Protein AF-0000000068854082 (afdb_homodimer)

Nearest PDB structures (foldseek):
  4ccn-assembly1_A-2  TM=7.040E-01  e=3.591E-32  Homo sapiens
  4ccm-assembly1_A-2  TM=7.013E-01  e=2.517E-31  Homo sapiens
  4ccj-assembly1_C  TM=6.829E-01  e=6.853E-31  Homo sapiens
  4y4r-assembly1_A  TM=6.890E-01  e=5.188E-31  Homo sapiens
  4bxf-assembly1_A  TM=6.963E-01  e=1.401E-27  Homo sapiens

Organism: Emiliania huxleyi (strain CCMP1516) (NCBI:txid280463)

pLDDT: mean 74.14, std 23.71, range [17.97, 98.75]

Structure (mmCIF, N/CA/C/O backbone):
data_AF-0000000068854082-model_v1
#
loop_
_entity.id
_entity.type
_entity.pdbx_description
1 polymer 'Bifunctional lysine-specific demethylase and histidyl-hydroxylase'
#
loop_
_atom_site.group_PDB
_atom_site.id
_atom_site.type_symbol
_atom_site.label_atom_id
_atom_site.label_alt_id
_atom_site.label_comp_id
_atom_site.label_asym_id
_atom_site.label_entity_id
_atom_site.label_seq_id
_atom_site.pdbx_PDB_ins_code
_atom_site.Cartn_x
_atom_site.Cartn_y
_atom_site.Cartn_z
_atom_site.occupancy
_atom_site.B_iso_or_equiv
_atom_site.auth_seq_id
_atom_site.auth_comp_id
_atom_site.auth_asym_id
_atom_site.auth_atom_id
_atom_site.pdbx_PDB_model_num
ATOM 1 N N . MET A 1 1 ? -29.297 -36.875 -4.695 1 25.62 1 MET A N 1
ATOM 2 C CA . MET A 1 1 ? -28.75 -36.594 -6.02 1 25.62 1 MET A CA 1
ATOM 3 C C . MET A 1 1 ? -27.688 -37.594 -6.422 1 25.62 1 MET A C 1
ATOM 5 O O . MET A 1 1 ? -26.797 -37.906 -5.629 1 25.62 1 MET A O 1
ATOM 9 N N . LEU A 1 2 ? -27.953 -38.531 -7.215 1 29.88 2 LEU A N 1
ATOM 10 C CA . LEU A 1 2 ? -27.109 -39.656 -7.645 1 29.88 2 LEU A CA 1
ATOM 11 C C . LEU A 1 2 ? -25.688 -39.188 -7.91 1 29.88 2 LEU A C 1
ATOM 13 O O . LEU A 1 2 ? -25.484 -38.094 -8.43 1 29.88 2 LEU A O 1
ATOM 17 N N . PRO A 1 3 ? -24.734 -39.531 -7.109 1 38.97 3 PRO A N 1
ATOM 18 C CA . PRO A 1 3 ? -23.375 -39.219 -7.566 1 38.97 3 PRO A CA 1
ATOM 19 C C . PRO A 1 3 ? -23.234 -39.281 -9.086 1 38.97 3 PRO A C 1
ATOM 21 O O . PRO A 1 3 ? -23.75 -40.219 -9.719 1 38.97 3 PRO A O 1
ATOM 24 N N . ASP A 1 4 ? -23.484 -38.25 -9.789 1 46.5 4 ASP A N 1
ATOM 25 C CA . ASP A 1 4 ? -23.406 -38.281 -11.242 1 46.5 4 ASP A CA 1
ATOM 26 C C . ASP A 1 4 ? -22.328 -39.25 -11.727 1 46.5 4 ASP A C 1
ATOM 28 O O . ASP A 1 4 ? -21.203 -39.25 -11.211 1 46.5 4 ASP A O 1
ATOM 32 N N . ALA A 1 5 ? -22.531 -40.469 -12.148 1 53.22 5 ALA A N 1
ATOM 33 C CA . ALA A 1 5 ? -21.797 -41.625 -12.602 1 53.22 5 ALA A CA 1
ATOM 34 C C . ALA A 1 5 ? -20.469 -41.25 -13.234 1 53.22 5 ALA A C 1
ATOM 36 O O . ALA A 1 5 ? -19.469 -41.969 -13.117 1 53.22 5 ALA A O 1
ATOM 37 N N . ALA A 1 6 ? -20.203 -40.094 -13.852 1 76.25 6 ALA A N 1
ATOM 38 C CA . ALA A 1 6 ? -18.891 -40 -14.5 1 76.25 6 ALA A CA 1
ATOM 39 C C . ALA A 1 6 ? -18.109 -38.781 -14.008 1 76.25 6 ALA A C 1
ATOM 41 O O . ALA A 1 6 ? -18 -37.781 -14.703 1 76.25 6 ALA A O 1
ATOM 42 N N . SER A 1 7 ? -17.828 -38.75 -12.586 1 81.69 7 SER A N 1
ATOM 43 C CA . SER A 1 7 ? -17 -37.688 -12.039 1 81.69 7 SER A CA 1
ATOM 44 C C . SER A 1 7 ? -15.883 -38.25 -11.164 1 81.69 7 SER A C 1
ATOM 46 O O . SER A 1 7 ? -15.906 -39.406 -10.789 1 81.69 7 SER A O 1
ATOM 48 N N . ALA A 1 8 ? -14.844 -37.438 -10.938 1 87.62 8 ALA A N 1
ATOM 49 C CA . ALA A 1 8 ? -13.711 -37.812 -10.094 1 87.62 8 ALA A CA 1
ATOM 50 C C . ALA A 1 8 ? -13.258 -36.625 -9.25 1 87.62 8 ALA A C 1
ATOM 52 O O . ALA A 1 8 ? -13.438 -35.469 -9.648 1 87.62 8 ALA A O 1
ATOM 53 N N . ASP A 1 9 ? -12.82 -36.969 -8.023 1 89.44 9 ASP A N 1
ATOM 54 C CA . ASP A 1 9 ? -12.172 -35.906 -7.262 1 89.44 9 ASP A CA 1
ATOM 55 C C . ASP A 1 9 ? -11.055 -35.25 -8.07 1 89.44 9 ASP A C 1
ATOM 57 O O . ASP A 1 9 ? -10.203 -35.938 -8.641 1 89.44 9 ASP A O 1
ATOM 61 N N . ALA A 1 10 ? -11.047 -33.938 -8.117 1 93 10 ALA A N 1
ATOM 62 C CA . ALA A 1 10 ? -10.164 -33.219 -9.023 1 93 10 ALA A CA 1
ATOM 63 C C . ALA A 1 10 ? -8.695 -33.531 -8.742 1 93 10 ALA A C 1
ATOM 65 O O . ALA A 1 10 ? -7.918 -33.75 -9.664 1 93 10 ALA A O 1
ATOM 66 N N . LEU A 1 11 ? -8.328 -33.5 -7.453 1 94.62 11 LEU A N 1
ATOM 67 C CA . LEU A 1 11 ? -6.934 -33.75 -7.113 1 94.62 11 LEU A CA 1
ATOM 68 C C . LEU A 1 11 ? -6.57 -35.219 -7.34 1 94.62 11 LEU A C 1
ATOM 70 O O . LEU A 1 11 ? -5.484 -35.5 -7.848 1 94.62 11 LEU A O 1
ATOM 74 N N . GLU A 1 12 ? -7.453 -36.062 -6.969 1 93.75 12 GLU A N 1
ATOM 75 C CA . GLU A 1 12 ? -7.23 -37.469 -7.234 1 93.75 12 GLU A CA 1
ATOM 76 C C . GLU A 1 12 ? -7.094 -37.75 -8.727 1 93.75 12 GLU A C 1
ATOM 78 O O . GLU A 1 12 ? -6.246 -38.531 -9.148 1 93.75 12 GLU A O 1
ATOM 83 N N . TRP A 1 13 ? -7.957 -37.125 -9.453 1 94.38 13 TRP A N 1
ATOM 84 C CA . TRP A 1 13 ? -7.922 -37.25 -10.906 1 94.38 13 TRP A CA 1
ATOM 85 C C . TRP A 1 13 ? -6.598 -36.75 -11.469 1 94.38 13 TRP A C 1
ATOM 87 O O . TRP A 1 13 ? -6.02 -37.375 -12.359 1 94.38 13 TRP A O 1
ATOM 97 N N . LEU A 1 14 ? -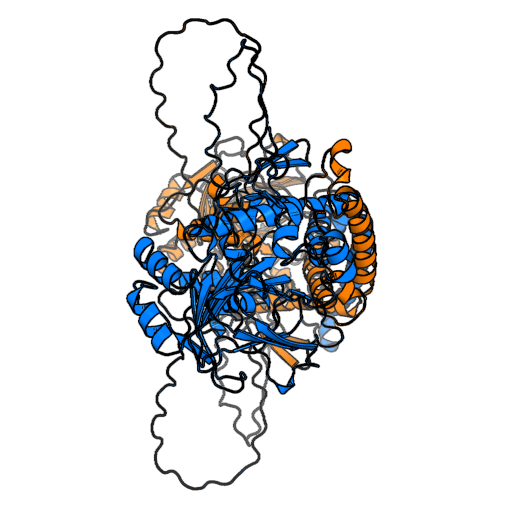6.086 -35.688 -10.961 1 96.25 14 LEU A N 1
ATOM 98 C CA . LEU A 1 14 ? -4.832 -35.062 -11.414 1 96.25 14 LEU A CA 1
ATOM 99 C C . LEU A 1 14 ? -3.648 -35.969 -11.078 1 96.25 14 LEU A C 1
ATOM 101 O O . LEU A 1 14 ? -2.785 -36.219 -11.93 1 96.25 14 LEU A O 1
ATOM 105 N N . LEU A 1 15 ? -3.6 -36.562 -9.883 1 96.19 15 LEU A N 1
ATOM 106 C CA . LEU A 1 15 ? -2.445 -37.281 -9.383 1 96.19 15 LEU A CA 1
ATOM 107 C C . LEU A 1 15 ? -2.488 -38.75 -9.836 1 96.19 15 LEU A C 1
ATOM 109 O O . LEU A 1 15 ? -1.443 -39.375 -10.039 1 96.19 15 LEU A O 1
ATOM 113 N N . GLY A 1 16 ? -3.646 -39.25 -9.984 1 92.44 16 GLY A N 1
ATOM 114 C CA . GLY A 1 16 ? -3.795 -40.656 -10.312 1 92.44 16 GLY A CA 1
ATOM 115 C C . GLY A 1 16 ? -3.93 -41.562 -9.094 1 92.44 16 GLY A C 1
ATOM 116 O O . GLY A 1 16 ? -3.607 -41.125 -7.977 1 92.44 16 GLY A O 1
ATOM 117 N N . PRO A 1 17 ? -4.391 -42.719 -9.227 1 89.44 17 PRO A N 1
ATOM 118 C CA . PRO A 1 17 ? -4.688 -43.625 -8.125 1 89.44 17 PRO A CA 1
ATOM 119 C C . PRO A 1 17 ? -3.439 -44.031 -7.34 1 89.44 17 PRO A C 1
ATOM 121 O O . PRO A 1 17 ? -3.535 -44.406 -6.168 1 89.44 17 PRO A O 1
ATOM 124 N N . GLU A 1 18 ? -2.273 -43.969 -7.973 1 92.38 18 GLU A N 1
ATOM 125 C CA . GLU A 1 18 ? -1.027 -44.375 -7.324 1 92.38 18 GLU A CA 1
ATOM 126 C C . GLU A 1 18 ? -0.59 -43.312 -6.293 1 92.38 18 GLU A C 1
ATOM 128 O O . GLU A 1 18 ? 0.279 -43.594 -5.461 1 92.38 18 GLU A O 1
ATOM 133 N N . HIS A 1 19 ? -1.196 -42.188 -6.359 1 93.69 19 HIS A N 1
ATOM 134 C CA . HIS A 1 19 ? -0.812 -41.094 -5.457 1 93.69 19 HIS A CA 1
ATOM 135 C C . HIS A 1 19 ? -2.035 -40.5 -4.793 1 93.69 19 HIS A C 1
ATOM 137 O O . HIS A 1 19 ? -2.383 -39.344 -5.074 1 93.69 19 HIS A O 1
ATOM 143 N N . PRO A 1 20 ? -2.57 -41.188 -3.805 1 92 20 PRO A N 1
ATOM 144 C CA . PRO A 1 20 ? -3.732 -40.625 -3.113 1 92 20 PRO A CA 1
ATOM 145 C C . PRO A 1 20 ? -3.449 -39.281 -2.494 1 92 20 PRO A C 1
ATOM 147 O O . PRO A 1 20 ? -2.354 -39.031 -1.98 1 92 20 PRO A O 1
ATOM 150 N N . PRO A 1 21 ? -4.434 -38.406 -2.543 1 92 21 PRO A N 1
ATOM 151 C CA . PRO A 1 21 ? -4.25 -37.031 -2.08 1 92 21 PRO A CA 1
ATOM 152 C C . PRO A 1 21 ? -3.711 -36.969 -0.653 1 92 21 PRO A C 1
ATOM 154 O O . PRO A 1 21 ? -2.859 -36.125 -0.354 1 92 21 PRO A O 1
ATOM 157 N N . ALA A 1 22 ? -4.164 -37.781 0.287 1 88.81 22 ALA A N 1
ATOM 158 C CA . ALA A 1 22 ? -3.711 -37.75 1.676 1 88.81 22 ALA A CA 1
ATOM 159 C C . ALA A 1 22 ? -2.217 -38.062 1.771 1 88.81 22 ALA A C 1
ATOM 161 O O . ALA A 1 22 ? -1.497 -37.406 2.537 1 88.81 22 ALA A O 1
ATOM 162 N N . ILE A 1 23 ? -1.737 -39.031 1.028 1 92.12 23 ILE A N 1
ATOM 163 C CA . ILE A 1 23 ? -0.326 -39.375 1.015 1 92.12 23 ILE A CA 1
ATOM 164 C C . ILE A 1 23 ? 0.489 -38.281 0.339 1 92.12 23 ILE A C 1
ATOM 166 O O . ILE A 1 23 ? 1.559 -37.906 0.824 1 92.12 23 ILE A O 1
ATOM 170 N N . PHE A 1 24 ? -0.035 -37.812 -0.753 1 95.5 24 PHE A N 1
ATOM 171 C CA . PHE A 1 24 ? 0.601 -36.688 -1.45 1 95.5 24 PHE A CA 1
ATOM 172 C C . PHE A 1 24 ? 0.791 -35.5 -0.514 1 95.5 24 PHE A C 1
ATOM 174 O O . PHE A 1 24 ? 1.874 -34.938 -0.458 1 95.5 24 PHE A O 1
ATOM 181 N N . ALA A 1 25 ? -0.197 -35.188 0.242 1 93.25 25 ALA A N 1
ATOM 182 C CA . ALA A 1 25 ? -0.164 -34.062 1.174 1 93.25 25 ALA A CA 1
ATOM 183 C C . ALA A 1 25 ? 0.897 -34.281 2.25 1 93.25 25 ALA A C 1
ATOM 185 O O . ALA A 1 25 ? 1.611 -33.344 2.617 1 93.25 25 ALA A O 1
ATOM 186 N N . ARG A 1 26 ? 1.032 -35.406 2.713 1 91.31 26 ARG A N 1
ATOM 187 C CA . ARG A 1 26 ? 1.919 -35.719 3.828 1 91.31 26 ARG A CA 1
ATOM 188 C C . ARG A 1 26 ? 3.363 -35.844 3.357 1 91.31 26 ARG A C 1
ATOM 190 O O . ARG A 1 26 ? 4.277 -35.312 3.986 1 91.31 26 ARG A O 1
ATOM 197 N N . ASP A 1 27 ? 3.588 -36.469 2.162 1 94.12 27 ASP A N 1
ATOM 198 C CA . ASP A 1 27 ? 4.934 -36.938 1.825 1 94.12 27 ASP A CA 1
ATOM 199 C C . ASP A 1 27 ? 5.523 -36.094 0.685 1 94.12 27 ASP A C 1
ATOM 201 O O . ASP A 1 27 ? 6.734 -36.125 0.447 1 94.12 27 ASP A O 1
ATOM 205 N N . THR A 1 28 ? 4.688 -35.375 -0.071 1 96.44 28 THR A N 1
ATOM 206 C CA . THR A 1 28 ? 5.18 -34.812 -1.318 1 96.44 28 THR A CA 1
ATOM 207 C C . THR A 1 28 ? 4.957 -33.312 -1.341 1 96.44 28 THR A C 1
ATOM 209 O O . THR A 1 28 ? 5.859 -32.531 -1.688 1 96.44 28 THR A O 1
ATOM 212 N N . TRP A 1 29 ? 3.791 -32.844 -0.872 1 96.69 29 TRP A N 1
ATOM 213 C CA . TRP A 1 29 ? 3.385 -31.453 -0.937 1 96.69 29 TRP A CA 1
ATOM 214 C C . TRP A 1 29 ? 4.43 -30.547 -0.29 1 96.69 29 TRP A C 1
ATOM 216 O O . TRP A 1 29 ? 4.762 -30.719 0.887 1 96.69 29 TRP A O 1
ATOM 226 N N . GLU A 1 30 ? 5.008 -29.656 -1.051 1 96.94 30 GLU A N 1
ATOM 227 C CA . GLU A 1 30 ? 5.977 -28.641 -0.664 1 96.94 30 GLU A CA 1
ATOM 228 C C . GLU A 1 30 ? 7.309 -29.266 -0.257 1 96.94 30 GLU A C 1
ATOM 230 O O . GLU A 1 30 ? 8.125 -28.625 0.414 1 96.94 30 GLU A O 1
ATOM 235 N N . ARG A 1 31 ? 7.539 -30.531 -0.625 1 96 31 ARG A N 1
ATOM 236 C CA . ARG A 1 31 ? 8.742 -31.203 -0.156 1 96 31 ARG A CA 1
ATOM 237 C C . ARG A 1 31 ? 9.609 -31.656 -1.327 1 96 31 ARG A C 1
ATOM 239 O O . ARG A 1 31 ? 10.812 -31.406 -1.338 1 96 31 ARG A O 1
ATOM 246 N N . ARG A 1 32 ? 8.969 -32.281 -2.271 1 97.19 32 ARG A N 1
ATOM 247 C CA . ARG A 1 32 ? 9.758 -32.812 -3.371 1 97.19 32 ARG A CA 1
ATOM 248 C C . ARG A 1 32 ? 8.93 -32.906 -4.648 1 97.19 32 ARG A C 1
ATOM 250 O O . ARG A 1 32 ? 7.699 -33.031 -4.59 1 97.19 32 ARG A O 1
ATOM 257 N N . PRO A 1 33 ? 9.594 -32.938 -5.828 1 98.12 33 PRO A N 1
ATOM 258 C CA . PRO A 1 33 ? 8.883 -33.094 -7.098 1 98.12 33 PRO A CA 1
ATOM 259 C C . PRO A 1 33 ? 8.25 -34.469 -7.234 1 98.12 33 PRO A C 1
ATOM 261 O O . PRO A 1 33 ? 8.711 -35.438 -6.602 1 98.12 33 PRO A O 1
ATOM 264 N N . LEU A 1 34 ? 7.219 -34.594 -8 1 98.5 34 LEU A N 1
ATOM 265 C CA . LEU A 1 34 ? 6.531 -35.844 -8.281 1 98.5 34 LEU A CA 1
ATOM 266 C C . LEU A 1 34 ? 6.246 -35.969 -9.773 1 98.5 34 LEU A C 1
ATOM 268 O O . LEU A 1 34 ? 5.648 -35.094 -10.383 1 98.5 34 LEU A O 1
ATOM 272 N N . LEU A 1 35 ? 6.754 -37.031 -10.383 1 98.38 35 LEU A N 1
ATOM 273 C CA . LEU A 1 35 ? 6.484 -37.344 -11.773 1 98.38 35 LEU A CA 1
ATOM 274 C C . LEU A 1 35 ? 5.457 -38.469 -11.883 1 98.38 35 LEU A C 1
ATOM 276 O O . LEU A 1 35 ? 5.66 -39.562 -11.344 1 98.38 35 LEU A O 1
ATOM 280 N N . VAL A 1 36 ? 4.328 -38.219 -12.492 1 98.19 36 VAL A N 1
ATOM 281 C CA . VAL A 1 36 ? 3.299 -39.219 -12.75 1 98.19 36 VAL A CA 1
ATOM 282 C C . VAL A 1 36 ? 3.301 -39.594 -14.234 1 98.19 36 VAL A C 1
ATOM 284 O O . VAL A 1 36 ? 2.938 -38.781 -15.086 1 98.19 36 VAL A O 1
ATOM 287 N N . ARG A 1 37 ? 3.645 -40.781 -14.547 1 97.12 37 ARG A N 1
ATOM 288 C CA . ARG A 1 37 ? 3.656 -41.281 -15.922 1 97.12 37 ARG A CA 1
ATOM 289 C C . ARG A 1 37 ? 2.346 -42 -16.25 1 97.12 37 ARG A C 1
ATOM 291 O O . ARG A 1 37 ? 1.81 -42.75 -15.445 1 97.12 37 ARG A O 1
ATOM 298 N N . ARG A 1 38 ? 1.86 -41.688 -17.422 1 96 38 ARG A N 1
ATOM 299 C CA . ARG A 1 38 ? 0.637 -42.344 -17.875 1 96 38 ARG A CA 1
ATOM 300 C C . ARG A 1 38 ? 0.805 -42.875 -19.281 1 96 38 ARG A C 1
ATOM 302 O O . ARG A 1 38 ? 0.028 -42.531 -20.188 1 96 38 ARG A O 1
ATOM 309 N N . SER A 1 39 ? 1.697 -43.812 -19.391 1 93.38 39 SER A N 1
ATOM 310 C CA . SER A 1 39 ? 2.043 -44.375 -20.688 1 93.38 39 SER A CA 1
ATOM 311 C C . SER A 1 39 ? 0.863 -45.125 -21.297 1 93.38 39 SER A C 1
ATOM 313 O O . SER A 1 39 ? 0.729 -45.219 -22.516 1 93.38 39 SER A O 1
ATOM 315 N N . ALA A 1 40 ? -0.027 -45.656 -20.469 1 92.5 40 ALA A N 1
ATOM 316 C CA . ALA A 1 40 ? -1.159 -46.438 -20.938 1 92.5 40 ALA A CA 1
ATOM 317 C C . ALA A 1 40 ? -2.369 -45.562 -21.234 1 92.5 40 ALA A C 1
ATOM 319 O O . ALA A 1 40 ? -3.396 -46.031 -21.719 1 92.5 40 ALA A O 1
ATOM 320 N N . ASP A 1 41 ? -2.271 -44.312 -20.922 1 91.31 41 ASP A N 1
ATOM 321 C CA . ASP A 1 41 ? -3.406 -43.438 -21.094 1 91.31 41 ASP A CA 1
ATOM 322 C C . ASP A 1 41 ? -2.943 -42.031 -21.484 1 91.31 41 ASP A C 1
ATOM 324 O O . ASP A 1 41 ? -3.023 -41.094 -20.688 1 91.31 41 ASP A O 1
ATOM 328 N N . ARG A 1 42 ? -2.682 -41.844 -22.734 1 93.12 42 ARG A N 1
ATOM 329 C CA . ARG A 1 42 ? -2.15 -40.594 -23.25 1 93.12 42 ARG A CA 1
ATOM 330 C C . ARG A 1 42 ? -3.254 -39.531 -23.391 1 93.12 42 ARG A C 1
ATOM 332 O O . ARG A 1 42 ? -2.973 -38.344 -23.562 1 93.12 42 ARG A O 1
ATOM 339 N N . SER A 1 43 ? -4.547 -39.906 -23.25 1 91.88 43 SER A N 1
ATOM 340 C CA . SER A 1 43 ? -5.676 -39 -23.391 1 91.88 43 SER A CA 1
ATOM 341 C C . SER A 1 43 ? -6.289 -38.656 -22.047 1 91.88 43 SER A C 1
ATOM 343 O O . SER A 1 43 ? -7.441 -38.219 -21.969 1 91.88 43 SER A O 1
ATOM 345 N N . HIS A 1 44 ? -5.527 -38.938 -20.984 1 93.56 44 HIS A N 1
ATOM 346 C CA . HIS A 1 44 ? -6.035 -38.781 -19.625 1 93.56 44 HIS A CA 1
ATOM 347 C C . HIS A 1 44 ? -6.652 -37.375 -19.453 1 93.56 44 HIS A C 1
ATOM 349 O O . HIS A 1 44 ? -7.809 -37.281 -19.031 1 93.56 44 HIS A O 1
ATOM 355 N N . PHE A 1 45 ? -5.938 -36.344 -19.812 1 95.38 45 PHE A N 1
ATOM 356 C CA . PHE A 1 45 ? -6.387 -34.969 -19.562 1 95.38 45 PHE A CA 1
ATOM 357 C C . PHE A 1 45 ? -7.488 -34.594 -20.531 1 95.38 45 PHE A C 1
ATOM 359 O O . PHE A 1 45 ? -8.273 -33.656 -20.25 1 95.38 45 PHE A O 1
ATOM 366 N N . ASP A 1 46 ? -7.555 -35.219 -21.656 1 93 46 ASP A N 1
ATOM 367 C CA . ASP A 1 46 ? -8.578 -34.938 -22.656 1 93 46 ASP A CA 1
ATOM 368 C C . ASP A 1 46 ? -9.961 -35.344 -22.156 1 93 46 ASP A C 1
ATOM 370 O O . ASP A 1 46 ? -10.977 -34.906 -22.703 1 93 46 ASP A O 1
ATOM 374 N N . ARG A 1 47 ? -10.039 -36.125 -21.125 1 91.38 47 ARG A N 1
ATOM 375 C CA . ARG A 1 47 ? -11.305 -36.625 -20.609 1 91.38 47 ARG A CA 1
ATOM 376 C C . ARG A 1 47 ? -11.969 -35.625 -19.688 1 91.38 47 ARG A C 1
ATOM 378 O O . ARG A 1 47 ? -13.109 -35.812 -19.266 1 91.38 47 ARG A O 1
ATOM 385 N N . LEU A 1 48 ? -11.234 -34.625 -19.406 1 92.31 48 LEU A N 1
ATOM 386 C CA . LEU A 1 48 ? -11.836 -33.594 -18.547 1 92.31 48 LEU A CA 1
ATOM 387 C C . LEU A 1 48 ? -13.062 -33 -19.219 1 92.31 48 LEU A C 1
ATOM 389 O O . LEU A 1 48 ? -13 -32.562 -20.375 1 92.31 48 LEU A O 1
ATOM 393 N N . GLY A 1 49 ? -14.172 -33 -18.469 1 88.44 49 GLY A N 1
ATOM 394 C CA . GLY A 1 49 ? -15.383 -32.344 -18.953 1 88.44 49 GLY A CA 1
ATOM 395 C C . GLY A 1 49 ? -15.57 -30.938 -18.406 1 88.44 49 GLY A C 1
ATOM 396 O O . GLY A 1 49 ? -14.672 -30.406 -17.75 1 88.44 49 GLY A O 1
ATOM 397 N N . SER A 1 50 ? -16.688 -30.281 -18.781 1 86.75 50 SER A N 1
ATOM 398 C CA . SER A 1 50 ? -17.047 -28.953 -18.266 1 86.75 50 SER A CA 1
ATOM 399 C C . SER A 1 50 ? -18.328 -29 -17.469 1 86.75 50 SER A C 1
ATOM 401 O O . SER A 1 50 ? -19.188 -29.859 -17.688 1 86.75 50 SER A O 1
ATOM 403 N N . GLY A 1 51 ? -18.438 -28.094 -16.469 1 79.62 51 GLY A N 1
ATOM 404 C CA . GLY A 1 51 ? -19.641 -27.984 -15.656 1 79.62 51 GLY A CA 1
ATOM 405 C C . GLY A 1 51 ? -19.406 -28.328 -14.195 1 79.62 51 GLY A C 1
ATOM 406 O O . GLY A 1 51 ? -18.266 -28.484 -13.766 1 79.62 51 GLY A O 1
ATOM 407 N N . SER A 1 52 ? -20.547 -28.25 -13.391 1 67.56 52 SER A N 1
ATOM 408 C CA . SER A 1 52 ? -20.438 -28.484 -11.953 1 67.56 52 SER A CA 1
ATOM 409 C C . SER A 1 52 ? -20.906 -29.891 -11.578 1 67.56 52 SER A C 1
ATOM 411 O O . SER A 1 52 ? -21.859 -30.406 -12.172 1 67.56 52 SER A O 1
ATOM 413 N N . ALA A 1 53 ? -20.062 -30.531 -10.805 1 64.19 53 ALA A N 1
ATOM 414 C CA . ALA A 1 53 ? -20.516 -31.766 -10.156 1 64.19 53 ALA A CA 1
ATOM 415 C C . ALA A 1 53 ? -21.25 -31.453 -8.859 1 64.19 53 ALA A C 1
ATOM 417 O O . ALA A 1 53 ? -21.266 -30.312 -8.398 1 64.19 53 ALA A O 1
ATOM 418 N N . CYS A 1 54 ? -22.031 -32.406 -8.375 1 59.78 54 CYS A N 1
ATOM 419 C CA . CYS A 1 54 ? -22.734 -32.25 -7.105 1 59.78 54 CYS A CA 1
ATOM 420 C C . CYS A 1 54 ? -21.766 -31.828 -6.004 1 59.78 54 CYS A C 1
ATOM 422 O O . CYS A 1 54 ? -22.078 -30.969 -5.184 1 59.78 54 CYS A O 1
ATOM 424 N N . ASP A 1 55 ? -20.641 -32.469 -6.129 1 71.81 55 ASP A N 1
ATOM 425 C CA . ASP A 1 55 ? -19.516 -32.094 -5.262 1 71.81 55 ASP A CA 1
ATOM 426 C C . ASP A 1 55 ? -18.562 -31.141 -5.973 1 71.81 55 ASP A C 1
ATOM 428 O O . ASP A 1 55 ? -17.969 -31.5 -6.996 1 71.81 55 ASP A O 1
ATOM 432 N N . PRO A 1 56 ? -18.469 -29.922 -5.457 1 78.12 56 PRO A N 1
ATOM 433 C CA . PRO A 1 56 ? -17.688 -28.875 -6.152 1 78.12 56 PRO A CA 1
ATOM 434 C C . PRO A 1 56 ? -16.203 -29.219 -6.262 1 78.12 56 PRO A C 1
ATOM 436 O O . PRO A 1 56 ? -15.477 -28.594 -7.031 1 78.12 56 PRO A O 1
ATOM 439 N N . SER A 1 57 ? -15.742 -30.25 -5.449 1 84.5 57 SER A N 1
ATOM 440 C CA . SER A 1 57 ? -14.336 -30.641 -5.52 1 84.5 57 SER A CA 1
ATOM 441 C C . SER A 1 57 ? -14.117 -31.719 -6.578 1 84.5 57 SER A C 1
ATOM 443 O O . SER A 1 57 ? -12.984 -32.156 -6.805 1 84.5 57 SER A O 1
ATOM 445 N N . ARG A 1 58 ? -15.18 -32.062 -7.242 1 87.25 58 ARG A N 1
ATOM 446 C CA . ARG A 1 58 ? -15.117 -33.094 -8.266 1 87.25 58 ARG A CA 1
ATOM 447 C C . ARG A 1 58 ? -15.203 -32.5 -9.664 1 87.25 58 ARG A C 1
ATOM 449 O O . ARG A 1 58 ? -15.758 -31.406 -9.844 1 87.25 58 ARG A O 1
ATOM 456 N N . VAL A 1 59 ? -14.586 -33.188 -10.617 1 90.62 59 VAL A N 1
ATOM 457 C CA . VAL A 1 59 ? -14.625 -32.75 -12.016 1 90.62 59 VAL A CA 1
ATOM 458 C C . VAL A 1 59 ? -15.383 -33.781 -12.852 1 90.62 59 VAL A C 1
ATOM 460 O O . VAL A 1 59 ? -15.227 -35 -12.648 1 90.62 59 VAL A O 1
ATOM 463 N N . PRO A 1 60 ? -16.234 -33.281 -13.766 1 88.94 60 PRO A N 1
ATOM 464 C CA . PRO A 1 60 ? -16.891 -34.219 -14.68 1 88.94 60 PRO A CA 1
ATOM 465 C C . PRO A 1 60 ? -15.945 -34.781 -15.727 1 88.94 60 PRO A C 1
ATOM 467 O O . PRO A 1 60 ? -15.047 -34.094 -16.203 1 88.94 60 PRO A O 1
ATOM 470 N N . LEU A 1 61 ? -16.109 -36.031 -16.031 1 89.56 61 LEU A N 1
ATOM 471 C CA . LEU A 1 61 ? -15.312 -36.719 -17.031 1 89.56 61 LEU A CA 1
ATOM 472 C C . LEU A 1 61 ? -16.156 -37.062 -18.25 1 89.56 61 LEU A C 1
ATOM 474 O O . LEU A 1 61 ? -17.328 -37.438 -18.125 1 89.56 61 LEU A O 1
ATOM 478 N N . ARG A 1 62 ? -15.617 -36.844 -19.375 1 83.88 62 ARG A N 1
ATOM 479 C CA . ARG A 1 62 ? -16.328 -37.156 -20.625 1 83.88 62 ARG A CA 1
ATOM 480 C C . ARG A 1 62 ? -15.75 -38.375 -21.297 1 83.88 62 ARG A C 1
ATOM 482 O O . ARG A 1 62 ? -14.625 -38.812 -21 1 83.88 62 ARG A O 1
ATOM 489 N N . ASP A 1 63 ? -16.703 -39.094 -22.109 1 74.38 63 ASP A N 1
ATOM 490 C CA . ASP A 1 63 ? -16.25 -40.25 -22.922 1 74.38 63 ASP A CA 1
ATOM 491 C C . ASP A 1 63 ? -15.414 -39.75 -24.109 1 74.38 63 ASP A C 1
ATOM 493 O O . ASP A 1 63 ? -15.688 -38.719 -24.688 1 74.38 63 ASP A O 1
ATOM 497 N N . VAL A 1 64 ? -14.195 -40.094 -24.25 1 62.81 64 VAL A N 1
ATOM 498 C CA . VAL A 1 64 ? -13.242 -39.594 -25.234 1 62.81 64 VAL A CA 1
ATOM 499 C C . VAL A 1 64 ? -13.664 -40.062 -26.641 1 62.81 64 VAL A C 1
ATOM 501 O O . VAL A 1 64 ? -13.125 -41 -27.188 1 62.81 64 VAL A O 1
ATOM 504 N N . GLY A 1 65 ? -14.914 -40.562 -26.891 1 55.53 65 GLY A N 1
ATOM 505 C CA . GLY A 1 65 ? -15.141 -40.969 -28.281 1 55.53 65 GLY A CA 1
ATOM 506 C C . GLY A 1 65 ? -14.602 -39.969 -29.281 1 55.53 65 GLY A C 1
ATOM 507 O O . GLY A 1 65 ? -14.203 -40.312 -30.391 1 55.53 65 GLY A O 1
ATOM 508 N N . GLN A 1 66 ? -14.93 -38.719 -29.25 1 56.12 66 GLN A N 1
ATOM 509 C CA . GLN A 1 66 ? -14.383 -37.75 -30.188 1 56.12 66 GLN A CA 1
ATOM 510 C C . GLN A 1 66 ? -13.203 -37 -29.578 1 56.12 66 GLN A C 1
ATOM 512 O O . GLN A 1 66 ? -13.297 -36.469 -28.469 1 56.12 66 GLN A O 1
ATOM 517 N N . PRO A 1 67 ? -11.969 -37.094 -30.078 1 58.56 67 PRO A N 1
ATOM 518 C CA . PRO A 1 67 ? -10.609 -36.812 -29.594 1 58.56 67 PRO A CA 1
ATOM 519 C C . PRO A 1 67 ? -10.352 -35.312 -29.406 1 58.56 67 PRO A C 1
ATOM 521 O O . PRO A 1 67 ? -10.008 -34.625 -30.375 1 58.56 67 PRO A O 1
ATOM 524 N N . SER A 1 68 ? -11.039 -34.469 -28.594 1 79.81 68 SER A N 1
ATOM 525 C CA . SER A 1 68 ? -10.508 -33.125 -28.5 1 79.81 68 SER A CA 1
ATOM 526 C C . SER A 1 68 ? -9.578 -32.969 -27.312 1 79.81 68 SER A C 1
ATOM 528 O O . SER A 1 68 ? -9.961 -33.281 -26.172 1 79.81 68 SER A O 1
ATOM 530 N N . ARG A 1 69 ? -8.305 -32.625 -27.656 1 89.69 69 ARG A N 1
ATOM 531 C CA . ARG A 1 69 ? -7.301 -32.406 -26.625 1 89.69 69 ARG A CA 1
ATOM 532 C C . ARG A 1 69 ? -7.738 -31.281 -25.672 1 89.69 69 ARG A C 1
ATOM 534 O O . ARG A 1 69 ? -8.461 -30.359 -26.078 1 89.69 69 ARG A O 1
ATOM 541 N N . LEU A 1 70 ? -7.461 -31.453 -24.438 1 93.94 70 LEU A N 1
ATOM 542 C CA . LEU A 1 70 ? -7.762 -30.391 -23.484 1 93.94 70 LEU A CA 1
ATOM 543 C C . LEU A 1 70 ? -7.25 -29.047 -23.984 1 93.94 70 LEU A C 1
ATOM 545 O O . LEU A 1 70 ? -7.984 -28.062 -23.969 1 93.94 70 LEU A O 1
ATOM 549 N N . PHE A 1 71 ? -5.984 -29.047 -24.5 1 95.5 71 PHE A N 1
ATOM 550 C CA . PHE A 1 71 ? -5.418 -27.859 -25.141 1 95.5 71 PHE A CA 1
ATOM 551 C C . PHE A 1 71 ? -4.34 -28.25 -26.141 1 95.5 71 PHE A C 1
ATOM 553 O O . PHE A 1 71 ? -3.684 -29.281 -25.984 1 95.5 71 PHE A O 1
ATOM 560 N N . SER A 1 72 ? -4.223 -27.5 -27.172 1 95.62 72 SER A N 1
ATOM 561 C CA . SER A 1 72 ? -3.289 -27.766 -28.266 1 95.62 72 SER A CA 1
ATOM 562 C C . SER A 1 72 ? -3 -26.5 -29.062 1 95.62 72 SER A C 1
ATOM 564 O O . SER A 1 72 ? -3.629 -25.453 -28.844 1 95.62 72 SER A O 1
ATOM 566 N N . HIS A 1 73 ? -1.977 -26.672 -29.969 1 94.62 73 HIS A N 1
ATOM 567 C CA . HIS A 1 73 ? -1.721 -25.578 -30.906 1 94.62 73 HIS A CA 1
ATOM 568 C C . HIS A 1 73 ? -2.971 -25.25 -31.719 1 94.62 73 HIS A C 1
ATOM 570 O O . HIS A 1 73 ? -3.281 -24.078 -31.938 1 94.62 73 HIS A O 1
ATOM 576 N N . ALA A 1 74 ? -3.645 -26.234 -32.094 1 93.62 74 ALA A N 1
ATOM 577 C CA . ALA A 1 74 ? -4.875 -26.047 -32.844 1 93.62 74 ALA A CA 1
ATOM 578 C C . ALA A 1 74 ? -5.926 -25.312 -32.031 1 93.62 74 ALA A C 1
ATOM 580 O O . ALA A 1 74 ? -6.629 -24.438 -32.531 1 93.62 74 ALA A O 1
ATOM 581 N N . ARG A 1 75 ? -6.027 -25.734 -30.797 1 94.25 75 ARG A N 1
ATOM 582 C CA . ARG A 1 75 ? -6.996 -25.078 -29.922 1 94.25 75 ARG A CA 1
ATOM 583 C C . ARG A 1 75 ? -6.664 -23.609 -29.719 1 94.25 75 ARG A C 1
ATOM 585 O O . ARG A 1 75 ? -7.566 -22.766 -29.641 1 94.25 75 ARG A O 1
ATOM 592 N N . LEU A 1 76 ? -5.387 -23.281 -29.547 1 95.69 76 LEU A N 1
ATOM 593 C CA . LEU A 1 76 ? -4.992 -21.891 -29.422 1 95.69 76 LEU A CA 1
ATOM 594 C C . LEU A 1 76 ? -5.41 -21.094 -30.656 1 95.69 76 LEU A C 1
ATOM 596 O O . LEU A 1 76 ? -5.941 -19.984 -30.531 1 95.69 76 LEU A O 1
ATOM 600 N N . ARG A 1 77 ? -5.141 -21.641 -31.812 1 94.62 77 ARG A N 1
ATOM 601 C CA . ARG A 1 77 ? -5.52 -20.969 -33.062 1 94.62 77 ARG A CA 1
ATOM 602 C C . ARG A 1 77 ? -7.016 -20.688 -33.094 1 94.62 77 ARG A C 1
ATOM 604 O O . ARG A 1 77 ? -7.438 -19.578 -33.438 1 94.62 77 ARG A O 1
ATOM 611 N N . ARG A 1 78 ? -7.77 -21.656 -32.781 1 94.25 78 ARG A N 1
ATOM 612 C CA . ARG A 1 78 ? -9.219 -21.5 -32.75 1 94.25 78 ARG A CA 1
ATOM 613 C C . ARG A 1 78 ? -9.648 -20.453 -31.734 1 94.25 78 ARG A C 1
ATOM 615 O O . ARG A 1 78 ? -10.523 -19.625 -32.031 1 94.25 78 ARG A O 1
ATOM 622 N N . LEU A 1 79 ? -9.008 -20.531 -30.578 1 94.19 79 LEU A N 1
ATOM 623 C CA . LEU A 1 79 ? -9.305 -19.578 -29.516 1 94.19 79 LEU A CA 1
ATOM 624 C C . LEU A 1 79 ? -9.047 -18.141 -29.984 1 94.19 79 LEU A C 1
ATOM 626 O O . LEU A 1 79 ? -9.859 -17.25 -29.766 1 94.19 79 LEU A O 1
ATOM 630 N N . LEU A 1 80 ? -7.969 -17.906 -30.656 1 93.81 80 LEU A N 1
ATOM 631 C CA . LEU A 1 80 ? -7.598 -16.578 -31.125 1 93.81 80 LEU A CA 1
ATOM 632 C C . LEU A 1 80 ? -8.516 -16.125 -32.25 1 93.81 80 LEU A C 1
ATOM 634 O O . LEU A 1 80 ? -8.758 -14.93 -32.438 1 93.81 80 LEU A O 1
ATOM 638 N N . GLN A 1 81 ? -9 -17.078 -33.031 1 93.06 81 GLN A N 1
ATOM 639 C CA . GLN A 1 81 ? -9.961 -16.766 -34.094 1 93.06 81 GLN A CA 1
ATOM 640 C C . GLN A 1 81 ? -11.305 -16.344 -33.5 1 93.06 81 GLN A C 1
ATOM 642 O O . GLN A 1 81 ? -11.961 -15.438 -34 1 93.06 81 GLN A O 1
ATOM 647 N N . GLU A 1 82 ? -11.617 -17.016 -32.469 1 91.31 82 GLU A N 1
ATOM 648 C CA . GLU A 1 82 ? -12.914 -16.781 -31.844 1 91.31 82 GLU A CA 1
ATOM 649 C C . GLU A 1 82 ? -12.898 -15.531 -30.984 1 91.31 82 GLU A C 1
ATOM 651 O O . GLU A 1 82 ? -13.875 -14.781 -30.969 1 91.31 82 GLU A O 1
ATOM 656 N N . HIS A 1 83 ? -11.82 -15.297 -30.281 1 87.5 83 HIS A N 1
ATOM 657 C CA . HIS A 1 83 ? -11.812 -14.273 -29.25 1 87.5 83 HIS A CA 1
ATOM 658 C C . HIS A 1 83 ? -10.781 -13.195 -29.547 1 87.5 83 HIS A C 1
ATOM 660 O O . HIS A 1 83 ? -10.703 -12.188 -28.844 1 87.5 83 HIS A O 1
ATOM 666 N N . GLY A 1 84 ? -10.023 -13.375 -30.609 1 82.69 84 GLY A N 1
ATOM 667 C CA . GLY A 1 84 ? -8.938 -12.445 -30.891 1 82.69 84 GLY A CA 1
ATOM 668 C C . GLY A 1 84 ? -9.391 -11.234 -31.672 1 82.69 84 GLY A C 1
ATOM 669 O O . GLY A 1 84 ? -10.523 -11.18 -32.156 1 82.69 84 GLY A O 1
ATOM 670 N N . PRO A 1 85 ? -8.516 -10.352 -31.719 1 88 85 PRO A N 1
ATOM 671 C CA . PRO A 1 85 ? -7.191 -10.273 -31.094 1 88 85 PRO A CA 1
ATOM 672 C C . PRO A 1 85 ? -7.262 -10.047 -29.594 1 88 85 PRO A C 1
ATOM 674 O O . PRO A 1 85 ? -8.141 -9.32 -29.109 1 88 85 PRO A O 1
ATOM 677 N N . LEU A 1 86 ? -6.344 -10.766 -28.875 1 85.69 86 LEU A N 1
ATOM 678 C CA . LEU A 1 86 ? -6.301 -10.594 -27.422 1 85.69 86 LEU A CA 1
ATOM 679 C C . LEU A 1 86 ? -5.406 -9.414 -27.047 1 85.69 86 LEU A C 1
ATOM 681 O O . LEU A 1 86 ? -4.43 -9.125 -27.734 1 85.69 86 LEU A O 1
ATOM 685 N N . PRO A 1 87 ? -5.766 -8.734 -25.984 1 73.75 87 PRO A N 1
ATOM 686 C CA . PRO A 1 87 ? -5.008 -7.543 -25.609 1 73.75 87 PRO A CA 1
ATOM 687 C C . PRO A 1 87 ? -3.562 -7.859 -25.219 1 73.75 87 PRO A C 1
ATOM 689 O O . PRO A 1 87 ? -3.295 -8.891 -24.609 1 73.75 87 PRO A O 1
ATOM 692 N N . ALA A 1 88 ? -2.701 -6.887 -25.578 1 68.12 88 ALA A N 1
ATOM 693 C CA . ALA A 1 88 ? -1.29 -6.988 -25.219 1 68.12 88 ALA A CA 1
ATOM 694 C C . ALA A 1 88 ? -1.096 -6.781 -23.719 1 68.12 88 ALA A C 1
ATOM 696 O O . ALA A 1 88 ? -1.915 -6.137 -23.062 1 68.12 88 ALA A O 1
ATOM 697 N N . GLY A 1 89 ? -0.115 -7.414 -23.125 1 58.62 89 GLY A N 1
ATOM 698 C CA . GLY A 1 89 ? 0.318 -7.148 -21.766 1 58.62 89 GLY A CA 1
ATOM 699 C C . GLY A 1 89 ? -0.343 -8.055 -20.734 1 58.62 89 GLY A C 1
ATOM 700 O O . GLY A 1 89 ? 0.248 -8.367 -19.703 1 58.62 89 GLY A O 1
ATOM 701 N N . SER A 1 90 ? -1.595 -8.477 -21 1 64.12 90 SER A N 1
ATOM 702 C CA . SER A 1 90 ? -2.283 -9.18 -19.922 1 64.12 90 SER A CA 1
ATOM 703 C C . SER A 1 90 ? -2.699 -10.586 -20.344 1 64.12 90 SER A C 1
ATOM 705 O O . SER A 1 90 ? -2.984 -11.438 -19.5 1 64.12 90 SER A O 1
ATOM 707 N N . SER A 1 91 ? -2.598 -10.805 -21.609 1 76.44 91 SER A N 1
ATOM 708 C CA . SER A 1 91 ? -3.221 -12.039 -22.078 1 76.44 91 SER A CA 1
ATOM 709 C C . SER A 1 91 ? -2.174 -13.102 -22.406 1 76.44 91 SER A C 1
ATOM 711 O O . SER A 1 91 ? -2.416 -14.297 -22.219 1 76.44 91 SER A O 1
ATOM 713 N N . MET A 1 92 ? -1.026 -12.594 -22.969 1 86.94 92 MET A N 1
ATOM 714 C CA . MET A 1 92 ? -0.051 -13.57 -23.453 1 86.94 92 MET A CA 1
ATOM 715 C C . MET A 1 92 ? 1.354 -12.977 -23.453 1 86.94 92 MET A C 1
ATOM 717 O O . MET A 1 92 ? 1.517 -11.758 -23.375 1 86.94 92 MET A O 1
ATOM 721 N N . ARG A 1 93 ? 2.27 -13.906 -23.406 1 87.19 93 ARG A N 1
ATOM 722 C CA . ARG A 1 93 ? 3.664 -13.578 -23.688 1 87.19 93 ARG A CA 1
ATOM 723 C C . ARG A 1 93 ? 4.223 -14.461 -24.797 1 87.19 93 ARG A C 1
ATOM 725 O O . ARG A 1 93 ? 3.895 -15.641 -24.891 1 87.19 93 ARG A O 1
ATOM 732 N N . VAL A 1 94 ? 4.973 -13.805 -25.594 1 91.81 94 VAL A N 1
ATOM 733 C CA . VAL A 1 94 ? 5.645 -14.508 -26.688 1 91.81 94 VAL A CA 1
ATOM 734 C C . VAL A 1 94 ? 7.16 -14.375 -26.531 1 91.81 94 VAL A C 1
ATOM 736 O O . VAL A 1 94 ? 7.719 -13.297 -26.734 1 91.81 94 VAL A O 1
ATOM 739 N N . VAL A 1 95 ? 7.781 -15.531 -26.141 1 91.56 95 VAL A N 1
ATOM 740 C CA . VAL A 1 95 ? 9.164 -15.438 -25.688 1 91.56 95 VAL A CA 1
ATOM 741 C C . VAL A 1 95 ? 9.992 -16.562 -26.312 1 91.56 95 VAL A C 1
ATOM 743 O O . VAL A 1 95 ? 9.445 -17.578 -26.734 1 91.56 95 VAL A O 1
ATOM 746 N N . ARG A 1 96 ? 11.305 -16.297 -26.344 1 91.31 96 ARG A N 1
ATOM 747 C CA . ARG A 1 96 ? 12.273 -17.281 -26.812 1 91.31 96 ARG A CA 1
ATOM 748 C C . ARG A 1 96 ? 13.602 -17.125 -26.094 1 91.31 96 ARG A C 1
ATOM 750 O O . ARG A 1 96 ? 14.016 -16.016 -25.766 1 91.31 96 ARG A O 1
ATOM 757 N N . CYS A 1 97 ? 14.109 -18.266 -25.75 1 86.94 97 CYS A N 1
ATOM 758 C CA . CYS A 1 97 ? 15.453 -18.281 -25.172 1 86.94 97 CYS A CA 1
ATOM 759 C C . CYS A 1 97 ? 16.312 -19.375 -25.812 1 86.94 97 CYS A C 1
ATOM 761 O O . CYS A 1 97 ? 15.773 -20.312 -26.422 1 86.94 97 CYS A O 1
ATOM 763 N N . ALA A 1 98 ? 17.641 -19.062 -25.797 1 79 98 ALA A N 1
ATOM 764 C CA . ALA A 1 98 ? 18.516 -20.109 -26.281 1 79 98 ALA A CA 1
ATOM 765 C C . ALA A 1 98 ? 18.391 -21.375 -25.453 1 79 98 ALA A C 1
ATOM 767 O O . ALA A 1 98 ? 18.172 -21.297 -24.234 1 79 98 ALA A O 1
ATOM 768 N N . ILE A 1 99 ? 18.453 -22.438 -26.156 1 72.88 99 ILE A N 1
ATOM 769 C CA . ILE A 1 99 ? 18.375 -23.703 -25.438 1 72.88 99 ILE A CA 1
ATOM 770 C C . ILE A 1 99 ? 19.469 -23.766 -24.375 1 72.88 99 ILE A C 1
ATOM 772 O O . ILE A 1 99 ? 20.641 -23.484 -24.672 1 72.88 99 ILE A O 1
ATOM 776 N N . GLY A 1 100 ? 19.219 -24.062 -23.219 1 70.81 100 GLY A N 1
ATOM 777 C CA . GLY A 1 100 ? 20.125 -24.094 -22.094 1 70.81 100 GLY A CA 1
ATOM 778 C C . GLY A 1 100 ? 20.219 -22.766 -21.359 1 70.81 100 GLY A C 1
ATOM 779 O O . GLY A 1 100 ? 20.828 -22.672 -20.281 1 70.81 100 GLY A O 1
ATOM 780 N N . GLY A 1 101 ? 19.625 -21.766 -21.828 1 65.88 101 GLY A N 1
ATOM 781 C CA . GLY A 1 101 ? 19.453 -20.5 -21.125 1 65.88 101 GLY A CA 1
ATOM 782 C C . GLY A 1 101 ? 20.641 -19.578 -21.281 1 65.88 101 GLY A C 1
ATOM 783 O O . GLY A 1 101 ? 20.656 -18.484 -20.719 1 65.88 101 GLY A O 1
ATOM 784 N N . GLN A 1 102 ? 21.875 -19.984 -21.672 1 62.03 102 GLN A N 1
ATOM 785 C CA . GLN A 1 102 ? 23.094 -19.188 -21.719 1 62.03 102 GLN A CA 1
ATOM 786 C C . GLN A 1 102 ? 23.047 -18.156 -22.828 1 62.03 102 GLN A C 1
ATOM 788 O O . GLN A 1 102 ? 23.859 -17.219 -22.859 1 62.03 102 GLN A O 1
ATOM 793 N N . GLY A 1 103 ? 21.953 -18.125 -23.5 1 61.91 103 GLY A N 1
ATOM 794 C CA . GLY A 1 103 ? 21.906 -17.141 -24.562 1 61.91 103 GLY A CA 1
ATOM 795 C C . GLY A 1 103 ? 20.891 -16.047 -24.312 1 61.91 103 GLY A C 1
ATOM 796 O O . GLY A 1 103 ? 20.344 -15.938 -23.219 1 61.91 103 GLY A O 1
ATOM 797 N N . GLY A 1 104 ? 20.812 -15.117 -25.234 1 71.62 104 GLY A N 1
ATOM 798 C CA . GLY A 1 104 ? 19.969 -13.945 -25.156 1 71.62 104 GLY A CA 1
ATOM 799 C C . GLY A 1 104 ? 18.484 -14.273 -25.094 1 71.62 104 GLY A C 1
ATOM 800 O O . GLY A 1 104 ? 18.078 -15.383 -25.453 1 71.62 104 GLY A O 1
ATOM 801 N N . ARG A 1 105 ? 17.672 -13.695 -24.234 1 78.12 105 ARG A N 1
ATOM 802 C CA . ARG A 1 105 ? 16.219 -13.734 -24.188 1 78.12 105 ARG A CA 1
ATOM 803 C C . ARG A 1 105 ? 15.602 -12.719 -25.141 1 78.12 105 ARG A C 1
ATOM 805 O O . ARG A 1 105 ? 16.172 -11.648 -25.375 1 78.12 105 ARG A O 1
ATOM 812 N N . SER A 1 106 ? 14.609 -13.289 -25.906 1 83.38 106 SER A N 1
ATOM 813 C CA . SER A 1 106 ? 13.875 -12.391 -26.781 1 83.38 106 SER A CA 1
ATOM 814 C C . SER A 1 106 ? 12.375 -12.461 -26.516 1 83.38 106 SER A C 1
ATOM 816 O O . SER A 1 106 ? 11.844 -13.523 -26.203 1 83.38 106 SER A O 1
ATOM 818 N N . GLU A 1 107 ? 11.75 -11.375 -26.516 1 85.44 107 GLU A N 1
ATOM 819 C CA . GLU A 1 107 ? 10.305 -11.281 -26.406 1 85.44 107 GLU A CA 1
ATOM 820 C C . GLU A 1 107 ? 9.703 -10.508 -27.578 1 85.44 107 GLU A C 1
ATOM 822 O O . GLU A 1 107 ? 10.188 -9.43 -27.938 1 85.44 107 GLU A O 1
ATOM 827 N N . ALA A 1 108 ? 8.766 -11.148 -28.172 1 87.5 108 ALA A N 1
ATOM 828 C CA . ALA A 1 108 ? 8.078 -10.5 -29.297 1 87.5 108 ALA A CA 1
ATOM 829 C C . ALA A 1 108 ? 6.816 -9.789 -28.812 1 87.5 108 ALA A C 1
ATOM 831 O O . ALA A 1 108 ? 6.09 -10.297 -27.969 1 87.5 108 ALA A O 1
ATOM 832 N N . HIS A 1 109 ? 6.578 -8.641 -29.438 1 85.06 109 HIS A N 1
ATOM 833 C CA . HIS A 1 109 ? 5.398 -7.848 -29.094 1 85.06 109 HIS A CA 1
ATOM 834 C C . HIS A 1 109 ? 4.469 -7.711 -30.297 1 85.06 109 HIS A C 1
ATOM 836 O O . HIS A 1 109 ? 4.926 -7.531 -31.422 1 85.06 109 HIS A O 1
ATOM 842 N N . PRO A 1 110 ? 3.188 -7.832 -29.969 1 82.56 110 PRO A N 1
ATOM 843 C CA . PRO A 1 110 ? 2.229 -7.73 -31.062 1 82.56 110 PRO A CA 1
ATOM 844 C C . PRO A 1 110 ? 2.059 -6.297 -31.562 1 82.56 110 PRO A C 1
ATOM 846 O O . PRO A 1 110 ? 2.459 -5.348 -30.891 1 82.56 110 PRO A O 1
ATOM 849 N N . PRO A 1 111 ? 1.506 -6.16 -32.719 1 78.25 111 PRO A N 1
ATOM 850 C CA . PRO A 1 111 ? 1.169 -4.816 -33.219 1 78.25 111 PRO A CA 1
ATOM 851 C C . PRO A 1 111 ? 0.051 -4.164 -32.406 1 78.25 111 PRO A C 1
ATOM 853 O O . PRO A 1 111 ? -0.482 -4.777 -31.469 1 78.25 111 PRO A O 1
ATOM 856 N N . ALA A 1 112 ? -0.256 -2.93 -32.562 1 72.69 112 ALA A N 1
ATOM 857 C CA . ALA A 1 112 ? -1.203 -2.119 -31.797 1 72.69 112 ALA A CA 1
ATOM 858 C C . ALA A 1 112 ? -2.543 -2.836 -31.641 1 72.69 112 ALA A C 1
ATOM 860 O O . ALA A 1 112 ? -3.242 -2.654 -30.641 1 72.69 112 ALA A O 1
ATOM 861 N N . GLY A 1 113 ? -2.84 -3.783 -32.438 1 70.19 113 GLY A N 1
ATOM 862 C CA . GLY A 1 113 ? -4.121 -4.469 -32.375 1 70.19 113 GLY A CA 1
ATOM 863 C C . GLY A 1 113 ? -4.133 -5.645 -31.422 1 70.19 113 GLY A C 1
ATOM 864 O O . GLY A 1 113 ? -5.195 -6.18 -31.094 1 70.19 113 GLY A O 1
ATOM 865 N N . GLY A 1 114 ? -3.088 -6.023 -30.938 1 86.38 114 GLY A N 1
ATOM 866 C CA . GLY A 1 114 ? -3.016 -7.117 -29.984 1 86.38 114 GLY A CA 1
ATOM 867 C C . GLY A 1 114 ? -2.586 -8.43 -30.609 1 86.38 114 GLY A C 1
ATOM 868 O O . GLY A 1 114 ? -2.018 -8.445 -31.703 1 86.38 114 GLY A O 1
ATOM 869 N N . TYR A 1 115 ? -2.818 -9.539 -29.953 1 91.25 115 TYR A N 1
ATOM 870 C CA . TYR A 1 115 ? -2.385 -10.852 -30.391 1 91.25 115 TYR A CA 1
ATOM 871 C C . TYR A 1 115 ? -3.42 -11.492 -31.312 1 91.25 115 TYR A C 1
ATOM 873 O O . TYR A 1 115 ? -4.441 -12.008 -30.844 1 91.25 115 TYR A O 1
ATOM 881 N N . SER A 1 116 ? -3.16 -11.445 -32.594 1 93.19 116 SER A N 1
ATOM 882 C CA . SER A 1 116 ? -4.035 -12.094 -33.562 1 93.19 116 SER A CA 1
ATOM 883 C C . SER A 1 116 ? -3.57 -13.516 -33.844 1 93.19 116 SER A C 1
ATOM 885 O O . SER A 1 116 ? -2.416 -13.859 -33.594 1 93.19 116 SER A O 1
ATOM 887 N N . ALA A 1 117 ? -4.508 -14.344 -34.406 1 95.12 117 ALA A N 1
ATOM 888 C CA . ALA A 1 117 ? -4.18 -15.719 -34.781 1 95.12 117 ALA A CA 1
ATOM 889 C C . ALA A 1 117 ? -3.039 -15.773 -35.781 1 95.12 117 ALA A C 1
ATOM 891 O O . ALA A 1 117 ? -2.119 -16.578 -35.656 1 95.12 117 ALA A O 1
ATOM 892 N N . ALA A 1 118 ? -3.074 -14.906 -36.719 1 94.81 118 ALA A N 1
ATOM 893 C CA . ALA A 1 118 ? -2.062 -14.875 -37.781 1 94.81 118 ALA A CA 1
ATOM 894 C C . ALA A 1 118 ? -0.696 -14.492 -37.219 1 94.81 118 ALA A C 1
ATOM 896 O O . ALA A 1 118 ? 0.307 -15.148 -37.5 1 94.81 118 ALA A O 1
ATOM 897 N N . TRP A 1 119 ? -0.661 -13.516 -36.438 1 95 119 TRP A N 1
ATOM 898 C CA . TRP A 1 119 ? 0.599 -13.047 -35.875 1 95 119 TRP A CA 1
ATOM 899 C C . TRP A 1 119 ? 1.222 -14.109 -34.969 1 95 119 TRP A C 1
ATOM 901 O O . TRP A 1 119 ? 2.418 -14.383 -35.062 1 95 119 TRP A O 1
ATOM 911 N N . VAL A 1 120 ? 0.411 -14.641 -34.125 1 96.5 120 VAL A N 1
ATOM 912 C CA . VAL A 1 120 ? 0.889 -15.648 -33.188 1 96.5 120 VAL A CA 1
ATOM 913 C C . VAL A 1 120 ? 1.428 -16.859 -33.938 1 96.5 120 VAL A C 1
ATOM 915 O O . VAL A 1 120 ? 2.473 -17.406 -33.594 1 96.5 120 VAL A O 1
ATOM 918 N N . SER A 1 121 ? 0.724 -17.219 -35 1 96 121 SER A N 1
ATOM 919 C CA . SER A 1 121 ? 1.164 -18.328 -35.844 1 96 121 SER A CA 1
ATOM 920 C C . SER A 1 121 ? 2.529 -18.047 -36.438 1 96 121 SER A C 1
ATOM 922 O O . SER A 1 121 ? 3.381 -18.938 -36.5 1 96 121 SER A O 1
ATOM 924 N N . GLU A 1 122 ? 2.701 -16.891 -36.844 1 96.19 122 GLU A N 1
ATOM 925 C CA . GLU A 1 122 ? 3.979 -16.5 -37.438 1 96.19 122 GLU A CA 1
ATOM 926 C C . GLU A 1 122 ? 5.105 -16.578 -36.40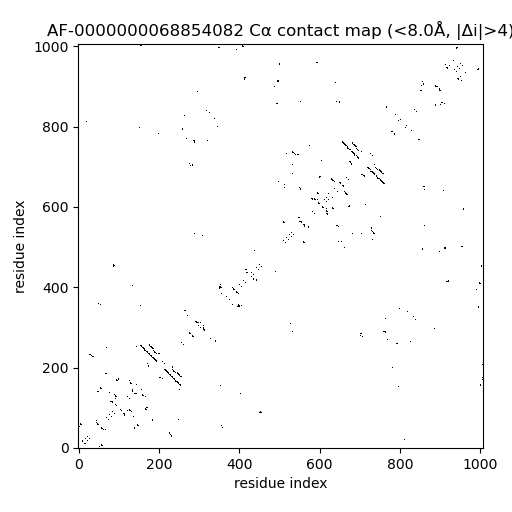6 1 96.19 122 GLU A C 1
ATOM 928 O O . GLU A 1 122 ? 6.211 -17.016 -36.719 1 96.19 122 GLU A O 1
ATOM 933 N N . GLN A 1 123 ? 4.805 -16.141 -35.25 1 95.69 123 GLN A N 1
ATOM 934 C CA . GLN A 1 123 ? 5.82 -16.172 -34.188 1 95.69 123 GLN A CA 1
ATOM 935 C C . GLN A 1 123 ? 6.164 -17.594 -33.812 1 95.69 123 GLN A C 1
ATOM 937 O O . GLN A 1 123 ? 7.324 -17.906 -33.531 1 95.69 123 GLN A O 1
ATOM 942 N N . LEU A 1 124 ? 5.129 -18.422 -33.75 1 96.12 124 LEU A N 1
ATOM 943 C CA . LEU A 1 124 ? 5.371 -19.828 -33.469 1 96.12 124 LEU A CA 1
ATOM 944 C C . LEU A 1 124 ? 6.273 -20.453 -34.531 1 96.12 124 LEU A C 1
ATOM 946 O O . LEU A 1 124 ? 7.191 -21.219 -34.188 1 96.12 124 LEU A O 1
ATOM 950 N N . LYS A 1 125 ? 6.082 -20.109 -35.719 1 94.62 125 LYS A N 1
ATOM 951 C CA . LYS A 1 125 ? 6.91 -20.609 -36.812 1 94.62 125 LYS A CA 1
ATOM 952 C C . LYS A 1 125 ? 8.352 -20.125 -36.688 1 94.62 125 LYS A C 1
ATOM 954 O O . LYS A 1 125 ? 9.289 -20.828 -37.062 1 94.62 125 LYS A O 1
ATOM 959 N N . ALA A 1 126 ? 8.445 -18.984 -36.125 1 93.81 126 ALA A N 1
ATOM 960 C CA . ALA A 1 126 ? 9.758 -18.359 -35.969 1 93.81 126 ALA A CA 1
ATOM 961 C C . ALA A 1 126 ? 10.484 -18.922 -34.75 1 93.81 126 ALA A C 1
ATOM 963 O O . ALA A 1 126 ? 11.586 -18.484 -34.406 1 93.81 126 ALA A O 1
ATOM 964 N N . GLY A 1 127 ? 9.852 -19.812 -34 1 92.94 127 GLY A N 1
ATOM 965 C CA . GLY A 1 127 ? 10.523 -20.5 -32.906 1 92.94 127 GLY A CA 1
ATOM 966 C C . GLY A 1 127 ? 10.188 -19.938 -31.547 1 92.94 127 GLY A C 1
ATOM 967 O O . GLY A 1 127 ? 10.805 -20.312 -30.547 1 92.94 127 GLY A O 1
ATOM 968 N N . TYR A 1 128 ? 9.242 -19.047 -31.484 1 95.12 128 TYR A N 1
ATOM 969 C CA . TYR A 1 128 ? 8.852 -18.469 -30.203 1 95.12 128 TYR A CA 1
ATOM 970 C C . TYR A 1 128 ? 7.883 -19.375 -29.453 1 95.12 128 TYR A C 1
ATOM 972 O O . TYR A 1 128 ? 7.051 -20.047 -30.078 1 95.12 128 TYR A O 1
ATOM 980 N N . THR A 1 129 ? 8.023 -19.391 -28.156 1 95.69 129 THR A N 1
ATOM 981 C CA . THR A 1 129 ? 7.047 -20.016 -27.281 1 95.69 129 THR A CA 1
ATOM 982 C C . THR A 1 129 ? 5.945 -19.031 -26.891 1 95.69 129 THR A C 1
ATOM 984 O O . THR A 1 129 ? 6.227 -17.875 -26.578 1 95.69 129 THR A O 1
ATOM 987 N N . VAL A 1 130 ? 4.77 -19.5 -26.953 1 96.31 130 VAL A N 1
ATOM 988 C CA . VAL A 1 130 ? 3.631 -18.688 -26.531 1 96.31 130 VAL A CA 1
ATOM 989 C C . VAL A 1 130 ? 3.17 -19.125 -25.141 1 96.31 130 VAL A C 1
ATOM 991 O O . VAL A 1 130 ? 2.965 -20.312 -24.891 1 96.31 130 VAL A O 1
ATOM 994 N N . GLN A 1 131 ? 3.098 -18.188 -24.281 1 94.25 131 GLN A N 1
ATOM 995 C CA . GLN A 1 131 ? 2.492 -18.391 -22.969 1 94.25 131 GLN A CA 1
ATOM 996 C C . GLN A 1 131 ? 1.139 -17.688 -22.859 1 94.25 131 GLN A C 1
ATOM 998 O O . GLN A 1 131 ? 1.068 -16.469 -22.875 1 94.25 131 GLN A O 1
ATOM 1003 N N . LEU A 1 132 ? 0.072 -18.438 -22.812 1 93.19 132 LEU A N 1
ATOM 1004 C CA . LEU A 1 132 ? -1.27 -17.891 -22.609 1 93.19 132 LEU A CA 1
ATOM 1005 C C . LEU A 1 132 ? -1.63 -17.844 -21.141 1 93.19 132 LEU A C 1
ATOM 1007 O O . LEU A 1 132 ? -1.612 -18.859 -20.453 1 93.19 132 LEU A O 1
ATOM 1011 N N . PHE A 1 133 ? -1.976 -16.641 -20.75 1 87 133 PHE A N 1
ATOM 1012 C CA . PHE A 1 133 ? -2.357 -16.453 -19.359 1 87 133 PHE A CA 1
ATOM 1013 C C . PHE A 1 133 ? -3.852 -16.688 -19.172 1 87 133 PHE A C 1
ATOM 1015 O O . PHE A 1 133 ? -4.652 -16.344 -20.047 1 87 133 PHE A O 1
ATOM 1022 N N . ARG A 1 134 ? -4.219 -17.312 -18.031 1 87.69 134 ARG A N 1
ATOM 1023 C CA . ARG A 1 134 ? -5.598 -17.469 -17.578 1 87.69 134 ARG A CA 1
ATOM 1024 C C . ARG A 1 134 ? -6.469 -18.094 -18.672 1 87.69 134 ARG A C 1
ATOM 1026 O O . ARG A 1 134 ? -7.516 -17.547 -19.031 1 87.69 134 ARG A O 1
ATOM 1033 N N . PRO A 1 135 ? -6.02 -19.156 -19.141 1 92.5 135 PRO A N 1
ATOM 1034 C CA . PRO A 1 135 ? -6.812 -19.828 -20.172 1 92.5 135 PRO A CA 1
ATOM 1035 C C . PRO A 1 135 ? -8.227 -20.156 -19.703 1 92.5 135 PRO A C 1
ATOM 1037 O O . PRO A 1 135 ? -9.117 -20.406 -20.531 1 92.5 135 PRO A O 1
ATOM 1040 N N . GLN A 1 136 ? -8.461 -20.172 -18.391 1 90.06 136 GLN A N 1
ATOM 1041 C CA . GLN A 1 136 ? -9.773 -20.516 -17.859 1 90.06 136 GLN A CA 1
ATOM 1042 C C . GLN A 1 136 ? -10.82 -19.484 -18.266 1 90.06 136 GLN A C 1
ATOM 1044 O O . GLN A 1 136 ? -12.023 -19.734 -18.172 1 90.06 136 GLN A O 1
ATOM 1049 N N . VAL A 1 137 ? -10.359 -18.297 -18.609 1 82.81 137 VAL A N 1
ATOM 1050 C CA . VAL A 1 137 ? -11.273 -17.25 -19.078 1 82.81 137 VAL A CA 1
ATOM 1051 C C . VAL A 1 137 ? -11.938 -17.703 -20.375 1 82.81 137 VAL A C 1
ATOM 1053 O O . VAL A 1 137 ? -13.102 -17.375 -20.641 1 82.81 137 VAL A O 1
ATOM 1056 N N . TYR A 1 138 ? -11.234 -18.547 -21.172 1 87.06 138 TYR A N 1
ATOM 1057 C CA . TYR A 1 138 ? -11.703 -18.891 -22.516 1 87.06 138 TYR A CA 1
ATOM 1058 C C . TYR A 1 138 ? -12.047 -20.375 -22.609 1 87.06 138 TYR A C 1
ATOM 1060 O O . TYR A 1 138 ? -12.656 -20.812 -23.594 1 87.06 138 TYR A O 1
ATOM 1068 N N . CYS A 1 139 ? -11.625 -21.156 -21.672 1 90.62 139 CYS A N 1
ATOM 1069 C CA . CYS A 1 139 ? -11.773 -22.609 -21.734 1 90.62 139 CYS A CA 1
ATOM 1070 C C . CYS A 1 139 ? -12.586 -23.109 -20.547 1 90.62 139 CYS A C 1
ATOM 1072 O O . CYS A 1 139 ? -12.094 -23.172 -19.422 1 90.62 139 CYS A O 1
ATOM 1074 N N . ASP A 1 140 ? -13.742 -23.609 -20.781 1 89.44 140 ASP A N 1
ATOM 1075 C CA . ASP A 1 140 ? -14.664 -24.062 -19.734 1 89.44 140 ASP A CA 1
ATOM 1076 C C . ASP A 1 140 ? -14.102 -25.266 -18.984 1 89.44 140 ASP A C 1
ATOM 1078 O O . ASP A 1 140 ? -14.328 -25.422 -17.781 1 89.44 140 ASP A O 1
ATOM 1082 N N . ARG A 1 141 ? -13.43 -26.109 -19.719 1 92.56 141 ARG A N 1
ATOM 1083 C CA . ARG A 1 141 ? -12.859 -27.297 -19.094 1 92.56 141 ARG A CA 1
ATOM 1084 C C . ARG A 1 141 ? -11.797 -26.906 -18.062 1 92.56 141 ARG A C 1
ATOM 1086 O O . ARG A 1 141 ? -11.758 -27.469 -16.969 1 92.56 141 ARG A O 1
ATOM 1093 N N . LEU A 1 142 ? -11.016 -25.938 -18.391 1 94.12 142 LEU A N 1
ATOM 1094 C CA . LEU A 1 142 ? -9.992 -25.484 -17.453 1 94.12 142 LEU A CA 1
ATOM 1095 C C . LEU A 1 142 ? -10.617 -24.688 -16.297 1 94.12 142 LEU A C 1
ATOM 1097 O O . LEU A 1 142 ? -10.148 -24.766 -15.164 1 94.12 142 LEU A O 1
ATOM 1101 N N . TRP A 1 143 ? -11.648 -23.922 -16.594 1 90.31 143 TRP A N 1
ATOM 1102 C CA . TRP A 1 143 ? -12.43 -23.281 -15.539 1 90.31 143 TRP A CA 1
ATOM 1103 C C . TRP A 1 143 ? -12.93 -24.312 -14.531 1 90.31 143 TRP A C 1
ATOM 1105 O O . TRP A 1 143 ? -12.742 -24.141 -13.328 1 90.31 143 TRP A O 1
ATOM 1115 N N . THR A 1 144 ? -13.461 -25.359 -15.023 1 90.44 144 THR A N 1
ATOM 1116 C CA . THR A 1 144 ? -14.008 -26.438 -14.211 1 90.44 144 THR A CA 1
ATOM 1117 C C . THR A 1 144 ? -12.922 -27.047 -13.328 1 90.44 144 THR A C 1
ATOM 1119 O O . THR A 1 144 ? -13.125 -27.234 -12.125 1 90.44 144 THR A O 1
ATOM 1122 N N . LEU A 1 145 ? -11.82 -27.312 -13.891 1 94.75 145 LEU A N 1
ATOM 1123 C CA . LEU A 1 145 ? -10.727 -27.938 -13.156 1 94.75 145 LEU A CA 1
ATOM 1124 C C . LEU A 1 145 ? -10.227 -27.016 -12.047 1 94.75 145 LEU A C 1
ATOM 1126 O O . LEU A 1 145 ? -10.086 -27.438 -10.898 1 94.75 145 LEU A O 1
ATOM 1130 N N . LEU A 1 146 ? -10.008 -25.781 -12.398 1 93.94 146 LEU A N 1
ATOM 1131 C CA . LEU A 1 146 ? -9.43 -24.844 -11.438 1 93.94 146 LEU A CA 1
ATOM 1132 C C . LEU A 1 146 ? -10.406 -24.562 -10.297 1 93.94 146 LEU A C 1
ATOM 1134 O O . LEU A 1 146 ? -10 -24.484 -9.141 1 93.94 146 LEU A O 1
ATOM 1138 N N . ALA A 1 147 ? -11.664 -24.406 -10.625 1 87.38 147 ALA A N 1
ATOM 1139 C CA . ALA A 1 147 ? -12.672 -24.188 -9.586 1 87.38 147 ALA A CA 1
ATOM 1140 C C . ALA A 1 147 ? -12.727 -25.359 -8.617 1 87.38 147 ALA A C 1
ATOM 1142 O O . ALA A 1 147 ? -12.836 -25.172 -7.402 1 87.38 147 ALA A O 1
ATOM 1143 N N . ALA A 1 148 ? -12.664 -26.516 -9.125 1 89.81 148 ALA A N 1
ATOM 1144 C CA . ALA A 1 148 ? -12.703 -27.703 -8.281 1 89.81 148 ALA A CA 1
ATOM 1145 C C . ALA A 1 148 ? -11.453 -27.797 -7.41 1 89.81 148 ALA A C 1
ATOM 1147 O O . ALA A 1 148 ? -11.539 -28.141 -6.227 1 89.81 148 ALA A O 1
ATOM 1148 N N . LEU A 1 149 ? -10.32 -27.5 -8.008 1 93.94 149 LEU A N 1
ATOM 1149 C CA . LEU A 1 149 ? -9.07 -27.531 -7.254 1 93.94 149 LEU A CA 1
ATOM 1150 C C . LEU A 1 149 ? -9.078 -26.5 -6.137 1 93.94 149 LEU A C 1
ATOM 1152 O O . LEU A 1 149 ? -8.539 -26.734 -5.055 1 93.94 149 LEU A O 1
ATOM 1156 N N . GLU A 1 150 ? -9.656 -25.344 -6.441 1 89.19 150 GLU A N 1
ATOM 1157 C CA . GLU A 1 150 ? -9.773 -24.312 -5.406 1 89.19 150 GLU A CA 1
ATOM 1158 C C . GLU A 1 150 ? -10.609 -24.812 -4.227 1 89.19 150 GLU A C 1
ATOM 1160 O O . GLU A 1 150 ? -10.352 -24.438 -3.08 1 89.19 150 GLU A O 1
ATOM 1165 N N . CYS A 1 151 ? -11.57 -25.688 -4.5 1 83.62 151 CYS A N 1
ATOM 1166 C CA . CYS A 1 151 ? -12.391 -26.281 -3.443 1 83.62 151 CYS A CA 1
ATOM 1167 C C . CYS A 1 151 ? -11.594 -27.297 -2.639 1 83.62 151 CYS A C 1
ATOM 1169 O O . CYS A 1 151 ? -11.914 -27.562 -1.482 1 83.62 151 CYS A O 1
ATOM 1171 N N . ARG A 1 152 ? -10.57 -27.781 -3.229 1 87.94 152 ARG A N 1
ATOM 1172 C CA . ARG A 1 152 ? -9.75 -28.766 -2.537 1 87.94 152 ARG A CA 1
ATOM 1173 C C . ARG A 1 152 ? -8.617 -28.109 -1.761 1 87.94 152 ARG A C 1
ATOM 1175 O O . ARG A 1 152 ? -8.359 -28.453 -0.607 1 87.94 152 ARG A O 1
ATOM 1182 N N . PHE A 1 153 ? -7.977 -27.156 -2.334 1 90.88 153 PHE A N 1
ATOM 1183 C CA . PHE A 1 153 ? -6.797 -26.547 -1.736 1 90.88 153 PHE A CA 1
ATOM 1184 C C . PHE A 1 153 ? -7.195 -25.422 -0.792 1 90.88 153 PHE A C 1
ATOM 1186 O O . PHE A 1 153 ? -6.449 -25.078 0.132 1 90.88 153 PHE A O 1
ATOM 1193 N N . GLY A 1 154 ? -8.375 -24.828 -1.016 1 86.19 154 GLY A N 1
ATOM 1194 C CA . GLY A 1 154 ? -8.695 -23.594 -0.305 1 86.19 154 GLY A CA 1
ATOM 1195 C C . GLY A 1 154 ? -7.777 -22.438 -0.663 1 86.19 154 GLY A C 1
ATOM 1196 O O . GLY A 1 154 ? -7.391 -21.656 0.205 1 86.19 154 GLY A O 1
ATOM 1197 N N . ALA A 1 155 ? -7.336 -22.422 -1.81 1 90.38 155 ALA A N 1
ATOM 1198 C CA . ALA A 1 155 ? -6.441 -21.422 -2.377 1 90.38 155 ALA A CA 1
ATOM 1199 C C . ALA A 1 155 ? -6.754 -21.172 -3.85 1 90.38 155 ALA A C 1
ATOM 1201 O O . ALA A 1 155 ? -7.281 -22.047 -4.535 1 90.38 155 ALA A O 1
ATOM 1202 N N . LEU A 1 156 ? -6.484 -19.984 -4.227 1 88 156 LEU A N 1
ATOM 1203 C CA . LEU A 1 156 ? -6.664 -19.688 -5.645 1 88 156 LEU A CA 1
ATOM 1204 C C . LEU A 1 156 ? -5.797 -20.594 -6.504 1 88 156 LEU A C 1
ATOM 1206 O O . LEU A 1 156 ? -4.652 -20.891 -6.145 1 88 156 LEU A O 1
ATOM 1210 N N . CYS A 1 157 ? -6.344 -21.047 -7.547 1 93.38 157 CYS A N 1
ATOM 1211 C CA . CYS A 1 157 ? -5.625 -21.844 -8.539 1 93.38 157 CYS A CA 1
ATOM 1212 C C . CYS A 1 157 ? -5.652 -21.156 -9.898 1 93.38 157 CYS A C 1
ATOM 1214 O O . CYS A 1 157 ? -6.723 -20.844 -10.422 1 93.38 157 CYS A O 1
ATOM 1216 N N . GLY A 1 158 ? -4.473 -20.906 -10.391 1 90.44 158 GLY A N 1
ATOM 1217 C CA . GLY A 1 158 ? -4.336 -20.328 -11.719 1 90.44 158 GLY A CA 1
ATOM 1218 C C . GLY A 1 158 ? -3.721 -21.281 -12.727 1 90.44 158 GLY A C 1
ATOM 1219 O O . GLY A 1 158 ? -3.297 -22.375 -12.367 1 90.44 158 GLY A O 1
ATOM 1220 N N . ALA A 1 159 ? -3.785 -20.828 -14.023 1 94 159 ALA A N 1
ATOM 1221 C CA . ALA A 1 159 ? -3.182 -21.656 -15.055 1 94 159 ALA A CA 1
ATOM 1222 C C . ALA A 1 159 ? -2.557 -20.812 -16.156 1 94 159 ALA A C 1
ATOM 1224 O O . ALA A 1 159 ? -2.988 -19.688 -16.406 1 94 159 ALA A O 1
ATOM 1225 N N . SER A 1 160 ? -1.558 -21.344 -16.703 1 93.44 160 SER A N 1
ATOM 1226 C CA . SER A 1 160 ? -0.947 -20.859 -17.938 1 93.44 160 SER A CA 1
ATOM 1227 C C . SER A 1 160 ? -0.703 -22 -18.922 1 93.44 160 SER A C 1
ATOM 1229 O O . SER A 1 160 ? -0.439 -23.125 -18.516 1 93.44 160 SER A O 1
ATOM 1231 N N . VAL A 1 161 ? -0.838 -21.656 -20.156 1 97.06 161 VAL A N 1
ATOM 1232 C CA . VAL A 1 161 ? -0.559 -22.656 -21.188 1 97.06 161 VAL A CA 1
ATOM 1233 C C . VAL A 1 161 ? 0.678 -22.25 -21.984 1 97.06 161 VAL A C 1
ATOM 1235 O O . VAL A 1 161 ? 0.816 -21.094 -22.375 1 97.06 161 VAL A O 1
ATOM 1238 N N . TYR A 1 162 ? 1.518 -23.203 -22.188 1 97.25 162 TYR A N 1
ATOM 1239 C CA . TYR A 1 162 ? 2.738 -22.984 -22.938 1 97.25 162 TYR A CA 1
ATOM 1240 C C . TYR A 1 162 ? 2.732 -23.781 -24.234 1 97.25 162 TYR A C 1
ATOM 1242 O O . TYR A 1 162 ? 2.561 -25 -24.219 1 97.25 162 TYR A O 1
ATOM 1250 N N . LEU A 1 163 ? 2.865 -23.109 -25.312 1 97.31 163 LEU A N 1
ATOM 1251 C CA . LEU A 1 163 ? 3.016 -23.719 -26.625 1 97.31 163 LEU A CA 1
ATOM 1252 C C . LEU A 1 163 ? 4.402 -23.453 -27.203 1 97.31 163 LEU A C 1
ATOM 1254 O O . LEU A 1 163 ? 4.75 -22.312 -27.484 1 97.31 163 LEU A O 1
ATOM 1258 N N . THR A 1 164 ? 5.156 -24.5 -27.344 1 96.62 164 THR A N 1
ATOM 1259 C CA . THR A 1 164 ? 6.555 -24.375 -27.766 1 96.62 164 THR A CA 1
ATOM 1260 C C . THR A 1 164 ? 6.812 -25.188 -29.031 1 96.62 164 THR A C 1
ATOM 1262 O O . THR A 1 164 ? 6.559 -26.391 -29.078 1 96.62 164 THR A O 1
ATOM 1265 N N . PRO A 1 165 ? 7.312 -24.516 -30.078 1 95.12 165 PRO A N 1
ATOM 1266 C CA . PRO A 1 165 ? 7.656 -25.25 -31.297 1 95.12 165 PRO A CA 1
ATOM 1267 C C . PRO A 1 165 ? 8.844 -26.188 -31.109 1 95.12 165 PRO A C 1
ATOM 1269 O O . PRO A 1 165 ? 9.539 -26.109 -30.094 1 95.12 165 PRO A O 1
ATOM 1272 N N . ALA A 1 166 ? 9 -27.078 -32.125 1 93.75 166 ALA A N 1
ATOM 1273 C CA . ALA A 1 166 ? 10.125 -28 -32.094 1 93.75 166 ALA A CA 1
ATOM 1274 C C . ALA A 1 166 ? 11.453 -27.25 -32.062 1 93.75 166 ALA A C 1
ATOM 1276 O O . ALA A 1 166 ? 11.586 -26.203 -32.719 1 93.75 166 ALA A O 1
ATOM 1277 N N . GLY A 1 167 ? 12.375 -27.75 -31.281 1 90.69 167 GLY A N 1
ATOM 1278 C CA . GLY A 1 167 ? 13.727 -27.219 -31.25 1 90.69 167 GLY A CA 1
ATOM 1279 C C . GLY A 1 167 ? 13.828 -25.891 -30.516 1 90.69 167 GLY A C 1
ATOM 1280 O O . GLY A 1 167 ? 14.766 -25.125 -30.734 1 90.69 167 GLY A O 1
ATOM 1281 N N . SER A 1 168 ? 12.875 -25.641 -29.703 1 89.56 168 SER A N 1
ATOM 1282 C CA . SER A 1 168 ? 12.844 -24.328 -29.078 1 89.56 168 SER A CA 1
ATOM 1283 C C . SER A 1 168 ? 12.695 -24.438 -27.562 1 89.56 168 SER A C 1
ATOM 1285 O O . SER A 1 168 ? 12.359 -25.5 -27.047 1 89.56 168 SER A O 1
ATOM 1287 N N . GLN A 1 169 ? 13.062 -23.375 -26.953 1 87.25 169 GLN A N 1
ATOM 1288 C CA . GLN A 1 169 ? 12.891 -23.188 -25.516 1 87.25 169 GLN A CA 1
ATOM 1289 C C . GLN A 1 169 ? 12.352 -21.781 -25.203 1 87.25 169 GLN A C 1
ATOM 1291 O O . GLN A 1 169 ? 12.82 -20.797 -25.766 1 87.25 169 GLN A O 1
ATOM 1296 N N . GLY A 1 170 ? 11.398 -21.781 -24.297 1 83.56 170 GLY A N 1
ATOM 1297 C CA . GLY A 1 170 ? 10.742 -20.516 -24.031 1 83.56 170 GLY A CA 1
ATOM 1298 C C . GLY A 1 170 ? 11.383 -19.75 -22.891 1 83.56 170 GLY A C 1
ATOM 1299 O O . GLY A 1 170 ? 11.648 -18.547 -23.016 1 83.56 170 GLY A O 1
ATOM 1300 N N . LEU A 1 171 ? 11.656 -20.391 -21.812 1 86.88 171 LEU A N 1
ATOM 1301 C CA . LEU A 1 171 ? 12.109 -19.703 -20.609 1 86.88 171 LEU A CA 1
ATOM 1302 C C . LEU A 1 171 ? 13.438 -20.266 -20.125 1 86.88 171 LEU A C 1
ATOM 1304 O O . LEU A 1 171 ? 13.703 -21.453 -20.266 1 86.88 171 LEU A O 1
ATOM 1308 N N . ALA A 1 172 ? 14.219 -19.375 -19.516 1 87.94 172 ALA A N 1
ATOM 1309 C CA . ALA A 1 172 ? 15.453 -19.766 -18.844 1 87.94 172 ALA A CA 1
ATOM 1310 C C . ALA A 1 172 ? 15.164 -20.438 -17.516 1 87.94 172 ALA A C 1
ATOM 1312 O O . ALA A 1 172 ? 14.039 -20.406 -17.016 1 87.94 172 ALA A O 1
ATOM 1313 N N . PRO A 1 173 ? 16.172 -21.109 -16.969 1 92.69 173 PRO A N 1
ATOM 1314 C CA . PRO A 1 173 ? 15.961 -21.719 -15.656 1 92.69 173 PRO A CA 1
ATOM 1315 C C . PRO A 1 173 ? 15.5 -20.719 -14.602 1 92.69 173 PRO A C 1
ATOM 1317 O O . PRO A 1 173 ? 15.992 -19.578 -14.562 1 92.69 173 PRO A O 1
ATOM 1320 N N . HIS A 1 174 ? 14.531 -21.094 -13.758 1 93 174 HIS A N 1
ATOM 1321 C CA . HIS A 1 174 ? 13.984 -20.234 -12.711 1 93 174 HIS A CA 1
ATOM 1322 C C . HIS A 1 174 ? 13.164 -21.031 -11.711 1 93 174 HIS A C 1
ATOM 1324 O O . HIS A 1 174 ? 12.859 -22.203 -11.945 1 93 174 HIS A O 1
ATOM 1330 N N . HIS A 1 175 ? 12.93 -20.516 -10.594 1 95 175 HIS A N 1
ATOM 1331 C CA . HIS A 1 175 ? 11.906 -21.062 -9.711 1 95 175 HIS A CA 1
ATOM 1332 C C . HIS A 1 175 ? 10.742 -20.078 -9.555 1 95 175 HIS A C 1
ATOM 1334 O O . HIS A 1 175 ? 10.906 -18.875 -9.758 1 95 175 HIS A O 1
ATOM 1340 N N . ASP A 1 176 ? 9.609 -20.625 -9.266 1 93.06 176 ASP A N 1
ATOM 1341 C CA . ASP A 1 176 ? 8.398 -19.828 -9.07 1 93.06 176 ASP A CA 1
ATOM 1342 C C . ASP A 1 176 ? 8.086 -19.656 -7.586 1 93.06 176 ASP A C 1
ATOM 1344 O O . ASP A 1 176 ? 8.727 -20.281 -6.734 1 93.06 176 ASP A O 1
ATOM 1348 N N . ASP A 1 177 ? 7.16 -18.766 -7.312 1 92.06 177 ASP A N 1
ATOM 1349 C CA . ASP A 1 177 ? 6.699 -18.531 -5.945 1 92.06 177 ASP A CA 1
ATOM 1350 C C . ASP A 1 177 ? 5.375 -19.25 -5.684 1 92.06 177 ASP A C 1
ATOM 1352 O O . ASP A 1 177 ? 4.613 -18.859 -4.797 1 92.06 177 ASP A O 1
ATOM 1356 N N . VAL A 1 178 ? 5.086 -20.25 -6.512 1 95.88 178 VAL A N 1
ATOM 1357 C CA . VAL A 1 178 ? 3.857 -21.031 -6.426 1 95.88 178 VAL A CA 1
ATOM 1358 C C . VAL A 1 178 ? 4.188 -22.531 -6.5 1 95.88 178 VAL A C 1
ATOM 1360 O O . VAL A 1 178 ? 5.293 -22.906 -6.895 1 95.88 178 VAL A O 1
ATOM 1363 N N . GLU A 1 179 ? 3.189 -23.297 -6.008 1 97.69 179 GLU A N 1
ATOM 1364 C CA . GLU A 1 179 ? 3.186 -24.719 -6.344 1 97.69 179 GLU A CA 1
ATOM 1365 C C . GLU A 1 179 ? 2.705 -24.953 -7.773 1 97.69 179 GLU A C 1
ATOM 1367 O O . GLU A 1 179 ? 1.719 -24.344 -8.203 1 97.69 179 GLU A O 1
ATOM 1372 N N . VAL A 1 180 ? 3.426 -25.875 -8.406 1 98 180 VAL A N 1
ATOM 1373 C CA . VAL A 1 180 ? 3.135 -25.969 -9.836 1 98 180 VAL A CA 1
ATOM 1374 C C . VAL A 1 180 ? 2.82 -27.422 -10.203 1 98 180 VAL A C 1
ATOM 1376 O O . VAL A 1 180 ? 3.527 -28.344 -9.789 1 98 180 VAL A O 1
ATOM 1379 N N . PHE A 1 181 ? 1.732 -27.641 -10.938 1 98.69 181 PHE A N 1
ATOM 1380 C CA . PHE A 1 181 ? 1.395 -28.891 -11.617 1 98.69 181 PHE A CA 1
ATOM 1381 C C . PHE A 1 181 ? 1.48 -28.719 -13.125 1 98.69 181 PHE A C 1
ATOM 1383 O O . PHE A 1 181 ? 0.703 -27.969 -13.719 1 98.69 181 PHE A O 1
ATOM 1390 N N . ILE A 1 182 ? 2.432 -29.422 -13.719 1 98.69 182 ILE A N 1
ATOM 1391 C CA . ILE A 1 182 ? 2.627 -29.344 -15.164 1 98.69 182 ILE A CA 1
ATOM 1392 C C . ILE A 1 182 ? 1.905 -30.5 -15.844 1 98.69 182 ILE A C 1
ATOM 1394 O O . ILE A 1 182 ? 2.229 -31.672 -15.602 1 98.69 182 ILE A O 1
ATOM 1398 N N . LEU A 1 183 ? 0.926 -30.172 -16.688 1 98.62 183 LEU A N 1
ATOM 1399 C CA . LEU A 1 183 ? 0.146 -31.156 -17.438 1 98.62 183 LEU A CA 1
ATOM 1400 C C . LEU A 1 183 ? 0.543 -31.156 -18.922 1 98.62 183 LEU A C 1
ATOM 1402 O O . LEU A 1 183 ? 0.274 -30.188 -19.641 1 98.62 183 LEU A O 1
ATOM 1406 N N . GLN A 1 184 ? 1.193 -32.219 -19.375 1 98.38 184 GLN A N 1
ATOM 1407 C CA . GLN A 1 184 ? 1.514 -32.312 -20.797 1 98.38 184 GLN A CA 1
ATOM 1408 C C . GLN A 1 184 ? 0.293 -32.75 -21.609 1 98.38 184 GLN A C 1
ATOM 1410 O O . GLN A 1 184 ? -0.282 -33.812 -21.359 1 98.38 184 GLN A O 1
ATOM 1415 N N . THR A 1 185 ? -0.1 -31.938 -22.594 1 97.62 185 THR A N 1
ATOM 1416 C CA . THR A 1 185 ? -1.346 -32.219 -23.312 1 97.62 185 THR A CA 1
ATOM 1417 C C . THR A 1 185 ? -1.078 -32.5 -24.781 1 97.62 185 THR A C 1
ATOM 1419 O O . THR A 1 185 ? -1.922 -33.062 -25.469 1 97.62 185 THR A O 1
ATOM 1422 N N . GLU A 1 186 ? -0.007 -32.031 -25.328 1 96.81 186 GLU A N 1
ATOM 1423 C CA . GLU A 1 186 ? 0.352 -32.281 -26.734 1 96.81 186 GLU A CA 1
ATOM 1424 C C . GLU A 1 186 ? 1.865 -32.344 -26.906 1 96.81 186 GLU A C 1
ATOM 1426 O O . GLU A 1 186 ? 2.605 -31.578 -26.266 1 96.81 186 GLU A O 1
ATOM 1431 N N . GLY A 1 187 ? 2.322 -33.25 -27.797 1 96.38 187 GLY A N 1
ATOM 1432 C CA . GLY A 1 187 ? 3.744 -33.375 -28.078 1 96.38 187 GLY A CA 1
ATOM 1433 C C . GLY A 1 187 ? 4.562 -33.812 -26.875 1 96.38 187 GLY A C 1
ATOM 1434 O O . GLY A 1 187 ? 4.141 -34.688 -26.125 1 96.38 187 GLY A O 1
ATOM 1435 N N . ARG A 1 188 ? 5.797 -33.344 -26.82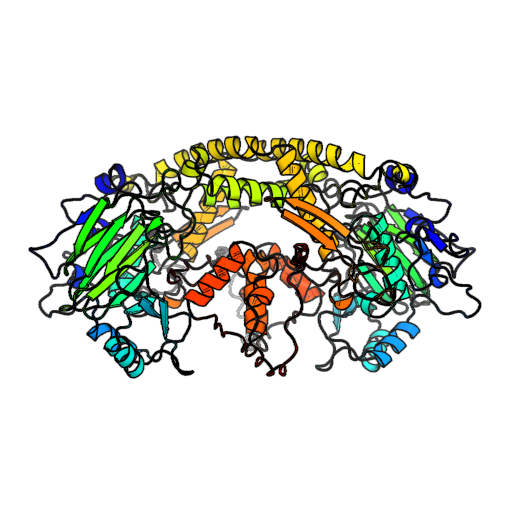8 1 96.38 188 ARG A N 1
ATOM 1436 C CA . ARG A 1 188 ? 6.66 -33.719 -25.719 1 96.38 188 ARG A CA 1
ATOM 1437 C C . ARG A 1 188 ? 7.668 -32.625 -25.406 1 96.38 188 ARG A C 1
ATOM 1439 O O . ARG A 1 188 ? 8.047 -31.844 -26.281 1 96.38 188 ARG A O 1
ATOM 1446 N N . LYS A 1 189 ? 8.047 -32.5 -24.172 1 96 189 LYS A N 1
ATOM 1447 C CA . LYS A 1 189 ? 9.031 -31.547 -23.688 1 96 189 LYS A CA 1
ATOM 1448 C C . LYS A 1 189 ? 9.891 -32.156 -22.578 1 96 189 LYS A C 1
ATOM 1450 O O . LYS A 1 189 ? 9.383 -32.875 -21.734 1 96 189 LYS A O 1
ATOM 1455 N N . THR A 1 190 ? 11.164 -31.859 -22.656 1 96.88 190 THR A N 1
ATOM 1456 C CA . THR A 1 190 ? 12.086 -32.375 -21.641 1 96.88 190 THR A CA 1
ATOM 1457 C C . THR A 1 190 ? 12.305 -31.359 -20.531 1 96.88 190 THR A C 1
ATOM 1459 O O . THR A 1 190 ? 12.633 -30.203 -20.797 1 96.88 190 THR A O 1
ATOM 1462 N N . TRP A 1 191 ? 12.125 -31.875 -19.281 1 97.5 191 TRP A N 1
ATOM 1463 C CA . TRP A 1 191 ? 12.227 -31.016 -18.109 1 97.5 191 TRP A CA 1
ATOM 1464 C C . TRP A 1 191 ? 13.445 -31.391 -17.266 1 97.5 191 TRP A C 1
ATOM 1466 O O . TRP A 1 191 ? 13.75 -32.562 -17.094 1 97.5 191 TRP A O 1
ATOM 1476 N N . ALA A 1 192 ? 14.156 -30.359 -16.844 1 96.94 192 ALA A N 1
ATOM 1477 C CA . ALA A 1 192 ? 15.195 -30.5 -15.836 1 96.94 192 ALA A CA 1
ATOM 1478 C C . ALA A 1 192 ? 14.836 -29.719 -14.57 1 96.94 192 ALA A C 1
ATOM 1480 O O . ALA A 1 192 ? 14.445 -28.547 -14.633 1 96.94 192 ALA A O 1
ATOM 1481 N N . VAL A 1 193 ? 14.93 -30.438 -13.43 1 98.19 193 VAL A N 1
ATOM 1482 C CA . VAL A 1 193 ? 14.555 -29.844 -12.148 1 98.19 193 VAL A CA 1
ATOM 1483 C C . VAL A 1 193 ? 15.758 -29.859 -11.195 1 98.19 193 VAL A C 1
ATOM 1485 O O . VAL A 1 193 ? 16.453 -30.875 -11.086 1 98.19 193 VAL A O 1
ATOM 1488 N N . TYR A 1 194 ? 16 -28.719 -10.586 1 97.69 194 TYR A N 1
ATOM 1489 C CA . TYR A 1 194 ? 17.125 -28.562 -9.664 1 97.69 194 TYR A CA 1
ATOM 1490 C C . TYR A 1 194 ? 16.641 -28.219 -8.266 1 97.69 194 TYR A C 1
ATOM 1492 O O . TYR A 1 194 ? 15.688 -27.453 -8.102 1 97.69 194 TYR A O 1
ATOM 1500 N N . ALA A 1 195 ? 17.312 -28.797 -7.27 1 96.5 195 ALA A N 1
ATOM 1501 C CA . ALA A 1 195 ? 16.969 -28.531 -5.875 1 96.5 195 ALA A CA 1
ATOM 1502 C C . ALA A 1 195 ? 17.203 -27.062 -5.527 1 96.5 195 ALA A C 1
ATOM 1504 O O . ALA A 1 195 ? 18.125 -26.438 -6.066 1 96.5 195 ALA A O 1
ATOM 1505 N N . PRO A 1 196 ? 16.344 -26.531 -4.641 1 94.62 196 PRO A N 1
ATOM 1506 C CA . PRO A 1 196 ? 16.609 -25.172 -4.176 1 94.62 196 PRO A CA 1
ATOM 1507 C C . PRO A 1 196 ? 17.953 -25.047 -3.441 1 94.62 196 PRO A C 1
ATOM 1509 O O . PRO A 1 196 ? 18.438 -26.031 -2.885 1 94.62 196 PRO A O 1
ATOM 1512 N N . GLU A 1 197 ? 18.484 -23.812 -3.506 1 89.31 197 GLU A N 1
ATOM 1513 C CA . GLU A 1 197 ? 19.656 -23.562 -2.666 1 89.31 197 GLU A CA 1
ATOM 1514 C C . GLU A 1 197 ? 19.344 -23.781 -1.192 1 89.31 197 GLU A C 1
ATOM 1516 O O . GLU A 1 197 ? 18.25 -23.453 -0.731 1 89.31 197 GLU A O 1
ATOM 1521 N N . PRO A 1 198 ? 20.328 -24.344 -0.525 1 89.44 198 PRO A N 1
ATOM 1522 C CA . PRO A 1 198 ? 20.078 -24.547 0.905 1 89.44 198 PRO A CA 1
ATOM 1523 C C . PRO A 1 198 ? 19.641 -23.266 1.614 1 89.44 198 PRO A C 1
ATOM 1525 O O . PRO A 1 198 ? 20.281 -22.219 1.461 1 89.44 198 PRO A O 1
ATOM 1528 N N . GLY A 1 199 ? 18.516 -23.391 2.297 1 91.19 199 GLY A N 1
ATOM 1529 C CA . GLY A 1 199 ? 18.016 -22.234 3.021 1 91.19 199 GLY A CA 1
ATOM 1530 C C . GLY A 1 199 ? 17.016 -21.406 2.219 1 91.19 199 GLY A C 1
ATOM 1531 O O . GLY A 1 199 ? 16.359 -20.516 2.762 1 91.19 199 GLY A O 1
ATOM 1532 N N . ASN A 1 200 ? 16.922 -21.703 0.942 1 91.19 200 ASN A N 1
ATOM 1533 C CA . ASN A 1 200 ? 16 -20.953 0.1 1 91.19 200 ASN A CA 1
ATOM 1534 C C . ASN A 1 200 ? 14.812 -21.812 -0.329 1 91.19 200 ASN A C 1
ATOM 1536 O O . ASN A 1 200 ? 14.297 -21.656 -1.435 1 91.19 200 ASN A O 1
ATOM 1540 N N . GLU A 1 201 ? 14.438 -22.703 0.53 1 95.06 201 GLU A N 1
ATOM 1541 C CA . GLU A 1 201 ? 13.25 -23.5 0.262 1 95.06 201 GLU A CA 1
ATOM 1542 C C . GLU A 1 201 ? 11.977 -22.672 0.372 1 95.06 201 GLU A C 1
ATOM 1544 O O . GLU A 1 201 ? 11.883 -21.781 1.224 1 95.06 201 GLU A O 1
ATOM 1549 N N . LEU A 1 202 ? 11.078 -22.922 -0.529 1 97.25 202 LEU A N 1
ATOM 1550 C CA . LEU A 1 202 ? 9.758 -22.297 -0.543 1 97.25 202 LEU A CA 1
ATOM 1551 C C . LEU A 1 202 ? 9.875 -20.781 -0.569 1 97.25 202 LEU A C 1
ATOM 1553 O O . LEU A 1 202 ? 9.227 -20.094 0.218 1 97.25 202 LEU A O 1
ATOM 1557 N N . PRO A 1 203 ? 10.641 -20.312 -1.498 1 94.56 203 PRO A N 1
ATOM 1558 C CA . PRO A 1 203 ? 10.812 -18.859 -1.537 1 94.56 203 PRO A CA 1
ATOM 1559 C C . PRO A 1 203 ? 9.492 -18.109 -1.722 1 94.56 203 PRO A C 1
ATOM 1561 O O . PRO A 1 203 ? 8.586 -18.609 -2.395 1 94.56 203 PRO A O 1
ATOM 1564 N N . HIS A 1 204 ? 9.469 -16.953 -1.092 1 91.12 204 HIS A N 1
ATOM 1565 C CA . HIS A 1 204 ? 8.281 -16.109 -1.127 1 91.12 204 HIS A CA 1
ATOM 1566 C C . HIS A 1 204 ? 8.195 -15.328 -2.43 1 91.12 204 HIS A C 1
ATOM 1568 O O . HIS A 1 204 ? 7.137 -14.797 -2.777 1 91.12 204 HIS A O 1
ATOM 1574 N N . ARG A 1 205 ? 9.289 -15.312 -3.164 1 83.75 205 ARG A N 1
ATOM 1575 C CA . ARG A 1 205 ? 9.367 -14.562 -4.414 1 83.75 205 ARG A CA 1
ATOM 1576 C C . ARG A 1 205 ? 9.961 -15.414 -5.527 1 83.75 205 ARG A C 1
ATOM 1578 O O . ARG A 1 205 ? 10.766 -16.312 -5.266 1 83.75 205 ARG A O 1
ATOM 1585 N N . PRO A 1 206 ? 9.547 -15.125 -6.781 1 86.94 206 PRO A N 1
ATOM 1586 C CA . PRO A 1 206 ? 10.195 -15.836 -7.887 1 86.94 206 PRO A CA 1
ATOM 1587 C C . PRO A 1 206 ? 11.656 -15.453 -8.062 1 86.94 206 PRO A C 1
ATOM 1589 O O . PRO A 1 206 ? 12.086 -14.398 -7.59 1 86.94 206 PRO A O 1
ATOM 1592 N N . SER A 1 207 ? 12.438 -16.219 -8.711 1 86.88 207 SER A N 1
ATOM 1593 C CA . SER A 1 207 ? 13.875 -15.984 -8.797 1 86.88 207 SER A CA 1
ATOM 1594 C C . SER A 1 207 ? 14.227 -15.102 -9.992 1 86.88 207 SER A C 1
ATOM 1596 O O . SER A 1 207 ? 15.32 -14.539 -10.047 1 86.88 207 SER A O 1
ATOM 1598 N N . GLY A 1 208 ? 13.352 -15.008 -10.914 1 80.75 208 GLY A N 1
ATOM 1599 C CA . GLY A 1 208 ? 13.82 -14.57 -12.219 1 80.75 208 GLY A CA 1
ATOM 1600 C C . GLY A 1 208 ? 14.695 -15.594 -12.922 1 80.75 208 GLY A C 1
ATOM 1601 O O . GLY A 1 208 ? 14.727 -16.766 -12.531 1 80.75 208 GLY A O 1
ATOM 1602 N N . ASP A 1 209 ? 15.367 -15.148 -14.062 1 83.25 209 ASP A N 1
ATOM 1603 C CA . ASP A 1 209 ? 16.234 -16.062 -14.797 1 83.25 209 ASP A CA 1
ATOM 1604 C C . ASP A 1 209 ? 17.516 -16.344 -14.023 1 83.25 209 ASP A C 1
ATOM 1606 O O . ASP A 1 209 ? 18.188 -15.422 -13.562 1 83.25 209 ASP A O 1
ATOM 1610 N N . LEU A 1 210 ? 17.828 -17.562 -13.836 1 88.5 210 LEU A N 1
ATOM 1611 C CA . LEU A 1 210 ? 19.031 -17.953 -13.117 1 88.5 210 LEU A CA 1
ATOM 1612 C C . LEU A 1 210 ? 20.125 -18.422 -14.078 1 88.5 210 LEU A C 1
ATOM 1614 O O . LEU A 1 210 ? 19.844 -19.219 -14.984 1 88.5 210 LEU A O 1
ATOM 1618 N N . PRO A 1 211 ? 21.266 -17.891 -13.852 1 85.56 211 PRO A N 1
ATOM 1619 C CA . PRO A 1 211 ? 22.375 -18.438 -14.633 1 85.56 211 PRO A CA 1
ATOM 1620 C C . PRO A 1 211 ? 22.703 -19.891 -14.25 1 85.56 211 PRO A C 1
ATOM 1622 O O . PRO A 1 211 ? 22.406 -20.312 -13.141 1 85.56 211 PRO A O 1
ATOM 1625 N N . ARG A 1 212 ? 23.25 -20.625 -15.141 1 88.56 212 ARG A N 1
ATOM 1626 C CA . ARG A 1 212 ? 23.547 -22.031 -14.938 1 88.56 212 ARG A CA 1
ATOM 1627 C C . ARG A 1 212 ? 24.484 -22.234 -13.742 1 88.56 212 ARG A C 1
ATOM 1629 O O . ARG A 1 212 ? 24.406 -23.25 -13.047 1 88.56 212 ARG A O 1
ATOM 1636 N N . SER A 1 213 ? 25.359 -21.188 -13.453 1 87.12 213 SER A N 1
ATOM 1637 C CA . SER A 1 213 ? 26.297 -21.266 -12.344 1 87.12 213 SER A CA 1
ATOM 1638 C C . SER A 1 213 ? 25.578 -21.297 -11 1 87.12 213 SER A C 1
ATOM 1640 O O . SER A 1 213 ? 26.156 -21.703 -9.992 1 87.12 213 SER A O 1
ATOM 1642 N N . ARG A 1 214 ? 24.359 -20.953 -10.992 1 88.62 214 ARG A N 1
ATOM 1643 C CA . ARG A 1 214 ? 23.625 -20.859 -9.742 1 88.62 214 ARG A CA 1
ATOM 1644 C C . ARG A 1 214 ? 22.656 -22.031 -9.57 1 88.62 214 ARG A C 1
ATOM 1646 O O . ARG A 1 214 ? 21.891 -22.062 -8.609 1 88.62 214 ARG A O 1
ATOM 1653 N N . LEU A 1 215 ? 22.688 -22.922 -10.508 1 92.56 215 LEU A N 1
ATOM 1654 C CA . LEU A 1 215 ? 21.781 -24.062 -10.422 1 92.56 215 LEU A CA 1
ATOM 1655 C C . LEU A 1 215 ? 22.297 -25.078 -9.414 1 92.56 215 LEU A C 1
ATOM 1657 O O . LEU A 1 215 ? 23.5 -25.328 -9.328 1 92.56 215 LEU A O 1
ATOM 1661 N N . GLY A 1 216 ? 21.438 -25.562 -8.602 1 91.69 216 GLY A N 1
ATOM 1662 C CA . GLY A 1 216 ? 21.766 -26.609 -7.648 1 91.69 216 GLY A CA 1
ATOM 1663 C C . GLY A 1 216 ? 21.875 -27.969 -8.289 1 91.69 216 GLY A C 1
ATOM 1664 O O . GLY A 1 216 ? 22.078 -28.094 -9.492 1 91.69 216 GLY A O 1
ATOM 1665 N N . ARG A 1 217 ? 21.797 -28.953 -7.438 1 94.12 217 ARG A N 1
ATOM 1666 C CA . ARG A 1 217 ? 21.828 -30.344 -7.898 1 94.12 217 ARG A CA 1
ATOM 1667 C C . ARG A 1 217 ? 20.578 -30.688 -8.695 1 94.12 217 ARG A C 1
ATOM 1669 O O . ARG A 1 217 ? 19.469 -30.391 -8.273 1 94.12 217 ARG A O 1
ATOM 1676 N N . ARG A 1 218 ? 20.781 -31.266 -9.883 1 96.31 218 ARG A N 1
ATOM 1677 C CA . ARG A 1 218 ? 19.641 -31.734 -10.641 1 96.31 218 ARG A CA 1
ATOM 1678 C C . ARG A 1 218 ? 18.969 -32.906 -9.953 1 96.31 218 ARG A C 1
ATOM 1680 O O . ARG A 1 218 ? 19.625 -33.938 -9.656 1 96.31 218 ARG A O 1
ATOM 1687 N N . VAL A 1 219 ? 17.766 -32.875 -9.75 1 97.5 219 VAL A N 1
ATOM 1688 C CA . VAL A 1 219 ? 17.078 -33.906 -8.992 1 97.5 219 VAL A CA 1
ATOM 1689 C C . VAL A 1 219 ? 16.188 -34.719 -9.93 1 97.5 219 VAL A C 1
ATOM 1691 O O . VAL A 1 219 ? 15.758 -35.844 -9.586 1 97.5 219 VAL A O 1
ATOM 1694 N N . LEU A 1 220 ? 15.914 -34.156 -11.102 1 97.12 220 LEU A N 1
ATOM 1695 C CA . LEU A 1 220 ? 15.023 -34.844 -12.031 1 97.12 220 LEU A CA 1
ATOM 1696 C C . LEU A 1 220 ? 15.266 -34.375 -13.461 1 97.12 220 LEU A C 1
ATOM 1698 O O . LEU A 1 220 ? 15.484 -33.188 -13.703 1 97.12 220 LEU A O 1
ATOM 1702 N N . ARG A 1 221 ? 15.328 -35.25 -14.391 1 97.06 221 ARG A N 1
ATOM 1703 C CA . ARG A 1 221 ? 15.234 -34.969 -15.828 1 97.06 221 ARG A CA 1
ATOM 1704 C C . ARG A 1 221 ? 14.258 -35.938 -16.484 1 97.06 221 ARG A C 1
ATOM 1706 O O . ARG A 1 221 ? 14.391 -37.156 -16.359 1 97.06 221 ARG A O 1
ATOM 1713 N N . ALA A 1 222 ? 13.305 -35.406 -17.172 1 97.69 222 ALA A N 1
ATOM 1714 C CA . ALA A 1 222 ? 12.289 -36.281 -17.75 1 97.69 222 ALA A CA 1
ATOM 1715 C C . ALA A 1 222 ? 11.617 -35.625 -18.953 1 97.69 222 ALA A C 1
ATOM 1717 O O . ALA A 1 222 ? 11.383 -34.406 -18.953 1 97.69 222 ALA A O 1
ATOM 1718 N N . THR A 1 223 ? 11.336 -36.406 -19.906 1 97.75 223 THR A N 1
ATOM 1719 C CA . THR A 1 223 ? 10.516 -35.969 -21.031 1 97.75 223 THR A CA 1
ATOM 1720 C C . THR A 1 223 ? 9.047 -36.281 -20.781 1 97.75 223 THR A C 1
ATOM 1722 O O . THR A 1 223 ? 8.688 -37.438 -20.562 1 97.75 223 THR A O 1
ATOM 1725 N N . LEU A 1 224 ? 8.25 -35.312 -20.781 1 98.19 224 LEU A N 1
ATOM 1726 C CA . LEU A 1 224 ? 6.816 -35.5 -20.562 1 98.19 224 LEU A CA 1
ATOM 1727 C C . LEU A 1 224 ? 6.09 -35.719 -21.891 1 98.19 224 LEU A C 1
ATOM 1729 O O . LEU A 1 224 ? 6.395 -35.062 -22.891 1 98.19 224 LEU A O 1
ATOM 1733 N N . ARG A 1 225 ? 5.156 -36.625 -21.859 1 97.25 225 ARG A N 1
ATOM 1734 C CA . ARG A 1 225 ? 4.242 -36.906 -22.953 1 97.25 225 ARG A CA 1
ATOM 1735 C C . ARG A 1 225 ? 2.793 -36.688 -22.547 1 97.25 225 ARG A C 1
ATOM 1737 O O . ARG A 1 225 ? 2.494 -36.594 -21.344 1 97.25 225 ARG A O 1
ATOM 1744 N N . PRO A 1 226 ? 1.916 -36.562 -23.547 1 96.75 226 PRO A N 1
ATOM 1745 C CA . PRO A 1 226 ? 0.526 -36.281 -23.172 1 96.75 226 PRO A CA 1
ATOM 1746 C C . PRO A 1 226 ? 0.003 -37.25 -22.109 1 96.75 226 PRO A C 1
ATOM 1748 O O . PRO A 1 226 ? 0.247 -38.438 -22.188 1 96.75 226 PRO A O 1
ATOM 1751 N N . GLY A 1 227 ? -0.628 -36.688 -21.109 1 96.5 227 GLY A N 1
ATOM 1752 C CA . GLY A 1 227 ? -1.129 -37.469 -20 1 96.5 227 GLY A CA 1
ATOM 1753 C C . GLY A 1 227 ? -0.229 -37.406 -18.766 1 96.5 227 GLY A C 1
ATOM 1754 O O . GLY A 1 227 ? -0.697 -37.562 -17.641 1 96.5 227 GLY A O 1
ATOM 1755 N N . ASP A 1 228 ? 1.071 -37.219 -18.953 1 98.06 228 ASP A N 1
ATOM 1756 C CA . ASP A 1 228 ? 2.02 -37.156 -17.844 1 98.06 228 ASP A CA 1
ATOM 1757 C C . ASP A 1 228 ? 1.833 -35.906 -17.031 1 98.06 228 ASP A C 1
ATOM 1759 O O . ASP A 1 228 ? 1.359 -34.875 -17.547 1 98.06 228 ASP A O 1
ATOM 1763 N N . LEU A 1 229 ? 2.139 -36.031 -15.742 1 98.56 229 LEU A N 1
ATOM 1764 C CA . LEU A 1 229 ? 2.07 -34.875 -14.82 1 98.56 229 LEU A CA 1
ATOM 1765 C C . LEU A 1 229 ? 3.371 -34.75 -14.047 1 98.56 229 LEU A C 1
ATOM 1767 O O . LEU A 1 229 ? 3.943 -35.75 -13.586 1 98.56 229 LEU A O 1
ATOM 1771 N N . LEU A 1 230 ? 3.895 -33.531 -13.938 1 98.75 230 LEU A N 1
ATOM 1772 C CA . LEU A 1 230 ? 5.027 -33.188 -13.086 1 98.75 230 LEU A CA 1
ATOM 1773 C C . LEU A 1 230 ? 4.633 -32.125 -12.047 1 98.75 230 LEU A C 1
ATOM 1775 O O . LEU A 1 230 ? 4.156 -31.062 -12.398 1 98.75 230 LEU A O 1
ATOM 1779 N N . TYR A 1 231 ? 4.715 -32.5 -10.734 1 98.69 231 TYR A N 1
ATOM 1780 C CA . TYR A 1 231 ? 4.52 -31.562 -9.641 1 98.69 231 TYR A CA 1
ATOM 1781 C C . TYR A 1 231 ? 5.852 -31.016 -9.148 1 98.69 231 TYR A C 1
ATOM 1783 O O . TYR A 1 231 ? 6.789 -31.766 -8.898 1 98.69 231 TYR A O 1
ATOM 1791 N N . LEU A 1 232 ? 5.938 -29.703 -9.07 1 98.44 232 LEU A N 1
ATOM 1792 C CA . LEU A 1 232 ? 7.117 -29.016 -8.562 1 98.44 232 LEU A CA 1
ATOM 1793 C C . LEU A 1 232 ? 6.758 -28.125 -7.371 1 98.44 232 LEU A C 1
ATOM 1795 O O . LEU A 1 232 ? 5.938 -27.219 -7.496 1 98.44 232 LEU A O 1
ATOM 1799 N N . PRO A 1 233 ? 7.355 -28.391 -6.203 1 97.81 233 PRO A N 1
ATOM 1800 C CA . PRO A 1 233 ? 7.152 -27.469 -5.094 1 97.81 233 PRO A CA 1
ATOM 1801 C C . PRO A 1 233 ? 7.77 -26.094 -5.359 1 97.81 233 PRO A C 1
ATOM 1803 O O . PRO A 1 233 ? 8.734 -25.984 -6.117 1 97.81 233 PRO A O 1
ATOM 1806 N N . ARG A 1 234 ? 7.184 -25.141 -4.699 1 96.81 234 ARG A N 1
ATOM 1807 C CA . ARG A 1 234 ? 7.73 -23.781 -4.719 1 96.81 234 ARG A CA 1
ATOM 1808 C C . ARG A 1 234 ? 9.219 -23.797 -4.395 1 96.81 234 ARG A C 1
ATOM 1810 O O . ARG A 1 234 ? 9.656 -24.469 -3.459 1 96.81 234 ARG A O 1
ATOM 1817 N N . GLY A 1 235 ? 10.031 -23.109 -5.234 1 95.88 235 GLY A N 1
ATOM 1818 C CA . GLY A 1 235 ? 11.453 -22.969 -4.965 1 95.88 235 GLY A CA 1
ATOM 1819 C C . GLY A 1 235 ? 12.305 -23.891 -5.82 1 95.88 235 GLY A C 1
ATOM 1820 O O . GLY A 1 235 ? 13.508 -23.672 -5.961 1 95.88 235 GLY A O 1
ATOM 1821 N N . PHE A 1 236 ? 11.781 -25.016 -6.309 1 97.62 236 PHE A N 1
ATOM 1822 C CA . PHE A 1 236 ? 12.555 -25.875 -7.195 1 97.62 236 PHE A CA 1
ATOM 1823 C C . PHE A 1 236 ? 12.773 -25.219 -8.547 1 97.62 236 PHE A C 1
ATOM 1825 O O . PHE A 1 236 ? 11.82 -24.797 -9.203 1 97.62 236 PHE A O 1
ATOM 1832 N N . VAL A 1 237 ? 13.984 -25.141 -8.891 1 96.94 237 VAL A N 1
ATOM 1833 C CA . VAL A 1 237 ? 14.359 -24.531 -10.164 1 96.94 237 VAL A CA 1
ATOM 1834 C C . VAL A 1 237 ? 14.07 -25.484 -11.312 1 96.94 237 VAL A C 1
ATOM 1836 O O . VAL A 1 237 ? 14.305 -26.688 -11.195 1 96.94 237 VAL A O 1
ATOM 1839 N N . HIS A 1 238 ? 13.562 -24.938 -12.422 1 97.06 238 HIS A N 1
ATOM 1840 C CA . HIS A 1 238 ? 13.234 -25.812 -13.539 1 97.06 238 HIS A CA 1
ATOM 1841 C C . HIS A 1 238 ? 13.461 -25.109 -14.875 1 97.06 238 HIS A C 1
ATOM 1843 O O . HIS A 1 238 ? 13.477 -23.875 -14.938 1 97.06 238 HIS A O 1
ATOM 1849 N N . GLU A 1 239 ? 13.734 -25.875 -15.805 1 94.25 239 GLU A N 1
ATOM 1850 C CA . GLU A 1 239 ? 13.812 -25.484 -17.203 1 94.25 239 GLU A CA 1
ATOM 1851 C C . GLU A 1 239 ? 13.273 -26.578 -18.125 1 94.25 239 GLU A C 1
ATOM 1853 O O . GLU A 1 239 ? 13.242 -27.75 -17.734 1 94.25 239 GLU A O 1
ATOM 1858 N N . ALA A 1 240 ? 12.805 -26.188 -19.25 1 94.75 240 ALA A N 1
ATOM 1859 C CA . ALA A 1 240 ? 12.227 -27.156 -20.172 1 94.75 240 ALA A CA 1
ATOM 1860 C C . ALA A 1 240 ? 12.492 -26.75 -21.625 1 94.75 240 ALA A C 1
ATOM 1862 O O . ALA A 1 240 ? 12.43 -25.578 -21.969 1 94.75 240 ALA A O 1
ATOM 1863 N N . ALA A 1 241 ? 12.789 -27.781 -22.422 1 92.38 241 ALA A N 1
ATOM 1864 C CA . ALA A 1 241 ? 13.094 -27.547 -23.828 1 92.38 241 ALA A CA 1
ATOM 1865 C C . ALA A 1 241 ? 12.477 -28.641 -24.703 1 92.38 241 ALA A C 1
ATOM 1867 O O . ALA A 1 241 ? 12.305 -29.781 -24.266 1 92.38 241 ALA A O 1
ATOM 1868 N N . CYS A 1 242 ? 12.172 -28.219 -25.891 1 92.75 242 CYS A N 1
ATOM 1869 C CA . CYS A 1 242 ? 11.68 -29.172 -26.891 1 92.75 242 CYS A CA 1
ATOM 1870 C C . CYS A 1 242 ? 12.82 -29.688 -27.75 1 92.75 242 CYS A C 1
ATOM 1872 O O . CYS A 1 242 ? 13.742 -28.938 -28.094 1 92.75 242 CYS A O 1
ATOM 1874 N N . SER A 1 243 ? 12.641 -30.938 -28.094 1 88.31 243 SER A N 1
ATOM 1875 C CA . SER A 1 243 ? 13.57 -31.5 -29.078 1 88.31 243 SER A CA 1
ATOM 1876 C C . SER A 1 243 ? 13.258 -30.984 -30.484 1 88.31 243 SER A C 1
ATOM 1878 O O . SER A 1 243 ? 12.219 -30.359 -30.703 1 88.31 243 SER A O 1
ATOM 1880 N N . ASP A 1 244 ? 14.156 -31.297 -31.438 1 85.5 244 ASP A N 1
ATOM 1881 C CA . ASP A 1 244 ? 14.023 -30.812 -32.812 1 85.5 244 ASP A CA 1
ATOM 1882 C C . ASP A 1 244 ? 12.859 -31.484 -33.531 1 85.5 244 ASP A C 1
ATOM 1884 O O . ASP A 1 244 ? 12.398 -31.016 -34.562 1 85.5 244 ASP A O 1
ATOM 1888 N N . LYS A 1 245 ? 12.297 -32.375 -32.969 1 87.75 245 LYS A N 1
ATOM 1889 C CA . LYS A 1 245 ? 11.344 -33.219 -33.688 1 87.75 245 LYS A CA 1
ATOM 1890 C C . LYS A 1 245 ? 9.914 -32.906 -33.281 1 87.75 245 LYS A C 1
ATOM 1892 O O . LYS A 1 245 ? 8.977 -33.094 -34.062 1 87.75 245 LYS A O 1
ATOM 1897 N N . HIS A 1 246 ? 9.766 -32.438 -32.094 1 91.38 246 HIS A N 1
ATOM 1898 C CA . HIS A 1 246 ? 8.398 -32.406 -31.594 1 91.38 246 HIS A CA 1
ATOM 1899 C C . HIS A 1 246 ? 8.086 -31.031 -31 1 91.38 246 HIS A C 1
ATOM 1901 O O . HIS A 1 246 ? 8.906 -30.469 -30.266 1 91.38 246 HIS A O 1
ATOM 1907 N N . ARG A 1 247 ? 6.902 -30.5 -31.359 1 94.94 247 ARG A N 1
ATOM 1908 C CA . ARG A 1 247 ? 6.352 -29.359 -30.625 1 94.94 247 ARG A CA 1
ATOM 1909 C C . ARG A 1 247 ? 5.758 -29.812 -29.297 1 94.94 247 ARG A C 1
ATOM 1911 O O . ARG A 1 247 ? 5.625 -31 -29.031 1 94.94 247 ARG A O 1
ATOM 1918 N N . SER A 1 248 ? 5.465 -28.859 -28.469 1 97.25 248 SER A N 1
ATOM 1919 C CA . SER A 1 248 ? 4.93 -29.203 -27.156 1 97.25 248 SER A CA 1
ATOM 1920 C C . SER A 1 248 ? 3.857 -28.203 -26.719 1 97.25 248 SER A C 1
ATOM 1922 O O . SER A 1 248 ? 3.955 -27.016 -27.016 1 97.25 248 SER A O 1
ATOM 1924 N N . THR A 1 249 ? 2.797 -28.703 -26.141 1 97.88 249 THR A N 1
ATOM 1925 C CA . THR A 1 249 ? 1.831 -27.922 -25.375 1 97.88 249 THR A CA 1
ATOM 1926 C C . THR A 1 249 ? 1.672 -28.469 -23.969 1 97.88 249 THR A C 1
ATOM 1928 O O . THR A 1 249 ? 1.451 -29.672 -23.781 1 97.88 249 THR A O 1
ATOM 1931 N N . HIS A 1 250 ? 1.87 -27.656 -23 1 98.19 250 HIS A N 1
ATOM 1932 C CA . HIS A 1 250 ? 1.584 -28.062 -21.625 1 98.19 250 HIS A CA 1
ATOM 1933 C C . HIS A 1 250 ? 0.851 -26.953 -20.859 1 98.19 250 HIS A C 1
ATOM 1935 O O . HIS A 1 250 ? 0.933 -25.781 -21.234 1 98.19 250 HIS A O 1
ATOM 1941 N N . ILE A 1 251 ? 0.093 -27.375 -19.812 1 98.38 251 ILE A N 1
ATOM 1942 C CA . ILE A 1 251 ? -0.631 -26.484 -18.906 1 98.38 251 ILE A CA 1
ATOM 1943 C C . ILE A 1 251 ? 0.045 -26.484 -17.531 1 98.38 251 ILE A C 1
ATOM 1945 O O . ILE A 1 251 ? 0.341 -27.531 -16.984 1 98.38 251 ILE A O 1
ATOM 1949 N N . THR A 1 252 ? 0.377 -25.312 -17.078 1 97.88 252 THR A N 1
ATOM 1950 C CA . THR A 1 252 ? 0.855 -25.156 -15.711 1 97.88 252 THR A CA 1
ATOM 1951 C C . THR A 1 252 ? -0.273 -24.688 -14.797 1 97.88 252 THR A C 1
ATOM 1953 O O . THR A 1 252 ? -0.793 -23.578 -14.953 1 97.88 252 THR A O 1
ATOM 1956 N N . VAL A 1 253 ? -0.672 -25.531 -13.898 1 98 253 VAL A N 1
ATOM 1957 C CA . VAL A 1 253 ? -1.597 -25.172 -12.828 1 98 253 VAL A CA 1
ATOM 1958 C C . VAL A 1 253 ? -0.813 -24.75 -11.586 1 98 253 VAL A C 1
ATOM 1960 O O . VAL A 1 253 ? 0.042 -25.484 -11.109 1 98 253 VAL A O 1
ATOM 1963 N N . SER A 1 254 ? -1.053 -23.578 -11.195 1 96.31 254 SER A N 1
ATOM 1964 C CA . SER A 1 254 ? -0.302 -23.047 -10.062 1 96.31 254 SER A CA 1
ATOM 1965 C C . SER A 1 254 ? -1.229 -22.688 -8.906 1 96.31 254 SER A C 1
ATOM 1967 O O . SER A 1 254 ? -2.393 -22.344 -9.117 1 96.31 254 SER A O 1
ATOM 1969 N N . THR A 1 255 ? -0.75 -22.797 -7.668 1 95.88 255 THR A N 1
ATOM 1970 C CA . THR A 1 255 ? -1.533 -22.469 -6.48 1 95.88 255 THR A CA 1
ATOM 1971 C C . THR A 1 255 ? -0.62 -22.094 -5.316 1 95.88 255 THR A C 1
ATOM 1973 O O . THR A 1 255 ? 0.605 -22.156 -5.438 1 95.88 255 THR A O 1
ATOM 1976 N N . TYR A 1 256 ? -1.186 -21.562 -4.297 1 95.06 256 TYR A N 1
ATOM 1977 C CA . TYR A 1 256 ? -0.562 -21.297 -3.004 1 95.06 256 TYR A CA 1
ATOM 1978 C C . TYR A 1 256 ? 0.398 -20.109 -3.096 1 95.06 256 TYR A C 1
ATOM 1980 O O . TYR A 1 256 ? 1.412 -20.078 -2.395 1 95.06 256 TYR A O 1
ATOM 1988 N N . GLN A 1 257 ? 0.094 -19.25 -3.996 1 89.88 257 GLN A N 1
ATOM 1989 C CA . GLN A 1 257 ? 0.841 -18 -3.988 1 89.88 257 GLN A CA 1
ATOM 1990 C C . GLN A 1 257 ? 0.502 -17.172 -2.756 1 89.88 257 GLN A C 1
ATOM 1992 O O . GLN A 1 257 ? -0.67 -16.906 -2.484 1 89.88 257 GLN A O 1
ATOM 1997 N N . ARG A 1 258 ? 1.465 -16.781 -2.008 1 87.56 258 ARG A N 1
ATOM 1998 C CA . ARG A 1 258 ? 1.301 -15.938 -0.833 1 87.56 258 ARG A CA 1
ATOM 1999 C C . ARG A 1 258 ? 0.328 -16.562 0.163 1 87.56 258 ARG A C 1
ATOM 2001 O O . ARG A 1 258 ? -0.543 -15.875 0.701 1 87.56 258 ARG A O 1
ATOM 2008 N N . GLN A 1 259 ? 0.327 -17.828 0.291 1 92.75 259 GLN A N 1
ATOM 2009 C CA . GLN A 1 259 ? -0.445 -18.578 1.271 1 92.75 259 GLN A CA 1
ATOM 2010 C C . GLN A 1 259 ? 0.464 -19.203 2.332 1 92.75 259 GLN A C 1
ATOM 2012 O O . GLN A 1 259 ? 0.381 -20.391 2.609 1 92.75 259 GLN A O 1
ATOM 2017 N N . THR A 1 260 ? 1.266 -18.281 2.938 1 95.56 260 THR A N 1
ATOM 2018 C CA . THR A 1 260 ? 2.266 -18.688 3.912 1 95.56 260 THR A CA 1
ATOM 2019 C C . THR A 1 260 ? 1.98 -18.078 5.277 1 95.56 260 THR A C 1
ATOM 2021 O O . THR A 1 260 ? 1.095 -17.234 5.41 1 95.56 260 THR A O 1
ATOM 2024 N N . TYR A 1 261 ? 2.75 -18.5 6.25 1 95.62 261 TYR A N 1
ATOM 2025 C CA . TYR A 1 261 ? 2.604 -17.938 7.586 1 95.62 261 TYR A CA 1
ATOM 2026 C C . TYR A 1 261 ? 2.998 -16.469 7.605 1 95.62 261 TYR A C 1
ATOM 2028 O O . TYR A 1 261 ? 2.428 -15.68 8.359 1 95.62 261 TYR A O 1
ATOM 2036 N N . ALA A 1 262 ? 3.959 -16.109 6.793 1 95.38 262 ALA A N 1
ATOM 2037 C CA . ALA A 1 262 ? 4.305 -14.695 6.656 1 95.38 262 ALA A CA 1
ATOM 2038 C C . ALA A 1 262 ? 3.102 -13.883 6.199 1 95.38 262 ALA A C 1
ATOM 2040 O O . ALA A 1 262 ? 2.912 -12.742 6.637 1 95.38 262 ALA A O 1
ATOM 2041 N N . ASP A 1 263 ? 2.311 -14.508 5.391 1 90.38 263 ASP A N 1
ATOM 2042 C CA . ASP A 1 263 ? 1.164 -13.805 4.816 1 90.38 263 ASP A CA 1
ATOM 2043 C C . ASP A 1 263 ? 0.028 -13.688 5.828 1 90.38 263 ASP A C 1
ATOM 2045 O O . ASP A 1 263 ? -0.905 -12.906 5.633 1 90.38 263 ASP A O 1
ATOM 2049 N N . VAL A 1 264 ? 0.05 -14.398 6.883 1 92.19 264 VAL A N 1
ATOM 2050 C CA . VAL A 1 264 ? -0.866 -14.227 8.008 1 92.19 264 VAL A CA 1
ATOM 2051 C C . VAL A 1 264 ? -0.331 -13.156 8.953 1 92.19 264 VAL A C 1
ATOM 2053 O O . VAL A 1 264 ? -1.093 -12.328 9.453 1 92.19 264 VAL A O 1
ATOM 2056 N N . LEU A 1 265 ? 0.965 -13.156 9.125 1 93.31 265 LEU A N 1
ATOM 2057 C CA . LEU A 1 265 ? 1.591 -12.258 10.086 1 93.31 265 LEU A CA 1
ATOM 2058 C C . LEU A 1 265 ? 1.478 -10.805 9.617 1 93.31 265 LEU A C 1
ATOM 2060 O O . LEU A 1 265 ? 1.317 -9.898 10.438 1 93.31 265 LEU A O 1
ATOM 2064 N N . ALA A 1 266 ? 1.563 -10.594 8.336 1 87.38 266 ALA A N 1
ATOM 2065 C CA . ALA A 1 266 ? 1.576 -9.234 7.809 1 87.38 266 ALA A CA 1
ATOM 2066 C C . ALA A 1 266 ? 0.292 -8.492 8.172 1 87.38 266 ALA A C 1
ATOM 2068 O O . ALA A 1 266 ? 0.333 -7.465 8.852 1 87.38 266 ALA A O 1
ATOM 2069 N N . PRO A 1 267 ? -0.874 -8.992 7.781 1 81.19 267 PRO A N 1
ATOM 2070 C CA . PRO A 1 267 ? -2.1 -8.297 8.18 1 81.19 267 PRO A CA 1
ATOM 2071 C C . PRO A 1 267 ? -2.311 -8.289 9.688 1 81.19 267 PRO A C 1
ATOM 2073 O O . PRO A 1 267 ? -2.887 -7.34 10.227 1 81.19 267 PRO A O 1
ATOM 2076 N N . LEU A 1 268 ? -1.886 -9.328 10.375 1 90.69 268 LEU A N 1
ATOM 2077 C CA . LEU A 1 268 ? -1.988 -9.352 11.836 1 90.69 268 LEU A CA 1
ATOM 2078 C C . LEU A 1 268 ? -1.256 -8.164 12.453 1 90.69 268 LEU A C 1
ATOM 2080 O O . LEU A 1 268 ? -1.824 -7.434 13.266 1 90.69 268 LEU A O 1
ATOM 2084 N N . LEU A 1 269 ? -0.007 -8.008 12.039 1 90.62 269 LEU A N 1
ATOM 2085 C CA . LEU A 1 269 ? 0.813 -6.93 12.578 1 90.62 269 LEU A CA 1
ATOM 2086 C C . LEU A 1 269 ? 0.207 -5.57 12.242 1 90.62 269 LEU A C 1
ATOM 2088 O O . LEU A 1 269 ? 0.19 -4.668 13.078 1 90.62 269 LEU A O 1
ATOM 2092 N N . HIS A 1 270 ? -0.252 -5.473 11.062 1 83.5 270 HIS A N 1
ATOM 2093 C CA . HIS A 1 270 ? -0.9 -4.242 10.633 1 83.5 270 HIS A CA 1
ATOM 2094 C C . HIS A 1 270 ? -2.121 -3.93 11.492 1 83.5 270 HIS A C 1
ATOM 2096 O O . HIS A 1 270 ? -2.279 -2.805 11.969 1 83.5 270 HIS A O 1
ATOM 2102 N N . SER A 1 271 ? -2.926 -4.914 11.648 1 83.19 271 SER A N 1
ATOM 2103 C CA . SER A 1 271 ? -4.152 -4.746 12.422 1 83.19 271 SER A CA 1
ATOM 2104 C C . SER A 1 271 ? -3.844 -4.43 13.883 1 83.19 271 SER A C 1
ATOM 2106 O O . SER A 1 271 ? -4.484 -3.568 14.484 1 83.19 271 SER A O 1
ATOM 2108 N N . LEU A 1 272 ? -2.92 -5.117 14.445 1 90.75 272 LEU A N 1
ATOM 2109 C CA . LEU A 1 272 ? -2.541 -4.887 15.836 1 90.75 272 LEU A CA 1
ATOM 2110 C C . LEU A 1 272 ? -2.076 -3.447 16.031 1 90.75 272 LEU A C 1
ATOM 2112 O O . LEU A 1 272 ? -2.51 -2.777 16.984 1 90.75 272 LEU A O 1
ATOM 2116 N N . LEU A 1 273 ? -1.213 -2.998 15.156 1 91.69 273 LEU A N 1
ATOM 2117 C CA . LEU A 1 273 ? -0.692 -1.64 15.273 1 91.69 273 LEU A CA 1
ATOM 2118 C C . LEU A 1 273 ? -1.801 -0.612 15.07 1 91.69 273 LEU A C 1
ATOM 2120 O O . LEU A 1 273 ? -1.903 0.354 15.828 1 91.69 273 LEU A O 1
ATOM 2124 N N . GLY A 1 274 ? -2.605 -0.84 14.055 1 87.44 274 GLY A N 1
ATOM 2125 C CA . GLY A 1 274 ? -3.715 0.062 13.789 1 87.44 274 GLY A CA 1
ATOM 2126 C C . GLY A 1 274 ? -4.672 0.191 14.961 1 87.44 274 GLY A C 1
ATOM 2127 O O . GLY A 1 274 ? -4.98 1.301 15.398 1 87.44 274 GLY A O 1
ATOM 2128 N N . THR A 1 275 ? -5.074 -0.942 15.484 1 87.75 275 THR A N 1
ATOM 2129 C CA . THR A 1 275 ? -6.008 -0.965 16.609 1 87.75 275 THR A CA 1
ATOM 2130 C C . THR A 1 275 ? -5.375 -0.346 17.844 1 87.75 275 THR A C 1
ATOM 2132 O O . THR A 1 275 ? -6.031 0.395 18.578 1 87.75 275 THR A O 1
ATOM 2135 N N . ALA A 1 276 ? -4.145 -0.675 18.078 1 93.19 276 ALA A N 1
ATOM 2136 C CA . ALA A 1 276 ? -3.449 -0.125 19.234 1 93.19 276 ALA A CA 1
ATOM 2137 C C . ALA A 1 276 ? -3.303 1.39 19.125 1 93.19 276 ALA A C 1
ATOM 2139 O O . ALA A 1 276 ? -3.365 2.104 20.125 1 93.19 276 ALA A O 1
ATOM 2140 N N . THR A 1 277 ? -3.068 1.878 17.938 1 93.19 277 THR A N 1
ATOM 2141 C CA . THR A 1 277 ? -2.877 3.307 17.719 1 93.19 277 THR A CA 1
ATOM 2142 C C . THR A 1 277 ? -4.188 4.062 17.922 1 93.19 277 THR A C 1
ATOM 2144 O O . THR A 1 277 ? -4.199 5.16 18.484 1 93.19 277 THR A O 1
ATOM 2147 N N . GLU A 1 278 ? -5.258 3.498 17.5 1 89.06 278 GLU A N 1
ATOM 2148 C CA . GLU A 1 278 ? -6.551 4.176 17.516 1 89.06 278 GLU A CA 1
ATOM 2149 C C . GLU A 1 278 ? -7.262 3.98 18.844 1 89.06 278 GLU A C 1
ATOM 2151 O O . GLU A 1 278 ? -8.281 4.617 19.109 1 89.06 278 GLU A O 1
ATOM 2156 N N . GLY A 1 279 ? -6.719 3.186 19.703 1 90.56 279 GLY A N 1
ATOM 2157 C CA . GLY A 1 279 ? -7.34 2.918 20.984 1 90.56 279 GLY A CA 1
ATOM 2158 C C . GLY A 1 279 ? -7.293 4.105 21.938 1 90.56 279 GLY A C 1
ATOM 2159 O O . GLY A 1 279 ? -6.992 5.227 21.516 1 90.56 279 GLY A O 1
ATOM 2160 N N . ARG A 1 280 ? -7.746 3.912 23.219 1 92.06 280 ARG A N 1
ATOM 2161 C CA . ARG A 1 280 ? -7.844 5 24.188 1 92.06 280 ARG A CA 1
ATOM 2162 C C . ARG A 1 280 ? -6.953 4.746 25.391 1 92.06 280 ARG A C 1
ATOM 2164 O O . ARG A 1 280 ? -6.898 5.559 26.312 1 92.06 280 ARG A O 1
ATOM 2171 N N . GLY A 1 281 ? -6.234 3.676 25.312 1 91.75 281 GLY A N 1
ATOM 2172 C CA . GLY A 1 281 ? -5.422 3.295 26.453 1 91.75 281 GLY A CA 1
ATOM 2173 C C . GLY A 1 281 ? -4.035 3.918 26.438 1 91.75 281 GLY A C 1
ATOM 2174 O O . GLY A 1 281 ? -3.746 4.77 25.594 1 91.75 281 GLY A O 1
ATOM 2175 N N . SER A 1 282 ? -3.227 3.533 27.438 1 93.12 282 SER A N 1
ATOM 2176 C CA . SER A 1 282 ? -1.897 4.105 27.625 1 93.12 282 SER A CA 1
ATOM 2177 C C . SER A 1 282 ? -0.997 3.812 26.422 1 93.12 282 SER A C 1
ATOM 2179 O O . SER A 1 282 ? -0.231 4.676 26 1 93.12 282 SER A O 1
ATOM 2181 N N . LEU A 1 283 ? -1.097 2.598 25.891 1 94.38 283 LEU A N 1
ATOM 2182 C CA . LEU A 1 283 ? -0.3 2.256 24.719 1 94.38 283 LEU A CA 1
ATOM 2183 C C . LEU A 1 283 ? -0.679 3.131 23.531 1 94.38 283 LEU A C 1
ATOM 2185 O O . LEU A 1 283 ? 0.191 3.578 22.766 1 94.38 283 LEU A O 1
ATOM 2189 N N . SER A 1 284 ? -1.953 3.344 23.391 1 95.62 284 SER A N 1
ATOM 2190 C CA . SER A 1 284 ? -2.434 4.184 22.297 1 95.62 284 SER A CA 1
ATOM 2191 C C . SER A 1 284 ? -1.853 5.59 22.391 1 95.62 284 SER A C 1
ATOM 2193 O O . SER A 1 284 ? -1.378 6.137 21.391 1 95.62 284 SER A O 1
ATOM 2195 N N . ARG A 1 285 ? -1.891 6.121 23.578 1 94.94 285 ARG A N 1
ATOM 2196 C CA . ARG A 1 285 ? -1.344 7.457 23.781 1 94.94 285 ARG A CA 1
ATOM 2197 C C . ARG A 1 285 ? 0.15 7.492 23.484 1 94.94 285 ARG A C 1
ATOM 2199 O O . ARG A 1 285 ? 0.646 8.453 22.891 1 94.94 285 ARG A O 1
ATOM 2206 N N . GLN A 1 286 ? 0.765 6.465 23.891 1 94.88 286 GLN A N 1
ATOM 2207 C CA . GLN A 1 286 ? 2.201 6.383 23.641 1 94.88 286 GLN A CA 1
ATOM 2208 C C . GLN A 1 286 ? 2.498 6.301 22.156 1 94.88 286 GLN A C 1
ATOM 2210 O O . GLN A 1 286 ? 3.412 6.965 21.656 1 94.88 286 GLN A O 1
ATOM 2215 N N . LEU A 1 287 ? 1.738 5.461 21.438 1 96.25 287 LEU A N 1
ATOM 2216 C CA . LEU A 1 287 ? 1.948 5.254 20.016 1 96.25 287 LEU A CA 1
ATOM 2217 C C . LEU A 1 287 ? 1.66 6.531 19.234 1 96.25 287 LEU A C 1
ATOM 2219 O O . LEU A 1 287 ? 2.295 6.793 18.203 1 96.25 287 LEU A O 1
ATOM 2223 N N . ARG A 1 288 ? 0.756 7.367 19.719 1 96.81 288 ARG A N 1
ATOM 2224 C CA . ARG A 1 288 ? 0.344 8.562 19 1 96.81 288 ARG A CA 1
ATOM 2225 C C . ARG A 1 288 ? 1.205 9.766 19.391 1 96.81 288 ARG A C 1
ATOM 2227 O O . ARG A 1 288 ? 1.142 10.812 18.75 1 96.81 288 ARG A O 1
ATOM 2234 N N . ALA A 1 289 ? 1.982 9.625 20.453 1 96.38 289 ALA A N 1
ATOM 2235 C CA . ALA A 1 289 ? 2.863 10.719 20.859 1 96.38 289 ALA A CA 1
ATOM 2236 C C . ALA A 1 289 ? 3.875 11.039 19.766 1 96.38 289 ALA A C 1
ATOM 2238 O O . ALA A 1 289 ? 4.375 10.141 19.078 1 96.38 289 ALA A O 1
ATOM 2239 N N . GLY A 1 290 ? 4.125 12.375 19.594 1 95.5 290 GLY A N 1
ATOM 2240 C CA . GLY A 1 290 ? 5.137 12.789 18.641 1 95.5 290 GLY A CA 1
ATOM 2241 C C . GLY A 1 290 ? 6.543 12.391 19.047 1 95.5 290 GLY A C 1
ATOM 2242 O O . GLY A 1 290 ? 6.863 12.359 20.234 1 95.5 290 GLY A O 1
ATOM 2243 N N . LEU A 1 291 ? 7.34 12.109 18.062 1 93.19 291 LEU A N 1
ATOM 2244 C CA . LEU A 1 291 ? 8.758 11.883 18.328 1 93.19 291 LEU A CA 1
ATOM 2245 C C . LEU A 1 291 ? 9.406 13.125 18.938 1 93.19 291 LEU A C 1
ATOM 2247 O O . LEU A 1 291 ? 8.891 14.234 18.781 1 93.19 291 LEU A O 1
ATOM 2251 N N . PRO A 1 292 ? 10.492 12.875 19.656 1 90.31 292 PRO A N 1
ATOM 2252 C CA . PRO A 1 292 ? 11.18 14.055 20.188 1 90.31 292 PRO A CA 1
ATOM 2253 C C . PRO A 1 292 ? 11.539 15.078 19.125 1 90.31 292 PRO A C 1
ATOM 2255 O O . PRO A 1 292 ? 11.93 14.711 18.016 1 90.31 292 PRO A O 1
ATOM 2258 N N . LEU A 1 293 ? 11.336 16.359 19.469 1 90.19 293 LEU A N 1
ATOM 2259 C CA . LEU A 1 293 ? 11.617 17.453 18.547 1 90.19 293 LEU A CA 1
ATOM 2260 C C . LEU A 1 293 ? 13.055 17.375 18.031 1 90.19 293 LEU A C 1
ATOM 2262 O O . LEU A 1 293 ? 13.992 17.188 18.812 1 90.19 293 LEU A O 1
ATOM 2266 N N . GLY A 1 294 ? 13.219 17.391 16.703 1 85.81 294 GLY A N 1
ATOM 2267 C CA . GLY A 1 294 ? 14.531 17.453 16.094 1 85.81 294 GLY A CA 1
ATOM 2268 C C . GLY A 1 294 ? 15.219 16.109 15.992 1 85.81 294 GLY A C 1
ATOM 2269 O O . GLY A 1 294 ? 16.375 16.031 15.594 1 85.81 294 GLY A O 1
ATOM 2270 N N . CYS A 1 295 ? 14.602 15 16.328 1 84.56 295 CYS A N 1
ATOM 2271 C CA . CYS A 1 295 ? 15.273 13.711 16.406 1 84.56 295 CYS A CA 1
ATOM 2272 C C . CYS A 1 295 ? 15.625 13.195 15.016 1 84.56 295 CYS A C 1
ATOM 2274 O O . CYS A 1 295 ? 16.484 12.32 14.875 1 84.56 295 CYS A O 1
ATOM 2276 N N . LEU A 1 296 ? 14.969 13.75 13.992 1 80.44 296 LEU A N 1
ATOM 2277 C CA . LEU A 1 296 ? 15.242 13.273 12.641 1 80.44 296 LEU A CA 1
ATOM 2278 C C . LEU A 1 296 ? 16.344 14.109 11.984 1 80.44 296 LEU A C 1
ATOM 2280 O O . LEU A 1 296 ? 16.781 13.797 10.875 1 80.44 296 LEU A O 1
ATOM 2284 N N . LEU A 1 297 ? 16.703 15.172 12.688 1 77.75 297 LEU A N 1
ATOM 2285 C CA . LEU A 1 297 ? 17.75 16.031 12.148 1 77.75 297 LEU A CA 1
ATOM 2286 C C . LEU A 1 297 ? 19.125 15.453 12.422 1 77.75 297 LEU A C 1
ATOM 2288 O O . LEU A 1 297 ? 19.312 14.711 13.391 1 77.75 297 LEU A O 1
ATOM 2292 N N . THR A 1 298 ? 20.047 15.695 11.492 1 63.09 298 THR A N 1
ATOM 2293 C CA . THR A 1 298 ? 21.422 15.32 11.727 1 63.09 298 THR A CA 1
ATOM 2294 C C . THR A 1 298 ? 21.984 16.016 12.953 1 63.09 298 THR A C 1
ATOM 2296 O O . THR A 1 298 ? 21.844 17.234 13.102 1 63.09 298 THR A O 1
ATOM 2299 N N . PRO A 1 299 ? 22.344 15.109 13.938 1 58.94 299 PRO A N 1
ATOM 2300 C CA . PRO A 1 299 ? 22.906 15.758 15.125 1 58.94 299 PRO A CA 1
ATOM 2301 C C . PRO A 1 299 ? 24.062 16.703 14.805 1 58.94 299 PRO A C 1
ATOM 2303 O O . PRO A 1 299 ? 24.859 16.406 13.906 1 58.94 299 PRO A O 1
ATOM 2306 N N . PRO A 1 300 ? 23.875 17.922 15.258 1 51.31 300 PRO A N 1
ATOM 2307 C CA . PRO A 1 300 ? 25 18.828 15.062 1 51.31 300 PRO A CA 1
ATOM 2308 C C . PRO A 1 300 ? 26.297 18.266 15.648 1 51.31 300 PRO A C 1
ATOM 2310 O O . PRO A 1 300 ? 26.266 17.406 16.516 1 51.31 300 PRO A O 1
ATOM 2313 N N . PRO A 1 301 ? 27.422 18.625 14.938 1 45.5 301 PRO A N 1
ATOM 2314 C CA . PRO A 1 301 ? 28.688 18.234 15.562 1 45.5 301 PRO A CA 1
ATOM 2315 C C . PRO A 1 301 ? 28.766 18.625 17.031 1 45.5 301 PRO A C 1
ATOM 2317 O O . PRO A 1 301 ? 28.078 19.547 17.469 1 45.5 301 PRO A O 1
ATOM 2320 N N . GLU A 1 302 ? 29.172 17.719 17.984 1 49.31 302 GLU A N 1
ATOM 2321 C CA . GLU A 1 302 ? 29.281 17.859 19.438 1 49.31 302 GLU A CA 1
ATOM 2322 C C . GLU A 1 302 ? 29.484 19.312 19.844 1 49.31 302 GLU A C 1
ATOM 2324 O O . GLU A 1 302 ? 28.906 19.766 20.844 1 49.31 302 GLU A O 1
ATOM 2329 N N . GLU A 1 303 ? 30.234 20.062 19.172 1 47.31 303 GLU A N 1
ATOM 2330 C CA . GLU A 1 303 ? 30.609 21.422 19.562 1 47.31 303 GLU A CA 1
ATOM 2331 C C . GLU A 1 303 ? 29.422 22.375 19.406 1 47.31 303 GLU A C 1
ATOM 2333 O O . GLU A 1 303 ? 29.312 23.359 20.156 1 47.31 303 GLU A O 1
ATOM 2338 N N . GLU A 1 304 ? 28.578 22.141 18.5 1 47.91 304 GLU A N 1
ATOM 2339 C CA . GLU A 1 304 ? 27.5 23.078 18.188 1 47.91 304 GLU A CA 1
ATOM 2340 C C . GLU A 1 304 ? 26.188 22.641 18.844 1 47.91 304 GLU A C 1
ATOM 2342 O O . GLU A 1 304 ? 25.188 23.344 18.75 1 47.91 304 GLU A O 1
ATOM 2347 N N . ALA A 1 305 ? 26.141 21.531 19.516 1 50.53 305 ALA A N 1
ATOM 2348 C CA . ALA A 1 305 ? 24.953 20.953 20.125 1 50.53 305 ALA A CA 1
ATOM 2349 C C . ALA A 1 305 ? 24.391 21.859 21.219 1 50.53 305 ALA A C 1
ATOM 2351 O O . ALA A 1 305 ? 23.219 21.766 21.562 1 50.53 305 ALA A O 1
ATOM 2352 N N . ALA A 1 306 ? 25.109 22.797 21.688 1 48.66 306 ALA A N 1
ATOM 2353 C CA . ALA A 1 306 ? 24.719 23.594 22.844 1 48.66 306 ALA A CA 1
ATOM 2354 C C . ALA A 1 306 ? 23.516 24.484 22.5 1 48.66 306 ALA A C 1
ATOM 2356 O O . ALA A 1 306 ? 22.703 24.797 23.375 1 48.66 306 ALA A O 1
ATOM 2357 N N . ASP A 1 307 ? 23.281 24.844 21.219 1 52.09 307 ASP A N 1
ATOM 2358 C CA . ASP A 1 307 ? 22.312 25.891 20.969 1 52.09 307 ASP A CA 1
ATOM 2359 C C . ASP A 1 307 ? 20.969 25.312 20.547 1 52.09 307 ASP A C 1
ATOM 2361 O O . ASP A 1 307 ? 20 26.047 20.359 1 52.09 307 ASP A O 1
ATOM 2365 N N . ALA A 1 308 ? 20.938 23.984 20.469 1 57.16 308 ALA A N 1
ATOM 2366 C CA . ALA A 1 308 ? 19.641 23.484 20.047 1 57.16 308 ALA A CA 1
ATOM 2367 C C . ALA A 1 308 ? 18.672 23.391 21.219 1 57.16 308 ALA A C 1
ATOM 2369 O O . ALA A 1 308 ? 19.047 22.891 22.297 1 57.16 308 ALA A O 1
ATOM 2370 N N . PRO A 1 309 ? 17.531 24.234 21.141 1 59.25 309 PRO A N 1
ATOM 2371 C CA . PRO A 1 309 ? 16.625 24.25 22.281 1 59.25 309 PRO A CA 1
ATOM 2372 C C . PRO A 1 309 ? 16.25 22.859 22.766 1 59.25 309 PRO A C 1
ATOM 2374 O O . PRO A 1 309 ? 15.789 22.688 23.891 1 59.25 309 PRO A O 1
ATOM 2377 N N . TRP A 1 310 ? 16.156 21.953 21.906 1 61.09 310 TRP A N 1
ATOM 2378 C CA . TRP A 1 310 ? 15.914 20.594 22.328 1 61.09 310 TRP A CA 1
ATOM 2379 C C . TRP A 1 310 ? 16.953 19.641 21.75 1 61.09 310 TRP A C 1
ATOM 2381 O O . TRP A 1 310 ? 17.594 19.953 20.734 1 61.09 310 TRP A O 1
ATOM 2391 N N . GLY A 1 311 ? 17.781 18.719 22.531 1 53.31 311 GLY A N 1
ATOM 2392 C CA . GLY A 1 311 ? 18.906 17.812 22.344 1 53.31 311 GLY A CA 1
ATOM 2393 C C . GLY A 1 311 ? 18.719 16.859 21.172 1 53.31 311 GLY A C 1
ATOM 2394 O O . GLY A 1 311 ? 17.719 16.141 21.109 1 53.31 311 GLY A O 1
ATOM 2395 N N . GLY A 1 312 ? 19.141 17.141 19.953 1 50.81 312 GLY A N 1
ATOM 2396 C CA . GLY A 1 312 ? 19.156 16.266 18.797 1 50.81 312 GLY A CA 1
ATOM 2397 C C . GLY A 1 312 ? 19.516 14.836 19.141 1 50.81 312 GLY A C 1
ATOM 2398 O O . GLY A 1 312 ? 18.797 13.898 18.781 1 50.81 312 GLY A O 1
ATOM 2399 N N . ALA A 1 313 ? 20.766 14.594 19.734 1 47.69 313 ALA A N 1
ATOM 2400 C CA . ALA A 1 313 ? 21.375 13.289 20 1 47.69 313 ALA A CA 1
ATOM 2401 C C . ALA A 1 313 ? 20.562 12.492 21.016 1 47.69 313 ALA A C 1
ATOM 2403 O O . ALA A 1 313 ? 20.469 11.266 20.922 1 47.69 313 ALA A O 1
ATOM 2404 N N . ARG A 1 314 ? 20.047 13.133 22.047 1 51.22 314 ARG A N 1
ATOM 2405 C CA . ARG A 1 314 ? 19.328 12.477 23.125 1 51.22 314 ARG A CA 1
ATOM 2406 C C . ARG A 1 314 ? 18.031 11.844 22.625 1 51.22 314 ARG A C 1
ATOM 2408 O O . ARG A 1 314 ? 17.562 10.852 23.188 1 51.22 314 ARG A O 1
ATOM 2415 N N . GLY A 1 315 ? 17.625 12.086 21.406 1 59.72 315 GLY A N 1
ATOM 2416 C CA . GLY A 1 315 ? 16.312 11.68 20.922 1 59.72 315 GLY A CA 1
ATOM 2417 C C . GLY A 1 315 ? 16.297 10.281 20.344 1 59.72 315 GLY A C 1
ATOM 2418 O O . GLY A 1 315 ? 15.312 9.555 20.484 1 59.72 315 GLY A O 1
ATOM 2419 N N . SER A 1 316 ? 17.531 9.875 19.984 1 63.72 316 SER A N 1
ATOM 2420 C CA . SER A 1 316 ? 17.531 8.57 19.328 1 63.72 316 SER A CA 1
ATOM 2421 C C . SER A 1 316 ? 17.422 7.445 20.359 1 63.72 316 SER A C 1
ATOM 2423 O O . SER A 1 316 ? 16.688 6.473 20.141 1 63.72 316 SER A O 1
ATOM 2425 N N . GLY A 1 317 ? 18.188 7.617 21.484 1 74.75 317 GLY A N 1
ATOM 2426 C CA . GLY A 1 317 ? 18.094 6.609 22.531 1 74.75 317 GLY A CA 1
ATOM 2427 C C . GLY A 1 317 ? 16.719 6.5 23.125 1 74.75 317 GLY A C 1
ATOM 2428 O O . GLY A 1 317 ? 16.219 5.398 23.359 1 74.75 317 GLY A O 1
ATOM 2429 N N . GLU A 1 318 ? 16.109 7.637 23.25 1 83.12 318 GLU A N 1
ATOM 2430 C CA . GLU A 1 318 ? 14.758 7.664 23.797 1 83.12 318 GLU A CA 1
ATOM 2431 C C . GLU A 1 318 ? 13.766 7.004 22.859 1 83.12 318 GLU A C 1
ATOM 2433 O O . GLU A 1 318 ? 12.898 6.246 23.281 1 83.12 318 GLU A O 1
ATOM 2438 N N . VAL A 1 319 ? 13.992 7.254 21.609 1 88.5 319 VAL A N 1
ATOM 2439 C CA . VAL A 1 319 ? 13.094 6.68 20.625 1 88.5 319 VAL A CA 1
ATOM 2440 C C . VAL A 1 319 ? 13.18 5.156 20.656 1 88.5 319 VAL A C 1
ATOM 2442 O O . VAL A 1 319 ? 12.156 4.465 20.672 1 88.5 319 VAL A O 1
ATOM 2445 N N . GLY A 1 320 ? 14.406 4.648 20.797 1 88.88 320 GLY A N 1
ATOM 2446 C CA . GLY A 1 320 ? 14.602 3.207 20.828 1 88.88 320 GLY A CA 1
ATOM 2447 C C . GLY A 1 320 ? 13.922 2.541 22.016 1 88.88 320 GLY A C 1
ATOM 2448 O O . GLY A 1 320 ? 13.297 1.489 21.859 1 88.88 320 GLY A O 1
ATOM 2449 N N . GLU A 1 321 ? 14 3.176 23.141 1 89.5 321 GLU A N 1
ATOM 2450 C CA . GLU A 1 321 ? 13.414 2.621 24.344 1 89.5 321 GLU A CA 1
ATOM 2451 C C . GLU A 1 321 ? 11.891 2.594 24.266 1 89.5 321 GLU A C 1
ATOM 2453 O O . GLU A 1 321 ? 11.258 1.593 24.609 1 89.5 321 GLU A O 1
ATOM 2458 N N . VAL A 1 322 ? 11.328 3.66 23.828 1 92.5 322 VAL A N 1
ATOM 2459 C CA . VAL A 1 322 ? 9.867 3.752 23.75 1 92.5 322 VAL A CA 1
ATOM 2460 C C . VAL A 1 322 ? 9.352 2.779 22.688 1 92.5 322 VAL A C 1
ATOM 2462 O O . VAL A 1 322 ? 8.344 2.102 22.906 1 92.5 322 VAL A O 1
ATOM 2465 N N . VAL A 1 323 ? 10.07 2.67 21.625 1 92.81 323 VAL A N 1
ATOM 2466 C CA . VAL A 1 323 ? 9.672 1.762 20.547 1 92.81 323 VAL A CA 1
ATOM 2467 C C . VAL A 1 323 ? 9.727 0.32 21.047 1 92.81 323 VAL A C 1
ATOM 2469 O O . VAL A 1 323 ? 8.789 -0.454 20.844 1 92.81 323 VAL A O 1
ATOM 2472 N N . ALA A 1 324 ? 10.773 -0.015 21.75 1 89.62 324 ALA A N 1
ATOM 2473 C CA . ALA A 1 324 ? 10.914 -1.369 22.281 1 89.62 324 ALA A CA 1
ATOM 2474 C C . ALA A 1 324 ? 9.789 -1.695 23.266 1 89.62 324 ALA A C 1
ATOM 2476 O O . ALA A 1 324 ? 9.203 -2.779 23.203 1 89.62 324 ALA A O 1
ATOM 2477 N N . ARG A 1 325 ? 9.5 -0.75 24.109 1 90.94 325 ARG A N 1
ATOM 2478 C CA . ARG A 1 325 ? 8.43 -0.939 25.078 1 90.94 325 ARG A CA 1
ATOM 2479 C C . ARG A 1 325 ? 7.078 -1.077 24.391 1 90.94 325 ARG A C 1
ATOM 2481 O O . ARG A 1 325 ? 6.273 -1.938 24.75 1 90.94 325 ARG A O 1
ATOM 2488 N N . SER A 1 326 ? 6.84 -0.242 23.406 1 93.31 326 SER A N 1
ATOM 2489 C CA . SER A 1 326 ? 5.586 -0.28 22.656 1 93.31 326 SER A CA 1
ATOM 2490 C C . SER A 1 326 ? 5.438 -1.592 21.891 1 93.31 326 SER A C 1
ATOM 2492 O O . SER A 1 326 ? 4.34 -2.145 21.812 1 93.31 326 SER A O 1
ATOM 2494 N N . LEU A 1 327 ? 6.527 -2.062 21.391 1 90.06 327 LEU A N 1
ATOM 2495 C CA . LEU A 1 327 ? 6.52 -3.322 20.656 1 90.06 327 LEU A CA 1
ATOM 2496 C C . LEU A 1 327 ? 6.141 -4.484 21.562 1 90.06 327 LEU A C 1
ATOM 2498 O O . LEU A 1 327 ? 5.324 -5.332 21.188 1 90.06 327 LEU A O 1
ATOM 2502 N N . ARG A 1 328 ? 6.688 -4.512 22.781 1 88.25 328 ARG A N 1
ATOM 2503 C CA . ARG A 1 328 ? 6.363 -5.555 23.75 1 88.25 328 ARG A CA 1
ATOM 2504 C C . ARG A 1 328 ? 4.887 -5.508 24.125 1 88.25 328 ARG A C 1
ATOM 2506 O O . ARG A 1 328 ? 4.23 -6.551 24.219 1 88.25 328 ARG A O 1
ATOM 2513 N N . ALA A 1 329 ? 4.457 -4.316 24.297 1 91.25 329 ALA A N 1
ATOM 2514 C CA . ALA A 1 329 ? 3.043 -4.156 24.625 1 91.25 329 ALA A CA 1
ATOM 2515 C C . ALA A 1 329 ? 2.148 -4.602 23.484 1 91.25 329 ALA A C 1
ATOM 2517 O O . ALA A 1 329 ? 1.094 -5.203 23.703 1 91.25 329 ALA A O 1
ATOM 2518 N N . LEU A 1 330 ? 2.535 -4.312 22.297 1 88.94 330 LEU A N 1
ATOM 2519 C CA . LEU A 1 330 ? 1.782 -4.691 21.094 1 88.94 330 LEU A CA 1
ATOM 2520 C C . LEU A 1 330 ? 1.695 -6.207 20.969 1 88.94 330 LEU A C 1
ATOM 2522 O O . LEU A 1 330 ? 0.65 -6.746 20.594 1 88.94 330 LEU A O 1
ATOM 2526 N N . LEU A 1 331 ? 2.75 -6.922 21.328 1 83.94 331 LEU A N 1
ATOM 2527 C CA . LEU A 1 331 ? 2.803 -8.375 21.25 1 83.94 331 LEU A CA 1
ATOM 2528 C C . LEU A 1 331 ? 1.762 -9.016 22.156 1 83.94 331 LEU A C 1
ATOM 2530 O O . LEU A 1 331 ? 1.196 -10.062 21.828 1 83.94 331 LEU A O 1
ATOM 2534 N N . ARG A 1 332 ? 1.58 -8.367 23.234 1 87.06 332 ARG A N 1
ATOM 2535 C CA . ARG A 1 332 ? 0.618 -8.898 24.188 1 87.06 332 ARG A CA 1
ATOM 2536 C C . ARG A 1 332 ? -0.799 -8.852 23.625 1 87.06 332 ARG A C 1
ATOM 2538 O O . ARG A 1 332 ? -1.688 -9.555 24.109 1 87.06 332 ARG A O 1
ATOM 2545 N N . ARG A 1 333 ? -0.96 -8.078 22.594 1 87.62 333 ARG A N 1
ATOM 2546 C CA . ARG A 1 333 ? -2.281 -7.938 22 1 87.62 333 ARG A CA 1
ATOM 2547 C C . ARG A 1 333 ? -2.488 -8.977 20.891 1 87.62 333 ARG A C 1
ATOM 2549 O O . ARG A 1 333 ? -3.574 -9.07 20.312 1 87.62 333 ARG A O 1
ATOM 2556 N N . ALA A 1 334 ? -1.458 -9.719 20.578 1 89.56 334 ALA A N 1
ATOM 2557 C CA . ALA A 1 334 ? -1.568 -10.781 19.594 1 89.56 334 ALA A CA 1
ATOM 2558 C C . ALA A 1 334 ? -2.18 -12.039 20.203 1 89.56 334 ALA A C 1
ATOM 2560 O O . ALA A 1 334 ? -1.522 -13.078 20.281 1 89.56 334 ALA A O 1
ATOM 2561 N N . THR A 1 335 ? -3.477 -11.992 20.531 1 88.44 335 THR A N 1
ATOM 2562 C CA . THR A 1 335 ? -4.223 -13.094 21.125 1 88.44 335 THR A CA 1
ATOM 2563 C C . THR A 1 335 ? -4.602 -14.125 20.062 1 88.44 335 THR A C 1
ATOM 2565 O O . THR A 1 335 ? -4.504 -13.852 18.859 1 88.44 335 THR A O 1
ATOM 2568 N N . PRO A 1 336 ? -5.016 -15.305 20.516 1 85.31 336 PRO A N 1
ATOM 2569 C CA . PRO A 1 336 ? -5.5 -16.297 19.562 1 85.31 336 PRO A CA 1
ATOM 2570 C C . PRO A 1 336 ? -6.66 -15.773 18.703 1 85.31 336 PRO A C 1
ATOM 2572 O O . PRO A 1 336 ? -6.742 -16.078 17.516 1 85.31 336 PRO A O 1
ATOM 2575 N N . ALA A 1 337 ? -7.418 -14.914 19.312 1 83.81 337 ALA A N 1
ATOM 2576 C CA . ALA A 1 337 ? -8.539 -14.336 18.594 1 83.81 337 ALA A CA 1
ATOM 2577 C C . ALA A 1 337 ? -8.055 -13.391 17.484 1 83.81 337 ALA A C 1
ATOM 2579 O O . ALA A 1 337 ? -8.609 -13.375 16.391 1 83.81 337 ALA A O 1
ATOM 2580 N N . ALA A 1 338 ? -7.02 -12.633 17.797 1 87.75 338 ALA A N 1
ATOM 2581 C CA . ALA A 1 338 ? -6.461 -11.719 16.812 1 87.75 338 ALA A CA 1
ATOM 2582 C C . ALA A 1 338 ? -5.84 -12.492 15.641 1 87.75 338 ALA A C 1
ATOM 2584 O O . ALA A 1 338 ? -5.969 -12.086 14.484 1 87.75 338 ALA A O 1
ATOM 2585 N N . ILE A 1 339 ? -5.23 -13.586 15.961 1 88.38 339 ILE A N 1
ATOM 2586 C CA . ILE A 1 339 ? -4.605 -14.422 14.938 1 88.38 339 ILE A CA 1
ATOM 2587 C C . ILE A 1 339 ? -5.684 -15.047 14.055 1 88.38 339 ILE A C 1
ATOM 2589 O O . ILE A 1 339 ? -5.539 -15.102 12.836 1 88.38 339 ILE A O 1
ATOM 2593 N N . GLU A 1 340 ? -6.711 -15.516 14.672 1 83.19 340 GLU A N 1
ATOM 2594 C CA . GLU A 1 340 ? -7.832 -16.078 13.922 1 83.19 340 GLU A CA 1
ATOM 2595 C C . GLU A 1 340 ? -8.438 -15.047 12.977 1 83.19 340 GLU A C 1
ATOM 2597 O O . GLU A 1 340 ? -8.773 -15.367 11.836 1 83.19 340 GLU A O 1
ATOM 2602 N N . GLU A 1 341 ? -8.547 -13.828 13.469 1 79.81 341 GLU A N 1
ATOM 2603 C CA . GLU A 1 341 ? -9.086 -12.758 12.641 1 79.81 341 GLU A CA 1
ATOM 2604 C C . GLU A 1 341 ? -8.203 -12.5 11.422 1 79.81 341 GLU A C 1
ATOM 2606 O O . GLU A 1 341 ? -8.711 -12.266 10.32 1 79.81 341 GLU A O 1
ATOM 2611 N N . ALA A 1 342 ? -6.926 -12.531 11.656 1 85.06 342 ALA A N 1
ATOM 2612 C CA . ALA A 1 342 ? -5.996 -12.328 10.547 1 85.06 342 ALA A CA 1
ATOM 2613 C C . ALA A 1 342 ? -6.105 -13.461 9.523 1 85.06 342 ALA A C 1
ATOM 2615 O O . ALA A 1 342 ? -6.035 -13.219 8.32 1 85.06 342 ALA A O 1
ATOM 2616 N N . THR A 1 343 ? -6.266 -14.672 9.953 1 83.81 343 THR A N 1
ATOM 2617 C CA . THR A 1 343 ? -6.441 -15.812 9.07 1 83.81 343 THR A CA 1
ATOM 2618 C C . THR A 1 343 ? -7.754 -15.703 8.297 1 83.81 343 THR A C 1
ATOM 2620 O O . THR A 1 343 ? -7.809 -16.031 7.109 1 83.81 343 THR A O 1
ATOM 2623 N N . GLU A 1 344 ? -8.75 -15.219 8.984 1 75.88 344 GLU A N 1
ATOM 2624 C CA . GLU A 1 344 ? -10.055 -15.023 8.352 1 75.88 344 GLU A CA 1
ATOM 2625 C C . GLU A 1 344 ? -9.977 -13.984 7.242 1 75.88 344 GLU A C 1
ATOM 2627 O O . GLU A 1 344 ? -10.68 -14.086 6.238 1 75.88 344 GLU A O 1
ATOM 2632 N N . GLU A 1 345 ? -9.125 -13.023 7.473 1 74.88 345 GLU A N 1
ATOM 2633 C CA . GLU A 1 345 ? -8.938 -12.023 6.426 1 74.88 345 GLU A CA 1
ATOM 2634 C C . GLU A 1 345 ? -8.398 -12.664 5.148 1 74.88 345 GLU A C 1
ATOM 2636 O O . GLU A 1 345 ? -8.812 -12.305 4.043 1 74.88 345 GLU A O 1
ATOM 2641 N N . LEU A 1 346 ? -7.504 -13.594 5.281 1 79.81 346 LEU A N 1
ATOM 2642 C CA . LEU A 1 346 ? -6.98 -14.32 4.129 1 79.81 346 LEU A CA 1
ATOM 2643 C C . LEU A 1 346 ? -8.078 -15.164 3.477 1 79.81 346 LEU A C 1
ATOM 2645 O O . LEU A 1 346 ? -8.148 -15.25 2.248 1 79.81 346 LEU A O 1
ATOM 2649 N N . ALA A 1 347 ? -8.875 -15.773 4.305 1 79 347 ALA A N 1
ATOM 2650 C CA . ALA A 1 347 ? -9.992 -16.562 3.793 1 79 347 ALA A CA 1
ATOM 2651 C C . ALA A 1 347 ? -10.969 -15.695 3.008 1 79 347 ALA A C 1
ATOM 2653 O O . ALA A 1 347 ? -11.445 -16.094 1.945 1 79 347 ALA A O 1
ATOM 2654 N N . THR A 1 348 ? -11.211 -14.508 3.543 1 71.19 348 THR A N 1
ATOM 2655 C CA . THR A 1 348 ? -12.078 -13.562 2.852 1 71.19 348 THR A CA 1
ATOM 2656 C C . THR A 1 348 ? -11.508 -13.203 1.483 1 71.19 348 THR A C 1
ATOM 2658 O O . THR A 1 348 ? -12.234 -13.172 0.487 1 71.19 348 THR A O 1
ATOM 2661 N N . ASP A 1 349 ? -10.242 -12.953 1.527 1 71.56 349 ASP A N 1
ATOM 2662 C CA . ASP A 1 349 ? -9.578 -12.633 0.268 1 71.56 349 ASP A CA 1
ATOM 2663 C C . ASP A 1 349 ? -9.727 -13.773 -0.736 1 71.56 349 ASP A C 1
ATOM 2665 O O . ASP A 1 349 ? -9.984 -13.539 -1.918 1 71.56 349 ASP A O 1
ATOM 2669 N N . PHE A 1 350 ? -9.602 -14.977 -0.33 1 81.5 350 PHE A N 1
ATOM 2670 C CA . PHE A 1 350 ? -9.742 -16.156 -1.171 1 81.5 350 PHE A CA 1
ATOM 2671 C C . PHE A 1 350 ? -11.148 -16.234 -1.766 1 81.5 350 PHE A C 1
ATOM 2673 O O . PHE A 1 350 ? -11.305 -16.359 -2.982 1 81.5 350 PHE A O 1
ATOM 2680 N N . TYR A 1 351 ? -12.125 -16.109 -1.012 1 72.62 351 TYR A N 1
ATOM 2681 C CA . TYR A 1 351 ? -13.5 -16.281 -1.47 1 72.62 351 TYR A CA 1
ATOM 2682 C C . TYR A 1 351 ? -13.906 -15.148 -2.406 1 72.62 351 TYR A C 1
ATOM 2684 O O . TYR A 1 351 ? -14.672 -15.352 -3.352 1 72.62 351 TYR A O 1
ATOM 2692 N N . CYS A 1 352 ? -13.328 -13.969 -2.135 1 64.56 352 CYS A N 1
ATOM 2693 C CA . CYS A 1 352 ? -13.656 -12.82 -2.975 1 64.56 352 CYS A CA 1
ATOM 2694 C C . CYS A 1 352 ? -13.039 -12.961 -4.359 1 64.56 352 CYS A C 1
ATOM 2696 O O . CYS A 1 352 ? -13.562 -12.414 -5.336 1 64.56 352 CYS A O 1
ATOM 2698 N N . ASN A 1 353 ? -11.977 -13.836 -4.418 1 71.69 353 ASN A N 1
ATOM 2699 C CA . ASN A 1 353 ? -11.219 -13.812 -5.664 1 71.69 353 ASN A CA 1
ATOM 2700 C C . ASN A 1 353 ? -11.25 -15.172 -6.363 1 71.69 353 ASN A C 1
ATOM 2702 O O . ASN A 1 353 ? -10.766 -15.305 -7.484 1 71.69 353 ASN A O 1
ATOM 2706 N N . ARG A 1 354 ? -11.82 -16.141 -5.703 1 82 354 ARG A N 1
ATOM 2707 C CA . ARG A 1 354 ? -11.828 -17.469 -6.309 1 82 354 ARG A CA 1
ATOM 2708 C C . ARG A 1 354 ? -12.805 -17.547 -7.477 1 82 354 ARG A C 1
ATOM 2710 O O . ARG A 1 354 ? -13.625 -16.641 -7.664 1 82 354 ARG A O 1
ATOM 2717 N N . LEU A 1 355 ? -12.703 -18.516 -8.344 1 82.19 355 LEU A N 1
ATOM 2718 C CA . LEU A 1 355 ? -13.562 -18.734 -9.508 1 82.19 355 LEU A CA 1
ATOM 2719 C C . LEU A 1 355 ? -14.992 -19.047 -9.07 1 82.19 355 LEU A C 1
ATOM 2721 O O . LEU A 1 355 ? -15.203 -19.75 -8.086 1 82.19 355 LEU A O 1
ATOM 2725 N N . PRO A 1 356 ? -15.945 -18.547 -9.789 1 75.56 356 PRO A N 1
ATOM 2726 C CA . PRO A 1 356 ? -17.312 -19 -9.539 1 75.56 356 PRO A CA 1
ATOM 2727 C C . PRO A 1 356 ? -17.547 -20.453 -9.945 1 75.56 356 PRO A C 1
ATOM 2729 O O . PRO A 1 356 ? -16.766 -21.016 -10.703 1 75.56 356 PRO A O 1
ATOM 2732 N N . PRO A 1 357 ? -18.5 -21.047 -9.328 1 74.25 357 PRO A N 1
ATOM 2733 C CA . PRO A 1 357 ? -18.812 -22.406 -9.781 1 74.25 357 PRO A CA 1
ATOM 2734 C C . PRO A 1 357 ? -19.125 -22.484 -11.273 1 74.25 357 PRO A C 1
ATOM 2736 O O . PRO A 1 357 ? -19.766 -21.562 -11.812 1 74.25 357 PRO A O 1
ATOM 2739 N N . PRO A 1 358 ? -18.484 -23.391 -11.875 1 76.12 358 PRO A N 1
ATOM 2740 C CA . PRO A 1 358 ? -18.766 -23.516 -13.312 1 76.12 358 PRO A CA 1
ATOM 2741 C C . PRO A 1 358 ? -20.266 -23.656 -13.609 1 76.12 358 PRO A C 1
ATOM 2743 O O . PRO A 1 358 ? -20.984 -24.312 -12.844 1 76.12 358 PRO A O 1
ATOM 2746 N N . ALA A 1 359 ? -20.719 -22.891 -14.977 1 59.34 359 ALA A N 1
ATOM 2747 C CA . ALA A 1 359 ? -22 -22.672 -15.625 1 59.34 359 ALA A CA 1
ATOM 2748 C C . ALA A 1 359 ? -23.141 -23.281 -14.805 1 59.34 359 ALA A C 1
ATOM 2750 O O . ALA A 1 359 ? -23.562 -24.406 -15.07 1 59.34 359 ALA A O 1
ATOM 2751 N N . LEU A 1 360 ? -23.016 -23.266 -13.461 1 46.38 360 LEU A N 1
ATOM 2752 C CA . LEU A 1 360 ? -24.344 -23.547 -12.922 1 46.38 360 LEU A CA 1
ATOM 2753 C C . LEU A 1 360 ? -25.344 -22.469 -13.352 1 46.38 360 LEU A C 1
ATOM 2755 O O . LEU A 1 360 ? -25.078 -21.281 -13.18 1 46.38 360 LEU A O 1
ATOM 2759 N N . ALA A 1 361 ? -25.844 -22.562 -14.5 1 43.94 361 ALA A N 1
ATOM 2760 C CA . ALA A 1 361 ? -27.031 -21.719 -14.695 1 43.94 361 ALA A CA 1
ATOM 2761 C C . ALA A 1 361 ? -27.672 -21.375 -13.352 1 43.94 361 ALA A C 1
ATOM 2763 O O . ALA A 1 361 ? -27.781 -22.219 -12.469 1 43.94 361 ALA A O 1
ATOM 2764 N N . PRO A 1 362 ? -27.453 -20.047 -13.047 1 43.59 362 PRO A N 1
ATOM 2765 C CA . PRO A 1 362 ? -28.203 -19.781 -11.812 1 43.59 362 PRO A CA 1
ATOM 2766 C C . PRO A 1 362 ? -29.484 -20.609 -11.719 1 43.59 362 PRO A C 1
ATOM 2768 O O . PRO A 1 362 ? -30.156 -20.828 -12.727 1 43.59 362 PRO A O 1
ATOM 2771 N N . PRO A 1 363 ? -29.484 -21.531 -10.836 1 43.22 363 PRO A N 1
ATOM 2772 C CA . PRO A 1 363 ? -30.812 -22.156 -10.797 1 43.22 363 PRO A CA 1
ATOM 2773 C C . PRO A 1 363 ? -31.938 -21.188 -11.133 1 43.22 363 PRO A C 1
ATOM 2775 O O . PRO A 1 363 ? -31.797 -19.984 -10.945 1 43.22 363 PRO A O 1
ATOM 2778 N N . PRO A 1 364 ? -32.688 -21.672 -12.055 1 41.78 364 PRO A N 1
ATOM 2779 C CA . PRO A 1 364 ? -33.844 -20.781 -12.281 1 41.78 364 PRO A CA 1
ATOM 2780 C C . PRO A 1 364 ? -34.281 -20.062 -11.008 1 41.78 364 PRO A C 1
ATOM 2782 O O . PRO A 1 364 ? -34.344 -20.672 -9.938 1 41.78 364 PRO A O 1
ATOM 2785 N N . HIS A 1 365 ? -33.812 -18.812 -10.953 1 44.44 365 HIS A N 1
ATOM 2786 C CA . HIS A 1 365 ? -34.344 -18.031 -9.844 1 44.44 365 HIS A CA 1
ATOM 2787 C C . HIS A 1 365 ? -35.781 -18.406 -9.516 1 44.44 365 HIS A C 1
ATOM 2789 O O . HIS A 1 365 ? -36.656 -18.391 -10.398 1 44.44 365 HIS A O 1
ATOM 2795 N N . GLY A 1 366 ? -35.906 -19.422 -8.672 1 46.66 366 GLY A N 1
ATOM 2796 C CA . GLY A 1 366 ? -37.312 -19.594 -8.25 1 46.66 366 GLY A CA 1
ATOM 2797 C C . GLY A 1 366 ? -37.969 -18.281 -7.898 1 46.66 366 GLY A C 1
ATOM 2798 O O . GLY A 1 366 ? -37.344 -17.219 -7.965 1 46.66 366 GLY A O 1
ATOM 2799 N N . PRO A 1 367 ? -39.25 -18.328 -7.836 1 47.59 367 PRO A N 1
ATOM 2800 C CA . PRO A 1 367 ? -39.938 -17.094 -7.441 1 47.59 367 PRO A CA 1
ATOM 2801 C C . PRO A 1 367 ? -39.438 -16.516 -6.129 1 47.59 367 PRO A C 1
ATOM 2803 O O . PRO A 1 367 ? -38.875 -17.25 -5.305 1 47.59 367 PRO A O 1
ATOM 2806 N N . PRO A 1 368 ? -39.25 -15.266 -6.086 1 49.19 368 PRO A N 1
ATOM 2807 C CA . PRO A 1 368 ? -38.844 -14.688 -4.797 1 49.19 368 PRO A CA 1
ATOM 2808 C C . PRO A 1 368 ? -39.625 -15.281 -3.623 1 49.19 368 PRO A C 1
ATOM 2810 O O . PRO A 1 368 ? -40.75 -15.727 -3.787 1 49.19 368 PRO A O 1
ATOM 2813 N N . PRO A 1 369 ? -38.844 -15.562 -2.604 1 45.41 369 PRO A N 1
ATOM 2814 C CA . PRO A 1 369 ? -39.562 -16.125 -1.457 1 45.41 369 PRO A CA 1
ATOM 2815 C C . PRO A 1 369 ? -40.812 -15.32 -1.113 1 45.41 369 PRO A C 1
ATOM 2817 O O . PRO A 1 369 ? -40.781 -14.102 -0.982 1 45.41 369 PRO A O 1
ATOM 2820 N N . ALA A 1 370 ? -41.938 -15.68 -1.734 1 43.28 370 ALA A N 1
ATOM 2821 C CA . ALA A 1 370 ? -43.188 -15.016 -1.417 1 43.28 370 ALA A CA 1
ATOM 2822 C C . ALA A 1 370 ? -43.688 -15.406 -0.027 1 43.28 370 ALA A C 1
ATOM 2824 O O . ALA A 1 370 ? -43.375 -16.5 0.455 1 43.28 370 ALA A O 1
ATOM 2825 N N . GLY A 1 371 ? -44.062 -14.422 0.686 1 46.12 371 GLY A N 1
ATOM 2826 C CA . GLY A 1 371 ? -44.75 -14.633 1.948 1 46.12 371 GLY A CA 1
ATOM 2827 C C . GLY A 1 371 ? -45.906 -15.594 1.836 1 46.12 371 GLY A C 1
ATOM 2828 O O . GLY A 1 371 ? -46.531 -15.688 0.785 1 46.12 371 GLY A O 1
ATOM 2829 N N . GLY A 1 372 ? -45.938 -16.672 2.562 1 46.16 372 GLY A N 1
ATOM 2830 C CA . GLY A 1 372 ? -47.031 -17.578 2.762 1 46.16 372 GLY A CA 1
ATOM 2831 C C . GLY A 1 372 ? -46.75 -19 2.332 1 46.16 372 GLY A C 1
ATOM 2832 O O . GLY A 1 372 ? -47.25 -19.969 2.908 1 46.16 372 GLY A O 1
ATOM 2833 N N . SER A 1 373 ? -46.312 -19.203 1.027 1 43.78 373 SER A N 1
ATOM 2834 C CA . SER A 1 373 ? -46.125 -20.578 0.601 1 43.78 373 SER A CA 1
ATOM 2835 C C . SER A 1 373 ? -44.812 -21.141 1.13 1 43.78 373 SER A C 1
ATOM 2837 O O . SER A 1 373 ? -43.906 -20.375 1.456 1 43.78 373 SER A O 1
ATOM 2839 N N . ARG A 1 374 ? -44.875 -22.391 1.592 1 51.12 374 ARG A N 1
ATOM 2840 C CA . ARG A 1 374 ? -43.719 -23.141 2.08 1 51.12 374 ARG A CA 1
ATOM 2841 C C . ARG A 1 374 ? -42.594 -23.156 1.038 1 51.12 374 ARG A C 1
ATOM 2843 O O . ARG A 1 374 ? -42.625 -23.938 0.092 1 51.12 374 ARG A O 1
ATOM 2850 N N . THR A 1 375 ? -42.031 -21.984 0.714 1 49.69 375 THR A N 1
ATOM 2851 C CA . THR A 1 375 ? -40.875 -21.938 -0.197 1 49.69 375 THR A CA 1
ATOM 2852 C C . THR A 1 375 ? -39.625 -22.453 0.494 1 49.69 375 THR A C 1
ATOM 2854 O O . THR A 1 375 ? -39.344 -22.078 1.635 1 49.69 375 THR A O 1
ATOM 2857 N N . LEU A 1 376 ? -39.125 -23.594 0.083 1 52.28 376 LEU A N 1
ATOM 2858 C CA . LEU A 1 376 ? -37.875 -24.125 0.589 1 52.28 376 LEU A CA 1
ATOM 2859 C C . LEU A 1 376 ? -36.688 -23.297 0.085 1 52.28 376 LEU A C 1
ATOM 2861 O O . LEU A 1 376 ? -36.688 -22.859 -1.069 1 52.28 376 LEU A O 1
ATOM 2865 N N . LEU A 1 377 ? -35.906 -22.766 1.043 1 51.53 377 LEU A N 1
ATOM 2866 C CA . LEU A 1 377 ? -34.781 -21.922 0.72 1 51.53 377 LEU A CA 1
ATOM 2867 C C . LEU A 1 377 ? -33.469 -22.656 0.977 1 51.53 377 LEU A C 1
ATOM 2869 O O . LEU A 1 377 ? -33.375 -23.453 1.906 1 51.53 377 LEU A O 1
ATOM 2873 N N . ARG A 1 378 ? -32.562 -22.672 -0.059 1 52.5 378 ARG A N 1
ATOM 2874 C CA . ARG A 1 378 ? -31.203 -23.188 0.166 1 52.5 378 ARG A CA 1
ATOM 2875 C C . ARG A 1 378 ? -30.156 -22.172 -0.291 1 52.5 378 ARG A C 1
ATOM 2877 O O . ARG A 1 378 ? -30.328 -21.531 -1.332 1 52.5 378 ARG A O 1
ATOM 2884 N N . LEU A 1 379 ? -29.094 -22.078 0.546 1 56.16 379 LEU A N 1
ATOM 2885 C CA . LEU A 1 379 ? -27.953 -21.281 0.14 1 56.16 379 LEU A CA 1
ATOM 2886 C C . LEU A 1 379 ? -27.047 -22.062 -0.813 1 56.16 379 LEU A C 1
ATOM 2888 O O . LEU A 1 379 ? -27.125 -23.281 -0.876 1 56.16 379 LEU A O 1
ATOM 2892 N N . CYS A 1 380 ? -26.281 -21.375 -1.558 1 58.28 380 CYS A N 1
ATOM 2893 C CA . CYS A 1 380 ? -25.328 -22.047 -2.436 1 58.28 380 CYS A CA 1
ATOM 2894 C C . CYS A 1 380 ? -24.406 -22.969 -1.641 1 58.28 380 CYS A C 1
ATOM 2896 O O . CYS A 1 380 ? -24.453 -22.984 -0.409 1 58.28 380 CYS A O 1
ATOM 2898 N N . ASP A 1 381 ? -23.688 -23.75 -2.365 1 57.31 381 ASP A N 1
ATOM 2899 C CA . ASP A 1 381 ? -22.781 -24.734 -1.769 1 57.31 381 ASP A CA 1
ATOM 2900 C C . ASP A 1 381 ? -21.812 -24.047 -0.794 1 57.31 381 ASP A C 1
ATOM 2902 O O . ASP A 1 381 ? -21.312 -22.969 -1.064 1 57.31 381 ASP A O 1
ATOM 2906 N N . PRO A 1 382 ? -21.641 -24.672 0.354 1 57.91 382 PRO A N 1
ATOM 2907 C CA . PRO A 1 382 ? -20.75 -24.094 1.365 1 57.91 382 PRO A CA 1
ATOM 2908 C C . PRO A 1 382 ? -19.328 -23.828 0.833 1 57.91 382 PRO A C 1
ATOM 2910 O O . PRO A 1 382 ? -18.609 -22.984 1.364 1 57.91 382 PRO A O 1
ATOM 2913 N N . ALA A 1 383 ? -18.969 -24.516 -0.215 1 61.5 383 ALA A N 1
ATOM 2914 C CA . ALA A 1 383 ? -17.641 -24.297 -0.799 1 61.5 383 ALA A CA 1
ATOM 2915 C C . ALA A 1 383 ? -17.547 -22.922 -1.424 1 61.5 383 ALA A C 1
ATOM 2917 O O . ALA A 1 383 ? -16.438 -22.406 -1.646 1 61.5 383 ALA A O 1
ATOM 2918 N N . HIS A 1 384 ? -18.734 -22.344 -1.615 1 60.72 384 HIS A N 1
ATOM 2919 C CA . HIS A 1 384 ? -18.719 -21.094 -2.381 1 60.72 384 HIS A CA 1
ATOM 2920 C C . HIS A 1 384 ? -19.141 -19.906 -1.52 1 60.72 384 HIS A C 1
ATOM 2922 O O . HIS A 1 384 ? -19.406 -18.828 -2.039 1 60.72 384 HIS A O 1
ATOM 2928 N N . ARG A 1 385 ? -19.281 -20.203 -0.249 1 56.16 385 ARG A N 1
ATOM 2929 C CA . ARG A 1 385 ? -19.719 -19.125 0.651 1 56.16 385 ARG A CA 1
ATOM 2930 C C . ARG A 1 385 ? -19 -19.219 1.992 1 56.16 385 ARG A C 1
ATOM 2932 O O . ARG A 1 385 ? -18.484 -20.281 2.354 1 56.16 385 ARG A O 1
ATOM 2939 N N . ARG A 1 386 ? -18.875 -18.031 2.588 1 65.06 386 ARG A N 1
ATOM 2940 C CA . ARG A 1 386 ? -18.281 -17.953 3.918 1 65.06 386 ARG A CA 1
ATOM 2941 C C . ARG A 1 386 ? -19.016 -16.922 4.777 1 65.06 386 ARG A C 1
ATOM 2943 O O . ARG A 1 386 ? -19.297 -15.805 4.324 1 65.06 386 ARG A O 1
ATOM 2950 N N . LEU A 1 387 ? -19.375 -17.406 5.996 1 56.44 387 LEU A N 1
ATOM 2951 C CA . LEU A 1 387 ? -19.969 -16.484 6.961 1 56.44 387 LEU A CA 1
ATOM 2952 C C . LEU A 1 387 ? -18.891 -15.875 7.855 1 56.44 387 LEU A C 1
ATOM 2954 O O . LEU A 1 387 ? -18.094 -16.594 8.453 1 56.44 387 LEU A O 1
ATOM 2958 N N . VAL A 1 388 ? -18.719 -14.625 7.738 1 58.16 388 VAL A N 1
ATOM 2959 C CA . VAL A 1 388 ? -17.75 -13.93 8.57 1 58.16 388 VAL A CA 1
ATOM 2960 C C . VAL A 1 388 ? -18.484 -13.117 9.641 1 58.16 388 VAL A C 1
ATOM 2962 O O . VAL A 1 388 ? -19.438 -12.406 9.344 1 58.16 388 VAL A O 1
ATOM 2965 N N . ARG A 1 389 ? -18.094 -13.453 10.938 1 51.38 389 ARG A N 1
ATOM 2966 C CA . ARG A 1 389 ? -18.656 -12.727 12.07 1 51.38 389 ARG A CA 1
ATOM 2967 C C . ARG A 1 389 ? -17.672 -11.688 12.602 1 51.38 389 ARG A C 1
ATOM 2969 O O . ARG A 1 389 ? -16.469 -11.953 12.695 1 51.38 389 ARG A O 1
ATOM 2976 N N . GLY A 1 390 ? -17.984 -10.445 12.492 1 51.03 390 GLY A N 1
ATOM 2977 C CA . GLY A 1 390 ? -17.156 -9.398 13.07 1 51.03 390 GLY A CA 1
ATOM 2978 C C . GLY A 1 390 ? -17.859 -8.062 13.172 1 51.03 390 GLY A C 1
ATOM 2979 O O . GLY A 1 390 ? -18.688 -7.73 12.328 1 51.03 390 GLY A O 1
ATOM 2980 N N . GLY A 1 391 ? -17.484 -7.293 14.242 1 46.16 391 GLY A N 1
ATOM 2981 C CA . GLY A 1 391 ? -17.953 -5.93 14.422 1 46.16 391 GLY A CA 1
ATOM 2982 C C . GLY A 1 391 ? -19.469 -5.84 14.602 1 46.16 391 GLY A C 1
ATOM 2983 O O . GLY A 1 391 ? -20.094 -4.891 14.125 1 46.16 391 GLY A O 1
ATOM 2984 N N . GLY A 1 392 ? -20.172 -7.027 15.133 1 47.94 392 GLY A N 1
ATOM 2985 C CA . GLY A 1 392 ? -21.609 -7.035 15.359 1 47.94 392 GLY A CA 1
ATOM 2986 C C . GLY A 1 392 ? -22.406 -7.402 14.117 1 47.94 392 GLY A C 1
ATOM 2987 O O . GLY A 1 392 ? -23.641 -7.434 14.148 1 47.94 392 GLY A O 1
ATOM 2988 N N . PHE A 1 393 ? -21.656 -7.578 12.984 1 44.12 393 PHE A N 1
ATOM 2989 C CA . PHE A 1 393 ? -22.344 -7.934 11.742 1 44.12 393 PHE A CA 1
ATOM 2990 C C . PHE A 1 393 ? -21.938 -9.328 11.289 1 44.12 393 PHE A C 1
ATOM 2992 O O . PHE A 1 393 ? -20.922 -9.867 11.734 1 44.12 393 PHE A O 1
ATOM 2999 N N . VAL A 1 394 ? -22.953 -10.07 10.68 1 52.91 394 VAL A N 1
ATOM 3000 C CA . VAL A 1 394 ? -22.672 -11.32 9.984 1 52.91 394 VAL A CA 1
ATOM 3001 C C . VAL A 1 394 ? -22.656 -11.078 8.477 1 52.91 394 VAL A C 1
ATOM 3003 O O . VAL A 1 394 ? -23.578 -10.445 7.938 1 52.91 394 VAL A O 1
ATOM 3006 N N . GLN A 1 395 ? -21.547 -11.266 7.945 1 49.38 395 GLN A N 1
ATOM 3007 C CA . GLN A 1 395 ? -21.406 -11.086 6.504 1 49.38 395 GLN A CA 1
ATOM 3008 C C . GLN A 1 395 ? -21.312 -12.43 5.785 1 49.38 395 GLN A C 1
ATOM 3010 O O . GLN A 1 395 ? -20.641 -13.344 6.25 1 49.38 395 GLN A O 1
ATOM 3015 N N . LEU A 1 396 ? -22.297 -12.625 4.723 1 53.91 396 LEU A N 1
ATOM 3016 C CA . LEU A 1 396 ? -22.156 -13.758 3.818 1 53.91 396 LEU A CA 1
ATOM 3017 C C . LEU A 1 396 ? -21.281 -13.398 2.625 1 53.91 396 LEU A C 1
ATOM 3019 O O . LEU A 1 396 ? -21.672 -12.578 1.791 1 53.91 396 LEU A O 1
ATOM 3023 N N . GLN A 1 397 ? -20.141 -13.969 2.666 1 55.28 397 GLN A N 1
ATOM 3024 C CA . GLN A 1 397 ? -19.25 -13.828 1.516 1 55.28 397 GLN A CA 1
ATOM 3025 C C . GLN A 1 397 ? -19.422 -14.992 0.543 1 55.28 397 GLN A C 1
ATOM 3027 O O . GLN A 1 397 ? -19.594 -16.141 0.962 1 55.28 397 GLN A O 1
ATOM 3032 N N . HIS A 1 398 ? -19.594 -14.727 -0.725 1 52.31 398 HIS A N 1
ATOM 3033 C CA . HIS A 1 398 ? -19.719 -15.805 -1.7 1 52.31 398 HIS A CA 1
ATOM 3034 C C . HIS A 1 398 ? -18.969 -15.484 -2.984 1 52.31 398 HIS A C 1
ATOM 3036 O O . HIS A 1 398 ? -18.641 -14.328 -3.242 1 52.31 398 HIS A O 1
ATOM 3042 N N . CYS A 1 399 ? -18.625 -16.484 -3.736 1 57 399 CYS A N 1
ATOM 3043 C CA . CYS A 1 399 ? -17.891 -16.297 -4.98 1 57 399 CYS A CA 1
ATOM 3044 C C . CYS A 1 399 ? -18.781 -16.562 -6.188 1 57 399 CYS A C 1
ATOM 3046 O O . CYS A 1 399 ? -18.281 -16.625 -7.32 1 57 399 CYS A O 1
ATOM 3048 N N . VAL A 1 400 ? -20.094 -16.766 -6 1 57.78 400 VAL A N 1
ATOM 3049 C CA . VAL A 1 400 ? -21 -17.156 -7.082 1 57.78 400 VAL A CA 1
ATOM 3050 C C . VAL A 1 400 ? -21.078 -16.016 -8.109 1 57.78 400 VAL A C 1
ATOM 3052 O O . VAL A 1 400 ? -21.234 -16.266 -9.305 1 57.78 400 VAL A O 1
ATOM 3055 N N . GLY A 1 401 ? -20.969 -14.773 -7.59 1 58.75 401 GLY A N 1
ATOM 3056 C CA . GLY A 1 401 ? -21.062 -13.617 -8.469 1 58.75 401 GLY A CA 1
ATOM 3057 C C . GLY A 1 401 ? -19.719 -13.172 -9.016 1 58.75 401 GLY A C 1
ATOM 3058 O O . GLY A 1 401 ? -19.641 -12.156 -9.703 1 58.75 401 GLY A O 1
ATOM 3059 N N . ASN A 1 402 ? -18.75 -13.938 -8.688 1 58.03 402 ASN A N 1
ATOM 3060 C CA . ASN A 1 402 ? -17.438 -13.578 -9.211 1 58.03 402 ASN A CA 1
ATOM 3061 C C . ASN A 1 402 ? -17.375 -13.75 -10.727 1 58.03 402 ASN A C 1
ATOM 3063 O O . ASN A 1 402 ? -18.188 -14.492 -11.305 1 58.03 402 ASN A O 1
ATOM 3067 N N . ALA A 1 403 ? -16.562 -12.914 -11.359 1 58.88 403 ALA A N 1
ATOM 3068 C CA . ALA A 1 403 ? -16.344 -13.023 -12.797 1 58.88 403 ALA A CA 1
ATOM 3069 C C . ALA A 1 403 ? -15.031 -13.758 -13.094 1 58.88 403 ALA A C 1
ATOM 3071 O O . ALA A 1 403 ? -14 -13.469 -12.484 1 58.88 403 ALA A O 1
ATOM 3072 N N . ARG A 1 404 ? -15.172 -14.797 -13.875 1 66.38 404 ARG A N 1
ATOM 3073 C CA . ARG A 1 404 ? -13.961 -15.523 -14.234 1 66.38 404 ARG A CA 1
ATOM 3074 C C . ARG A 1 404 ? -12.93 -14.594 -14.859 1 66.38 404 ARG A C 1
ATOM 3076 O O . ARG A 1 404 ? -11.727 -14.852 -14.781 1 66.38 404 ARG A O 1
ATOM 3083 N N . GLU A 1 405 ? -13.391 -13.5 -15.539 1 60.72 405 GLU A N 1
ATOM 3084 C CA . GLU A 1 405 ? -12.508 -12.531 -16.172 1 60.72 405 GLU A CA 1
ATOM 3085 C C . GLU A 1 405 ? -11.648 -11.805 -15.148 1 60.72 405 GLU A C 1
ATOM 3087 O O . GLU A 1 405 ? -10.555 -11.336 -15.461 1 60.72 405 GLU A O 1
ATOM 3092 N N . ASP A 1 406 ? -12.125 -11.828 -13.93 1 49.22 406 ASP A N 1
ATOM 3093 C CA . ASP A 1 406 ? -11.422 -11.102 -12.875 1 49.22 406 ASP A CA 1
ATOM 3094 C C . ASP A 1 406 ? -10.523 -12.031 -12.07 1 49.22 406 ASP A C 1
ATOM 3096 O O . ASP A 1 406 ? -9.734 -11.578 -11.242 1 49.22 406 ASP A O 1
ATOM 3100 N N . HIS A 1 407 ? -10.633 -13.289 -12.352 1 51.09 407 HIS A N 1
ATOM 3101 C CA . HIS A 1 407 ? -9.914 -14.297 -11.586 1 51.09 407 HIS A CA 1
ATOM 3102 C C . HIS A 1 407 ? -8.414 -14.211 -11.836 1 51.09 407 HIS A C 1
ATOM 3104 O O . HIS A 1 407 ? -7.965 -14.289 -12.984 1 51.09 407 HIS A O 1
ATOM 3110 N N . MET A 1 408 ? -7.582 -14.031 -10.68 1 41.03 408 MET A N 1
ATOM 3111 C CA . MET A 1 408 ? -6.125 -14.016 -10.664 1 41.03 408 MET A CA 1
ATOM 3112 C C . MET A 1 408 ? -5.586 -12.852 -11.492 1 41.03 408 MET A C 1
ATOM 3114 O O . MET A 1 408 ? -4.59 -13 -12.203 1 41.03 408 MET A O 1
ATOM 3118 N N . ARG A 1 409 ? -6.273 -11.836 -11.664 1 39.47 409 ARG A N 1
ATOM 3119 C CA . ARG A 1 409 ? -5.777 -10.641 -12.328 1 39.47 409 ARG A CA 1
ATOM 3120 C C . ARG A 1 409 ? -4.668 -9.977 -11.516 1 39.47 409 ARG A C 1
ATOM 3122 O O . ARG A 1 409 ? -4.609 -10.125 -10.297 1 39.47 409 ARG A O 1
ATOM 3129 N N . LEU A 1 410 ? -3.578 -9.547 -12.227 1 41.41 410 LEU A N 1
ATOM 3130 C CA . LEU A 1 410 ? -2.387 -8.906 -11.68 1 41.41 410 LEU A CA 1
ATOM 3131 C C . LEU A 1 410 ? -2.766 -7.828 -10.672 1 41.41 410 LEU A C 1
ATOM 3133 O O . LEU A 1 410 ? -3.555 -6.93 -10.977 1 41.41 410 LEU A O 1
ATOM 3137 N N . THR A 1 411 ? -2.553 -8.25 -9.461 1 45 411 THR A N 1
ATOM 3138 C CA . THR A 1 411 ? -2.771 -7.316 -8.359 1 45 411 THR A CA 1
ATOM 3139 C C . THR A 1 411 ? -1.455 -6.973 -7.672 1 45 411 THR A C 1
ATOM 3141 O O . THR A 1 411 ? -0.564 -7.816 -7.566 1 45 411 THR A O 1
ATOM 3144 N N . PHE A 1 412 ? -0.914 -5.906 -7.816 1 44.97 412 PHE A N 1
ATOM 3145 C CA . PHE A 1 412 ? 0.325 -5.48 -7.176 1 44.97 412 PHE A CA 1
ATOM 3146 C C . PHE A 1 412 ? 0.045 -4.883 -5.801 1 44.97 412 PHE A C 1
ATOM 3148 O O . PHE A 1 412 ? -1.021 -4.309 -5.57 1 44.97 412 PHE A O 1
ATOM 3155 N N . PRO A 1 413 ? 1.1 -5.266 -5.078 1 43.06 413 PRO A N 1
ATOM 3156 C CA . PRO A 1 413 ? 0.946 -4.676 -3.744 1 43.06 413 PRO A CA 1
ATOM 3157 C C . PRO A 1 413 ? 0.764 -3.162 -3.785 1 43.06 413 PRO A C 1
ATOM 3159 O O . PRO A 1 413 ? 1.18 -2.512 -4.746 1 43.06 413 PRO A O 1
ATOM 3162 N N . PRO A 1 414 ? 0.214 -2.674 -2.904 1 44.16 414 PRO A N 1
ATOM 3163 C CA . PRO A 1 414 ? -0.038 -1.23 -2.867 1 44.16 414 PRO A CA 1
ATOM 3164 C C . PRO A 1 414 ? 1.24 -0.405 -2.986 1 44.16 414 PRO A C 1
ATOM 3166 O O . PRO A 1 414 ? 1.205 0.729 -3.473 1 44.16 414 PRO A O 1
ATOM 3169 N N . GLU A 1 415 ? 2.395 -1.051 -2.695 1 47.28 415 GLU A N 1
ATOM 3170 C CA . GLU A 1 415 ? 3.701 -0.405 -2.785 1 47.28 415 GLU A CA 1
ATOM 3171 C C . GLU A 1 415 ? 4.062 -0.094 -4.234 1 47.28 415 GLU A C 1
ATOM 3173 O O . GLU A 1 415 ? 4.859 0.809 -4.504 1 47.28 415 GLU A O 1
ATOM 3178 N N . ALA A 1 416 ? 3.371 -0.815 -5.078 1 50.28 416 ALA A N 1
ATOM 3179 C CA . ALA A 1 416 ? 3.719 -0.644 -6.484 1 50.28 416 ALA A CA 1
ATOM 3180 C C . ALA A 1 416 ? 2.842 0.42 -7.141 1 50.28 416 ALA A C 1
ATOM 3182 O O . ALA A 1 416 ? 3.1 0.835 -8.273 1 50.28 416 ALA A O 1
ATOM 3183 N N . ALA A 1 417 ? 2.035 0.868 -6.473 1 49.78 417 ALA A N 1
ATOM 3184 C CA . ALA A 1 417 ? 0.996 1.704 -7.07 1 49.78 417 ALA A CA 1
ATOM 3185 C C . ALA A 1 417 ? 1.58 3.01 -7.602 1 49.78 417 ALA A C 1
ATOM 3187 O O . ALA A 1 417 ? 1.282 3.42 -8.727 1 49.78 417 ALA A O 1
ATOM 3188 N N . PRO A 1 418 ? 2.547 3.629 -6.879 1 52.03 418 PRO A N 1
ATOM 3189 C CA . PRO A 1 418 ? 3.125 4.844 -7.457 1 52.03 418 PRO A CA 1
ATOM 3190 C C . PRO A 1 418 ? 3.803 4.598 -8.805 1 52.03 418 PRO A C 1
ATOM 3192 O O . PRO A 1 418 ? 3.645 5.391 -9.734 1 52.03 418 PRO A O 1
ATOM 3195 N N . ALA A 1 419 ? 4.422 3.545 -8.828 1 55.97 419 ALA A N 1
ATOM 3196 C CA . ALA A 1 419 ? 5.117 3.242 -10.078 1 55.97 419 ALA A CA 1
ATOM 3197 C C . ALA A 1 419 ? 4.129 2.916 -11.188 1 55.97 419 ALA A C 1
ATOM 3199 O O . ALA A 1 419 ? 4.301 3.357 -12.328 1 55.97 419 ALA A O 1
ATOM 3200 N N . LEU A 1 420 ? 3.115 2.244 -10.906 1 54.28 420 LEU A N 1
ATOM 3201 C CA . LEU A 1 420 ? 2.123 1.854 -11.898 1 54.28 420 LEU A CA 1
ATOM 3202 C C . LEU A 1 420 ? 1.315 3.061 -12.367 1 54.28 420 LEU A C 1
ATOM 3204 O O . LEU A 1 420 ? 1.032 3.201 -13.555 1 54.28 420 LEU A O 1
ATOM 3208 N N . LEU A 1 421 ? 1.147 3.947 -11.469 1 49.72 421 LEU A N 1
ATOM 3209 C CA . LEU A 1 421 ? 0.445 5.18 -11.805 1 49.72 421 LEU A CA 1
ATOM 3210 C C . LEU A 1 421 ? 1.321 6.086 -12.664 1 49.72 421 LEU A C 1
ATOM 3212 O O . LEU A 1 421 ? 0.839 6.695 -13.625 1 49.72 421 LEU A O 1
ATOM 3216 N N . GLN A 1 422 ? 2.533 6.152 -12.281 1 54.5 422 GLN A N 1
ATOM 3217 C CA . GLN A 1 422 ? 3.486 6.895 -13.102 1 54.5 422 GLN A CA 1
ATOM 3218 C C . GLN A 1 422 ? 3.543 6.336 -14.523 1 54.5 422 GLN A C 1
ATOM 3220 O O . GLN A 1 422 ? 3.537 7.09 -15.492 1 54.5 422 GLN A O 1
ATOM 3225 N N . LEU A 1 423 ? 3.41 5.168 -14.57 1 55.66 423 LEU A N 1
ATOM 3226 C CA . LEU A 1 423 ? 3.502 4.52 -15.875 1 55.66 423 LEU A CA 1
ATOM 3227 C C . LEU A 1 423 ? 2.207 4.691 -16.656 1 55.66 423 LEU A C 1
ATOM 3229 O O . LEU A 1 423 ? 2.236 4.93 -17.875 1 55.66 423 LEU A O 1
ATOM 3233 N N . THR A 1 424 ? 1.152 4.684 -15.992 1 49.34 424 THR A N 1
ATOM 3234 C CA . THR A 1 424 ? -0.136 4.836 -16.656 1 49.34 424 THR A CA 1
ATOM 3235 C C . THR A 1 424 ? -0.348 6.285 -17.094 1 49.34 424 THR A C 1
ATOM 3237 O O . THR A 1 424 ? -0.822 6.539 -18.203 1 49.34 424 THR A O 1
ATOM 3240 N N . ALA A 1 425 ? 0.118 7.199 -16.297 1 46.62 425 ALA A N 1
ATOM 3241 C CA . ALA A 1 425 ? -0.034 8.625 -16.578 1 46.62 425 ALA A CA 1
ATOM 3242 C C . ALA A 1 425 ? 0.926 9.07 -17.672 1 46.62 425 ALA A C 1
ATOM 3244 O O . ALA A 1 425 ? 0.635 10.008 -18.422 1 46.62 425 ALA A O 1
ATOM 3245 N N . SER A 1 426 ? 2.01 8.43 -17.781 1 46.03 426 SER A N 1
ATOM 3246 C CA . SER A 1 426 ? 3.021 8.812 -18.75 1 46.03 426 SER A CA 1
ATOM 3247 C C . SER A 1 426 ? 2.678 8.289 -20.141 1 46.03 426 SER A C 1
ATOM 3249 O O . SER A 1 426 ? 3.25 8.734 -21.141 1 46.03 426 SER A O 1
ATOM 3251 N N . TYR A 1 427 ? 1.649 7.504 -20.219 1 44.59 427 TYR A N 1
ATOM 3252 C CA . TYR A 1 427 ? 1.326 7.023 -21.562 1 44.59 427 TYR A CA 1
ATOM 3253 C C . TYR A 1 427 ? 0.752 8.148 -22.406 1 44.59 427 TYR A C 1
ATOM 3255 O O . TYR A 1 427 ? -0.087 8.922 -21.953 1 44.59 427 TYR A O 1
ATOM 3263 N N . PRO A 1 428 ? 1.478 8.258 -23.547 1 45.94 428 PRO A N 1
ATOM 3264 C CA . PRO A 1 428 ? 2.295 7.32 -24.328 1 45.94 428 PRO A CA 1
ATOM 3265 C C . PRO A 1 428 ? 3.791 7.578 -24.172 1 45.94 428 PRO A C 1
ATOM 3267 O O . PRO A 1 428 ? 4.598 7.004 -24.906 1 45.94 428 PRO A O 1
ATOM 3270 N N . GLN A 1 429 ? 3.998 8.414 -23.328 1 50.88 429 GLN A N 1
ATOM 3271 C CA . GLN A 1 429 ? 5.418 8.727 -23.234 1 50.88 429 GLN A CA 1
ATOM 3272 C C . GLN A 1 429 ? 6.168 7.629 -22.469 1 50.88 429 GLN A C 1
ATOM 3274 O O . GLN A 1 429 ? 5.602 6.973 -21.594 1 50.88 429 GLN A O 1
ATOM 3279 N N . TRP A 1 430 ? 7.297 7.449 -23 1 53.91 430 TRP A N 1
ATOM 3280 C CA . TRP A 1 430 ? 8.203 6.5 -22.344 1 53.91 430 TRP A CA 1
ATOM 3281 C C . TRP A 1 430 ? 8.734 7.066 -21.031 1 53.91 430 TRP A C 1
ATOM 3283 O O . TRP A 1 430 ? 9.023 8.258 -20.938 1 53.91 430 TRP A O 1
ATOM 3293 N N . LEU A 1 431 ? 8.711 6.242 -20.031 1 58.69 431 LEU A N 1
ATOM 3294 C CA . LEU A 1 431 ? 9.352 6.613 -18.781 1 58.69 431 LEU A CA 1
ATOM 3295 C C . LEU A 1 431 ? 10.602 5.777 -18.547 1 58.69 431 LEU A C 1
ATOM 3297 O O . LEU A 1 431 ? 10.617 4.578 -18.828 1 58.69 431 LEU A O 1
ATOM 3301 N N . ALA A 1 432 ? 11.656 6.41 -18.266 1 57.81 432 ALA A N 1
ATOM 3302 C CA . ALA A 1 432 ? 12.844 5.652 -17.891 1 57.81 432 ALA A CA 1
ATOM 3303 C C . ALA A 1 432 ? 12.602 4.848 -16.609 1 57.81 432 ALA A C 1
ATOM 3305 O O . ALA A 1 432 ? 11.914 5.312 -15.703 1 57.81 432 ALA A O 1
ATOM 3306 N N . ARG A 1 433 ? 12.945 3.562 -16.719 1 60.31 433 ARG A N 1
ATOM 3307 C CA . ARG A 1 433 ? 12.82 2.68 -15.57 1 60.31 433 ARG A CA 1
ATOM 3308 C C . ARG A 1 433 ? 13.234 3.398 -14.281 1 60.31 433 ARG A C 1
ATOM 3310 O O . ARG A 1 433 ? 12.594 3.232 -13.242 1 60.31 433 ARG A O 1
ATOM 3317 N N . GLU A 1 434 ? 14.195 4.125 -14.367 1 59.53 434 GLU A N 1
ATOM 3318 C CA . GLU A 1 434 ? 14.758 4.832 -13.219 1 59.53 434 GLU A CA 1
ATOM 3319 C C . GLU A 1 434 ? 13.797 5.883 -12.688 1 59.53 434 GLU A C 1
ATOM 3321 O O . GLU A 1 434 ? 13.781 6.172 -11.484 1 59.53 434 GLU A O 1
ATOM 3326 N N . ASP A 1 435 ? 13.047 6.336 -13.625 1 55.84 435 ASP A N 1
ATOM 3327 C CA . ASP A 1 435 ? 12.07 7.352 -13.242 1 55.84 435 ASP A CA 1
ATOM 3328 C C . ASP A 1 435 ? 10.875 6.727 -12.523 1 55.84 435 ASP A C 1
ATOM 3330 O O . ASP A 1 435 ? 10.195 7.395 -11.75 1 55.84 435 ASP A O 1
ATOM 3334 N N . VAL A 1 436 ? 10.633 5.508 -12.938 1 55.84 436 VAL A N 1
ATOM 3335 C CA . VAL A 1 436 ? 9.516 4.77 -12.359 1 55.84 436 VAL A CA 1
ATOM 3336 C C . VAL A 1 436 ? 9.953 4.109 -11.055 1 55.84 436 VAL A C 1
ATOM 3338 O O . VAL A 1 436 ? 9.188 4.062 -10.086 1 55.84 436 VAL A O 1
ATOM 3341 N N . VAL A 1 437 ? 11.062 3.48 -11.164 1 50.38 437 VAL A N 1
ATOM 3342 C CA . VAL A 1 437 ? 11.633 2.691 -10.07 1 50.38 437 VAL A CA 1
ATOM 3343 C C . VAL A 1 437 ? 12.312 3.615 -9.07 1 50.38 437 VAL A C 1
ATOM 3345 O O . VAL A 1 437 ? 12.836 3.156 -8.055 1 50.38 437 VAL A O 1
ATOM 3348 N N . GLU A 1 438 ? 12.273 4.758 -9.281 1 46.5 438 GLU A N 1
ATOM 3349 C CA . GLU A 1 438 ? 13.094 5.613 -8.422 1 46.5 438 GLU A CA 1
ATOM 3350 C C . GLU A 1 438 ? 12.562 5.621 -6.988 1 46.5 438 GLU A C 1
ATOM 3352 O O . GLU A 1 438 ? 11.414 5.98 -6.746 1 46.5 438 GLU A O 1
ATOM 3357 N N . GLY A 1 439 ? 13.273 5.094 -5.922 1 45.31 439 GLY A N 1
ATOM 3358 C CA . GLY A 1 439 ? 13.023 4.785 -4.523 1 45.31 439 GLY A CA 1
ATOM 3359 C C . GLY A 1 439 ? 12.172 3.545 -4.332 1 45.31 439 GLY A C 1
ATOM 3360 O O . GLY A 1 439 ? 11.648 3.307 -3.238 1 45.31 439 GLY A O 1
ATOM 3361 N N . SER A 1 440 ? 11.805 2.963 -5.359 1 45.75 440 SER A N 1
ATOM 3362 C CA . SER A 1 440 ? 10.82 1.885 -5.453 1 45.75 440 SER A CA 1
ATOM 3363 C C . SER A 1 440 ? 11.297 0.643 -4.703 1 45.75 440 SER A C 1
ATOM 3365 O O . SER A 1 440 ? 12.5 0.437 -4.527 1 45.75 440 SER A O 1
ATOM 3367 N N . SER A 1 441 ? 10.5 0.158 -3.854 1 50.56 441 SER A N 1
ATOM 3368 C CA . SER A 1 441 ? 10.578 -1.111 -3.139 1 50.56 441 SER A CA 1
ATOM 3369 C C . SER A 1 441 ? 10.641 -2.287 -4.105 1 50.56 441 SER A C 1
ATOM 3371 O O . SER A 1 441 ? 10.352 -2.139 -5.293 1 50.56 441 SER A O 1
ATOM 3373 N N . ALA A 1 442 ? 11.289 -3.232 -3.594 1 51.34 442 ALA A N 1
ATOM 3374 C CA . ALA A 1 442 ? 11.242 -4.539 -4.238 1 51.34 442 ALA A CA 1
ATOM 3375 C C . ALA A 1 442 ? 9.859 -4.812 -4.824 1 51.34 442 ALA A C 1
ATOM 3377 O O . ALA A 1 442 ? 9.734 -5.445 -5.875 1 51.34 442 ALA A O 1
ATOM 3378 N N . VAL A 1 443 ? 9.055 -4.094 -4.418 1 51.41 443 VAL A N 1
ATOM 3379 C CA . VAL A 1 443 ? 7.672 -4.27 -4.852 1 51.41 443 VAL A CA 1
ATOM 3380 C C . VAL A 1 443 ? 7.465 -3.58 -6.199 1 51.41 443 VAL A C 1
ATOM 3382 O O . VAL A 1 443 ? 6.824 -4.137 -7.094 1 51.41 443 VAL A O 1
ATOM 3385 N N . VAL A 1 444 ? 8.102 -2.414 -6.383 1 57.53 444 VAL A N 1
ATOM 3386 C CA . VAL A 1 444 ? 7.938 -1.702 -7.645 1 57.53 444 VAL A CA 1
ATOM 3387 C C . VAL A 1 444 ? 8.727 -2.41 -8.742 1 57.53 444 VAL A C 1
ATOM 3389 O O . VAL A 1 444 ? 8.242 -2.553 -9.867 1 57.53 444 VAL A O 1
ATOM 3392 N N . GLU A 1 445 ? 9.711 -2.855 -8.234 1 55.03 445 GLU A N 1
ATOM 3393 C CA . GLU A 1 445 ? 10.484 -3.635 -9.195 1 55.03 445 GLU A CA 1
ATOM 3394 C C . GLU A 1 445 ? 9.742 -4.906 -9.602 1 55.03 445 GLU A C 1
ATOM 3396 O O . GLU A 1 445 ? 9.719 -5.266 -10.781 1 55.03 445 GLU A O 1
ATOM 3401 N N . GLN A 1 446 ? 9.164 -5.406 -8.672 1 52.97 446 GLN A N 1
ATOM 3402 C CA . GLN A 1 446 ? 8.383 -6.605 -8.953 1 52.97 446 GLN A CA 1
ATOM 3403 C C . GLN A 1 446 ? 7.129 -6.273 -9.758 1 52.97 446 GLN A C 1
ATOM 3405 O O . GLN A 1 446 ? 6.742 -7.027 -10.648 1 52.97 446 GLN A O 1
ATOM 3410 N N . MET A 1 447 ? 6.703 -5.188 -9.5 1 57.66 447 MET A N 1
ATOM 3411 C CA . MET A 1 447 ? 5.551 -4.719 -10.273 1 57.66 447 MET A CA 1
ATOM 3412 C C . MET A 1 447 ? 5.941 -4.438 -11.719 1 57.66 447 MET A C 1
ATOM 3414 O O . MET A 1 447 ? 5.238 -4.844 -12.648 1 57.66 447 MET A O 1
ATOM 3418 N N . LEU A 1 448 ? 7.051 -3.715 -11.781 1 57.22 448 LEU A N 1
ATOM 3419 C CA . LEU A 1 448 ? 7.516 -3.432 -13.133 1 57.22 448 LEU A CA 1
ATOM 3420 C C . LEU A 1 448 ? 7.848 -4.723 -13.875 1 57.22 448 LEU A C 1
ATOM 3422 O O . LEU A 1 448 ? 7.473 -4.891 -15.031 1 57.22 448 LEU A O 1
ATOM 3426 N N . ALA A 1 449 ? 8.336 -5.508 -13.039 1 53.47 449 ALA A N 1
ATOM 3427 C CA . ALA A 1 449 ? 8.656 -6.801 -13.641 1 53.47 449 ALA A CA 1
ATOM 3428 C C . ALA A 1 449 ? 7.391 -7.586 -13.961 1 53.47 449 ALA A C 1
ATOM 3430 O O . ALA A 1 449 ? 7.281 -8.195 -15.031 1 53.47 449 ALA A O 1
ATOM 3431 N N . GLY A 1 450 ? 6.48 -7.488 -13.125 1 50.97 450 GLY A N 1
ATOM 3432 C CA . GLY A 1 450 ? 5.211 -8.156 -13.344 1 50.97 450 GLY A CA 1
ATOM 3433 C C . GLY A 1 450 ? 4.41 -7.555 -14.484 1 50.97 450 GLY A C 1
ATOM 3434 O O . GLY A 1 450 ? 3.887 -8.273 -15.336 1 50.97 450 GLY A O 1
ATOM 3435 N N . CYS A 1 451 ? 4.41 -6.195 -14.523 1 51.72 451 CYS A N 1
ATOM 3436 C CA . CYS A 1 451 ? 3.709 -5.508 -15.602 1 51.72 451 CYS A CA 1
ATOM 3437 C C . CYS A 1 451 ? 4.387 -5.762 -16.938 1 51.72 451 CYS A C 1
ATOM 3439 O O . CYS A 1 451 ? 3.715 -5.953 -17.953 1 51.72 451 CYS A O 1
ATOM 3441 N N . TRP A 1 452 ? 5.66 -5.703 -16.766 1 48.53 452 TRP A N 1
ATOM 3442 C CA . TRP A 1 452 ? 6.441 -5.969 -17.969 1 48.53 452 TRP A CA 1
ATOM 3443 C C . TRP A 1 452 ? 6.25 -7.406 -18.438 1 48.53 452 TRP A C 1
ATOM 3445 O O . TRP A 1 452 ? 6.039 -7.656 -19.625 1 48.53 452 TRP A O 1
ATOM 3455 N N . ALA A 1 453 ? 6.18 -8.18 -17.5 1 45.56 453 ALA A N 1
ATOM 3456 C CA . ALA A 1 453 ? 6.02 -9.594 -17.812 1 45.56 453 ALA A CA 1
ATOM 3457 C C . ALA A 1 453 ? 4.625 -9.883 -18.359 1 45.56 453 ALA A C 1
ATOM 3459 O O . ALA A 1 453 ? 4.457 -10.758 -19.219 1 45.56 453 ALA A O 1
ATOM 3460 N N . GLU A 1 454 ? 3.727 -9.031 -17.938 1 42.66 454 GLU A N 1
ATOM 3461 C CA . GLU A 1 454 ? 2.346 -9.219 -18.375 1 42.66 454 GLU A CA 1
ATOM 3462 C C . GLU A 1 454 ? 2.041 -8.414 -19.625 1 42.66 454 GLU A C 1
ATOM 3464 O O . GLU A 1 454 ? 0.914 -8.43 -20.125 1 42.66 454 GLU A O 1
ATOM 3469 N N . GLY A 1 455 ? 3.096 -7.727 -20.094 1 42.38 455 GLY A N 1
ATOM 3470 C CA . GLY A 1 455 ? 2.994 -6.973 -21.328 1 42.38 455 GLY A CA 1
ATOM 3471 C C . GLY A 1 455 ? 2.277 -5.645 -21.172 1 42.38 455 GLY A C 1
ATOM 3472 O O . GLY A 1 455 ? 1.872 -5.023 -22.156 1 42.38 455 GLY A O 1
ATOM 3473 N N . VAL A 1 456 ? 2 -5.273 -20.031 1 48 456 VAL A N 1
ATOM 3474 C CA . VAL A 1 456 ? 1.281 -4.027 -19.781 1 48 456 VAL A CA 1
ATOM 3475 C C . VAL A 1 456 ? 2.266 -2.863 -19.734 1 48 456 VAL A C 1
ATOM 3477 O O . VAL A 1 456 ? 1.872 -1.703 -19.875 1 48 456 VAL A O 1
ATOM 3480 N N . LEU A 1 457 ? 3.482 -3.232 -19.594 1 53.31 457 LEU A N 1
ATOM 3481 C CA . LEU A 1 457 ? 4.547 -2.232 -19.578 1 53.31 457 LEU A CA 1
ATOM 3482 C C . LEU A 1 457 ? 5.512 -2.453 -20.75 1 53.31 457 LEU A C 1
ATOM 3484 O O . LEU A 1 457 ? 6.039 -3.555 -20.922 1 53.31 457 LEU A O 1
ATOM 3488 N N . GLU A 1 458 ? 5.586 -1.433 -21.562 1 52.16 458 GLU A N 1
ATOM 3489 C CA . GLU A 1 458 ? 6.539 -1.423 -22.672 1 52.16 458 GLU A CA 1
ATOM 3490 C C . GLU A 1 458 ? 7.852 -0.766 -22.266 1 52.16 458 GLU A C 1
ATOM 3492 O O . GLU A 1 458 ? 7.863 0.192 -21.484 1 52.16 458 GLU A O 1
ATOM 3497 N N . THR A 1 459 ? 8.914 -1.415 -22.656 1 53.81 459 THR A N 1
ATOM 3498 C CA . THR A 1 459 ? 10.211 -0.805 -22.391 1 53.81 459 THR A CA 1
ATOM 3499 C C . THR A 1 459 ? 10.969 -0.56 -23.703 1 53.81 459 THR A C 1
ATOM 3501 O O . THR A 1 459 ? 10.758 -1.267 -24.688 1 53.81 459 THR A O 1
ATOM 3504 N N . ARG A 1 460 ? 11.43 0.604 -23.906 1 52.19 460 ARG A N 1
ATOM 3505 C CA . ARG A 1 460 ? 12.305 0.866 -25.047 1 52.19 460 ARG A CA 1
ATOM 3506 C C . ARG A 1 460 ? 13.672 1.372 -24.578 1 52.19 460 ARG A C 1
ATOM 3508 O O . ARG A 1 460 ? 13.773 2.021 -23.547 1 52.19 460 ARG A O 1
ATOM 3515 N N . ALA A 1 461 ? 14.625 0.89 -25.281 1 50.16 461 ALA A N 1
ATOM 3516 C CA . ALA A 1 461 ? 15.984 1.364 -25 1 50.16 461 ALA A CA 1
ATOM 3517 C C . ALA A 1 461 ? 16.141 2.832 -25.391 1 50.16 461 ALA A C 1
ATOM 3519 O O . ALA A 1 461 ? 15.57 3.279 -26.391 1 50.16 461 ALA A O 1
ATOM 3520 N N . GLU A 1 462 ? 16.312 3.729 -24.578 1 47.53 462 GLU A N 1
ATOM 3521 C CA . GLU A 1 462 ? 16.641 5.09 -24.984 1 47.53 462 GLU A CA 1
ATOM 3522 C C . GLU A 1 462 ? 17.766 5.098 -26.016 1 47.53 462 GLU A C 1
ATOM 3524 O O . GLU A 1 462 ? 18.781 4.41 -25.844 1 47.53 462 GLU A O 1
ATOM 3529 N N . PRO A 1 463 ? 17.422 5.645 -27.188 1 38 463 PRO A N 1
ATOM 3530 C CA . PRO A 1 463 ? 18.562 5.758 -28.109 1 38 463 PRO A CA 1
ATOM 3531 C C . PRO A 1 463 ? 19.766 6.445 -27.484 1 38 463 PRO A C 1
ATOM 3533 O O . PRO A 1 463 ? 19.609 7.324 -26.641 1 38 463 PRO A O 1
ATOM 3536 N N . HIS A 1 464 ? 20.766 5.836 -27.328 1 36.41 464 HIS A N 1
ATOM 3537 C CA . HIS A 1 464 ? 22.031 6.496 -27 1 36.41 464 HIS A CA 1
ATOM 3538 C C . HIS A 1 464 ? 22.219 7.758 -27.828 1 36.41 464 HIS A C 1
ATOM 3540 O O . HIS A 1 464 ? 21.922 7.773 -29.016 1 36.41 464 HIS A O 1
ATOM 3546 N N . PRO A 1 465 ? 22.125 8.945 -27.297 1 36.59 465 PRO A N 1
ATOM 3547 C CA . PRO A 1 465 ? 22.516 10 -28.234 1 36.59 465 PRO A CA 1
ATOM 3548 C C . PRO A 1 465 ? 23.641 9.578 -29.172 1 36.59 465 PRO A C 1
ATOM 3550 O O . PRO A 1 465 ? 24.453 8.727 -28.797 1 36.59 465 PRO A O 1
ATOM 3553 N N . PRO A 1 466 ? 23.453 9.789 -30.438 1 28.91 466 PRO A N 1
ATOM 3554 C CA . PRO A 1 466 ? 24.578 9.523 -31.312 1 28.91 466 PRO A CA 1
ATOM 3555 C C . PRO A 1 466 ? 25.891 10.109 -30.781 1 28.91 466 PRO A C 1
ATOM 3557 O O . PRO A 1 466 ? 25.891 11.156 -30.141 1 28.91 466 PRO A O 1
ATOM 3560 N N . LEU A 1 467 ? 26.922 9.273 -30.531 1 29.55 467 LEU A N 1
ATOM 3561 C CA . LEU A 1 467 ? 28.312 9.656 -30.312 1 29.55 467 LEU A CA 1
ATOM 3562 C C . LEU A 1 467 ? 28.75 10.711 -31.328 1 29.55 467 LEU A C 1
ATOM 3564 O O . LEU A 1 467 ? 28.781 10.445 -32.531 1 29.55 467 LEU A O 1
ATOM 3568 N N . THR A 1 468 ? 28.422 11.945 -31.156 1 30.47 468 THR A N 1
ATOM 3569 C CA . THR A 1 468 ? 29.109 12.891 -32.031 1 30.47 468 THR A CA 1
ATOM 3570 C C . THR A 1 468 ? 30.594 12.531 -32.156 1 30.47 468 THR A C 1
ATOM 3572 O O . THR A 1 468 ? 31.219 12.141 -31.172 1 30.47 468 THR A O 1
ATOM 3575 N N . SER A 1 469 ? 31.062 12.25 -33.375 1 25.95 469 SER A N 1
ATOM 3576 C CA . SER A 1 469 ? 32.438 12.031 -33.844 1 25.95 469 SER A CA 1
ATOM 3577 C C . SER A 1 469 ? 33.375 13.109 -33.375 1 25.95 469 SER A C 1
ATOM 3579 O O . SER A 1 469 ? 33.25 14.273 -33.75 1 25.95 469 SER A O 1
ATOM 3581 N N . ARG A 1 470 ? 33.812 13.117 -32.031 1 25.38 470 ARG A N 1
ATOM 3582 C CA . ARG A 1 470 ? 35 13.898 -31.703 1 25.38 470 ARG A CA 1
ATOM 3583 C C . ARG A 1 470 ? 36.156 13.633 -32.688 1 25.38 470 ARG A C 1
ATOM 3585 O O . ARG A 1 470 ? 36.281 12.516 -33.188 1 25.38 470 ARG A O 1
ATOM 3592 N N . GLY A 1 471 ? 36.688 14.672 -33.281 1 24.09 471 GLY A N 1
ATOM 3593 C CA . GLY A 1 471 ? 37.906 14.805 -34.031 1 24.09 471 GLY A CA 1
ATOM 3594 C C . GLY A 1 471 ? 39.094 14.062 -33.438 1 24.09 471 GLY A C 1
ATOM 3595 O O . GLY A 1 471 ? 39 13.633 -32.281 1 24.09 471 GLY A O 1
ATOM 3596 N N . ALA A 1 472 ? 40.312 14.039 -33.969 1 24.19 472 ALA A N 1
ATOM 3597 C CA . ALA A 1 472 ? 41.688 13.484 -34.031 1 24.19 472 ALA A CA 1
ATOM 3598 C C . ALA A 1 472 ? 42.469 13.859 -32.781 1 24.19 472 ALA A C 1
ATOM 3600 O O . ALA A 1 472 ? 43.656 13.57 -32.688 1 24.19 472 ALA A O 1
ATOM 3601 N N . GLY A 1 473 ? 41.969 14.344 -31.609 1 19.38 473 GLY A N 1
ATOM 3602 C CA . GLY A 1 473 ? 43.156 14.789 -30.891 1 19.38 473 GLY A CA 1
ATOM 3603 C C . GLY A 1 473 ? 44.125 13.672 -30.609 1 19.38 473 GLY A C 1
ATOM 3604 O O . GLY A 1 473 ? 43.781 12.492 -30.734 1 19.38 473 GLY A O 1
ATOM 3605 N N . LYS A 1 474 ? 45.531 14.07 -30.156 1 22.66 474 LYS A N 1
ATOM 3606 C CA . LYS A 1 474 ? 46.875 13.773 -29.625 1 22.66 474 LYS A CA 1
ATOM 3607 C C . LYS A 1 474 ? 46.781 12.859 -28.406 1 22.66 474 LYS A C 1
ATOM 3609 O O . LYS A 1 474 ? 45.844 12.953 -27.625 1 22.66 474 LYS A O 1
ATOM 3614 N N . LYS A 1 475 ? 47.688 11.898 -28.203 1 19.36 475 LYS A N 1
ATOM 3615 C CA . LYS A 1 475 ? 48.094 10.781 -27.344 1 19.36 475 LYS A CA 1
ATOM 3616 C C . LYS A 1 475 ? 48.25 11.234 -25.891 1 19.36 475 LYS A C 1
ATOM 3618 O O . LYS A 1 475 ? 49.312 11.727 -25.516 1 19.36 475 LYS A O 1
ATOM 3623 N N . LYS A 1 476 ? 47.469 12.25 -25.312 1 20.09 476 LYS A N 1
ATOM 3624 C CA . LYS A 1 476 ? 48.094 12.539 -24.016 1 20.09 476 LYS A CA 1
ATOM 3625 C C . LYS A 1 476 ? 48.031 11.32 -23.109 1 20.09 476 LYS A C 1
ATOM 3627 O O . LYS A 1 476 ? 47.188 10.445 -23.266 1 20.09 476 LYS A O 1
ATOM 3632 N N . ARG A 1 477 ? 48.906 11.258 -22.031 1 19.17 477 ARG A N 1
ATOM 3633 C CA . ARG A 1 477 ? 49.531 10.523 -20.938 1 19.17 477 ARG A CA 1
ATOM 3634 C C . ARG A 1 477 ? 48.5 10.133 -19.875 1 19.17 477 ARG A C 1
ATOM 3636 O O . ARG A 1 477 ? 47.5 10.836 -19.688 1 19.17 477 ARG A O 1
ATOM 3643 N N . ALA A 1 478 ? 48.5 8.906 -19.266 1 18.62 478 ALA A N 1
ATOM 3644 C CA . ALA A 1 478 ? 47.781 7.883 -18.5 1 18.62 478 ALA A CA 1
ATOM 3645 C C . ALA A 1 478 ? 47.469 8.367 -17.094 1 18.62 478 ALA A C 1
ATOM 3647 O O . ALA A 1 478 ? 47.125 7.566 -16.219 1 18.62 478 ALA A O 1
ATOM 3648 N N . ARG A 1 479 ? 47.406 9.766 -16.812 1 18.3 479 ARG A N 1
ATOM 3649 C CA . ARG A 1 479 ? 47.469 9.922 -15.367 1 18.3 479 ARG A CA 1
ATOM 3650 C C . ARG A 1 479 ? 46.281 9.305 -14.68 1 18.3 479 ARG A C 1
ATOM 3652 O O . ARG A 1 479 ? 45.219 9.164 -15.281 1 18.3 479 ARG A O 1
ATOM 3659 N N . GLY A 1 480 ? 46.406 8.711 -13.383 1 19.03 480 GLY A N 1
ATOM 3660 C CA . GLY A 1 480 ? 45.906 7.812 -12.352 1 19.03 480 GLY A CA 1
ATOM 3661 C C . GLY A 1 480 ? 44.594 8.281 -11.727 1 19.03 480 GLY A C 1
ATOM 3662 O O . GLY A 1 480 ? 44.562 8.641 -10.555 1 19.03 480 GLY A O 1
ATOM 3663 N N . SER A 1 481 ? 43.531 8.719 -12.562 1 19 481 SER A N 1
ATOM 3664 C CA . SER A 1 481 ? 42.438 9.609 -12.18 1 19 481 SER A CA 1
ATOM 3665 C C . SER A 1 481 ? 41.469 8.914 -11.25 1 19 481 SER A C 1
ATOM 3667 O O . SER A 1 481 ? 41.094 7.758 -11.484 1 19 481 SER A O 1
ATOM 3669 N N . GLY A 1 482 ? 41.375 9.289 -9.922 1 18.59 482 GLY A N 1
ATOM 3670 C CA . GLY A 1 482 ? 40.719 8.945 -8.672 1 18.59 482 GLY A CA 1
ATOM 3671 C C . GLY A 1 482 ? 39.219 8.859 -8.797 1 18.59 482 GLY A C 1
ATOM 3672 O O . GLY A 1 482 ? 38.594 9.555 -9.617 1 18.59 482 GLY A O 1
ATOM 3673 N N . GLY A 1 483 ? 38.5 7.672 -8.477 1 18.67 483 GLY A N 1
ATOM 3674 C CA . GLY A 1 483 ? 37.281 6.895 -8.625 1 18.67 483 GLY A CA 1
ATOM 3675 C C . GLY A 1 483 ? 36.094 7.527 -7.949 1 18.67 483 GLY A C 1
ATOM 3676 O O . GLY A 1 483 ? 35.812 7.277 -6.773 1 18.67 483 GLY A O 1
ATOM 3677 N N . THR A 1 484 ? 35.75 8.82 -8.258 1 18 484 THR A N 1
ATOM 3678 C CA . THR A 1 484 ? 34.75 9.539 -7.477 1 18 484 THR A CA 1
ATOM 3679 C C . THR A 1 484 ? 33.375 8.898 -7.645 1 18 484 THR A C 1
ATOM 3681 O O . THR A 1 484 ? 32.969 8.562 -8.758 1 18 484 THR A O 1
ATOM 3684 N N . MET A 1 485 ? 32.875 8.195 -6.535 1 18.34 485 MET A N 1
ATOM 3685 C CA . MET A 1 485 ? 31.734 7.359 -6.156 1 18.34 485 MET A CA 1
ATOM 3686 C C . MET A 1 485 ? 30.406 8.102 -6.359 1 18.34 485 MET A C 1
ATOM 3688 O O . MET A 1 485 ? 30.203 9.172 -5.785 1 18.34 485 MET A O 1
ATOM 3692 N N . ARG A 1 486 ? 29.828 8.133 -7.504 1 18.22 486 ARG A N 1
ATOM 3693 C CA . ARG A 1 486 ? 28.625 8.828 -7.977 1 18.22 486 ARG A CA 1
ATOM 3694 C C . ARG A 1 486 ? 27.391 8.352 -7.223 1 18.22 486 ARG A C 1
ATOM 3696 O O . ARG A 1 486 ? 27.031 7.168 -7.277 1 18.22 486 ARG A O 1
ATOM 3703 N N . VAL A 1 487 ? 27.172 8.938 -6.016 1 18.69 487 VAL A N 1
ATOM 3704 C CA . VAL A 1 487 ? 26.125 8.734 -5.012 1 18.69 487 VAL A CA 1
ATOM 3705 C C . VAL A 1 487 ? 24.75 9.008 -5.629 1 18.69 487 VAL A C 1
ATOM 3707 O O . VAL A 1 487 ? 24.484 10.117 -6.086 1 18.69 487 VAL A O 1
ATOM 3710 N N . ALA A 1 488 ? 24.297 8.062 -6.441 1 19.16 488 ALA A N 1
ATOM 3711 C CA . ALA A 1 488 ? 23.016 8.156 -7.125 1 19.16 488 ALA A CA 1
ATOM 3712 C C . ALA A 1 488 ? 21.875 8.383 -6.129 1 19.16 488 ALA A C 1
ATOM 3714 O O . ALA A 1 488 ? 21.734 7.641 -5.156 1 19.16 488 ALA A O 1
ATOM 3715 N N . HIS A 1 489 ? 21.516 9.625 -5.898 1 20.12 489 HIS A N 1
ATOM 3716 C CA . HIS A 1 489 ? 20.531 10.266 -5.027 1 20.12 489 HIS A CA 1
ATOM 3717 C C . HIS A 1 489 ? 19.125 9.781 -5.32 1 20.12 489 HIS A C 1
ATOM 3719 O O . HIS A 1 489 ? 18.547 10.117 -6.355 1 20.12 489 HIS A O 1
ATOM 3725 N N . ASP A 1 490 ? 18.906 8.469 -5.09 1 20.83 490 ASP A N 1
ATOM 3726 C CA . ASP A 1 490 ? 17.578 7.902 -5.301 1 20.83 490 ASP A CA 1
ATOM 3727 C C . ASP A 1 490 ? 16.531 8.625 -4.457 1 20.83 490 ASP A C 1
ATOM 3729 O O . ASP A 1 490 ? 16.609 8.625 -3.225 1 20.83 490 ASP A O 1
ATOM 3733 N N . LYS A 1 491 ? 15.961 9.672 -4.961 1 22.78 491 LYS A N 1
ATOM 3734 C CA . LYS A 1 491 ? 14.945 10.547 -4.371 1 22.78 491 LYS A CA 1
ATOM 3735 C C . LYS A 1 491 ? 13.68 9.773 -4.023 1 22.78 491 LYS A C 1
ATOM 3737 O O . LYS A 1 491 ? 12.969 9.297 -4.914 1 22.78 491 LYS A O 1
ATOM 3742 N N . ARG A 1 492 ? 13.641 8.992 -2.953 1 24.3 492 ARG A N 1
ATOM 3743 C CA . ARG A 1 492 ? 12.453 8.359 -2.393 1 24.3 492 ARG A CA 1
ATOM 3744 C C . ARG A 1 492 ? 11.344 9.375 -2.152 1 24.3 492 ARG A C 1
ATOM 3746 O O . ARG A 1 492 ? 11.555 10.383 -1.466 1 24.3 492 ARG A O 1
ATOM 3753 N N . ALA A 1 493 ? 10.469 9.406 -3.133 1 22.72 493 ALA A N 1
ATOM 3754 C CA . ALA A 1 493 ? 9.336 10.32 -3.211 1 22.72 493 ALA A CA 1
ATOM 3755 C C . ALA A 1 493 ? 8.469 10.227 -1.962 1 22.72 493 ALA A C 1
ATOM 3757 O O . ALA A 1 493 ? 7.996 9.141 -1.606 1 22.72 493 ALA A O 1
ATOM 3758 N N . ARG A 1 494 ? 8.852 10.898 -0.945 1 23.19 494 ARG A N 1
ATOM 3759 C CA . ARG A 1 494 ? 8.102 10.938 0.308 1 23.19 494 ARG A CA 1
ATOM 3760 C C . ARG A 1 494 ? 6.648 11.328 0.065 1 23.19 494 ARG A C 1
ATOM 3762 O O . ARG A 1 494 ? 6.363 12.203 -0.755 1 23.19 494 ARG A O 1
ATOM 3769 N N . PRO A 1 495 ? 5.758 10.492 0.534 1 22.41 495 PRO A N 1
ATOM 3770 C CA . PRO A 1 495 ? 4.332 10.766 0.348 1 22.41 495 PRO A CA 1
ATOM 3771 C C . PRO A 1 495 ? 3.922 12.148 0.861 1 22.41 495 PRO A C 1
ATOM 3773 O O . PRO A 1 495 ? 4.527 12.664 1.804 1 22.41 495 PRO A O 1
ATOM 3776 N N . ALA A 1 496 ? 3.496 13 -0.006 1 23.3 496 ALA A N 1
ATOM 3777 C CA . ALA A 1 496 ? 3.066 14.383 0.178 1 23.3 496 ALA A CA 1
ATOM 3778 C C . ALA A 1 496 ? 2.117 14.508 1.366 1 23.3 496 ALA A C 1
ATOM 3780 O O . ALA A 1 496 ? 1.29 13.625 1.604 1 23.3 496 ALA A O 1
ATOM 3781 N N . LEU A 1 497 ? 2.512 15.258 2.318 1 22.95 497 LEU A N 1
ATOM 3782 C CA . LEU A 1 497 ? 1.76 15.773 3.457 1 22.95 497 LEU A CA 1
ATOM 3783 C C . LEU A 1 497 ? 0.409 16.328 3.012 1 22.95 497 LEU A C 1
ATOM 3785 O O . LEU A 1 497 ? 0.348 17.266 2.213 1 22.95 497 LEU A O 1
ATOM 3789 N N . THR A 1 498 ? -0.576 15.508 2.799 1 24.16 498 THR A N 1
ATOM 3790 C CA . THR A 1 498 ? -1.893 15.945 2.348 1 24.16 498 THR A CA 1
ATOM 3791 C C . THR A 1 498 ? -2.473 16.984 3.299 1 24.16 498 THR A C 1
ATOM 3793 O O . THR A 1 498 ? -2.643 16.719 4.492 1 24.16 498 THR A O 1
ATOM 3796 N N . ASN A 1 499 ? -2.078 18.266 3.25 1 24.8 499 ASN A N 1
ATOM 3797 C CA . ASN A 1 499 ? -2.908 19.312 3.814 1 24.8 499 ASN A CA 1
ATOM 3798 C C . ASN A 1 499 ? -4.332 19.266 3.271 1 24.8 499 ASN A C 1
ATOM 3800 O O . ASN A 1 499 ? -4.688 20.016 2.365 1 24.8 499 ASN A O 1
ATOM 3804 N N . ALA A 1 500 ? -4.844 18.25 2.928 1 25.56 500 ALA A N 1
ATOM 3805 C CA . ALA A 1 500 ? -6.223 18.234 2.439 1 25.56 500 ALA A CA 1
ATOM 3806 C C . ALA A 1 500 ? -7.168 18.875 3.449 1 25.56 500 ALA A C 1
ATOM 3808 O O . ALA A 1 500 ? -7.012 18.703 4.66 1 25.56 500 ALA A O 1
ATOM 3809 N N . PRO A 1 501 ? -8.031 19.969 2.982 1 22.34 501 PRO A N 1
ATOM 3810 C CA . PRO A 1 501 ? -9.008 20.656 3.834 1 22.34 501 PRO A CA 1
ATOM 3811 C C . PRO A 1 501 ? -9.938 19.688 4.559 1 22.34 501 PRO A C 1
ATOM 3813 O O . PRO A 1 501 ? -10.195 18.594 4.066 1 22.34 501 PRO A O 1
ATOM 3816 N N . ARG A 1 502 ? -9.945 19.766 5.863 1 21 502 ARG A N 1
ATOM 3817 C CA . ARG A 1 502 ? -10.844 19.172 6.844 1 21 502 ARG A CA 1
ATOM 3818 C C . ARG A 1 502 ? -12.305 19.453 6.5 1 21 502 ARG A C 1
ATOM 3820 O O . ARG A 1 502 ? -12.664 20.609 6.223 1 21 502 ARG A O 1
ATOM 3827 N N . ASP A 1 503 ? -13 18.391 5.805 1 20.2 503 ASP A N 1
ATOM 3828 C CA . ASP A 1 503 ? -14.43 18.672 5.953 1 20.2 503 ASP A CA 1
ATOM 3829 C C . ASP A 1 503 ? -14.789 18.938 7.414 1 20.2 503 ASP A C 1
ATOM 3831 O O . ASP A 1 503 ? -14.234 18.297 8.32 1 20.2 503 ASP A O 1
ATOM 3835 N N . MET B 1 1 ? 31.172 34.75 8.844 1 25.73 1 MET B N 1
ATOM 3836 C CA . MET B 1 1 ? 30.016 35.344 8.18 1 25.73 1 MET B CA 1
ATOM 3837 C C . MET B 1 1 ? 29.141 36.094 9.18 1 25.73 1 MET B C 1
ATOM 3839 O O . MET B 1 1 ? 28.844 35.562 10.258 1 25.73 1 MET B O 1
ATOM 3843 N N . LEU B 1 2 ? 29.203 37.344 9.266 1 29.91 2 LEU B N 1
ATOM 3844 C CA . LEU B 1 2 ? 28.547 38.219 10.219 1 29.91 2 LEU B CA 1
ATOM 3845 C C . LEU B 1 2 ? 27.109 37.781 10.477 1 29.91 2 LEU B C 1
ATOM 3847 O O . LEU B 1 2 ? 26.422 37.312 9.555 1 29.91 2 LEU B O 1
ATOM 3851 N N . PRO B 1 3 ? 26.797 37.281 11.617 1 38.75 3 PRO B N 1
ATOM 3852 C CA . PRO B 1 3 ? 25.359 37.125 11.875 1 38.75 3 PRO B CA 1
ATOM 3853 C C . PRO B 1 3 ? 24.5 38.188 11.188 1 38.75 3 PRO B C 1
ATOM 3855 O O . PRO B 1 3 ? 24.812 39.375 11.25 1 38.75 3 PRO B O 1
ATOM 3858 N N . ASP B 1 4 ? 24.156 38.031 9.977 1 46.22 4 ASP B N 1
ATOM 3859 C CA . ASP B 1 4 ? 23.406 39.031 9.25 1 46.22 4 ASP B CA 1
ATOM 3860 C C . ASP B 1 4 ? 22.469 39.812 10.188 1 46.22 4 ASP B C 1
ATOM 3862 O O . ASP B 1 4 ? 21.75 39.188 10.992 1 46.22 4 ASP B O 1
ATOM 3866 N N . ALA B 1 5 ? 22.703 40.969 10.727 1 53.19 5 ALA B N 1
ATOM 3867 C CA . ALA B 1 5 ? 22.109 41.906 11.656 1 53.19 5 ALA B CA 1
ATOM 3868 C C . ALA B 1 5 ? 20.594 41.812 11.656 1 53.19 5 ALA B C 1
ATOM 3870 O O . ALA B 1 5 ? 19.953 42.031 12.688 1 53.19 5 ALA B O 1
ATOM 3871 N N . ALA B 1 6 ? 19.844 41.375 10.633 1 76.44 6 ALA B N 1
ATOM 3872 C CA . ALA B 1 6 ? 18.391 41.5 10.812 1 76.44 6 ALA B CA 1
ATOM 3873 C C . ALA B 1 6 ? 17.703 40.156 10.617 1 76.44 6 ALA B C 1
ATOM 3875 O O . ALA B 1 6 ? 17.016 39.938 9.617 1 76.44 6 ALA B O 1
ATOM 3876 N N . SER B 1 7 ? 18.156 39.062 11.469 1 81.56 7 SER B N 1
ATOM 3877 C CA . SER B 1 7 ? 17.469 37.781 11.422 1 81.56 7 SER B CA 1
ATOM 3878 C C . SER B 1 7 ? 17.078 37.312 12.812 1 81.56 7 SER B C 1
ATOM 3880 O O . SER B 1 7 ? 17.547 37.875 13.82 1 81.56 7 SER B O 1
ATOM 3882 N N . ALA B 1 8 ? 16.125 36.406 12.883 1 87.56 8 ALA B N 1
ATOM 3883 C CA . ALA B 1 8 ? 15.656 35.812 14.125 1 87.56 8 ALA B CA 1
ATOM 3884 C C . ALA B 1 8 ? 15.422 34.312 13.961 1 87.56 8 ALA B C 1
ATOM 3886 O O . ALA B 1 8 ? 15.125 33.844 12.859 1 87.56 8 ALA B O 1
ATOM 3887 N N . ASP B 1 9 ? 15.719 33.594 15.07 1 89.44 9 ASP B N 1
ATOM 3888 C CA . ASP B 1 9 ? 15.305 32.188 15.039 1 89.44 9 ASP B CA 1
ATOM 3889 C C . ASP B 1 9 ? 13.828 32.062 14.688 1 89.44 9 ASP B C 1
ATOM 3891 O O . ASP B 1 9 ? 12.977 32.719 15.273 1 89.44 9 ASP B O 1
ATOM 3895 N N . ALA B 1 10 ? 13.516 31.188 13.766 1 93 10 ALA B N 1
ATOM 3896 C CA . ALA B 1 10 ? 12.172 31.125 13.195 1 93 10 ALA B CA 1
ATOM 3897 C C . ALA B 1 10 ? 11.133 30.828 14.266 1 93 10 ALA B C 1
ATOM 3899 O O . ALA B 1 10 ? 10.07 31.453 14.312 1 93 10 ALA B O 1
ATOM 3900 N N . LEU B 1 11 ? 11.422 29.828 15.117 1 94.56 11 LEU B N 1
ATOM 3901 C CA . LEU B 1 11 ? 10.453 29.453 16.141 1 94.56 11 LEU B CA 1
ATOM 3902 C C . LEU B 1 11 ? 10.352 30.531 17.219 1 94.56 11 LEU B C 1
ATOM 3904 O O . LEU B 1 11 ? 9.258 30.844 17.672 1 94.56 11 LEU B O 1
ATOM 3908 N N . GLU B 1 12 ? 11.477 31.047 17.578 1 93.81 12 GLU B N 1
ATOM 3909 C CA . GLU B 1 12 ? 11.469 32.156 18.531 1 93.81 12 GLU B CA 1
ATOM 3910 C C . GLU B 1 12 ? 10.688 33.344 17.984 1 93.81 12 GLU B C 1
ATOM 3912 O O . GLU B 1 12 ? 9.938 34 18.719 1 93.81 12 GLU B O 1
ATOM 3917 N N . TRP B 1 13 ? 10.938 33.625 16.75 1 94.38 13 TRP B N 1
ATOM 3918 C CA . TRP B 1 13 ? 10.234 34.719 16.078 1 94.38 13 TRP B CA 1
ATOM 3919 C C . TRP B 1 13 ? 8.727 34.469 16.062 1 94.38 13 TRP B C 1
ATOM 3921 O O . TRP B 1 13 ? 7.945 35.375 16.297 1 94.38 13 TRP B O 1
ATOM 3931 N N . LEU B 1 14 ? 8.305 33.25 15.836 1 96.19 14 LEU B N 1
ATOM 3932 C CA . LEU B 1 14 ? 6.895 32.906 15.781 1 96.19 14 LEU B CA 1
ATOM 3933 C C . LEU B 1 14 ? 6.246 33.031 17.156 1 96.19 14 LEU B C 1
ATOM 3935 O O . LEU B 1 14 ? 5.156 33.594 17.281 1 96.19 14 LEU B O 1
ATOM 3939 N N . LEU B 1 15 ? 6.902 32.562 18.219 1 96.19 15 LEU B N 1
ATOM 3940 C CA . LEU B 1 15 ? 6.324 32.469 19.562 1 96.19 15 LEU B CA 1
ATOM 3941 C C . LEU B 1 15 ? 6.461 33.781 20.312 1 96.19 15 LEU B C 1
ATOM 3943 O O . LEU B 1 15 ? 5.609 34.125 21.141 1 96.19 15 LEU B O 1
ATOM 3947 N N . GLY B 1 16 ? 7.496 34.5 20.031 1 92.38 16 GLY B N 1
ATOM 3948 C CA . GLY B 1 16 ? 7.773 35.719 20.766 1 92.38 16 GLY B CA 1
ATOM 3949 C C . GLY B 1 16 ? 8.672 35.5 21.969 1 92.38 16 GLY B C 1
ATOM 3950 O O . GLY B 1 16 ? 8.844 34.375 22.438 1 92.38 16 GLY B O 1
ATOM 3951 N N . PRO B 1 17 ? 9.25 36.469 22.484 1 89.44 17 PRO B N 1
ATOM 3952 C CA . PRO B 1 17 ? 10.234 36.406 23.578 1 89.44 17 PRO B CA 1
ATOM 3953 C C . PRO B 1 17 ? 9.633 35.875 24.875 1 89.44 17 PRO B C 1
ATOM 3955 O O . PRO B 1 17 ? 10.359 35.312 25.719 1 89.44 17 PRO B O 1
ATOM 3958 N N . GLU B 1 18 ? 8.328 36 25.047 1 92.38 18 GLU B N 1
ATOM 3959 C CA . GLU B 1 18 ? 7.664 35.562 26.266 1 92.38 18 GLU B CA 1
ATOM 3960 C C . GLU B 1 18 ? 7.562 34.031 26.297 1 92.38 18 GLU B C 1
ATOM 3962 O O . GLU B 1 18 ? 7.281 33.438 27.344 1 92.38 18 GLU B O 1
ATOM 3967 N N . HIS B 1 19 ? 7.793 33.438 25.172 1 93.69 19 HIS B N 1
ATOM 3968 C CA . HIS B 1 19 ? 7.664 31.984 25.078 1 93.69 19 HIS B CA 1
ATOM 3969 C C . HIS B 1 19 ? 8.891 31.359 24.422 1 93.69 19 HIS B C 1
ATOM 3971 O O . HIS B 1 19 ? 8.797 30.859 23.297 1 93.69 19 HIS B O 1
ATOM 3977 N N . PRO B 1 20 ? 9.969 31.281 25.188 1 92.12 20 PRO B N 1
ATOM 3978 C CA . PRO B 1 20 ? 11.164 30.672 24.609 1 92.12 20 PRO B CA 1
ATOM 3979 C C . PRO B 1 20 ? 10.922 29.234 24.109 1 92.12 20 PRO B C 1
ATOM 3981 O O . PRO B 1 20 ? 10.188 28.484 24.75 1 92.12 20 PRO B O 1
ATOM 3984 N N . PRO B 1 21 ? 11.547 28.906 23.031 1 92 21 PRO B N 1
ATOM 3985 C CA . PRO B 1 21 ? 11.32 27.609 22.406 1 92 21 PRO B CA 1
ATOM 3986 C C . PRO B 1 21 ? 11.539 26.453 23.359 1 92 21 PRO B C 1
ATOM 3988 O O . PRO B 1 21 ? 10.773 25.469 23.344 1 92 21 PRO B O 1
ATOM 3991 N N . ALA B 1 22 ? 12.547 26.453 24.203 1 88.75 22 ALA B N 1
ATOM 3992 C CA . ALA B 1 22 ? 12.828 25.375 25.156 1 88.75 22 ALA B CA 1
ATOM 3993 C C . ALA B 1 22 ? 11.672 25.172 26.125 1 88.75 22 ALA B C 1
ATOM 3995 O O . ALA B 1 22 ? 11.289 24.047 26.422 1 88.75 22 ALA B O 1
ATOM 3996 N N . ILE B 1 23 ? 11.109 26.234 26.641 1 92.12 23 ILE B N 1
ATOM 3997 C CA . ILE B 1 23 ? 9.984 26.188 27.562 1 92.12 23 ILE B CA 1
ATOM 3998 C C . ILE B 1 23 ? 8.727 25.719 26.828 1 92.12 23 ILE B C 1
ATOM 4000 O O . ILE B 1 23 ? 7.977 24.891 27.344 1 92.12 23 ILE B O 1
ATOM 4004 N N . PHE B 1 24 ? 8.539 26.266 25.656 1 95.5 24 PHE B N 1
ATOM 4005 C CA . PHE B 1 24 ? 7.426 25.859 24.828 1 95.5 24 PHE B CA 1
ATOM 4006 C C . PHE B 1 24 ? 7.461 24.344 24.578 1 95.5 24 PHE B C 1
ATOM 4008 O O . PHE B 1 24 ? 6.441 23.672 24.719 1 95.5 24 PHE B O 1
ATOM 4015 N N . ALA B 1 25 ? 8.594 23.812 24.281 1 93.19 25 ALA B N 1
ATOM 4016 C CA . ALA B 1 25 ? 8.781 22.391 24 1 93.19 25 ALA B CA 1
ATOM 4017 C C . ALA B 1 25 ? 8.445 21.562 25.234 1 93.19 25 ALA B C 1
ATOM 4019 O O . ALA B 1 25 ? 7.816 20.5 25.125 1 93.19 25 ALA B O 1
ATOM 4020 N N . ARG B 1 26 ? 8.805 21.984 26.344 1 91.31 26 ARG B N 1
ATOM 4021 C CA . ARG B 1 26 ? 8.656 21.234 27.578 1 91.31 26 ARG B CA 1
ATOM 4022 C C . ARG B 1 26 ? 7.234 21.328 28.109 1 91.31 26 ARG B C 1
ATOM 4024 O O . ARG B 1 26 ? 6.645 20.312 28.516 1 91.31 26 ARG B O 1
ATOM 4031 N N . ASP B 1 27 ? 6.594 22.516 28.016 1 94.19 27 ASP B N 1
ATOM 4032 C CA . ASP B 1 27 ? 5.391 22.766 28.797 1 94.19 27 ASP B CA 1
ATOM 4033 C C . ASP B 1 27 ? 4.156 22.875 27.906 1 94.19 27 ASP B C 1
ATOM 4035 O O . ASP B 1 27 ? 3.025 22.797 28.391 1 94.19 27 ASP B O 1
ATOM 4039 N N . THR B 1 28 ? 4.34 23.094 26.609 1 96.44 28 THR B N 1
ATOM 4040 C CA . THR B 1 28 ? 3.197 23.469 25.781 1 96.44 28 THR B CA 1
ATOM 4041 C C . THR B 1 28 ? 3.049 22.5 24.609 1 96.44 28 THR B C 1
ATOM 4043 O O . THR B 1 28 ? 1.948 22.016 24.312 1 96.44 28 THR B O 1
ATOM 4046 N N . TRP B 1 29 ? 4.168 22.125 23.984 1 96.69 29 TRP B N 1
ATOM 4047 C CA . TRP B 1 29 ? 4.18 21.312 22.781 1 96.69 29 TRP B CA 1
ATOM 4048 C C . TRP B 1 29 ? 3.412 20.016 22.984 1 96.69 29 TRP B C 1
ATOM 4050 O O . TRP B 1 29 ? 3.734 19.234 23.891 1 96.69 29 TRP B O 1
ATOM 4060 N N . GLU B 1 30 ? 2.365 19.812 22.234 1 96.88 30 GLU B N 1
ATOM 4061 C CA . GLU B 1 30 ? 1.508 18.625 22.203 1 96.88 30 GLU B CA 1
ATOM 4062 C C . GLU B 1 30 ? 0.707 18.484 23.484 1 96.88 30 GLU B C 1
ATOM 4064 O O . GLU B 1 30 ? 0.192 17.406 23.781 1 96.88 30 GLU B O 1
ATOM 4069 N N . ARG B 1 31 ? 0.609 19.531 24.281 1 95.94 31 ARG B N 1
ATOM 4070 C CA . ARG B 1 31 ? -0.039 19.406 25.594 1 95.94 31 ARG B CA 1
ATOM 4071 C C . ARG B 1 31 ? -1.245 20.328 25.688 1 95.94 31 ARG B C 1
ATOM 4073 O O . ARG B 1 31 ? -2.328 19.906 26.094 1 95.94 31 ARG B O 1
ATOM 4080 N N . ARG B 1 32 ? -1.025 21.562 25.328 1 97.19 32 ARG B N 1
ATOM 4081 C CA . ARG B 1 32 ? -2.107 22.531 25.5 1 97.19 32 ARG B CA 1
ATOM 4082 C C . ARG B 1 32 ? -1.997 23.672 24.484 1 97.19 32 ARG B C 1
ATOM 4084 O O . ARG B 1 32 ? -0.908 23.953 23.984 1 97.19 32 ARG B O 1
ATOM 4091 N N . PRO B 1 33 ? -3.135 24.344 24.172 1 98.12 33 PRO B N 1
ATOM 4092 C CA . PRO B 1 33 ? -3.098 25.5 23.281 1 98.12 33 PRO B CA 1
ATOM 4093 C C . PRO B 1 33 ? -2.326 26.672 23.875 1 98.12 33 PRO B C 1
ATOM 4095 O O . PRO B 1 33 ? -2.201 26.781 25.094 1 98.12 33 PRO B O 1
ATOM 4098 N N . LEU B 1 34 ? -1.789 27.5 23.047 1 98.5 34 LEU B N 1
ATOM 4099 C CA . LEU B 1 34 ? -1.068 28.719 23.438 1 98.5 34 LEU B CA 1
ATOM 4100 C C . LEU B 1 34 ? -1.517 29.906 22.609 1 98.5 34 LEU B C 1
ATOM 4102 O O . LEU B 1 34 ? -1.496 29.859 21.375 1 98.5 34 LEU B O 1
ATOM 4106 N N . LEU B 1 35 ? -2.018 30.938 23.25 1 98.38 35 LEU B N 1
ATOM 4107 C CA . LEU B 1 35 ? -2.391 32.188 22.609 1 98.38 35 LEU B CA 1
ATOM 4108 C C . LEU B 1 35 ? -1.326 33.25 22.844 1 98.38 35 LEU B C 1
ATOM 4110 O O . LEU B 1 35 ? -0.999 33.562 23.984 1 98.38 35 LEU B O 1
ATOM 4114 N N . VAL B 1 36 ? -0.712 33.75 21.812 1 98.19 36 VAL B N 1
ATOM 4115 C CA . VAL B 1 36 ? 0.254 34.844 21.875 1 98.19 36 VAL B CA 1
ATOM 4116 C C . VAL B 1 36 ? -0.38 36.125 21.344 1 98.19 36 VAL B C 1
ATOM 4118 O O . VAL B 1 36 ? -0.654 36.25 20.141 1 98.19 36 VAL B O 1
ATOM 4121 N N . ARG B 1 37 ? -0.572 37.094 22.172 1 97.06 37 ARG B N 1
ATOM 4122 C CA . ARG B 1 37 ? -1.134 38.406 21.797 1 97.06 37 ARG B CA 1
ATOM 4123 C C . ARG B 1 37 ? -0.031 39.406 21.484 1 97.06 37 ARG B C 1
ATOM 4125 O O . ARG B 1 37 ? 0.984 39.438 22.172 1 97.06 37 ARG B O 1
ATOM 4132 N N . ARG B 1 38 ? -0.243 40.094 20.422 1 95.94 38 ARG B N 1
ATOM 4133 C CA . ARG B 1 38 ? 0.714 41.125 20.047 1 95.94 38 ARG B CA 1
ATOM 4134 C C . ARG B 1 38 ? 0.008 42.438 19.75 1 95.94 38 ARG B C 1
ATOM 4136 O O . ARG B 1 38 ? 0.165 43 18.656 1 95.94 38 ARG B O 1
ATOM 4143 N N . SER B 1 39 ? -0.596 42.969 20.781 1 93.19 39 SER B N 1
ATOM 4144 C CA . SER B 1 39 ? -1.396 44.188 20.641 1 93.19 39 SER B CA 1
ATOM 4145 C C . SER B 1 39 ? -0.526 45.375 20.266 1 93.19 39 SER B C 1
ATOM 4147 O O . SER B 1 39 ? -0.985 46.312 19.594 1 93.19 39 SER B O 1
ATOM 4149 N N . ALA B 1 40 ? 0.735 45.344 20.641 1 92.44 40 ALA B N 1
ATOM 4150 C CA . ALA B 1 40 ? 1.641 46.469 20.406 1 92.44 40 ALA B CA 1
ATOM 4151 C C . ALA B 1 40 ? 2.344 46.344 19.062 1 92.44 40 ALA B C 1
ATOM 4153 O O . ALA B 1 40 ? 3.08 47.219 18.641 1 92.44 40 ALA B O 1
ATOM 4154 N N . ASP B 1 41 ? 2.148 45.25 18.422 1 91.06 41 ASP B N 1
ATOM 4155 C CA . ASP B 1 41 ? 2.84 45 17.156 1 91.06 41 ASP B CA 1
ATOM 4156 C C . ASP B 1 41 ? 1.951 44.219 16.188 1 91.06 41 ASP B C 1
ATOM 4158 O O . ASP B 1 41 ? 2.203 43.062 15.914 1 91.06 41 ASP B O 1
ATOM 4162 N N . ARG B 1 42 ? 1.09 44.906 15.516 1 92.94 42 ARG B N 1
ATOM 4163 C CA . ARG B 1 42 ? 0.12 44.312 14.617 1 92.94 42 ARG B CA 1
ATOM 4164 C C . ARG B 1 42 ? 0.766 43.938 13.289 1 92.94 42 ARG B C 1
ATOM 4166 O O . ARG B 1 42 ? 0.187 43.156 12.508 1 92.94 42 ARG B O 1
ATOM 4173 N N . SER B 1 43 ? 2.002 44.375 13.008 1 91.75 43 SER B N 1
ATOM 4174 C CA . SER B 1 43 ? 2.695 44.094 11.75 1 91.75 43 SER B CA 1
ATOM 4175 C C . SER B 1 43 ? 3.795 43.062 11.945 1 91.75 43 SER B C 1
ATOM 4177 O O . SER B 1 43 ? 4.707 42.969 11.125 1 91.75 43 SER B O 1
ATOM 4179 N N . HIS B 1 44 ? 3.711 42.344 13.062 1 93.5 44 HIS B N 1
ATOM 4180 C CA . HIS B 1 44 ? 4.754 41.406 13.422 1 93.5 44 HIS B CA 1
ATOM 4181 C C . HIS B 1 44 ? 5.066 40.469 12.258 1 93.5 44 HIS B C 1
ATOM 4183 O O . HIS B 1 44 ? 6.219 40.344 11.836 1 93.5 44 HIS B O 1
ATOM 4189 N N . PHE B 1 45 ? 4.059 39.844 11.68 1 95.31 45 PHE B N 1
ATOM 4190 C CA . PHE B 1 45 ? 4.262 38.844 10.648 1 95.31 45 PHE B CA 1
ATOM 4191 C C . PHE B 1 45 ? 4.641 39.5 9.32 1 95.31 45 PHE B C 1
ATOM 4193 O O . PHE B 1 45 ? 5.234 38.844 8.453 1 95.31 45 PHE B O 1
ATOM 4200 N N . ASP B 1 46 ? 4.305 40.719 9.148 1 93.06 46 ASP B N 1
ATOM 4201 C CA . ASP B 1 46 ? 4.625 41.438 7.926 1 93.06 46 ASP B CA 1
ATOM 4202 C C . ASP B 1 46 ? 6.129 41.688 7.809 1 93.06 46 ASP B C 1
ATOM 4204 O O . ASP B 1 46 ? 6.629 42 6.727 1 93.06 46 ASP B O 1
ATOM 4208 N N . ARG B 1 47 ? 6.863 41.531 8.859 1 91.38 47 ARG B N 1
ATOM 4209 C CA . ARG B 1 47 ? 8.297 41.781 8.891 1 91.38 47 ARG B CA 1
ATOM 4210 C C . ARG B 1 47 ? 9.086 40.594 8.352 1 91.38 47 ARG B C 1
ATOM 4212 O O . ARG B 1 47 ? 10.305 40.688 8.156 1 91.38 47 ARG B O 1
ATOM 4219 N N . LEU B 1 48 ? 8.383 39.562 8.141 1 92.19 48 LEU B N 1
ATOM 4220 C CA . LEU B 1 48 ? 9.078 38.406 7.594 1 92.19 48 LEU B CA 1
ATOM 4221 C C . LEU B 1 48 ? 9.664 38.719 6.223 1 92.19 48 LEU B C 1
ATOM 4223 O O . LEU B 1 48 ? 8.961 39.219 5.348 1 92.19 48 LEU B O 1
ATOM 4227 N N . GLY B 1 49 ? 10.969 38.438 6.094 1 88.44 49 GLY B N 1
ATOM 4228 C CA . GLY B 1 49 ? 11.625 38.594 4.805 1 88.44 49 GLY B CA 1
ATOM 4229 C C . GLY B 1 49 ? 11.734 37.312 4.027 1 88.44 49 GLY B C 1
ATOM 4230 O O . GLY B 1 49 ? 11.164 36.281 4.422 1 88.44 49 GLY B O 1
ATOM 4231 N N . SER B 1 50 ? 12.352 37.375 2.83 1 86.69 50 SER B N 1
ATOM 4232 C CA . SER B 1 50 ? 12.602 36.188 2.004 1 86.69 50 SER B CA 1
ATOM 4233 C C . SER B 1 50 ? 14.094 35.938 1.841 1 86.69 50 SER B C 1
ATOM 4235 O O . SER B 1 50 ? 14.898 36.875 1.911 1 86.69 50 SER B O 1
ATOM 4237 N N . GLY B 1 51 ? 14.461 34.625 1.679 1 79.12 51 GLY B N 1
ATOM 4238 C CA . GLY B 1 51 ? 15.852 34.281 1.456 1 79.12 51 GLY B CA 1
ATOM 4239 C C . GLY B 1 51 ? 16.438 33.438 2.582 1 79.12 51 GLY B C 1
ATOM 4240 O O . GLY B 1 51 ? 15.711 33 3.479 1 79.12 51 GLY B O 1
ATOM 4241 N N . SER B 1 52 ? 17.781 33.062 2.428 1 67.31 52 SER B N 1
ATOM 4242 C CA . SER B 1 52 ? 18.422 32.219 3.41 1 67.31 52 SER B CA 1
ATOM 4243 C C . SER B 1 52 ? 19.312 33.031 4.352 1 67.31 52 SER B C 1
ATOM 4245 O O . SER B 1 52 ? 19.938 34 3.936 1 67.31 52 SER B O 1
ATOM 4247 N N . ALA B 1 53 ? 19.109 32.75 5.621 1 63.97 53 ALA B N 1
ATOM 4248 C CA . ALA B 1 53 ? 20.078 33.219 6.602 1 63.97 53 ALA B CA 1
ATOM 4249 C C . ALA B 1 53 ? 21.266 32.281 6.723 1 63.97 53 ALA B C 1
ATOM 4251 O O . ALA B 1 53 ? 21.25 31.188 6.164 1 63.97 53 ALA B O 1
ATOM 4252 N N . CYS B 1 54 ? 22.359 32.75 7.266 1 59.66 54 CYS B N 1
ATOM 4253 C CA . CYS B 1 54 ? 23.516 31.922 7.488 1 59.66 54 CYS B CA 1
ATOM 4254 C C . CYS B 1 54 ? 23.141 30.656 8.25 1 59.66 54 CYS B C 1
ATOM 4256 O O . CYS B 1 54 ? 23.609 29.562 7.93 1 59.66 54 CYS B O 1
ATOM 4258 N N . ASP B 1 55 ? 22.281 30.922 9.18 1 71.94 55 ASP B N 1
ATOM 4259 C CA . ASP B 1 55 ? 21.672 29.828 9.922 1 71.94 55 ASP B CA 1
ATOM 4260 C C . ASP B 1 55 ? 20.312 29.453 9.344 1 71.94 55 ASP B C 1
ATOM 4262 O O . ASP B 1 55 ? 19.406 30.281 9.32 1 71.94 55 ASP B O 1
ATOM 4266 N N . PRO B 1 56 ? 20.219 28.219 8.805 1 78.31 56 PRO B N 1
ATOM 4267 C CA . PRO B 1 56 ? 19 27.828 8.086 1 78.31 56 PRO B CA 1
ATOM 4268 C C . PRO B 1 56 ? 17.766 27.812 8.984 1 78.31 56 PRO B C 1
ATOM 4270 O O . PRO B 1 56 ? 16.641 27.75 8.484 1 78.31 56 PRO B O 1
ATOM 4273 N N . SER B 1 57 ? 17.969 27.844 10.344 1 84.62 57 SER B N 1
ATOM 4274 C CA . SER B 1 57 ? 16.844 27.844 11.258 1 84.62 57 SER B CA 1
ATOM 4275 C C . SER B 1 57 ? 16.375 29.266 11.555 1 84.62 57 SER B C 1
ATOM 4277 O O . SER B 1 57 ? 15.398 29.469 12.281 1 84.62 57 SER B O 1
ATOM 4279 N N . ARG B 1 58 ? 17.031 30.203 10.922 1 87.25 58 ARG B N 1
ATOM 4280 C CA . ARG B 1 58 ? 16.703 31.609 11.141 1 87.25 58 ARG B CA 1
ATOM 4281 C C . ARG B 1 58 ? 15.977 32.188 9.938 1 87.25 58 ARG B C 1
ATOM 4283 O O . ARG B 1 58 ? 16.125 31.703 8.812 1 87.25 58 ARG B O 1
ATOM 4290 N N . VAL B 1 59 ? 15.133 33.188 10.211 1 90.5 59 VAL B N 1
ATOM 4291 C CA . VAL B 1 59 ? 14.406 33.875 9.148 1 90.5 59 VAL B CA 1
ATOM 4292 C C . VAL B 1 59 ? 14.859 35.344 9.055 1 90.5 59 VAL B C 1
ATOM 4294 O O . VAL B 1 59 ? 15.086 36 10.078 1 90.5 59 VAL B O 1
ATOM 4297 N N . PRO B 1 60 ? 15.047 35.812 7.797 1 88.94 60 PRO B N 1
ATOM 4298 C CA . PRO B 1 60 ? 15.375 37.219 7.641 1 88.94 60 PRO B CA 1
ATOM 4299 C C . PRO B 1 60 ? 14.195 38.156 7.953 1 88.94 60 PRO B C 1
ATOM 4301 O O . PRO B 1 60 ? 13.047 37.812 7.645 1 88.94 60 PRO B O 1
ATOM 4304 N N . LEU B 1 61 ? 14.453 39.25 8.586 1 89.5 61 LEU B N 1
ATOM 4305 C CA . LEU B 1 61 ? 13.43 40.25 8.906 1 89.5 61 LEU B CA 1
ATOM 4306 C C . LEU B 1 61 ? 13.633 41.5 8.102 1 89.5 61 LEU B C 1
ATOM 4308 O O . LEU B 1 61 ? 14.773 41.938 7.879 1 89.5 61 LEU B O 1
ATOM 4312 N N . ARG B 1 62 ? 12.578 42.031 7.625 1 83.94 62 ARG B N 1
ATOM 4313 C CA . ARG B 1 62 ? 12.648 43.25 6.836 1 83.94 62 ARG B CA 1
ATOM 4314 C C . ARG B 1 62 ? 12.102 44.438 7.621 1 83.94 62 ARG B C 1
ATOM 4316 O O . ARG B 1 62 ? 11.367 44.281 8.594 1 83.94 62 ARG B O 1
ATOM 4323 N N . ASP B 1 63 ? 12.68 45.719 7.227 1 74.38 63 ASP B N 1
ATOM 4324 C CA . ASP B 1 63 ? 12.141 46.938 7.797 1 74.38 63 ASP B CA 1
ATOM 4325 C C . ASP B 1 63 ? 10.766 47.25 7.223 1 74.38 63 ASP B C 1
ATOM 4327 O O . ASP B 1 63 ? 10.508 47.031 6.039 1 74.38 63 ASP B O 1
ATOM 4331 N N . VAL B 1 64 ? 9.711 47.281 7.953 1 62.91 64 VAL B N 1
ATOM 4332 C CA . VAL B 1 64 ? 8.328 47.406 7.512 1 62.91 64 VAL B CA 1
ATOM 4333 C C . VAL B 1 64 ? 8.102 48.781 6.902 1 62.91 64 VAL B C 1
ATOM 4335 O O . VAL B 1 64 ? 7.582 49.688 7.566 1 62.91 64 VAL B O 1
ATOM 4338 N N . GLY B 1 65 ? 9.141 49.625 6.578 1 55.53 65 GLY B N 1
ATOM 4339 C CA . GLY B 1 65 ? 8.758 50.906 6.016 1 55.53 65 GLY B CA 1
ATOM 4340 C C . GLY B 1 65 ? 7.629 50.812 5.008 1 55.53 65 GLY B C 1
ATOM 4341 O O . GLY B 1 65 ? 6.852 51.75 4.844 1 55.53 65 GLY B O 1
ATOM 4342 N N . GLN B 1 66 ? 7.676 50.031 4.027 1 56.28 66 GLN B N 1
ATOM 4343 C CA . GLN B 1 66 ? 6.574 49.875 3.08 1 56.28 66 GLN B CA 1
ATOM 4344 C C . GLN B 1 66 ? 5.68 48.688 3.443 1 56.28 66 GLN B C 1
ATOM 4346 O O . GLN B 1 66 ? 6.168 47.594 3.652 1 56.28 66 GLN B O 1
ATOM 4351 N N . PRO B 1 67 ? 4.41 48.875 3.789 1 58.38 67 PRO B N 1
ATOM 4352 C CA . PRO B 1 67 ? 3.391 48.062 4.48 1 58.38 67 PRO B CA 1
ATOM 4353 C C . PRO B 1 67 ? 2.951 46.844 3.684 1 58.38 67 PRO B C 1
ATOM 4355 O O . PRO B 1 67 ? 2.09 46.938 2.807 1 58.38 67 PRO B O 1
ATOM 4358 N N . SER B 1 68 ? 3.758 45.812 3.24 1 79.69 68 SER B N 1
ATOM 4359 C CA . SER B 1 68 ? 3.037 44.719 2.607 1 79.69 68 SER B CA 1
ATOM 4360 C C . SER B 1 68 ? 2.797 43.562 3.59 1 79.69 68 SER B C 1
ATOM 4362 O O . SER B 1 68 ? 3.734 43.094 4.23 1 79.69 68 SER B O 1
ATOM 4364 N N . ARG B 1 69 ? 1.476 43.281 3.787 1 89.38 69 ARG B N 1
ATOM 4365 C CA . ARG B 1 69 ? 1.065 42.188 4.652 1 89.38 69 ARG B CA 1
ATOM 4366 C C . ARG B 1 69 ? 1.661 40.875 4.176 1 89.38 69 ARG B C 1
ATOM 4368 O O . ARG B 1 69 ? 1.89 40.688 2.977 1 89.38 69 ARG B O 1
ATOM 4375 N N . LEU B 1 70 ? 2.064 40.062 5.078 1 93.75 70 LEU B N 1
ATOM 4376 C CA . LEU B 1 70 ? 2.549 38.75 4.703 1 93.75 70 LEU B CA 1
ATOM 4377 C C . LEU B 1 70 ? 1.581 38.062 3.738 1 93.75 70 LEU B C 1
ATOM 4379 O O . LEU B 1 70 ? 1.997 37.531 2.707 1 93.75 70 LEU B O 1
ATOM 4383 N N . PHE B 1 71 ? 0.265 38.125 4.07 1 95.31 71 PHE B N 1
ATOM 4384 C CA . PHE B 1 71 ? -0.782 37.625 3.18 1 95.31 71 PHE B CA 1
ATOM 4385 C C . PHE B 1 71 ? -2.096 38.375 3.439 1 95.31 71 PHE B C 1
ATOM 4387 O O . PHE B 1 71 ? -2.359 38.812 4.562 1 95.31 71 PHE B O 1
ATOM 4394 N N . SER B 1 72 ? -2.85 38.562 2.422 1 95.5 72 SER B N 1
ATOM 4395 C CA . SER B 1 72 ? -4.113 39.312 2.48 1 95.5 72 SER B CA 1
ATOM 4396 C C . SER B 1 72 ? -5.02 38.938 1.312 1 95.5 72 SER B C 1
ATOM 4398 O O . SER B 1 72 ? -4.605 38.219 0.399 1 95.5 72 SER B O 1
ATOM 4400 N N . HIS B 1 73 ? -6.289 39.438 1.438 1 94.56 73 HIS B N 1
ATOM 4401 C CA . HIS B 1 73 ? -7.195 39.281 0.304 1 94.56 73 HIS B CA 1
ATOM 4402 C C . HIS B 1 73 ? -6.602 39.906 -0.959 1 94.56 73 HIS B C 1
ATOM 4404 O O . HIS B 1 73 ? -6.695 39.312 -2.041 1 94.56 73 HIS B O 1
ATOM 4410 N N . ALA B 1 74 ? -5.996 41 -0.796 1 93.56 74 ALA B N 1
ATOM 4411 C CA . ALA B 1 74 ? -5.367 41.656 -1.933 1 93.56 74 ALA B CA 1
ATOM 4412 C C . ALA B 1 74 ? -4.23 40.812 -2.504 1 93.56 74 ALA B C 1
ATOM 4414 O O . ALA B 1 74 ? -4.07 40.719 -3.723 1 93.56 74 ALA B O 1
ATOM 4415 N N . ARG B 1 75 ? -3.457 40.281 -1.605 1 94.19 75 ARG B N 1
ATOM 4416 C CA . ARG B 1 75 ? -2.352 39.438 -2.055 1 94.19 75 ARG B CA 1
ATOM 4417 C C . ARG B 1 75 ? -2.861 38.219 -2.818 1 94.19 75 ARG B C 1
ATOM 4419 O O . ARG B 1 75 ? -2.244 37.781 -3.797 1 94.19 75 ARG B O 1
ATOM 4426 N N . LEU B 1 76 ? -3.936 37.594 -2.336 1 95.62 76 LEU B N 1
ATOM 4427 C CA . LEU B 1 76 ? -4.516 36.469 -3.057 1 95.62 76 LEU B CA 1
ATOM 4428 C C . LEU B 1 76 ? -4.926 36.875 -4.469 1 95.62 76 LEU B C 1
ATOM 4430 O O . LEU B 1 76 ? -4.656 36.156 -5.43 1 95.62 76 LEU B O 1
ATOM 4434 N N . ARG B 1 77 ? -5.594 38 -4.57 1 94.62 77 ARG B N 1
ATOM 4435 C CA . ARG B 1 77 ? -6.02 38.469 -5.879 1 94.62 77 ARG B CA 1
ATOM 4436 C C . ARG B 1 77 ? -4.824 38.656 -6.816 1 94.62 77 ARG B C 1
ATOM 4438 O O . ARG B 1 77 ? -4.875 38.219 -7.973 1 94.62 77 ARG B O 1
ATOM 4445 N N . ARG B 1 78 ? -3.826 39.25 -6.336 1 94.19 78 ARG B N 1
ATOM 4446 C CA . ARG B 1 78 ? -2.621 39.469 -7.137 1 94.19 78 ARG B CA 1
ATOM 4447 C C . ARG B 1 78 ? -2 38.125 -7.539 1 94.19 78 ARG B C 1
ATOM 4449 O O . ARG B 1 78 ? -1.574 37.938 -8.688 1 94.19 78 ARG B O 1
ATOM 4456 N N . LEU B 1 79 ? -1.954 37.219 -6.555 1 94.06 79 LEU B N 1
ATOM 4457 C CA . LEU B 1 79 ? -1.399 35.906 -6.809 1 94.06 79 LEU B CA 1
ATOM 4458 C C . LEU B 1 79 ? -2.162 35.188 -7.926 1 94.06 79 LEU B C 1
ATOM 4460 O O . LEU B 1 79 ? -1.553 34.594 -8.82 1 94.06 79 LEU B O 1
ATOM 4464 N N . LEU B 1 80 ? -3.449 35.25 -7.914 1 93.75 80 LEU B N 1
ATOM 4465 C CA . LEU B 1 80 ? -4.285 34.594 -8.914 1 93.75 80 LEU B CA 1
ATOM 4466 C C . LEU B 1 80 ? -4.148 35.281 -10.273 1 93.75 80 LEU B C 1
ATOM 4468 O O . LEU B 1 80 ? -4.285 34.625 -11.312 1 93.75 80 LEU B O 1
ATOM 4472 N N . GLN B 1 81 ? -3.9 36.562 -10.25 1 93 81 GLN B N 1
ATOM 4473 C CA . GLN B 1 81 ? -3.668 37.281 -11.5 1 93 81 GLN B CA 1
ATOM 4474 C C . GLN B 1 81 ? -2.33 36.906 -12.117 1 93 81 GLN B C 1
ATOM 4476 O O . GLN B 1 81 ? -2.221 36.781 -13.344 1 93 81 GLN B O 1
ATOM 4481 N N . GLU B 1 82 ? -1.426 36.719 -11.258 1 91.19 82 GLU B N 1
ATOM 4482 C CA . GLU B 1 82 ? -0.07 36.406 -11.703 1 91.19 82 GLU B CA 1
ATOM 4483 C C . GLU B 1 82 ? 0.059 34.938 -12.117 1 91.19 82 GLU B C 1
ATOM 4485 O O . GLU B 1 82 ? 0.737 34.625 -13.102 1 91.19 82 GLU B O 1
ATOM 4490 N N . HIS B 1 83 ? -0.575 34.062 -11.391 1 87.44 83 HIS B N 1
ATOM 4491 C CA . HIS B 1 83 ? -0.308 32.625 -11.555 1 87.44 83 HIS B CA 1
ATOM 4492 C C . HIS B 1 83 ? -1.566 31.891 -11.977 1 87.44 83 HIS B C 1
ATOM 4494 O O . HIS B 1 83 ? -1.51 30.688 -12.273 1 87.44 83 HIS B O 1
ATOM 4500 N N . GLY B 1 84 ? -2.678 32.594 -12.039 1 82.75 84 GLY B N 1
ATOM 4501 C CA . GLY B 1 84 ? -3.932 31.906 -12.32 1 82.75 84 GLY B CA 1
ATOM 4502 C C . GLY B 1 84 ? -4.195 31.734 -13.805 1 82.75 84 GLY B C 1
ATOM 4503 O O . GLY B 1 84 ? -3.473 32.281 -14.633 1 82.75 84 GLY B O 1
ATOM 4504 N N . PRO B 1 85 ? -5.148 30.969 -14.031 1 87.88 85 PRO B N 1
ATOM 4505 C CA . PRO B 1 85 ? -5.988 30.188 -13.125 1 87.88 85 PRO B CA 1
ATOM 4506 C C . PRO B 1 85 ? -5.246 29 -12.508 1 87.88 85 PRO B C 1
ATOM 4508 O O . PRO B 1 85 ? -4.43 28.359 -13.18 1 87.88 85 PRO B O 1
ATOM 4511 N N . LEU B 1 86 ? -5.531 28.781 -11.188 1 85.5 86 LEU B N 1
ATOM 4512 C CA . LEU B 1 86 ? -4.906 27.641 -10.508 1 85.5 86 LEU B CA 1
ATOM 4513 C C . LEU B 1 86 ? -5.734 26.375 -10.695 1 85.5 86 LEU B C 1
ATOM 4515 O O . LEU B 1 86 ? -6.961 26.438 -10.797 1 85.5 86 LEU B O 1
ATOM 4519 N N . PRO B 1 87 ? -5.066 25.266 -10.789 1 73.69 87 PRO B N 1
ATOM 4520 C CA . PRO B 1 87 ? -5.785 24.016 -11.047 1 73.69 87 PRO B CA 1
ATOM 4521 C C . PRO B 1 87 ? -6.758 23.641 -9.922 1 73.69 87 PRO B C 1
ATOM 4523 O O . PRO B 1 87 ? -6.461 23.859 -8.75 1 73.69 87 PRO B O 1
ATOM 4526 N N . ALA B 1 88 ? -7.863 23.031 -10.375 1 67.75 88 ALA B N 1
ATOM 4527 C CA . ALA B 1 88 ? -8.859 22.531 -9.43 1 67.75 88 ALA B CA 1
ATOM 4528 C C . ALA B 1 88 ? -8.344 21.312 -8.68 1 67.75 88 ALA B C 1
ATOM 4530 O O . ALA B 1 88 ? -7.48 20.594 -9.172 1 67.75 88 ALA B O 1
ATOM 4531 N N . GLY B 1 89 ? -8.766 21.109 -7.449 1 58.66 89 GLY B N 1
ATOM 4532 C CA . GLY B 1 89 ? -8.531 19.891 -6.699 1 58.66 89 GLY B CA 1
ATOM 4533 C C . GLY B 1 89 ? -7.281 19.953 -5.84 1 58.66 89 GLY B C 1
ATOM 4534 O O . GLY B 1 89 ? -7.219 19.312 -4.781 1 58.66 89 GLY B O 1
ATOM 4535 N N . SER B 1 90 ? -6.238 20.688 -6.289 1 64 90 SER B N 1
ATOM 4536 C CA . SER B 1 90 ? -4.98 20.562 -5.555 1 64 90 SER B CA 1
ATOM 4537 C C . SER B 1 90 ? -4.531 21.922 -5.012 1 64 90 SER B C 1
ATOM 4539 O O . SER B 1 90 ? -3.689 21.984 -4.109 1 64 90 SER B O 1
ATOM 4541 N N . SER B 1 91 ? -5.188 22.922 -5.484 1 76.38 91 SER B N 1
ATOM 4542 C CA . SER B 1 91 ? -4.617 24.234 -5.168 1 76.38 91 SER B CA 1
ATOM 4543 C C . SER B 1 91 ? -5.434 24.953 -4.098 1 76.38 91 SER B C 1
ATOM 4545 O O . SER B 1 91 ? -4.887 25.688 -3.285 1 76.38 91 SER B O 1
ATOM 4547 N N . MET B 1 92 ? -6.781 24.75 -4.207 1 86.94 92 MET B N 1
ATOM 4548 C CA . MET B 1 92 ? -7.633 25.531 -3.312 1 86.94 92 MET B CA 1
ATOM 4549 C C . MET B 1 92 ? -8.953 24.812 -3.055 1 86.94 92 MET B C 1
ATOM 4551 O O . MET B 1 92 ? -9.312 23.875 -3.779 1 86.94 92 MET B O 1
ATOM 4555 N N . ARG B 1 93 ? -9.508 25.203 -1.944 1 87 93 ARG B N 1
ATOM 4556 C CA . ARG B 1 93 ? -10.898 24.875 -1.649 1 87 93 ARG B CA 1
ATOM 4557 C C . ARG B 1 93 ? -11.719 26.125 -1.359 1 87 93 ARG B C 1
ATOM 4559 O O . ARG B 1 93 ? -11.227 27.062 -0.74 1 87 93 ARG B O 1
ATOM 4566 N N . VAL B 1 94 ? -12.875 26.062 -1.87 1 91.81 94 VAL B N 1
ATOM 4567 C CA . VAL B 1 94 ? -13.82 27.156 -1.639 1 91.81 94 VAL B CA 1
ATOM 4568 C C . VAL B 1 94 ? -15.062 26.625 -0.925 1 91.81 94 VAL B C 1
ATOM 4570 O O . VAL B 1 94 ? -15.875 25.906 -1.522 1 91.81 94 VAL B O 1
ATOM 4573 N N . VAL B 1 95 ? -15.156 27.016 0.387 1 91.56 95 VAL B N 1
ATOM 4574 C CA . VAL B 1 95 ? -16.141 26.328 1.224 1 91.56 95 VAL B CA 1
ATOM 4575 C C . VAL B 1 95 ? -16.891 27.344 2.07 1 91.56 95 VAL B C 1
ATOM 4577 O O . VAL B 1 95 ? -16.406 28.453 2.303 1 91.56 95 VAL B O 1
ATOM 4580 N N . ARG B 1 96 ? -18.078 26.922 2.508 1 91.38 96 ARG B N 1
ATOM 4581 C CA . ARG B 1 96 ? -18.906 27.703 3.418 1 91.38 96 ARG B CA 1
ATOM 4582 C C . ARG B 1 96 ? -19.734 26.797 4.328 1 91.38 96 ARG B C 1
ATOM 4584 O O . ARG B 1 96 ? -20.141 25.703 3.922 1 91.38 96 ARG B O 1
ATOM 4591 N N . CYS B 1 97 ? -19.75 27.219 5.555 1 87.06 97 CYS B N 1
ATOM 4592 C CA . CYS B 1 97 ? -20.625 26.531 6.508 1 87.06 97 CYS B CA 1
ATOM 4593 C C . CYS B 1 97 ? -21.406 27.531 7.34 1 87.06 97 CYS B C 1
ATOM 4595 O O . CYS B 1 97 ? -21.047 28.719 7.418 1 87.06 97 CYS B O 1
ATOM 4597 N N . ALA B 1 98 ? -22.594 27.016 7.762 1 79.12 98 ALA B N 1
ATOM 4598 C CA . ALA B 1 98 ? -23.344 27.875 8.664 1 79.12 98 ALA B CA 1
ATOM 4599 C C . ALA B 1 98 ? -22.562 28.188 9.93 1 79.12 98 ALA B C 1
ATOM 4601 O O . ALA B 1 98 ? -21.812 27.328 10.422 1 79.12 98 ALA B O 1
ATOM 4602 N N . ILE B 1 99 ? -22.703 29.391 10.328 1 72.75 99 ILE B N 1
ATOM 4603 C CA . ILE B 1 99 ? -22 29.766 11.555 1 72.75 99 ILE B CA 1
ATOM 4604 C C . ILE B 1 99 ? -22.422 28.828 12.688 1 72.75 99 ILE B C 1
ATOM 4606 O O . ILE B 1 99 ? -23.609 28.594 12.891 1 72.75 99 ILE B O 1
ATOM 4610 N N . GLY B 1 100 ? -21.578 28.266 13.383 1 70.56 100 GLY B N 1
ATOM 4611 C CA . GLY B 1 100 ? -21.812 27.297 14.445 1 70.56 100 GLY B CA 1
ATOM 4612 C C . GLY B 1 100 ? -21.828 25.859 13.945 1 70.56 100 GLY B C 1
ATOM 4613 O O . GLY B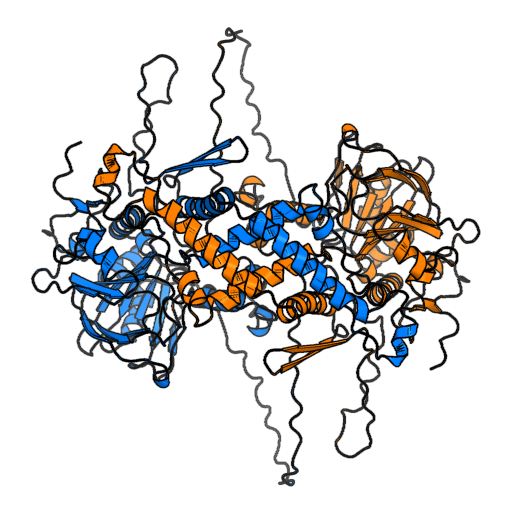 1 100 ? -21.859 24.922 14.742 1 70.56 100 GLY B O 1
ATOM 4614 N N . GLY B 1 101 ? -21.766 25.641 12.719 1 65.75 101 GLY B N 1
ATOM 4615 C CA . GLY B 1 101 ? -21.578 24.328 12.117 1 65.75 101 GLY B CA 1
ATOM 4616 C C . GLY B 1 101 ? -22.859 23.547 11.953 1 65.75 101 GLY B C 1
ATOM 4617 O O . GLY B 1 101 ? -22.859 22.406 11.484 1 65.75 101 GLY B O 1
ATOM 4618 N N . GLN B 1 102 ? -23.984 23.828 12.617 1 61.5 102 GLN B N 1
ATOM 4619 C CA . GLN B 1 102 ? -25.234 23.062 12.633 1 61.5 102 GLN B CA 1
ATOM 4620 C C . GLN B 1 102 ? -25.953 23.156 11.289 1 61.5 102 GLN B C 1
ATOM 4622 O O . GLN B 1 102 ? -26.859 22.359 11.016 1 61.5 102 GLN B O 1
ATOM 4627 N N . GLY B 1 103 ? -25.344 23.875 10.414 1 61.81 103 GLY B N 1
ATOM 4628 C CA . GLY B 1 103 ? -26.031 23.953 9.133 1 61.81 103 GLY B CA 1
ATOM 4629 C C . GLY B 1 103 ? -25.297 23.25 8.016 1 61.81 103 GLY B C 1
ATOM 4630 O O . GLY B 1 103 ? -24.312 22.547 8.258 1 61.81 103 GLY B O 1
ATOM 4631 N N . GLY B 1 104 ? -25.875 23.25 6.832 1 71.62 104 GLY B N 1
ATOM 4632 C CA . GLY B 1 104 ? -25.375 22.562 5.648 1 71.62 104 GLY B CA 1
ATOM 4633 C C . GLY B 1 104 ? -24.016 23.078 5.195 1 71.62 104 GLY B C 1
ATOM 4634 O O . GLY B 1 104 ? -23.609 24.172 5.57 1 71.62 104 GLY B O 1
ATOM 4635 N N . ARG B 1 105 ? -23.047 22.266 4.879 1 78.06 105 ARG B N 1
ATOM 4636 C CA . ARG B 1 105 ? -21.781 22.562 4.23 1 78.06 105 ARG B CA 1
ATOM 4637 C C . ARG B 1 105 ? -21.938 22.672 2.721 1 78.06 105 ARG B C 1
ATOM 4639 O O . ARG B 1 105 ? -22.766 21.984 2.129 1 78.06 105 ARG B O 1
ATOM 4646 N N . SER B 1 106 ? -21.328 23.812 2.238 1 82.94 106 SER B N 1
ATOM 4647 C CA . SER B 1 106 ? -21.328 23.969 0.788 1 82.94 106 SER B CA 1
ATOM 4648 C C . SER B 1 106 ? -19.906 24.156 0.259 1 82.94 106 SER B C 1
ATOM 4650 O O . SER B 1 106 ? -19.078 24.781 0.917 1 82.94 106 SER B O 1
ATOM 4652 N N . GLU B 1 107 ? -19.609 23.562 -0.796 1 85.19 107 GLU B N 1
ATOM 4653 C CA . GLU B 1 107 ? -18.344 23.734 -1.497 1 85.19 107 GLU B CA 1
ATOM 4654 C C . GLU B 1 107 ? -18.578 24.141 -2.947 1 85.19 107 GLU B C 1
ATOM 4656 O O . GLU B 1 107 ? -19.375 23.547 -3.656 1 85.19 107 GLU B O 1
ATOM 4661 N N . ALA B 1 108 ? -17.938 25.219 -3.27 1 87.38 108 ALA B N 1
ATOM 4662 C CA . ALA B 1 108 ? -18.031 25.703 -4.645 1 87.38 108 ALA B CA 1
ATOM 4663 C C . ALA B 1 108 ? -16.891 25.156 -5.496 1 87.38 108 ALA B C 1
ATOM 4665 O O . ALA B 1 108 ? -15.742 25.078 -5.035 1 87.38 108 ALA B O 1
ATOM 4666 N N . HIS B 1 109 ? -17.219 24.859 -6.742 1 84.94 109 HIS B N 1
ATOM 4667 C CA . HIS B 1 109 ? -16.234 24.344 -7.684 1 84.94 109 HIS B CA 1
ATOM 4668 C C . HIS B 1 109 ? -16.047 25.297 -8.859 1 84.94 109 HIS B C 1
ATOM 4670 O O . HIS B 1 109 ? -17.016 25.859 -9.375 1 84.94 109 HIS B O 1
ATOM 4676 N N . PRO B 1 110 ? -14.773 25.422 -9.227 1 82.5 110 PRO B N 1
ATOM 4677 C CA . PRO B 1 110 ? -14.516 26.344 -10.344 1 82.5 110 PRO B CA 1
ATOM 4678 C C . PRO B 1 110 ? -14.93 25.75 -11.688 1 82.5 110 PRO B C 1
ATOM 4680 O O . PRO B 1 110 ? -15.148 24.547 -11.797 1 82.5 110 PRO B O 1
ATOM 4683 N N . PRO B 1 111 ? -15.047 26.594 -12.664 1 78.12 111 PRO B N 1
ATOM 4684 C CA . PRO B 1 111 ? -15.289 26.078 -14.016 1 78.12 111 PRO B CA 1
ATOM 4685 C C . PRO B 1 111 ? -14.094 25.328 -14.578 1 78.12 111 PRO B C 1
ATOM 4687 O O . PRO B 1 111 ? -13.055 25.219 -13.922 1 78.12 111 PRO B O 1
ATOM 4690 N N . ALA B 1 112 ? -14.172 24.656 -15.672 1 72.44 112 ALA B N 1
ATOM 4691 C CA . ALA B 1 112 ? -13.18 23.797 -16.297 1 72.44 112 ALA B CA 1
ATOM 4692 C C . ALA B 1 112 ? -11.82 24.469 -16.359 1 72.44 112 ALA B C 1
ATOM 4694 O O . ALA B 1 112 ? -10.781 23.812 -16.297 1 72.44 112 ALA B O 1
ATOM 4695 N N . GLY B 1 113 ? -11.734 25.719 -16.25 1 69.94 113 GLY B N 1
ATOM 4696 C CA . GLY B 1 113 ? -10.477 26.438 -16.359 1 69.94 113 GLY B CA 1
ATOM 4697 C C . GLY B 1 113 ? -9.75 26.578 -15.039 1 69.94 113 GLY B C 1
ATOM 4698 O O . GLY B 1 113 ? -8.57 26.953 -15.016 1 69.94 113 GLY B O 1
ATOM 4699 N N . GLY B 1 114 ? -10.32 26.25 -14.023 1 86.31 114 GLY B N 1
ATOM 4700 C CA . GLY B 1 114 ? -9.688 26.328 -12.719 1 86.31 114 GLY B CA 1
ATOM 4701 C C . GLY B 1 114 ? -10.062 27.562 -11.93 1 86.31 114 GLY B C 1
ATOM 4702 O O . GLY B 1 114 ? -11.07 28.219 -12.234 1 86.31 114 GLY B O 1
ATOM 4703 N N . TYR B 1 115 ? -9.312 27.906 -10.914 1 91.25 115 TYR B N 1
ATOM 4704 C CA . TYR B 1 115 ? -9.609 29.016 -10.023 1 91.25 115 TYR B CA 1
ATOM 4705 C C . TYR B 1 115 ? -9.031 30.328 -10.57 1 91.25 115 TYR B C 1
ATOM 4707 O O . TYR B 1 115 ? -7.832 30.562 -10.453 1 91.25 115 TYR B O 1
ATOM 4715 N N . SER B 1 116 ? -9.867 31.125 -11.133 1 93.19 116 SER B N 1
ATOM 4716 C CA . SER B 1 116 ? -9.453 32.438 -11.617 1 93.19 116 SER B CA 1
ATOM 4717 C C . SER B 1 116 ? -9.68 33.5 -10.562 1 93.19 116 SER B C 1
ATOM 4719 O O . SER B 1 116 ? -10.461 33.312 -9.625 1 93.19 116 SER B O 1
ATOM 4721 N N . ALA B 1 117 ? -8.977 34.688 -10.742 1 95.19 117 ALA B N 1
ATOM 4722 C CA . ALA B 1 117 ? -9.125 35.812 -9.812 1 95.19 117 ALA B CA 1
ATOM 4723 C C . ALA B 1 117 ? -10.57 36.281 -9.773 1 95.19 117 ALA B C 1
ATOM 4725 O O . ALA B 1 117 ? -11.117 36.562 -8.695 1 95.19 117 ALA B O 1
ATOM 4726 N N . ALA B 1 118 ? -11.172 36.344 -10.883 1 94.81 118 ALA B N 1
ATOM 4727 C CA . ALA B 1 118 ? -12.547 36.844 -10.984 1 94.81 118 ALA B CA 1
ATOM 4728 C C . ALA B 1 118 ? -13.523 35.875 -10.289 1 94.81 118 ALA B C 1
ATOM 4730 O O . ALA B 1 118 ? -14.375 36.312 -9.508 1 94.81 118 ALA B O 1
ATOM 4731 N N . TRP B 1 119 ? -13.398 34.656 -10.547 1 94.94 119 TRP B N 1
ATOM 4732 C CA . TRP B 1 119 ? -14.289 33.688 -9.961 1 94.94 119 TRP B CA 1
ATOM 4733 C C . TRP B 1 119 ? -14.156 33.656 -8.445 1 94.94 119 TRP B C 1
ATOM 4735 O O . TRP B 1 119 ? -15.164 33.625 -7.727 1 94.94 119 TRP B O 1
ATOM 4745 N N . VAL B 1 120 ? -12.938 33.594 -8.008 1 96.5 120 VAL B N 1
ATOM 4746 C CA . VAL B 1 120 ? -12.672 33.5 -6.574 1 96.5 120 VAL B CA 1
ATOM 4747 C C . VAL B 1 120 ? -13.242 34.75 -5.887 1 96.5 120 VAL B C 1
ATOM 4749 O O . VAL B 1 120 ? -13.844 34.656 -4.812 1 96.5 120 VAL B O 1
ATOM 4752 N N . SER B 1 121 ? -13.078 35.875 -6.535 1 96 121 SER B N 1
ATOM 4753 C CA . SER B 1 121 ? -13.609 37.125 -5.988 1 96 121 SER B CA 1
ATOM 4754 C C . SER B 1 121 ? -15.125 37.062 -5.855 1 96 121 SER B C 1
ATOM 4756 O O . SER B 1 121 ? -15.688 37.531 -4.863 1 96 121 SER B O 1
ATOM 4758 N N . GLU B 1 122 ? -15.711 36.531 -6.793 1 96.19 122 GLU B N 1
ATOM 4759 C CA . GLU B 1 122 ? -17.156 36.375 -6.762 1 96.19 122 GLU B CA 1
ATOM 4760 C C . GLU B 1 122 ? -17.609 35.469 -5.621 1 96.19 122 GLU B C 1
ATOM 4762 O O . GLU B 1 122 ? -18.609 35.75 -4.957 1 96.19 122 GLU B O 1
ATOM 4767 N N . GLN B 1 123 ? -16.891 34.406 -5.457 1 95.69 123 GLN B N 1
ATOM 4768 C CA . GLN B 1 123 ? -17.25 33.469 -4.395 1 95.69 123 GLN B CA 1
ATOM 4769 C C . GLN B 1 123 ? -17.031 34.094 -3.018 1 95.69 123 GLN B C 1
ATOM 4771 O O . GLN B 1 123 ? -17.812 33.875 -2.096 1 95.69 123 GLN B O 1
ATOM 4776 N N . LEU B 1 124 ? -15.953 34.875 -2.926 1 96.12 124 LEU B N 1
ATOM 4777 C CA . LEU B 1 124 ? -15.711 35.594 -1.67 1 96.12 124 LEU B CA 1
ATOM 4778 C C . LEU B 1 124 ? -16.844 36.562 -1.358 1 96.12 124 LEU B C 1
ATOM 4780 O O . LEU B 1 124 ? -17.297 36.625 -0.214 1 96.12 124 LEU B O 1
ATOM 4784 N N . LYS B 1 125 ? -17.344 37.188 -2.34 1 94.69 125 LYS B N 1
ATOM 4785 C CA . LYS B 1 125 ? -18.453 38.094 -2.166 1 94.69 125 LYS B CA 1
ATOM 4786 C C . LYS B 1 125 ? -19.719 37.375 -1.747 1 94.69 125 LYS B C 1
ATOM 4788 O O . LYS B 1 125 ? -20.547 37.906 -1.012 1 94.69 125 LYS B O 1
ATOM 4793 N N . ALA B 1 126 ? -19.797 36.188 -2.205 1 93.81 126 ALA B N 1
ATOM 4794 C CA . ALA B 1 126 ? -20.969 35.344 -1.917 1 93.81 126 ALA B CA 1
ATOM 4795 C C . ALA B 1 126 ? -20.875 34.719 -0.53 1 93.81 126 ALA B C 1
ATOM 4797 O O . ALA B 1 126 ? -21.734 33.938 -0.131 1 93.81 126 ALA B O 1
ATOM 4798 N N . GLY B 1 127 ? -19.781 34.938 0.193 1 92.94 127 GLY B N 1
ATOM 4799 C CA . GLY B 1 127 ? -19.672 34.531 1.577 1 92.94 127 GLY B CA 1
ATOM 4800 C C . GLY B 1 127 ? -18.859 33.25 1.749 1 92.94 127 GLY B C 1
ATOM 4801 O O . GLY B 1 127 ? -18.812 32.688 2.84 1 92.94 127 GLY B O 1
ATOM 4802 N N . TYR B 1 128 ? -18.219 32.812 0.699 1 95.19 128 TYR B N 1
ATOM 4803 C CA . TYR B 1 128 ? -17.391 31.609 0.786 1 95.19 128 TYR B CA 1
ATOM 4804 C C . TYR B 1 128 ? -16.016 31.922 1.347 1 95.19 128 TYR B C 1
ATOM 4806 O O . TYR B 1 128 ? -15.469 33 1.086 1 95.19 128 TYR B O 1
ATOM 4814 N N . THR B 1 129 ? -15.5 31 2.109 1 95.75 129 THR B N 1
ATOM 4815 C CA . THR B 1 129 ? -14.109 31.031 2.547 1 95.75 129 THR B CA 1
ATOM 4816 C C . THR B 1 129 ? -13.203 30.344 1.534 1 95.75 129 THR B C 1
ATOM 4818 O O . THR B 1 129 ? -13.547 29.266 1.027 1 95.75 129 THR B O 1
ATOM 4821 N N . VAL B 1 130 ? -12.141 30.953 1.265 1 96.25 130 VAL B N 1
ATOM 4822 C CA . VAL B 1 130 ? -11.141 30.359 0.377 1 96.25 130 VAL B CA 1
ATOM 4823 C C . VAL B 1 130 ? -9.984 29.797 1.2 1 96.25 130 VAL B C 1
ATOM 4825 O O . VAL B 1 130 ? -9.438 30.484 2.061 1 96.25 130 VAL B O 1
ATOM 4828 N N . GLN B 1 131 ? -9.711 28.562 0.976 1 94.19 131 GLN B N 1
ATOM 4829 C CA . GLN B 1 131 ? -8.523 27.938 1.528 1 94.19 131 GLN B CA 1
ATOM 4830 C C . GLN B 1 131 ? -7.477 27.688 0.444 1 94.19 131 GLN B C 1
ATOM 4832 O O . GLN B 1 131 ? -7.688 26.859 -0.453 1 94.19 131 GLN B O 1
ATOM 4837 N N . LEU B 1 132 ? -6.375 28.391 0.485 1 93.06 132 LEU B N 1
ATOM 4838 C CA . LEU B 1 132 ? -5.262 28.172 -0.436 1 93.06 132 LEU B CA 1
ATOM 4839 C C . LEU B 1 132 ? -4.258 27.188 0.14 1 93.06 132 LEU B C 1
ATOM 4841 O O . LEU B 1 132 ? -3.721 27.391 1.23 1 93.06 132 LEU B O 1
ATOM 4845 N N . PHE B 1 133 ? -4.039 26.172 -0.665 1 86.75 133 PHE B N 1
ATOM 4846 C CA . PHE B 1 133 ? -3.08 25.156 -0.231 1 86.75 133 PHE B CA 1
ATOM 4847 C C . PHE B 1 133 ? -1.672 25.516 -0.689 1 86.75 133 PHE B C 1
ATOM 4849 O O . PHE B 1 133 ? -1.488 26.078 -1.776 1 86.75 133 PHE B O 1
ATOM 4856 N N . ARG B 1 134 ? -0.675 25.234 0.178 1 87.56 134 ARG B N 1
ATOM 4857 C CA . ARG B 1 134 ? 0.746 25.328 -0.141 1 87.56 134 ARG B CA 1
ATOM 4858 C C . ARG B 1 134 ? 1.099 26.703 -0.697 1 87.56 134 ARG B C 1
ATOM 4860 O O . ARG B 1 134 ? 1.7 26.812 -1.769 1 87.56 134 ARG B O 1
ATOM 4867 N N . PRO B 1 135 ? 0.724 27.656 0.009 1 92.44 135 PRO B N 1
ATOM 4868 C CA . PRO B 1 135 ? 1.042 29.016 -0.462 1 92.44 135 PRO B CA 1
ATOM 4869 C C . PRO B 1 135 ? 2.541 29.234 -0.65 1 92.44 135 PRO B C 1
ATOM 4871 O O . PRO B 1 135 ? 2.949 30.172 -1.347 1 92.44 135 PRO B O 1
ATOM 4874 N N . GLN B 1 136 ? 3.375 28.375 -0.053 1 89.81 136 GLN B N 1
ATOM 4875 C CA . GLN B 1 136 ? 4.824 28.531 -0.165 1 89.81 136 GLN B CA 1
ATOM 4876 C C . GLN B 1 136 ? 5.285 28.344 -1.606 1 89.81 136 GLN B C 1
ATOM 4878 O O . GLN B 1 136 ? 6.402 28.719 -1.961 1 89.81 136 GLN B O 1
ATOM 4883 N N . VAL B 1 137 ? 4.473 27.672 -2.408 1 82.62 137 VAL B N 1
ATOM 4884 C CA . VAL B 1 137 ? 4.793 27.484 -3.82 1 82.62 137 VAL B CA 1
ATOM 4885 C C . VAL B 1 137 ? 4.824 28.844 -4.516 1 82.62 137 VAL B C 1
ATOM 4887 O O . VAL B 1 137 ? 5.617 29.062 -5.438 1 82.62 137 VAL B O 1
ATOM 4890 N N . TYR B 1 138 ? 4.035 29.812 -4.004 1 86.94 138 TYR B N 1
ATOM 4891 C CA . TYR B 1 138 ? 3.855 31.078 -4.703 1 86.94 138 TYR B CA 1
ATOM 4892 C C . TYR B 1 138 ? 4.426 32.25 -3.893 1 86.94 138 TYR B C 1
ATOM 4894 O O . TYR B 1 138 ? 4.559 33.344 -4.398 1 86.94 138 TYR B O 1
ATOM 4902 N N . CYS B 1 139 ? 4.684 32.031 -2.646 1 90.5 139 CYS B N 1
ATOM 4903 C CA . CYS B 1 139 ? 5.098 33.094 -1.735 1 90.5 139 CYS B CA 1
ATOM 4904 C C . CYS B 1 139 ? 6.473 32.781 -1.146 1 90.5 139 CYS B C 1
ATOM 4906 O O . CYS B 1 139 ? 6.605 31.938 -0.263 1 90.5 139 CYS B O 1
ATOM 4908 N N . ASP B 1 140 ? 7.453 33.531 -1.472 1 89.25 140 ASP B N 1
ATOM 4909 C CA . ASP B 1 140 ? 8.836 33.312 -1.05 1 89.25 140 ASP B CA 1
ATOM 4910 C C . ASP B 1 140 ? 8.977 33.5 0.459 1 89.25 140 ASP B C 1
ATOM 4912 O O . ASP B 1 140 ? 9.781 32.812 1.096 1 89.25 140 ASP B O 1
ATOM 4916 N N . ARG B 1 141 ? 8.234 34.438 0.981 1 92.5 141 ARG B N 1
ATOM 4917 C CA . ARG B 1 141 ? 8.32 34.688 2.418 1 92.5 141 ARG B CA 1
ATOM 4918 C C . ARG B 1 141 ? 7.828 33.469 3.207 1 92.5 141 ARG B C 1
ATOM 4920 O O . ARG B 1 141 ? 8.445 33.094 4.203 1 92.5 141 ARG B O 1
ATOM 4927 N N . LEU B 1 142 ? 6.793 32.875 2.725 1 94 142 LEU B N 1
ATOM 4928 C CA . LEU B 1 142 ? 6.277 31.672 3.396 1 94 142 LEU B CA 1
ATOM 4929 C C . LEU B 1 142 ? 7.191 30.484 3.156 1 94 142 LEU B C 1
ATOM 4931 O O . LEU B 1 142 ? 7.355 29.625 4.039 1 94 142 LEU B O 1
ATOM 4935 N N . TRP B 1 143 ? 7.75 30.375 1.965 1 90.19 143 TRP B N 1
ATOM 4936 C CA . TRP B 1 143 ? 8.789 29.391 1.706 1 90.19 143 TRP B CA 1
ATOM 4937 C C . TRP B 1 143 ? 9.914 29.5 2.725 1 90.19 143 TRP B C 1
ATOM 4939 O O . TRP B 1 143 ? 10.305 28.5 3.34 1 90.19 143 TRP B O 1
ATOM 4949 N N . THR B 1 144 ? 10.367 30.672 2.936 1 90.38 144 THR B N 1
ATOM 4950 C CA . THR B 1 144 ? 11.461 30.953 3.859 1 90.38 144 THR B CA 1
ATOM 4951 C C . THR B 1 144 ? 11.094 30.531 5.277 1 90.38 144 THR B C 1
ATOM 4953 O O . THR B 1 144 ? 11.883 29.859 5.949 1 90.38 144 THR B O 1
ATOM 4956 N N . LEU B 1 145 ? 9.945 30.859 5.703 1 94.62 145 LEU B N 1
ATOM 4957 C CA . LEU B 1 145 ? 9.5 30.531 7.051 1 94.62 145 LEU B CA 1
ATOM 4958 C C . LEU B 1 145 ? 9.414 29.016 7.238 1 94.62 145 LEU B C 1
ATOM 4960 O O . LEU B 1 145 ? 9.938 28.469 8.219 1 94.62 145 LEU B O 1
ATOM 4964 N N . LEU B 1 146 ? 8.789 28.375 6.301 1 93.88 146 LEU B N 1
ATOM 4965 C CA . LEU B 1 146 ? 8.562 26.938 6.426 1 93.88 146 LEU B CA 1
ATOM 4966 C C . LEU B 1 146 ? 9.883 26.172 6.379 1 93.88 146 LEU B C 1
ATOM 4968 O O . LEU B 1 146 ? 10.078 25.219 7.137 1 93.88 146 LEU B O 1
ATOM 4972 N N . ALA B 1 147 ? 10.758 26.562 5.48 1 87.19 147 ALA B N 1
ATOM 4973 C CA . ALA B 1 147 ? 12.062 25.922 5.395 1 87.19 147 ALA B CA 1
ATOM 4974 C C . ALA B 1 147 ? 12.836 26.062 6.703 1 87.19 147 ALA B C 1
ATOM 4976 O O . ALA B 1 147 ? 13.461 25.109 7.164 1 87.19 147 ALA B O 1
ATOM 4977 N N . ALA B 1 148 ? 12.781 27.188 7.27 1 89.75 148 ALA B N 1
ATOM 4978 C CA . ALA B 1 148 ? 13.469 27.422 8.531 1 89.75 148 ALA B CA 1
ATOM 4979 C C . ALA B 1 148 ? 12.852 26.594 9.656 1 89.75 148 ALA B C 1
ATOM 4981 O O . ALA B 1 148 ? 13.57 26.031 10.484 1 89.75 148 ALA B O 1
ATOM 4982 N N . LEU B 1 149 ? 11.539 26.562 9.672 1 93.94 149 LEU B N 1
ATOM 4983 C CA . LEU B 1 149 ? 10.859 25.781 10.703 1 93.94 149 LEU B CA 1
ATOM 4984 C C . LEU B 1 149 ? 11.18 24.297 10.57 1 93.94 149 LEU B C 1
ATOM 4986 O O . LEU B 1 149 ? 11.289 23.594 11.57 1 93.94 149 LEU B O 1
ATOM 4990 N N . GLU B 1 150 ? 11.266 23.844 9.32 1 89.12 150 GLU B N 1
ATOM 4991 C CA . GLU B 1 150 ? 11.641 22.453 9.102 1 89.12 150 GLU B CA 1
ATOM 4992 C C . GLU B 1 150 ? 13.023 22.156 9.68 1 89.12 150 GLU B C 1
ATOM 4994 O O . GLU B 1 150 ? 13.281 21.047 10.148 1 89.12 150 GLU B O 1
ATOM 4999 N N . CYS B 1 151 ? 13.906 23.156 9.68 1 83.44 151 CYS B N 1
ATOM 5000 C CA . CYS B 1 151 ? 15.242 23 10.258 1 83.44 151 CYS B CA 1
ATOM 5001 C C . CYS B 1 151 ? 15.172 22.969 11.781 1 83.44 151 CYS B C 1
ATOM 5003 O O . CYS B 1 151 ? 16.062 22.406 12.43 1 83.44 151 CYS B O 1
ATOM 5005 N N . ARG B 1 152 ? 14.117 23.484 12.305 1 87.94 152 ARG B N 1
ATOM 5006 C CA . ARG B 1 152 ? 13.969 23.484 13.75 1 87.94 152 ARG B CA 1
ATOM 5007 C C . ARG B 1 152 ? 13.242 22.25 14.242 1 87.94 152 ARG B C 1
ATOM 5009 O O . ARG B 1 152 ? 13.648 21.625 15.227 1 87.94 152 ARG B O 1
ATOM 5016 N N . PHE B 1 153 ? 12.219 21.859 13.578 1 90.75 153 PHE B N 1
ATOM 5017 C CA . PHE B 1 153 ? 11.375 20.766 14.031 1 90.75 153 PHE B CA 1
ATOM 5018 C C . PHE B 1 153 ? 11.922 19.422 13.555 1 90.75 153 PHE B C 1
ATOM 5020 O O . PHE B 1 153 ? 11.664 18.375 14.172 1 90.75 153 PHE B O 1
ATOM 5027 N N . GLY B 1 154 ? 12.68 19.438 12.461 1 86.12 154 GLY B N 1
ATOM 5028 C CA . GLY B 1 154 ? 13.031 18.172 11.82 1 86.12 154 GLY B CA 1
ATOM 5029 C C . GLY B 1 154 ? 11.828 17.422 11.273 1 86.12 154 GLY B C 1
ATOM 5030 O O . GLY B 1 154 ? 11.75 16.203 11.375 1 86.12 154 GLY B O 1
ATOM 5031 N N . ALA B 1 155 ? 10.898 18.109 10.859 1 90.31 155 ALA B N 1
ATOM 5032 C CA . ALA B 1 155 ? 9.648 17.625 10.289 1 90.31 155 ALA B CA 1
ATOM 5033 C C . ALA B 1 155 ? 9.141 18.547 9.188 1 90.31 155 ALA B C 1
ATOM 5035 O O . ALA B 1 155 ? 9.445 19.75 9.188 1 90.31 155 ALA B O 1
ATOM 5036 N N . LEU B 1 156 ? 8.469 17.938 8.281 1 87.94 156 LEU B N 1
ATOM 5037 C CA . LEU B 1 156 ? 7.875 18.766 7.234 1 87.94 156 LEU B CA 1
ATOM 5038 C C . LEU B 1 156 ? 6.922 19.797 7.832 1 87.94 156 LEU B C 1
ATOM 5040 O O . LEU B 1 156 ? 6.188 19.484 8.773 1 87.94 156 LEU B O 1
ATOM 5044 N N . CYS B 1 157 ? 6.988 20.953 7.328 1 93.25 157 CYS B N 1
ATOM 5045 C CA . CYS B 1 157 ? 6.07 22.016 7.699 1 93.25 157 CYS B CA 1
ATOM 5046 C C . CYS B 1 157 ? 5.289 22.516 6.484 1 93.25 157 CYS B C 1
ATOM 5048 O O . CYS B 1 157 ? 5.883 22.906 5.48 1 93.25 157 CYS B O 1
ATOM 5050 N N . GLY B 1 158 ? 3.994 22.422 6.602 1 90.38 158 GLY B N 1
ATOM 5051 C CA . GLY B 1 158 ? 3.117 22.922 5.559 1 90.38 158 GLY B CA 1
ATOM 5052 C C . GLY B 1 158 ? 2.314 24.141 5.988 1 90.38 158 GLY B C 1
ATOM 5053 O O . GLY B 1 158 ? 2.365 24.547 7.148 1 90.38 158 GLY B O 1
ATOM 5054 N N . ALA B 1 159 ? 1.658 24.75 4.957 1 93.94 159 ALA B N 1
ATOM 5055 C CA . ALA B 1 159 ? 0.829 25.891 5.289 1 93.94 159 ALA B CA 1
ATOM 5056 C C . ALA B 1 159 ? -0.418 25.953 4.41 1 93.94 159 ALA B C 1
ATOM 5058 O O . ALA B 1 159 ? -0.416 25.438 3.289 1 93.94 159 ALA B O 1
ATOM 5059 N N . SER B 1 160 ? -1.414 26.484 4.977 1 93.31 160 SER B N 1
ATOM 5060 C CA . SER B 1 160 ? -2.635 26.859 4.277 1 93.31 160 SER B CA 1
ATOM 5061 C C . SER B 1 160 ? -3.072 28.266 4.664 1 93.31 160 SER B C 1
ATOM 5063 O O . SER B 1 160 ? -2.857 28.703 5.797 1 93.31 160 SER B O 1
ATOM 5065 N N . VAL B 1 161 ? -3.623 28.938 3.695 1 97.12 161 VAL B N 1
ATOM 5066 C CA . VAL B 1 161 ? -4.141 30.281 3.982 1 97.12 161 VAL B CA 1
ATOM 5067 C C . VAL B 1 161 ? -5.664 30.281 3.871 1 97.12 161 VAL B C 1
ATOM 5069 O O . VAL B 1 161 ? -6.223 29.734 2.916 1 97.12 161 VAL B O 1
ATOM 5072 N N . TYR B 1 162 ? -6.27 30.875 4.84 1 97.25 162 TYR B N 1
ATOM 5073 C CA . TYR B 1 162 ? -7.723 30.984 4.863 1 97.25 162 TYR B CA 1
ATOM 5074 C C . TYR B 1 162 ? -8.164 32.438 4.734 1 97.25 162 TYR B C 1
ATOM 5076 O O . TYR B 1 162 ? -7.75 33.281 5.516 1 97.25 162 TYR B O 1
ATOM 5084 N N . LEU B 1 163 ? -8.938 32.688 3.746 1 97.31 163 LEU B N 1
ATOM 5085 C CA . LEU B 1 163 ? -9.562 34 3.553 1 97.31 163 LEU B CA 1
ATOM 5086 C C . LEU B 1 163 ? -11.07 33.906 3.727 1 97.31 163 LEU B C 1
ATOM 5088 O O . LEU B 1 163 ? -11.75 33.25 2.941 1 97.31 163 LEU B O 1
ATOM 5092 N N . THR B 1 164 ? -11.562 34.562 4.742 1 96.69 164 THR B N 1
ATOM 5093 C CA . THR B 1 164 ? -12.969 34.438 5.113 1 96.69 164 THR B CA 1
ATOM 5094 C C . THR B 1 164 ? -13.625 35.812 5.121 1 96.69 164 THR B C 1
ATOM 5096 O O . THR B 1 164 ? -13.172 36.75 5.816 1 96.69 164 THR B O 1
ATOM 5099 N N . PRO B 1 165 ? -14.703 36 4.34 1 95.19 165 PRO B N 1
ATOM 5100 C CA . PRO B 1 165 ? -15.422 37.281 4.363 1 95.19 165 PRO B CA 1
ATOM 5101 C C . PRO B 1 165 ? -16.141 37.531 5.691 1 95.19 165 PRO B C 1
ATOM 5103 O O . PRO B 1 165 ? -16.25 36.625 6.516 1 95.19 165 PRO B O 1
ATOM 5106 N N . ALA B 1 166 ? -16.562 38.781 5.84 1 93.81 166 ALA B N 1
ATOM 5107 C CA . ALA B 1 166 ? -17.297 39.156 7.051 1 93.81 166 ALA B CA 1
ATOM 5108 C C . ALA B 1 166 ? -18.578 38.344 7.172 1 93.81 166 ALA B C 1
ATOM 5110 O O . ALA B 1 166 ? -19.234 38.062 6.168 1 93.81 166 ALA B O 1
ATOM 5111 N N . GLY B 1 167 ? -18.875 37.938 8.398 1 90.75 167 GLY B N 1
ATOM 5112 C CA . GLY B 1 167 ? -20.125 37.25 8.688 1 90.75 167 GLY B CA 1
ATOM 5113 C C . GLY B 1 167 ? -20.141 35.812 8.211 1 90.75 167 GLY B C 1
ATOM 5114 O O . GLY B 1 167 ? -21.203 35.219 8 1 90.75 167 GLY B O 1
ATOM 5115 N N . SER B 1 168 ? -19 35.281 7.996 1 89.75 168 SER B N 1
ATOM 5116 C CA . SER B 1 168 ? -18.969 33.938 7.391 1 89.75 168 SER B CA 1
ATOM 5117 C C . SER B 1 168 ? -18.078 33 8.195 1 89.75 168 SER B C 1
ATOM 5119 O O . SER B 1 168 ? -17.312 33.438 9.055 1 89.75 168 SER B O 1
ATOM 5121 N N . GLN B 1 169 ? -18.328 31.766 7.961 1 87.56 169 GLN B N 1
ATOM 5122 C CA . GLN B 1 169 ? -17.547 30.672 8.5 1 87.56 169 GLN B CA 1
ATOM 5123 C C . GLN B 1 169 ? -17.234 29.625 7.434 1 87.56 169 GLN B C 1
ATOM 5125 O O . GLN B 1 169 ? -18.125 29.234 6.668 1 87.56 169 GLN B O 1
ATOM 5130 N N . GLY B 1 170 ? -15.992 29.203 7.461 1 83.88 170 GLY B N 1
ATOM 5131 C CA . GLY B 1 170 ? -15.586 28.297 6.402 1 83.88 170 GLY B CA 1
ATOM 5132 C C . GLY B 1 170 ? -15.75 26.828 6.777 1 83.88 170 GLY B C 1
ATOM 5133 O O . GLY B 1 170 ? -16.297 26.047 6.008 1 83.88 170 GLY B O 1
ATOM 5134 N N . LEU B 1 171 ? -15.305 26.453 7.934 1 87.06 171 LEU B N 1
ATOM 5135 C CA . LEU B 1 171 ? -15.258 25.047 8.312 1 87.06 171 LEU B CA 1
ATOM 5136 C C . LEU B 1 171 ? -16.031 24.797 9.609 1 87.06 171 LEU B C 1
ATOM 5138 O O . LEU B 1 171 ? -16.062 25.672 10.484 1 87.06 171 LEU B O 1
ATOM 5142 N N . ALA B 1 172 ? -16.609 23.609 9.672 1 87.94 172 ALA B N 1
ATOM 5143 C CA . ALA B 1 172 ? -17.25 23.141 10.898 1 87.94 172 ALA B CA 1
ATOM 5144 C C . ALA B 1 172 ? -16.219 22.734 11.945 1 87.94 172 ALA B C 1
ATOM 5146 O O . ALA B 1 172 ? -15.023 22.609 11.633 1 87.94 172 ALA B O 1
ATOM 5147 N N . PRO B 1 173 ? -16.656 22.578 13.18 1 92.69 173 PRO B N 1
ATOM 5148 C CA . PRO B 1 173 ? -15.711 22.141 14.203 1 92.69 173 PRO B CA 1
ATOM 5149 C C . PRO B 1 173 ? -15.031 20.812 13.844 1 92.69 173 PRO B C 1
ATOM 5151 O O . PRO B 1 173 ? -15.68 19.906 13.312 1 92.69 173 PRO B O 1
ATOM 5154 N N . HIS B 1 174 ? -13.727 20.703 14.086 1 92.94 174 HIS B N 1
ATOM 5155 C CA . HIS B 1 174 ? -12.945 19.516 13.773 1 92.94 174 HIS B CA 1
ATOM 5156 C C . HIS B 1 174 ? -11.586 19.547 14.477 1 92.94 174 HIS B C 1
ATOM 5158 O O . HIS B 1 174 ? -11.195 20.578 15.023 1 92.94 174 HIS B O 1
ATOM 5164 N N . HIS B 1 175 ? -10.961 18.453 14.602 1 94.94 175 HIS B N 1
ATOM 5165 C CA . HIS B 1 175 ? -9.547 18.438 14.953 1 94.94 175 HIS B CA 1
ATOM 5166 C C . HIS B 1 175 ? -8.695 17.922 13.797 1 94.94 175 HIS B C 1
ATOM 5168 O O . HIS B 1 175 ? -9.195 17.203 12.922 1 94.94 175 HIS B O 1
ATOM 5174 N N . ASP B 1 176 ? -7.48 18.328 13.773 1 92.94 176 ASP B N 1
ATOM 5175 C CA . ASP B 1 176 ? -6.527 17.922 12.742 1 92.94 176 ASP B CA 1
ATOM 5176 C C . ASP B 1 176 ? -5.586 16.844 13.266 1 92.94 176 ASP B C 1
ATOM 5178 O O . ASP B 1 176 ? -5.586 16.531 14.461 1 92.94 176 ASP B O 1
ATOM 5182 N N . ASP B 1 177 ? -4.859 16.25 12.352 1 92.06 177 ASP B N 1
ATOM 5183 C CA . ASP B 1 177 ? -3.859 15.234 12.695 1 92.06 177 ASP B CA 1
ATOM 5184 C C . ASP B 1 177 ? -2.453 15.836 12.695 1 92.06 177 ASP B C 1
ATOM 5186 O O . ASP B 1 177 ? -1.468 15.117 12.523 1 92.06 177 ASP B O 1
ATOM 5190 N N . VAL B 1 178 ? -2.387 17.156 12.82 1 95.88 178 VAL B N 1
ATOM 5191 C CA . VAL B 1 178 ? -1.132 17.891 12.82 1 95.88 178 VAL B CA 1
ATOM 5192 C C . VAL B 1 178 ? -1.124 18.891 13.977 1 95.88 178 VAL B C 1
ATOM 5194 O O . VAL B 1 178 ? -2.17 19.188 14.562 1 95.88 178 VAL B O 1
ATOM 5197 N N . GLU B 1 179 ? 0.131 19.297 14.312 1 97.69 179 GLU B N 1
ATOM 5198 C CA . GLU B 1 179 ? 0.28 20.516 15.117 1 97.69 179 GLU B CA 1
ATOM 5199 C C . GLU B 1 179 ? 0.048 21.766 14.281 1 97.69 179 GLU B C 1
ATOM 5201 O O . GLU B 1 179 ? 0.54 21.859 13.156 1 97.69 179 GLU B O 1
ATOM 5206 N N . VAL B 1 180 ? -0.669 22.688 14.93 1 97.94 180 VAL B N 1
ATOM 5207 C CA . VAL B 1 180 ? -1.088 23.797 14.102 1 97.94 180 VAL B CA 1
ATOM 5208 C C . VAL B 1 180 ? -0.684 25.125 14.766 1 97.94 180 VAL B C 1
ATOM 5210 O O . VAL B 1 180 ? -0.888 25.297 15.969 1 97.94 180 VAL B O 1
ATOM 5213 N N . PHE B 1 181 ? -0.058 26.031 14.016 1 98.69 181 PHE B N 1
ATOM 5214 C CA . PHE B 1 181 ? 0.168 27.422 14.359 1 98.69 181 PHE B CA 1
ATOM 5215 C C . PHE B 1 181 ? -0.672 28.344 13.477 1 98.69 181 PHE B C 1
ATOM 5217 O O . PHE B 1 181 ? -0.464 28.406 12.266 1 98.69 181 PHE B O 1
ATOM 5224 N N . ILE B 1 182 ? -1.618 29.016 14.109 1 98.69 182 ILE B N 1
ATOM 5225 C CA . ILE B 1 182 ? -2.494 29.938 13.383 1 98.69 182 ILE B CA 1
ATOM 5226 C C . ILE B 1 182 ? -1.956 31.359 13.484 1 98.69 182 ILE B C 1
ATOM 5228 O O . ILE B 1 182 ? -1.859 31.922 14.578 1 98.69 182 ILE B O 1
ATOM 5232 N N . LEU B 1 183 ? -1.608 31.953 12.328 1 98.62 183 LEU B N 1
ATOM 5233 C CA . LEU B 1 183 ? -1.096 33.312 12.234 1 98.62 183 LEU B CA 1
ATOM 5234 C C . LEU B 1 183 ? -2.143 34.25 11.641 1 98.62 183 LEU B C 1
ATOM 5236 O O . LEU B 1 183 ? -2.467 34.156 10.453 1 98.62 183 LEU B O 1
ATOM 5240 N N . GLN B 1 184 ? -2.678 35.156 12.469 1 98.31 184 GLN B N 1
ATOM 5241 C CA . GLN B 1 184 ? -3.613 36.125 11.93 1 98.31 184 GLN B CA 1
ATOM 5242 C C . GLN B 1 184 ? -2.877 37.25 11.203 1 98.31 184 GLN B C 1
ATOM 5244 O O . GLN B 1 184 ? -2.039 37.938 11.797 1 98.31 184 GLN B O 1
ATOM 5249 N N . THR B 1 185 ? -3.199 37.469 9.914 1 97.62 185 THR B N 1
ATOM 5250 C CA . THR B 1 185 ? -2.422 38.438 9.133 1 97.62 185 THR B CA 1
ATOM 5251 C C . THR B 1 185 ? -3.297 39.594 8.68 1 97.62 185 THR B C 1
ATOM 5253 O O . THR B 1 185 ? -2.787 40.656 8.312 1 97.62 185 THR B O 1
ATOM 5256 N N . GLU B 1 186 ? -4.566 39.438 8.578 1 96.75 186 GLU B N 1
ATOM 5257 C CA . GLU B 1 186 ? -5.496 40.5 8.164 1 96.75 186 GLU B CA 1
ATOM 5258 C C . GLU B 1 186 ? -6.852 40.312 8.844 1 96.75 186 GLU B C 1
ATOM 5260 O O . GLU B 1 186 ? -7.336 39.219 9.016 1 96.75 186 GLU B O 1
ATOM 5265 N N . GLY B 1 187 ? -7.465 41.469 9.25 1 96.38 187 GLY B N 1
ATOM 5266 C CA . GLY B 1 187 ? -8.789 41.438 9.852 1 96.38 187 GLY B CA 1
ATOM 5267 C C . GLY B 1 187 ? -8.805 40.719 11.195 1 96.38 187 GLY B C 1
ATOM 5268 O O . GLY B 1 187 ? -7.895 40.906 12.008 1 96.38 187 GLY B O 1
ATOM 5269 N N . ARG B 1 188 ? -9.922 40.094 11.477 1 96.31 188 ARG B N 1
ATOM 5270 C CA . ARG B 1 188 ? -10.039 39.375 12.75 1 96.31 188 ARG B CA 1
ATOM 5271 C C . ARG B 1 188 ? -10.992 38.188 12.633 1 96.31 188 ARG B C 1
ATOM 5273 O O . ARG B 1 188 ? -11.898 38.188 11.805 1 96.31 188 ARG B O 1
ATOM 5280 N N . LYS B 1 189 ? -10.75 37.188 13.391 1 96.06 189 LYS B N 1
ATOM 5281 C CA . LYS B 1 189 ? -11.555 35.969 13.461 1 96.06 189 LYS B CA 1
ATOM 5282 C C . LYS B 1 189 ? -11.617 35.406 14.883 1 96.06 189 LYS B C 1
ATOM 5284 O O . LYS B 1 189 ? -10.617 35.438 15.602 1 96.06 189 LYS B O 1
ATOM 5289 N N . THR B 1 190 ? -12.797 34.969 15.242 1 96.94 190 THR B N 1
ATOM 5290 C CA . THR B 1 190 ? -12.984 34.438 16.578 1 96.94 190 THR B CA 1
ATOM 5291 C C . THR B 1 190 ? -12.852 32.906 16.578 1 96.94 190 THR B C 1
ATOM 5293 O O . THR B 1 190 ? -13.516 32.25 15.781 1 96.94 190 THR B O 1
ATOM 5296 N N . TRP B 1 191 ? -11.984 32.438 17.5 1 97.5 191 TRP B N 1
ATOM 5297 C CA . TRP B 1 191 ? -11.688 31.016 17.578 1 97.5 191 TRP B CA 1
ATOM 5298 C C . TRP B 1 191 ? -12.242 30.406 18.859 1 97.5 191 TRP B C 1
ATOM 5300 O O . TRP B 1 191 ? -12.156 31.031 19.938 1 97.5 191 TRP B O 1
ATOM 5310 N N . ALA B 1 192 ? -12.859 29.266 18.719 1 97 192 ALA B N 1
ATOM 5311 C CA . ALA B 1 192 ? -13.227 28.422 19.844 1 97 192 ALA B CA 1
ATOM 5312 C C . ALA B 1 192 ? -12.477 27.094 19.812 1 97 192 ALA B C 1
ATOM 5314 O O . ALA B 1 192 ? -12.43 26.422 18.766 1 97 192 ALA B O 1
ATOM 5315 N N . VAL B 1 193 ? -11.859 26.75 20.953 1 98.19 193 VAL B N 1
ATOM 5316 C CA . VAL B 1 193 ? -11.062 25.531 21.047 1 98.19 193 VAL B CA 1
ATOM 5317 C C . VAL B 1 193 ? -11.609 24.625 22.141 1 98.19 193 VAL B C 1
ATOM 5319 O O . VAL B 1 193 ? -11.922 25.094 23.25 1 98.19 193 VAL B O 1
ATOM 5322 N N . TYR B 1 194 ? -11.773 23.375 21.797 1 97.69 194 TYR B N 1
ATOM 5323 C CA . TYR B 1 194 ? -12.32 22.375 22.719 1 97.69 194 TYR B CA 1
ATOM 5324 C C . TYR B 1 194 ? -11.305 21.281 22.984 1 97.69 194 TYR B C 1
ATOM 5326 O O . TYR B 1 194 ? -10.586 20.844 22.078 1 97.69 194 TYR B O 1
ATOM 5334 N N . ALA B 1 195 ? -11.273 20.812 24.25 1 96.56 195 ALA B N 1
ATOM 5335 C CA . ALA B 1 195 ? -10.375 19.734 24.641 1 96.56 195 ALA B CA 1
ATOM 5336 C C . ALA B 1 195 ? -10.727 18.438 23.922 1 96.56 195 ALA B C 1
ATOM 5338 O O . ALA B 1 195 ? -11.898 18.188 23.625 1 96.56 195 ALA B O 1
ATOM 5339 N N . PRO B 1 196 ? -9.672 17.656 23.594 1 94.75 196 PRO B N 1
ATOM 5340 C CA . PRO B 1 196 ? -9.977 16.344 23.016 1 94.75 196 PRO B CA 1
ATOM 5341 C C . PRO B 1 196 ? -10.781 15.453 23.969 1 94.75 196 PRO B C 1
ATOM 5343 O O . PRO B 1 196 ? -10.703 15.633 25.188 1 94.75 196 PRO B O 1
ATOM 5346 N N . GLU B 1 197 ? -11.539 14.547 23.344 1 89.56 197 GLU B N 1
ATOM 5347 C CA . GLU B 1 197 ? -12.18 13.539 24.172 1 89.56 197 GLU B CA 1
ATOM 5348 C C . GLU B 1 197 ? -11.148 12.734 24.969 1 89.56 197 GLU B C 1
ATOM 5350 O O . GLU B 1 197 ? -10.07 12.43 24.453 1 89.56 197 GLU B O 1
ATOM 5355 N N . PRO B 1 198 ? -11.547 12.43 26.172 1 89.62 198 PRO B N 1
ATOM 5356 C CA . PRO B 1 198 ? -10.602 11.625 26.953 1 89.62 198 PRO B CA 1
ATOM 5357 C C . PRO B 1 198 ? -10.164 10.352 26.234 1 89.62 198 PRO B C 1
ATOM 5359 O O . PRO B 1 198 ? -11.008 9.609 25.734 1 89.62 198 PRO B O 1
ATOM 5362 N N . GLY B 1 199 ? -8.852 10.219 26.156 1 91.19 199 GLY B N 1
ATOM 5363 C CA . GLY B 1 199 ? -8.328 9.039 25.484 1 91.19 199 GLY B CA 1
ATOM 5364 C C . GLY B 1 199 ? -8.047 9.258 24.016 1 91.19 199 GLY B C 1
ATOM 5365 O O . GLY B 1 199 ? -7.41 8.43 23.359 1 91.19 199 GLY B O 1
ATOM 5366 N N . ASN B 1 200 ? -8.523 10.352 23.484 1 91.12 200 ASN B N 1
ATOM 5367 C CA . ASN B 1 200 ? -8.305 10.633 22.062 1 91.12 200 ASN B CA 1
ATOM 5368 C C . ASN B 1 200 ? -7.32 11.781 21.859 1 91.12 200 ASN B C 1
ATOM 5370 O O . ASN B 1 200 ? -7.445 12.547 20.906 1 91.12 200 ASN B O 1
ATOM 5374 N N . GLU B 1 201 ? -6.395 11.875 22.766 1 95 201 GLU B N 1
ATOM 5375 C CA . GLU B 1 201 ? -5.344 12.875 22.609 1 95 201 GLU B CA 1
ATOM 5376 C C . GLU B 1 201 ? -4.391 12.5 21.469 1 95 201 GLU B C 1
ATOM 5378 O O . GLU B 1 201 ? -4.098 11.32 21.266 1 95 201 GLU B O 1
ATOM 5383 N N . LEU B 1 202 ? -3.992 13.508 20.734 1 97.19 202 LEU B N 1
ATOM 5384 C CA . LEU B 1 202 ? -3.018 13.383 19.656 1 97.19 202 LEU B CA 1
ATOM 5385 C C . LEU B 1 202 ? -3.463 12.336 18.641 1 97.19 202 LEU B C 1
ATOM 5387 O O . LEU B 1 202 ? -2.684 11.453 18.281 1 97.19 202 LEU B O 1
ATOM 5391 N N . PRO B 1 203 ? -4.668 12.492 18.203 1 94.44 203 PRO B N 1
ATOM 5392 C CA . PRO B 1 203 ? -5.148 11.492 17.25 1 94.44 203 PRO B CA 1
ATOM 5393 C C . PRO B 1 203 ? -4.281 11.406 15.992 1 94.44 203 PRO B C 1
ATOM 5395 O O . PRO B 1 203 ? -3.732 12.414 15.547 1 94.44 203 PRO B O 1
ATOM 5398 N N . HIS B 1 204 ? -4.207 10.18 15.5 1 91.12 204 HIS B N 1
ATOM 5399 C CA . HIS B 1 204 ? -3.393 9.891 14.328 1 91.12 204 HIS B CA 1
ATOM 5400 C C . HIS B 1 204 ? -4.129 10.266 13.047 1 91.12 204 HIS B C 1
ATOM 5402 O O . HIS B 1 204 ? -3.514 10.367 11.984 1 91.12 204 HIS B O 1
ATOM 5408 N N . ARG B 1 205 ? -5.406 10.539 13.18 1 83.62 205 ARG B N 1
ATOM 5409 C CA . ARG B 1 205 ? -6.246 10.867 12.031 1 83.62 205 ARG B CA 1
ATOM 5410 C C . ARG B 1 205 ? -7.105 12.094 12.32 1 83.62 205 ARG B C 1
ATOM 5412 O O . ARG B 1 205 ? -7.461 12.359 13.469 1 83.62 205 ARG B O 1
ATOM 5419 N N . PRO B 1 206 ? -7.422 12.859 11.242 1 86.75 206 PRO B N 1
ATOM 5420 C CA . PRO B 1 206 ? -8.344 13.977 11.461 1 86.75 206 PRO B CA 1
ATOM 5421 C C . PRO B 1 206 ? -9.758 13.516 11.805 1 86.75 206 PRO B C 1
ATOM 5423 O O . PRO B 1 206 ? -10.125 12.375 11.523 1 86.75 206 PRO B O 1
ATOM 5426 N N . SER B 1 207 ? -10.562 14.32 12.375 1 86.44 207 SER B N 1
ATOM 5427 C CA . SER B 1 207 ? -11.875 13.898 12.859 1 86.44 207 SER B CA 1
ATOM 5428 C C . SER B 1 207 ? -12.938 14.055 11.773 1 86.44 207 SER B C 1
ATOM 5430 O O . SER B 1 207 ? -14.023 13.469 11.875 1 86.44 207 SER B O 1
ATOM 5432 N N . GLY B 1 208 ? -12.672 14.82 10.797 1 80.44 208 GLY B N 1
ATOM 5433 C CA . GLY B 1 208 ? -13.797 15.328 10.023 1 80.44 208 GLY B CA 1
ATOM 5434 C C . GLY B 1 208 ? -14.656 16.312 10.789 1 80.44 208 GLY B C 1
ATOM 5435 O O . GLY B 1 208 ? -14.242 16.828 11.828 1 80.44 208 GLY B O 1
ATOM 5436 N N . ASP B 1 209 ? -15.867 16.672 10.18 1 83.12 209 ASP B N 1
ATOM 5437 C CA . ASP B 1 209 ? -16.75 17.625 10.844 1 83.12 209 ASP B CA 1
ATOM 5438 C C . ASP B 1 209 ? -17.406 16.984 12.07 1 83.12 209 ASP B C 1
ATOM 5440 O O . ASP B 1 209 ? -17.969 15.883 11.992 1 83.12 209 ASP B O 1
ATOM 5444 N N . LEU B 1 210 ? -17.312 17.609 13.164 1 88.31 210 LEU B N 1
ATOM 5445 C CA . LEU B 1 210 ? -17.906 17.109 14.406 1 88.31 210 LEU B CA 1
ATOM 5446 C C . LEU B 1 210 ? -19.188 17.859 14.734 1 88.31 210 LEU B C 1
ATOM 5448 O O . LEU B 1 210 ? -19.234 19.094 14.688 1 88.31 210 LEU B O 1
ATOM 5452 N N . PRO B 1 211 ? -20.172 17.094 15.039 1 85.5 211 PRO B N 1
ATOM 5453 C CA . PRO B 1 211 ? -21.375 17.766 15.547 1 85.5 211 PRO B CA 1
ATOM 5454 C C . PRO B 1 211 ? -21.141 18.422 16.906 1 85.5 211 PRO B C 1
ATOM 5456 O O . PRO B 1 211 ? -20.266 18 17.656 1 85.5 211 PRO B O 1
ATOM 5459 N N . ARG B 1 212 ? -21.891 19.422 17.219 1 88.56 212 ARG B N 1
ATOM 5460 C CA . ARG B 1 212 ? -21.734 20.172 18.453 1 88.56 212 ARG B CA 1
ATOM 5461 C C . ARG B 1 212 ? -21.906 19.281 19.672 1 88.56 212 ARG B C 1
ATOM 5463 O O . ARG B 1 212 ? -21.281 19.5 20.703 1 88.56 212 ARG B O 1
ATOM 5470 N N . SER B 1 213 ? -22.734 18.172 19.516 1 87 213 SER B N 1
ATOM 5471 C CA . SER B 1 213 ? -23 17.25 20.609 1 87 213 SER B CA 1
ATOM 5472 C C . SER B 1 213 ? -21.734 16.484 21 1 87 213 SER B C 1
ATOM 5474 O O . SER B 1 213 ? -21.656 15.93 22.094 1 87 213 SER B O 1
ATOM 5476 N N . ARG B 1 214 ? -20.766 16.516 20.188 1 88.56 214 ARG B N 1
ATOM 5477 C CA . ARG B 1 214 ? -19.547 15.734 20.422 1 88.56 214 ARG B CA 1
ATOM 5478 C C . ARG B 1 214 ? -18.406 16.625 20.875 1 88.56 214 ARG B C 1
ATOM 5480 O O . ARG B 1 214 ? -17.281 16.156 21.047 1 88.56 214 ARG B O 1
ATOM 5487 N N . LEU B 1 215 ? -18.672 17.891 21 1 92.56 215 LEU B N 1
ATOM 5488 C CA . LEU B 1 215 ? -17.625 18.812 21.406 1 92.56 215 LEU B CA 1
ATOM 5489 C C . LEU B 1 215 ? -17.344 18.688 22.906 1 92.56 215 LEU B C 1
ATOM 5491 O O . LEU B 1 215 ? -18.281 18.547 23.703 1 92.56 215 LEU B O 1
ATOM 5495 N N . GLY B 1 216 ? -16.109 18.625 23.266 1 91.75 216 GLY B N 1
ATOM 5496 C CA . GLY B 1 216 ? -15.719 18.594 24.656 1 91.75 216 GLY B CA 1
ATOM 5497 C C . GLY B 1 216 ? -15.812 19.953 25.328 1 91.75 216 GLY B C 1
ATOM 5498 O O . GLY B 1 216 ? -16.547 20.828 24.875 1 91.75 216 GLY B O 1
ATOM 5499 N N . ARG B 1 217 ? -15.125 20.047 26.422 1 94.12 217 ARG B N 1
ATOM 5500 C CA . ARG B 1 217 ? -15.07 21.312 27.156 1 94.12 217 ARG B CA 1
ATOM 5501 C C . ARG B 1 217 ? -14.32 22.375 26.375 1 94.12 217 ARG B C 1
ATOM 5503 O O . ARG B 1 217 ? -13.234 22.125 25.859 1 94.12 217 ARG B O 1
ATOM 5510 N N . ARG B 1 218 ? -14.938 23.562 26.25 1 96.38 218 ARG B N 1
ATOM 5511 C CA . ARG B 1 218 ? -14.227 24.656 25.609 1 96.38 218 ARG B CA 1
ATOM 5512 C C . ARG B 1 218 ? -13.07 25.141 26.484 1 96.38 218 ARG B C 1
ATOM 5514 O O . ARG B 1 218 ? -13.266 25.469 27.656 1 96.38 218 ARG B O 1
ATOM 5521 N N . VAL B 1 219 ? -11.961 25.219 25.984 1 97.5 219 VAL B N 1
ATOM 5522 C CA . VAL B 1 219 ? -10.789 25.562 26.781 1 97.5 219 VAL B CA 1
ATOM 5523 C C . VAL B 1 219 ? -10.305 26.969 26.422 1 97.5 219 VAL B C 1
ATOM 5525 O O . VAL B 1 219 ? -9.531 27.578 27.172 1 97.5 219 VAL B O 1
ATOM 5528 N N . LEU B 1 220 ? -10.766 27.469 25.281 1 97.12 220 LEU B N 1
ATOM 5529 C CA . LEU B 1 220 ? -10.305 28.781 24.844 1 97.12 220 LEU B CA 1
ATOM 5530 C C . LEU B 1 220 ? -11.297 29.406 23.859 1 97.12 220 LEU B C 1
ATOM 5532 O O . LEU B 1 220 ? -11.859 28.703 23.016 1 97.12 220 LEU B O 1
ATOM 5536 N N . ARG B 1 221 ? -11.617 30.609 24 1 97 221 ARG B N 1
ATOM 5537 C CA . ARG B 1 221 ? -12.281 31.469 23.016 1 97 221 ARG B CA 1
ATOM 5538 C C . ARG B 1 221 ? -11.562 32.812 22.859 1 97 221 ARG B C 1
ATOM 5540 O O . ARG B 1 221 ? -11.344 33.5 23.844 1 97 221 ARG B O 1
ATOM 5547 N N . ALA B 1 222 ? -11.203 33.125 21.672 1 97.69 222 ALA B N 1
ATOM 5548 C CA . ALA B 1 222 ? -10.43 34.344 21.484 1 97.69 222 ALA B CA 1
ATOM 5549 C C . ALA B 1 222 ? -10.578 34.875 20.062 1 97.69 222 ALA B C 1
ATOM 5551 O O . ALA B 1 222 ? -10.641 34.094 19.094 1 97.69 222 ALA B O 1
ATOM 5552 N N . THR B 1 223 ? -10.633 36.125 19.969 1 97.75 223 THR B N 1
ATOM 5553 C CA . THR B 1 223 ? -10.578 36.812 18.672 1 97.75 223 THR B CA 1
ATOM 5554 C C . THR B 1 223 ? -9.141 37.188 18.312 1 97.75 223 THR B C 1
ATOM 5556 O O . THR B 1 223 ? -8.477 37.875 19.078 1 97.75 223 THR B O 1
ATOM 5559 N N . LEU B 1 224 ? -8.68 36.688 17.25 1 98.19 224 LEU B N 1
ATOM 5560 C CA . LEU B 1 224 ? -7.316 36.969 16.812 1 98.19 224 LEU B CA 1
ATOM 5561 C C . LEU B 1 224 ? -7.289 38.188 15.906 1 98.19 224 LEU B C 1
ATOM 5563 O O . LEU B 1 224 ? -8.172 38.375 15.062 1 98.19 224 LEU B O 1
ATOM 5567 N N . ARG B 1 225 ? -6.281 39.031 16.109 1 97.19 225 ARG B N 1
ATOM 5568 C CA . ARG B 1 225 ? -5.977 40.188 15.281 1 97.19 225 ARG B CA 1
ATOM 5569 C C . ARG B 1 225 ? -4.594 40.062 14.656 1 97.19 225 ARG B C 1
ATOM 5571 O O . ARG B 1 225 ? -3.785 39.219 15.078 1 97.19 225 ARG B O 1
ATOM 5578 N N . PRO B 1 226 ? -4.363 40.875 13.594 1 96.69 226 PRO B N 1
ATOM 5579 C CA . PRO B 1 226 ? -3.061 40.719 12.938 1 96.69 226 PRO B CA 1
ATOM 5580 C C . PRO B 1 226 ? -1.896 40.75 13.922 1 96.69 226 PRO B C 1
ATOM 5582 O O . PRO B 1 226 ? -1.881 41.594 14.844 1 96.69 226 PRO B O 1
ATOM 5585 N N . GLY B 1 227 ? -1.008 39.812 13.766 1 96.44 227 GLY B N 1
ATOM 5586 C CA . GLY B 1 227 ? 0.126 39.688 14.672 1 96.44 227 GLY B CA 1
ATOM 5587 C C . GLY B 1 227 ? -0.062 38.594 15.711 1 96.44 227 GLY B C 1
ATOM 5588 O O . GLY B 1 227 ? 0.913 38 16.203 1 96.44 227 GLY B O 1
ATOM 5589 N N . ASP B 1 228 ? -1.284 38.312 16.109 1 98 228 ASP B N 1
ATOM 5590 C CA . ASP B 1 228 ? -1.568 37.281 17.109 1 98 228 ASP B CA 1
ATOM 5591 C C . ASP B 1 228 ? -1.296 35.875 16.578 1 98 228 ASP B C 1
ATOM 5593 O O . ASP B 1 228 ? -1.363 35.656 15.359 1 98 228 ASP B O 1
ATOM 5597 N N . LEU B 1 229 ? -0.909 35 17.484 1 98.56 229 LEU B N 1
ATOM 5598 C CA . LEU B 1 229 ? -0.654 33.625 17.156 1 98.56 229 LEU B CA 1
ATOM 5599 C C . LEU B 1 229 ? -1.415 32.688 18.094 1 98.56 229 LEU B C 1
ATOM 5601 O O . LEU B 1 229 ? -1.467 32.906 19.312 1 98.56 229 LEU B O 1
ATOM 5605 N N . LEU B 1 230 ? -2.068 31.656 17.547 1 98.75 230 LEU B N 1
ATOM 5606 C CA . LEU B 1 230 ? -2.691 30.578 18.312 1 98.75 230 LEU B CA 1
ATOM 5607 C C . LEU B 1 230 ? -2.082 29.234 17.953 1 98.75 230 LEU B C 1
ATOM 5609 O O . LEU B 1 230 ? -2.086 28.844 16.781 1 98.75 230 LEU B O 1
ATOM 5613 N N . TYR B 1 231 ? -1.445 28.547 18.938 1 98.69 231 TYR B N 1
ATOM 5614 C CA . TYR B 1 231 ? -0.956 27.188 18.766 1 98.69 231 TYR B CA 1
ATOM 5615 C C . TYR B 1 231 ? -1.972 26.172 19.281 1 98.69 231 TYR B C 1
ATOM 5617 O O . TYR B 1 231 ? -2.48 26.312 20.406 1 98.69 231 TYR B O 1
ATOM 5625 N N . LEU B 1 232 ? -2.287 25.219 18.453 1 98.44 232 LEU B N 1
ATOM 5626 C CA . LEU B 1 232 ? -3.193 24.125 18.797 1 98.44 232 LEU B CA 1
ATOM 5627 C C . LEU B 1 232 ? -2.506 22.781 18.641 1 98.44 232 LEU B C 1
ATOM 5629 O O . LEU B 1 232 ? -2.076 22.422 17.547 1 98.44 232 LEU B O 1
ATOM 5633 N N . PRO B 1 233 ? -2.398 22.016 19.75 1 97.81 233 PRO B N 1
ATOM 5634 C CA . PRO B 1 233 ? -1.896 20.641 19.594 1 97.81 233 PRO B CA 1
ATOM 5635 C C . PRO B 1 233 ? -2.848 19.75 18.797 1 97.81 233 PRO B C 1
ATOM 5637 O O . PRO B 1 233 ? -4.059 19.984 18.781 1 97.81 233 PRO B O 1
ATOM 5640 N N . ARG B 1 234 ? -2.232 18.781 18.188 1 96.81 234 ARG B N 1
ATOM 5641 C CA . ARG B 1 234 ? -3 17.75 17.5 1 96.81 234 ARG B CA 1
ATOM 5642 C C . ARG B 1 234 ? -4.105 17.203 18.391 1 96.81 234 ARG B C 1
ATOM 5644 O O . ARG B 1 234 ? -3.873 16.922 19.578 1 96.81 234 ARG B O 1
ATOM 5651 N N . GLY B 1 235 ? -5.352 17.141 17.859 1 95.88 235 GLY B N 1
ATOM 5652 C CA . GLY B 1 235 ? -6.457 16.547 18.594 1 95.88 235 GLY B CA 1
ATOM 5653 C C . GLY B 1 235 ? -7.395 17.578 19.188 1 95.88 235 GLY B C 1
ATOM 5654 O O . GLY B 1 235 ? -8.531 17.266 19.547 1 95.88 235 GLY B O 1
ATOM 5655 N N . PHE B 1 236 ? -6.934 18.797 19.469 1 97.62 236 PHE B N 1
ATOM 5656 C CA . PHE B 1 236 ? -7.824 19.828 19.969 1 97.62 236 PHE B CA 1
ATOM 5657 C C . PHE B 1 236 ? -8.812 20.266 18.891 1 97.62 236 PHE B C 1
ATOM 5659 O O . PHE B 1 236 ? -8.406 20.656 17.797 1 97.62 236 PHE B O 1
ATOM 5666 N N . VAL B 1 237 ? -10.023 20.188 19.234 1 96.94 237 VAL B N 1
ATOM 5667 C CA . VAL B 1 237 ? -11.086 20.578 18.312 1 96.94 237 VAL B CA 1
ATOM 5668 C C . VAL B 1 237 ? -11.188 22.094 18.234 1 96.94 237 VAL B C 1
ATOM 5670 O O . VAL B 1 237 ? -11.062 22.781 19.25 1 96.94 237 VAL B O 1
ATOM 5673 N N . HIS B 1 238 ? -11.414 22.609 17.016 1 97.12 238 HIS B N 1
ATOM 5674 C CA . HIS B 1 238 ? -11.484 24.062 16.875 1 97.12 238 HIS B CA 1
ATOM 5675 C C . HIS B 1 238 ? -12.477 24.453 15.781 1 97.12 238 HIS B C 1
ATOM 5677 O O . HIS B 1 238 ? -12.789 23.656 14.898 1 97.12 238 HIS B O 1
ATOM 5683 N N . GLU B 1 239 ? -12.977 25.562 15.945 1 94.31 239 GLU B N 1
ATOM 5684 C CA . GLU B 1 239 ? -13.805 26.25 14.961 1 94.31 239 GLU B CA 1
ATOM 5685 C C . GLU B 1 239 ? -13.547 27.75 14.984 1 94.31 239 GLU B C 1
ATOM 5687 O O . GLU B 1 239 ? -13.078 28.297 15.992 1 94.31 239 GLU B O 1
ATOM 5692 N N . ALA B 1 240 ? -13.781 28.375 13.875 1 94.69 240 ALA B N 1
ATOM 5693 C CA . ALA B 1 240 ? -13.523 29.812 13.789 1 94.69 240 ALA B CA 1
ATOM 5694 C C . ALA B 1 240 ? -14.531 30.5 12.867 1 94.69 240 ALA B C 1
ATOM 5696 O O . ALA B 1 240 ? -14.906 29.938 11.828 1 94.69 240 ALA B O 1
ATOM 5697 N N . ALA B 1 241 ? -14.938 31.672 13.305 1 92.44 241 ALA B N 1
ATOM 5698 C CA . ALA B 1 241 ? -15.93 32.438 12.547 1 92.44 241 ALA B CA 1
ATOM 5699 C C . ALA B 1 241 ? -15.594 33.938 12.539 1 92.44 241 ALA B C 1
ATOM 5701 O O . ALA B 1 241 ? -15 34.438 13.492 1 92.44 241 ALA B O 1
ATOM 5702 N N . CYS B 1 242 ? -15.992 34.531 11.477 1 92.75 242 CYS B N 1
ATOM 5703 C CA . CYS B 1 242 ? -15.852 36 11.367 1 92.75 242 CYS B CA 1
ATOM 5704 C C . CYS B 1 242 ? -17.125 36.688 11.828 1 92.75 242 CYS B C 1
ATOM 5706 O O . CYS B 1 242 ? -18.234 36.219 11.57 1 92.75 242 CYS B O 1
ATOM 5708 N N . SER B 1 243 ? -16.875 37.844 12.43 1 88.38 243 SER B N 1
ATOM 5709 C CA . SER B 1 243 ? -18.016 38.688 12.742 1 88.38 243 SER B CA 1
ATOM 5710 C C . SER B 1 243 ? -18.531 39.406 11.5 1 88.38 243 SER B C 1
ATOM 5712 O O . SER B 1 243 ? -17.891 39.344 10.445 1 88.38 243 SER B O 1
ATOM 5714 N N . ASP B 1 244 ? -19.688 40.062 11.633 1 85.62 244 ASP B N 1
ATOM 5715 C CA . ASP B 1 244 ? -20.344 40.719 10.508 1 85.62 244 ASP B CA 1
ATOM 5716 C C . ASP B 1 244 ? -19.547 41.938 10.039 1 85.62 244 ASP B C 1
ATOM 5718 O O . ASP B 1 244 ? -19.766 42.438 8.93 1 85.62 244 ASP B O 1
ATOM 5722 N N . LYS B 1 245 ? -18.609 42.281 10.672 1 87.81 245 LYS B N 1
ATOM 5723 C CA . LYS B 1 245 ? -17.984 43.562 10.398 1 87.81 245 LYS B CA 1
ATOM 5724 C C . LYS B 1 245 ? -16.625 43.375 9.711 1 87.81 245 LYS B C 1
ATOM 5726 O O . LYS B 1 245 ? -16.172 44.25 8.977 1 87.81 245 LYS B O 1
ATOM 5731 N N . HIS B 1 246 ? -16.031 42.281 9.977 1 91.38 246 HIS B N 1
ATOM 5732 C CA . HIS B 1 246 ? -14.641 42.188 9.539 1 91.38 246 HIS B CA 1
ATOM 5733 C C . HIS B 1 246 ? -14.383 40.906 8.766 1 91.38 246 HIS B C 1
ATOM 5735 O O . HIS B 1 246 ? -14.859 39.844 9.156 1 91.38 246 HIS B O 1
ATOM 5741 N N . ARG B 1 247 ? -13.672 41.062 7.625 1 94.94 247 ARG B N 1
ATOM 5742 C CA . ARG B 1 247 ? -13.102 39.906 6.961 1 94.94 247 ARG B CA 1
ATOM 5743 C C . ARG B 1 247 ? -11.859 39.406 7.691 1 94.94 247 ARG B C 1
ATOM 5745 O O . ARG B 1 247 ? -11.359 40.062 8.602 1 94.94 247 ARG B O 1
ATOM 5752 N N . SER B 1 248 ? -11.414 38.25 7.332 1 97.25 248 SER B N 1
ATOM 5753 C CA . SER B 1 248 ? -10.258 37.688 8.008 1 97.25 248 SER B CA 1
ATOM 5754 C C . SER B 1 248 ? -9.352 36.938 7.031 1 97.25 248 SER B C 1
ATOM 5756 O O . SER B 1 248 ? -9.836 36.312 6.094 1 97.25 248 SER B O 1
ATOM 5758 N N . THR B 1 249 ? -8.062 37.125 7.172 1 97.88 249 THR B N 1
ATOM 5759 C CA . THR B 1 249 ? -7.055 36.25 6.562 1 97.88 249 THR B CA 1
ATOM 5760 C C . THR B 1 249 ? -6.117 35.688 7.625 1 97.88 249 THR B C 1
ATOM 5762 O O . THR B 1 249 ? -5.582 36.438 8.453 1 97.88 249 THR B O 1
ATOM 5765 N N . HIS B 1 250 ? -5.996 34.406 7.664 1 98.19 250 HIS B N 1
ATOM 5766 C CA . HIS B 1 250 ? -5.004 33.781 8.539 1 98.19 250 HIS B CA 1
ATOM 5767 C C . HIS B 1 250 ? -4.254 32.688 7.824 1 98.19 250 HIS B C 1
ATOM 5769 O O . HIS B 1 250 ? -4.754 32.094 6.848 1 98.19 250 HIS B O 1
ATOM 5775 N N . ILE B 1 251 ? -3.018 32.375 8.312 1 98.38 251 ILE B N 1
ATOM 5776 C CA . ILE B 1 251 ? -2.16 31.312 7.824 1 98.38 251 ILE B CA 1
ATOM 5777 C C . ILE B 1 251 ? -2.076 30.203 8.875 1 98.38 251 ILE B C 1
ATOM 5779 O O . ILE B 1 251 ? -1.829 30.469 10.055 1 98.38 251 ILE B O 1
ATOM 5783 N N . THR B 1 252 ? -2.385 29.016 8.461 1 97.88 252 THR B N 1
ATOM 5784 C CA . THR B 1 252 ? -2.162 27.844 9.305 1 97.88 252 THR B CA 1
ATOM 5785 C C . THR B 1 252 ? -0.863 27.141 8.93 1 97.88 252 THR B C 1
ATOM 5787 O O . THR B 1 252 ? -0.736 26.609 7.82 1 97.88 252 THR B O 1
ATOM 5790 N N . VAL B 1 253 ? 0.088 27.172 9.812 1 98 253 VAL B N 1
ATOM 5791 C CA . VAL B 1 253 ? 1.305 26.391 9.672 1 98 253 VAL B CA 1
ATOM 5792 C C . VAL B 1 253 ? 1.146 25.062 10.414 1 98 253 VAL B C 1
ATOM 5794 O O . VAL B 1 253 ? 0.813 25.047 11.602 1 98 253 VAL B O 1
ATOM 5797 N N . SER B 1 254 ? 1.291 24.047 9.695 1 96.25 254 SER B N 1
ATOM 5798 C CA . SER B 1 254 ? 1.082 22.719 10.281 1 96.25 254 SER B CA 1
ATOM 5799 C C . SER B 1 254 ? 2.348 21.875 10.203 1 96.25 254 SER B C 1
ATOM 5801 O O . SER B 1 254 ? 3.156 22.047 9.281 1 96.25 254 SER B O 1
ATOM 5803 N N . THR B 1 255 ? 2.555 20.984 11.172 1 95.81 255 THR B N 1
ATOM 5804 C CA . THR B 1 255 ? 3.717 20.109 11.188 1 95.81 255 THR B CA 1
ATOM 5805 C C . THR B 1 255 ? 3.424 18.844 11.992 1 95.81 255 THR B C 1
ATOM 5807 O O . THR B 1 255 ? 2.336 18.703 12.555 1 95.81 255 THR B O 1
ATOM 5810 N N . TYR B 1 256 ? 4.289 17.891 11.898 1 95.06 256 TYR B N 1
ATOM 5811 C CA . TYR B 1 256 ? 4.324 16.672 12.695 1 95.06 256 TYR B CA 1
ATOM 5812 C C . TYR B 1 256 ? 3.213 15.711 12.289 1 95.06 256 TYR B C 1
ATOM 5814 O O . TYR B 1 256 ? 2.688 14.969 13.117 1 95.06 256 TYR B O 1
ATOM 5822 N N . GLN B 1 257 ? 2.844 15.828 11.062 1 89.81 257 GLN B N 1
ATOM 5823 C CA . GLN B 1 257 ? 1.942 14.805 10.555 1 89.81 257 GLN B CA 1
ATOM 5824 C C . GLN B 1 257 ? 2.645 13.445 10.469 1 89.81 257 GLN B C 1
ATOM 5826 O O . GLN B 1 257 ? 3.713 13.336 9.867 1 89.81 257 GLN B O 1
ATOM 5831 N N . ARG B 1 258 ? 2.105 12.445 11.062 1 87.44 258 ARG B N 1
ATOM 5832 C CA . ARG B 1 258 ? 2.625 11.086 11.023 1 87.44 258 ARG B CA 1
ATOM 5833 C C . ARG B 1 258 ? 4.066 11.031 11.523 1 87.44 258 ARG B C 1
ATOM 5835 O O . ARG B 1 258 ? 4.918 10.383 10.914 1 87.44 258 ARG B O 1
ATOM 5842 N N . GLN B 1 259 ? 4.402 11.82 12.469 1 92.69 259 GLN B N 1
ATOM 5843 C CA . GLN B 1 259 ? 5.695 11.82 13.148 1 92.69 259 GLN B CA 1
ATOM 5844 C C . GLN B 1 259 ? 5.57 11.305 14.578 1 92.69 259 GLN B C 1
ATOM 5846 O O . GLN B 1 259 ? 6.035 11.945 15.523 1 92.69 259 GLN B O 1
ATOM 5851 N N . THR B 1 260 ? 4.988 10.07 14.648 1 95.44 260 THR B N 1
ATOM 5852 C CA . THR B 1 260 ? 4.703 9.461 15.938 1 95.44 260 THR B CA 1
ATOM 5853 C C . THR B 1 260 ? 5.473 8.148 16.094 1 95.44 260 THR B C 1
ATOM 5855 O O . THR B 1 260 ? 6.102 7.676 15.148 1 95.44 260 THR B O 1
ATOM 5858 N N . TYR B 1 261 ? 5.383 7.605 17.281 1 95.44 261 TYR B N 1
ATOM 5859 C CA . TYR B 1 261 ? 6.031 6.324 17.531 1 95.44 261 TYR B CA 1
ATOM 5860 C C . TYR B 1 261 ? 5.387 5.215 16.703 1 95.44 261 TYR B C 1
ATOM 5862 O O . TYR B 1 261 ? 6.062 4.277 16.281 1 95.44 261 TYR B O 1
ATOM 5870 N N . ALA B 1 262 ? 4.105 5.32 16.484 1 95.19 262 ALA B N 1
ATOM 5871 C CA . ALA B 1 262 ? 3.439 4.367 15.602 1 95.19 262 ALA B CA 1
ATOM 5872 C C . ALA B 1 262 ? 4.059 4.395 14.211 1 95.19 262 ALA B C 1
ATOM 5874 O O . ALA B 1 262 ? 4.188 3.354 13.555 1 95.19 262 ALA B O 1
ATOM 5875 N N . ASP B 1 263 ? 4.465 5.551 13.828 1 90.19 263 ASP B N 1
ATOM 5876 C CA . ASP B 1 263 ? 5.004 5.73 12.484 1 90.19 263 ASP B CA 1
ATOM 5877 C C . ASP B 1 263 ? 6.434 5.199 12.391 1 90.19 263 ASP B C 1
ATOM 5879 O O . ASP B 1 263 ? 6.961 5.004 11.297 1 90.19 263 ASP B O 1
ATOM 5883 N N . VAL B 1 264 ? 7.086 4.957 13.453 1 92.12 264 VAL B N 1
ATOM 5884 C CA . VAL B 1 264 ? 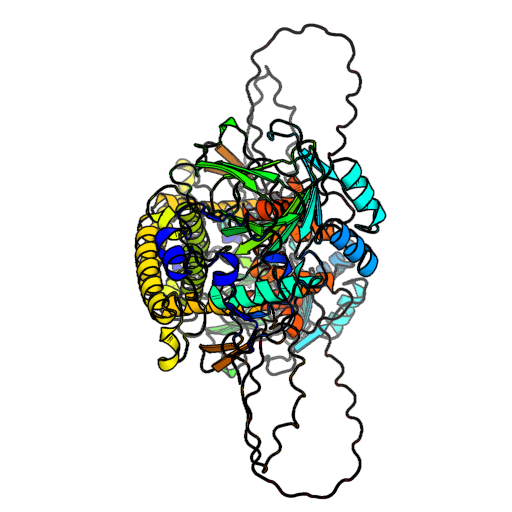8.367 4.262 13.492 1 92.12 264 VAL B CA 1
ATOM 5885 C C . VAL B 1 264 ? 8.133 2.752 13.5 1 92.12 264 VAL B C 1
ATOM 5887 O O . VAL B 1 264 ? 8.844 2.006 12.82 1 92.12 264 VAL B O 1
ATOM 5890 N N . LEU B 1 265 ? 7.133 2.346 14.234 1 93.25 265 LEU B N 1
ATOM 5891 C CA . LEU B 1 265 ? 6.867 0.923 14.414 1 93.25 265 LEU B CA 1
ATOM 5892 C C . LEU B 1 265 ? 6.426 0.28 13.109 1 93.25 265 LEU B C 1
ATOM 5894 O O . LEU B 1 265 ? 6.766 -0.873 12.828 1 93.25 265 LEU B O 1
ATOM 5898 N N . ALA B 1 266 ? 5.676 1.001 12.328 1 87.12 266 ALA B N 1
ATOM 5899 C CA . ALA B 1 266 ? 5.109 0.434 11.102 1 87.12 266 ALA B CA 1
ATOM 5900 C C . ALA B 1 266 ? 6.211 -0.042 10.156 1 87.12 266 ALA B C 1
ATOM 5902 O O . ALA B 1 266 ? 6.277 -1.228 9.828 1 87.12 266 ALA B O 1
ATOM 5903 N N . PRO B 1 267 ? 7.113 0.836 9.727 1 81.19 267 PRO B N 1
ATOM 5904 C CA . PRO B 1 267 ? 8.188 0.354 8.859 1 81.19 267 PRO B CA 1
ATOM 5905 C C . PRO B 1 267 ? 9.094 -0.659 9.555 1 81.19 267 PRO B C 1
ATOM 5907 O O . PRO B 1 267 ? 9.641 -1.556 8.898 1 81.19 267 PRO B O 1
ATOM 5910 N N . LEU B 1 268 ? 9.305 -0.52 10.852 1 90.69 268 LEU B N 1
ATOM 5911 C CA . LEU B 1 268 ? 10.102 -1.492 11.594 1 90.69 268 LEU B CA 1
ATOM 5912 C C . LEU B 1 268 ? 9.523 -2.895 11.445 1 90.69 268 LEU B C 1
ATOM 5914 O O . LEU B 1 268 ? 10.234 -3.834 11.094 1 90.69 268 LEU B O 1
ATOM 5918 N N . LEU B 1 269 ? 8.242 -2.996 11.727 1 90.88 269 LEU B N 1
ATOM 5919 C CA . LEU B 1 269 ? 7.57 -4.289 11.664 1 90.88 269 LEU B CA 1
ATOM 5920 C C . LEU B 1 269 ? 7.613 -4.852 10.242 1 90.88 269 LEU B C 1
ATOM 5922 O O . LEU B 1 269 ? 7.832 -6.047 10.047 1 90.88 269 LEU B O 1
ATOM 5926 N N . HIS B 1 270 ? 7.406 -4 9.328 1 83.38 270 HIS B N 1
ATOM 5927 C CA . HIS B 1 270 ? 7.473 -4.402 7.93 1 83.38 270 HIS B CA 1
ATOM 5928 C C . HIS B 1 270 ? 8.852 -4.945 7.578 1 83.38 270 HIS B C 1
ATOM 5930 O O . HIS B 1 270 ? 8.969 -6.016 6.969 1 83.38 270 HIS B O 1
ATOM 5936 N N . SER B 1 271 ? 9.828 -4.199 7.949 1 83.44 271 SER B N 1
ATOM 5937 C CA . SER B 1 271 ? 11.203 -4.586 7.645 1 83.44 271 SER B CA 1
ATOM 5938 C C . SER B 1 271 ? 11.578 -5.887 8.344 1 83.44 271 SER B C 1
ATOM 5940 O O . SER B 1 271 ? 12.219 -6.754 7.754 1 83.44 271 SER B O 1
ATOM 5942 N N . LEU B 1 272 ? 11.219 -6.004 9.578 1 91.12 272 LEU B N 1
ATOM 5943 C CA . LEU B 1 272 ? 11.516 -7.219 10.336 1 91.12 272 LEU B CA 1
ATOM 5944 C C . LEU B 1 272 ? 10.906 -8.438 9.656 1 91.12 272 LEU B C 1
ATOM 5946 O O . LEU B 1 272 ? 11.578 -9.461 9.484 1 91.12 272 LEU B O 1
ATOM 5950 N N . LEU B 1 273 ? 9.648 -8.328 9.281 1 91.81 273 LEU B N 1
ATOM 5951 C CA . LEU B 1 273 ? 8.969 -9.453 8.648 1 91.81 273 LEU B CA 1
ATOM 5952 C C . LEU B 1 273 ? 9.594 -9.773 7.297 1 91.81 273 LEU B C 1
ATOM 5954 O O . LEU B 1 273 ? 9.836 -10.938 6.98 1 91.81 273 LEU B O 1
ATOM 5958 N N . GLY B 1 274 ? 9.828 -8.734 6.523 1 87.56 274 GLY B N 1
ATOM 5959 C CA . GLY B 1 274 ? 10.453 -8.922 5.223 1 87.56 274 GLY B CA 1
ATOM 5960 C C . GLY B 1 274 ? 11.797 -9.625 5.301 1 87.56 274 GLY B C 1
ATOM 5961 O O . GLY B 1 274 ? 12.023 -10.617 4.613 1 87.56 274 GLY B O 1
ATOM 5962 N N . THR B 1 275 ? 12.648 -9.133 6.176 1 88 275 THR B N 1
ATOM 5963 C CA . THR B 1 275 ? 13.984 -9.695 6.344 1 88 275 THR B CA 1
ATOM 5964 C C . THR B 1 275 ? 13.906 -11.125 6.879 1 88 275 THR B C 1
ATOM 5966 O O . THR B 1 275 ? 14.656 -12 6.434 1 88 275 THR B O 1
ATOM 5969 N N . ALA B 1 276 ? 13.047 -11.312 7.824 1 93.44 276 ALA B N 1
ATOM 5970 C CA . ALA B 1 276 ? 12.898 -12.648 8.391 1 93.44 276 ALA B CA 1
ATOM 5971 C C . ALA B 1 276 ? 12.383 -13.641 7.352 1 93.44 276 ALA B C 1
ATOM 5973 O O . ALA B 1 276 ? 12.766 -14.812 7.355 1 93.44 276 ALA B O 1
ATOM 5974 N N . THR B 1 277 ? 11.5 -13.203 6.496 1 93.5 277 THR B N 1
ATOM 5975 C CA . THR B 1 277 ? 10.922 -14.07 5.477 1 93.5 277 THR B CA 1
ATOM 5976 C C . THR B 1 277 ? 11.961 -14.445 4.422 1 93.5 277 THR B C 1
ATOM 5978 O O . THR B 1 277 ? 12 -15.578 3.951 1 93.5 277 THR B O 1
ATOM 5981 N N . GLU B 1 278 ? 12.797 -13.531 4.086 1 89.44 278 GLU B N 1
ATOM 5982 C CA . GLU B 1 278 ? 13.75 -13.727 3.002 1 89.44 278 GLU B CA 1
ATOM 5983 C C . GLU B 1 278 ? 15.039 -14.367 3.51 1 89.44 278 GLU B C 1
ATOM 5985 O O . GLU B 1 278 ? 15.898 -14.758 2.717 1 89.44 278 GLU B O 1
ATOM 5990 N N . GLY B 1 279 ? 15.164 -14.539 4.77 1 90.88 279 GLY B N 1
ATOM 5991 C CA . GLY B 1 279 ? 16.375 -15.109 5.348 1 90.88 279 GLY B CA 1
ATOM 5992 C C . GLY B 1 279 ? 16.531 -16.594 5.051 1 90.88 279 GLY B C 1
ATOM 5993 O O . GLY B 1 279 ? 15.836 -17.141 4.188 1 90.88 279 GLY B O 1
ATOM 5994 N N . ARG B 1 280 ? 17.562 -17.266 5.664 1 92.25 280 ARG B N 1
ATOM 5995 C CA . ARG B 1 280 ? 17.875 -18.656 5.375 1 92.25 280 ARG B CA 1
ATOM 5996 C C . ARG B 1 280 ? 17.75 -19.516 6.633 1 92.25 280 ARG B C 1
ATOM 5998 O O . ARG B 1 280 ? 17.969 -20.719 6.586 1 92.25 280 ARG B O 1
ATOM 6005 N N . GLY B 1 281 ? 17.344 -18.891 7.684 1 91.88 281 GLY B N 1
ATOM 6006 C CA . GLY B 1 281 ? 17.281 -19.594 8.953 1 91.88 281 GLY B CA 1
ATOM 6007 C C . GLY B 1 281 ? 15.961 -20.312 9.18 1 91.88 281 GLY B C 1
ATOM 6008 O O . GLY B 1 281 ? 15.125 -20.375 8.273 1 91.88 281 GLY B O 1
ATOM 6009 N N . SER B 1 282 ? 15.836 -20.891 10.375 1 93.25 282 SER B N 1
ATOM 6010 C CA . SER B 1 282 ? 14.672 -21.703 10.711 1 93.25 282 SER B CA 1
ATOM 6011 C C . SER B 1 282 ? 13.391 -20.875 10.711 1 93.25 282 SER B C 1
ATOM 6013 O O . SER B 1 282 ? 12.344 -21.328 10.242 1 93.25 282 SER B O 1
ATOM 6015 N N . LEU B 1 283 ? 13.484 -19.641 11.211 1 94.62 283 LEU B N 1
ATOM 6016 C CA . LEU B 1 283 ? 12.32 -18.766 11.203 1 94.62 283 LEU B CA 1
ATOM 6017 C C . LEU B 1 283 ? 11.883 -18.469 9.773 1 94.62 283 LEU B C 1
ATOM 6019 O O . LEU B 1 283 ? 10.688 -18.438 9.477 1 94.62 283 LEU B O 1
ATOM 6023 N N . SER B 1 284 ? 12.844 -18.25 8.938 1 95.81 284 SER B N 1
ATOM 6024 C CA . SER B 1 284 ? 12.547 -17.953 7.539 1 95.81 284 SER B CA 1
ATOM 6025 C C . SER B 1 284 ? 11.789 -19.109 6.891 1 95.81 284 SER B C 1
ATOM 6027 O O . SER B 1 284 ? 10.781 -18.891 6.203 1 95.81 284 SER B O 1
ATOM 6029 N N . ARG B 1 285 ? 12.273 -20.281 7.141 1 95.12 285 ARG B N 1
ATOM 6030 C CA . ARG B 1 285 ? 11.617 -21.469 6.59 1 95.12 285 ARG B CA 1
ATOM 6031 C C . ARG B 1 285 ? 10.195 -21.609 7.121 1 95.12 285 ARG B C 1
ATOM 6033 O O . ARG B 1 285 ? 9.281 -21.953 6.375 1 95.12 285 ARG B O 1
ATOM 6040 N N . GLN B 1 286 ? 10.094 -21.312 8.344 1 95 286 GLN B N 1
ATOM 6041 C CA . GLN B 1 286 ? 8.773 -21.391 8.961 1 95 286 GLN B CA 1
ATOM 6042 C C . GLN B 1 286 ? 7.82 -20.359 8.367 1 95 286 GLN B C 1
ATOM 6044 O O . GLN B 1 286 ? 6.66 -20.656 8.078 1 95 286 GLN B O 1
ATOM 6049 N N . LEU B 1 287 ? 8.312 -19.141 8.203 1 96.31 287 LEU B N 1
ATOM 6050 C CA . LEU B 1 287 ? 7.5 -18.047 7.68 1 96.31 287 LEU B CA 1
ATOM 6051 C C . LEU B 1 287 ? 7.086 -18.312 6.238 1 96.31 287 LEU B C 1
ATOM 6053 O O . LEU B 1 287 ? 5.996 -17.922 5.816 1 96.31 287 LEU B O 1
ATOM 6057 N N . ARG B 1 288 ? 7.902 -19.031 5.484 1 96.94 288 ARG B N 1
ATOM 6058 C CA . ARG B 1 288 ? 7.645 -19.266 4.066 1 96.94 288 ARG B CA 1
ATOM 6059 C C . ARG B 1 288 ? 6.836 -20.531 3.859 1 96.94 288 ARG B C 1
ATOM 6061 O O . ARG B 1 288 ? 6.352 -20.797 2.756 1 96.94 288 ARG B O 1
ATOM 6068 N N . ALA B 1 289 ? 6.719 -21.359 4.891 1 96.44 289 ALA B N 1
ATOM 6069 C CA . ALA B 1 289 ? 5.926 -22.578 4.773 1 96.44 289 ALA B CA 1
ATOM 6070 C C . ALA B 1 289 ? 4.469 -22.266 4.453 1 96.44 289 ALA B C 1
ATOM 6072 O O . ALA B 1 289 ? 3.914 -21.281 4.961 1 96.44 289 ALA B O 1
ATOM 6073 N N . GLY B 1 290 ? 3.871 -23.109 3.547 1 95.56 290 GLY B N 1
ATOM 6074 C CA . GLY B 1 290 ? 2.461 -22.953 3.24 1 95.56 290 GLY B CA 1
ATOM 6075 C C . GLY B 1 290 ? 1.552 -23.266 4.41 1 95.56 290 GLY B C 1
ATOM 6076 O O . GLY B 1 290 ? 1.86 -24.156 5.219 1 95.56 290 GLY B O 1
ATOM 6077 N N . LEU B 1 291 ? 0.47 -22.578 4.477 1 93.25 291 LEU B N 1
ATOM 6078 C CA . LEU B 1 291 ? -0.553 -22.906 5.461 1 93.25 291 LEU B CA 1
ATOM 6079 C C . LEU B 1 291 ? -1.088 -24.312 5.23 1 93.25 291 LEU B C 1
ATOM 6081 O O . LEU B 1 291 ? -0.968 -24.859 4.129 1 93.25 291 LEU B O 1
ATOM 6085 N N . PRO B 1 292 ? -1.609 -24.891 6.301 1 90.5 292 PRO B N 1
ATOM 6086 C CA . PRO B 1 292 ? -2.186 -26.219 6.102 1 90.5 292 PRO B CA 1
ATOM 6087 C C . PRO B 1 292 ? -3.23 -26.25 4.988 1 90.5 292 PRO B C 1
ATOM 6089 O O . PRO B 1 292 ? -4.02 -25.312 4.852 1 90.5 292 PRO B O 1
ATOM 6092 N N . LEU B 1 293 ? -3.191 -27.328 4.188 1 90.44 293 LEU B N 1
ATOM 6093 C CA . LEU B 1 293 ? -4.117 -27.484 3.072 1 90.44 293 LEU B CA 1
ATOM 6094 C C . LEU B 1 293 ? -5.562 -27.391 3.549 1 90.44 293 LEU B C 1
ATOM 6096 O O . LEU B 1 293 ? -5.941 -28 4.543 1 90.44 293 LEU B O 1
ATOM 6100 N N . GLY B 1 294 ? -6.34 -26.5 2.916 1 86 294 GLY B N 1
ATOM 6101 C CA . GLY B 1 294 ? -7.77 -26.406 3.17 1 86 294 GLY B CA 1
ATOM 6102 C C . GLY B 1 294 ? -8.102 -25.562 4.387 1 86 294 GLY B C 1
ATOM 6103 O O . GLY B 1 294 ? -9.258 -25.484 4.797 1 86 294 GLY B O 1
ATOM 6104 N N . CYS B 1 295 ? -7.172 -24.906 5.039 1 84.69 295 CYS B N 1
ATOM 6105 C CA . CYS B 1 295 ? -7.422 -24.234 6.305 1 84.69 295 CYS B CA 1
ATOM 6106 C C . CYS B 1 295 ? -8.281 -22.984 6.098 1 84.69 295 CYS B C 1
ATOM 6108 O O . CYS B 1 295 ? -8.875 -22.469 7.043 1 84.69 295 CYS B O 1
ATOM 6110 N N . LEU B 1 296 ? -8.336 -22.516 4.863 1 80.56 296 LEU B N 1
ATOM 6111 C CA . LEU B 1 296 ? -9.109 -21.297 4.602 1 80.56 296 LEU B CA 1
ATOM 6112 C C . LEU B 1 296 ? -10.539 -21.656 4.203 1 80.56 296 LEU B C 1
ATOM 6114 O O . LEU B 1 296 ? -11.383 -20.766 4.039 1 80.56 296 LEU B O 1
ATOM 6118 N N . LEU B 1 297 ? -10.734 -22.953 4.012 1 77.81 297 LEU B N 1
ATOM 6119 C CA . LEU B 1 297 ? -12.07 -23.391 3.627 1 77.81 297 LEU B CA 1
ATOM 6120 C C . LEU B 1 297 ? -12.984 -23.484 4.844 1 77.81 297 LEU B C 1
ATOM 6122 O O . LEU B 1 297 ? -12.516 -23.703 5.965 1 77.81 297 LEU B O 1
ATOM 6126 N N . THR B 1 298 ? -14.258 -23.203 4.625 1 62.94 298 THR B N 1
ATOM 6127 C CA . THR B 1 298 ? -15.242 -23.406 5.684 1 62.94 298 THR B CA 1
ATOM 6128 C C . THR B 1 298 ? -15.289 -24.875 6.102 1 62.94 298 THR B C 1
ATOM 6130 O O . THR B 1 298 ? -15.367 -25.766 5.254 1 62.94 298 THR B O 1
ATOM 6133 N N . PRO B 1 299 ? -14.922 -25.016 7.426 1 59.06 299 PRO B N 1
ATOM 6134 C CA . PRO B 1 299 ? -14.961 -26.422 7.871 1 59.06 299 PRO B CA 1
ATOM 6135 C C . PRO B 1 299 ? -16.312 -27.078 7.594 1 59.06 299 PRO B C 1
ATOM 6137 O O . PRO B 1 299 ? -17.359 -26.438 7.707 1 59.06 299 PRO B O 1
ATOM 6140 N N . PRO B 1 300 ? -16.188 -28.203 6.891 1 51.53 300 PRO B N 1
ATOM 6141 C CA . PRO B 1 300 ? -17.453 -28.922 6.699 1 51.53 300 PRO B CA 1
ATOM 6142 C C . PRO B 1 300 ? -18.156 -29.234 8.016 1 51.53 300 PRO B C 1
ATOM 6144 O O . PRO B 1 300 ? -17.516 -29.266 9.07 1 51.53 300 PRO B O 1
ATOM 6147 N N . PRO B 1 301 ? -19.516 -29.234 7.926 1 45.75 301 PRO B N 1
ATOM 6148 C CA . PRO B 1 301 ? -20.219 -29.688 9.133 1 45.75 301 PRO B CA 1
ATOM 6149 C C . PRO B 1 301 ? -19.656 -31 9.672 1 45.75 301 PRO B C 1
ATOM 6151 O O . PRO B 1 301 ? -19.062 -31.781 8.914 1 45.75 301 PRO B O 1
ATOM 6154 N N . GLU B 1 302 ? -19.359 -31.141 10.992 1 49.59 302 GLU B N 1
ATOM 6155 C CA . GLU B 1 302 ? -18.797 -32.25 11.727 1 49.59 302 GLU B CA 1
ATOM 6156 C C . GLU B 1 302 ? -19.094 -33.594 11.023 1 49.59 302 GLU B C 1
ATOM 6158 O O . GLU B 1 302 ? -18.234 -34.469 10.953 1 49.59 302 GLU B O 1
ATOM 6163 N N . GLU B 1 303 ? -20.219 -33.781 10.5 1 47.56 303 GLU B N 1
ATOM 6164 C CA . GLU B 1 303 ? -20.641 -35.062 9.93 1 47.56 303 GLU B CA 1
ATOM 6165 C C . GLU B 1 303 ? -19.922 -35.344 8.617 1 47.56 303 GLU B C 1
ATOM 6167 O O . GLU B 1 303 ? -19.672 -36.5 8.281 1 47.56 303 GLU B O 1
ATOM 6172 N N . GLU B 1 304 ? -19.578 -34.375 7.895 1 48.16 304 GLU B N 1
ATOM 6173 C CA . GLU B 1 304 ? -19 -34.562 6.566 1 48.16 304 GLU B CA 1
ATOM 6174 C C . GLU B 1 304 ? -17.484 -34.438 6.594 1 48.16 304 GLU B C 1
ATOM 6176 O O . GLU B 1 304 ? -16.828 -34.656 5.578 1 48.16 304 GLU B O 1
ATOM 6181 N N . ALA B 1 305 ? -16.891 -34.125 7.695 1 50.84 305 ALA B N 1
ATOM 6182 C CA . ALA B 1 305 ? -15.461 -33.906 7.871 1 50.84 305 ALA B CA 1
ATOM 6183 C C . ALA B 1 305 ? -14.664 -35.188 7.562 1 50.84 305 ALA B C 1
ATOM 6185 O O . ALA B 1 305 ? -13.477 -35.094 7.246 1 50.84 305 ALA B O 1
ATOM 6186 N N . ALA B 1 306 ? -15.242 -36.312 7.539 1 49.09 306 ALA B N 1
ATOM 6187 C CA . ALA B 1 306 ? -14.523 -37.562 7.418 1 49.09 306 ALA B CA 1
ATOM 6188 C C . ALA B 1 306 ? -13.859 -37.688 6.051 1 49.09 306 ALA B C 1
ATOM 6190 O O . ALA B 1 306 ? -12.82 -38.344 5.914 1 49.09 306 ALA B O 1
ATOM 6191 N N . ASP B 1 307 ? -14.359 -37 5 1 52.38 307 ASP B N 1
ATOM 6192 C CA . ASP B 1 307 ? -13.875 -37.375 3.672 1 52.38 307 ASP B CA 1
ATOM 6193 C C . ASP B 1 307 ? -12.82 -36.375 3.191 1 52.38 307 ASP B C 1
ATOM 6195 O O . ASP B 1 307 ? -12.242 -36.531 2.117 1 52.38 307 ASP B O 1
ATOM 6199 N N . ALA B 1 308 ? -12.555 -35.375 4.047 1 57.41 308 ALA B N 1
ATOM 6200 C CA . ALA B 1 308 ? -11.555 -34.438 3.525 1 57.41 308 ALA B CA 1
ATOM 6201 C C . ALA B 1 308 ? -10.148 -34.969 3.76 1 57.41 308 ALA B C 1
ATOM 6203 O O . ALA B 1 308 ? -9.828 -35.469 4.852 1 57.41 308 ALA B O 1
ATOM 6204 N N . PRO B 1 309 ? -9.406 -35.25 2.588 1 59.34 309 PRO B N 1
ATOM 6205 C CA . PRO B 1 309 ? -8.07 -35.812 2.742 1 59.34 309 PRO B CA 1
ATOM 6206 C C . PRO B 1 309 ? -7.223 -35.094 3.787 1 59.34 309 PRO B C 1
ATOM 6208 O O . PRO B 1 309 ? -6.25 -35.656 4.297 1 59.34 309 PRO B O 1
ATOM 6211 N N . TRP B 1 310 ? -7.375 -33.875 3.914 1 61.31 310 TRP B N 1
ATOM 6212 C CA . TRP B 1 310 ? -6.676 -33.156 4.984 1 61.31 310 TRP B CA 1
ATOM 6213 C C . TRP B 1 310 ? -7.645 -32.312 5.793 1 61.31 310 TRP B C 1
ATOM 6215 O O . TRP B 1 310 ? -8.734 -31.969 5.32 1 61.31 310 TRP B O 1
ATOM 6225 N N . GLY B 1 311 ? -7.77 -32.375 7.266 1 53.56 311 GLY B N 1
ATOM 6226 C CA . GLY B 1 311 ? -8.641 -31.875 8.32 1 53.56 311 GLY B CA 1
ATOM 6227 C C . GLY B 1 311 ? -8.82 -30.359 8.281 1 53.56 311 GLY B C 1
ATOM 6228 O O . GLY B 1 311 ? -7.844 -29.625 8.234 1 53.56 311 GLY B O 1
ATOM 6229 N N . GLY B 1 312 ? -9.812 -29.797 7.637 1 50.44 312 GLY B N 1
ATOM 6230 C CA . GLY B 1 312 ? -10.195 -28.391 7.656 1 50.44 312 GLY B CA 1
ATOM 6231 C C . GLY B 1 312 ? -10.016 -27.75 9.016 1 50.44 312 GLY B C 1
ATOM 6232 O O . GLY B 1 312 ? -9.367 -26.703 9.133 1 50.44 312 GLY B O 1
ATOM 6233 N N . ALA B 1 313 ? -10.719 -28.297 10.07 1 47.03 313 ALA B N 1
ATOM 6234 C CA . ALA B 1 313 ? -10.82 -27.734 11.414 1 47.03 313 ALA B CA 1
ATOM 6235 C C . ALA B 1 313 ? -9.461 -27.734 12.109 1 47.03 313 ALA B C 1
ATOM 6237 O O . ALA B 1 313 ? -9.156 -26.812 12.875 1 47.03 313 ALA B O 1
ATOM 6238 N N . ARG B 1 314 ? -8.68 -28.781 11.992 1 50.97 314 ARG B N 1
ATOM 6239 C CA . ARG B 1 314 ? -7.406 -28.938 12.68 1 50.97 314 ARG B CA 1
ATOM 6240 C C . ARG B 1 314 ? -6.406 -27.875 12.234 1 50.97 314 ARG B C 1
ATOM 6242 O O . ARG B 1 314 ? -5.516 -27.5 13 1 50.97 314 ARG B O 1
ATOM 6249 N N . GLY B 1 315 ? -6.68 -27.125 11.219 1 59.34 315 GLY B N 1
ATOM 6250 C CA . GLY B 1 315 ? -5.719 -26.219 10.609 1 59.34 315 GLY B CA 1
ATOM 6251 C C . GLY B 1 315 ? -5.672 -24.859 11.266 1 59.34 315 GLY B C 1
ATOM 6252 O O . GLY B 1 315 ? -4.605 -24.25 11.383 1 59.34 315 GLY B O 1
ATOM 6253 N N . SER B 1 316 ? -6.812 -24.594 11.961 1 63.62 316 SER B N 1
ATOM 6254 C CA . SER B 1 316 ? -6.832 -23.25 12.531 1 63.62 316 SER B CA 1
ATOM 6255 C C . SER B 1 316 ? -6.004 -23.172 13.805 1 63.62 316 SER B C 1
ATOM 6257 O O . SER B 1 316 ? -5.27 -22.203 14.016 1 63.62 316 SER B O 1
ATOM 6259 N N . GLY B 1 317 ? -6.141 -24.25 14.648 1 74.75 317 GLY B N 1
ATOM 6260 C CA . GLY B 1 317 ? -5.344 -24.266 15.867 1 74.75 317 GLY B CA 1
ATOM 6261 C C . GLY B 1 317 ? -3.85 -24.312 15.602 1 74.75 317 GLY B C 1
ATOM 6262 O O . GLY B 1 317 ? -3.074 -23.609 16.234 1 74.75 317 GLY B O 1
ATOM 6263 N N . GLU B 1 318 ? -3.523 -25.047 14.586 1 83.31 318 GLU B N 1
ATOM 6264 C CA . GLU B 1 318 ? -2.117 -25.156 14.211 1 83.31 318 GLU B CA 1
ATOM 6265 C C . GLU B 1 318 ? -1.581 -23.828 13.672 1 83.31 318 GLU B C 1
ATOM 6267 O O . GLU B 1 318 ? -0.469 -23.422 14.016 1 83.31 318 GLU B O 1
ATOM 6272 N N . VAL B 1 319 ? -2.439 -23.188 12.953 1 88.69 319 VAL B N 1
ATOM 6273 C CA . VAL B 1 319 ? -2.025 -21.922 12.383 1 88.69 319 VAL B CA 1
ATOM 6274 C C . VAL B 1 319 ? -1.748 -20.906 13.5 1 88.69 319 VAL B C 1
ATOM 6276 O O . VAL B 1 319 ? -0.726 -20.219 13.484 1 88.69 319 VAL B O 1
ATOM 6279 N N . GLY B 1 320 ? -2.596 -20.922 14.516 1 89.06 320 GLY B N 1
ATOM 6280 C CA . GLY B 1 320 ? -2.432 -19.984 15.625 1 89.06 320 GLY B CA 1
ATOM 6281 C C . GLY B 1 320 ? -1.138 -20.203 16.391 1 89.06 320 GLY B C 1
ATOM 6282 O O . GLY B 1 320 ? -0.452 -19.234 16.734 1 89.06 320 GLY B O 1
ATOM 6283 N N . GLU B 1 321 ? -0.801 -21.438 16.594 1 89.88 321 GLU B N 1
ATOM 6284 C CA . GLU B 1 321 ? 0.403 -21.766 17.344 1 89.88 321 GLU B CA 1
ATOM 6285 C C . GLU B 1 321 ? 1.662 -21.359 16.578 1 89.88 321 GLU B C 1
ATOM 6287 O O . GLU B 1 321 ? 2.578 -20.766 17.156 1 89.88 321 GLU B O 1
ATOM 6292 N N . VAL B 1 322 ? 1.697 -21.672 15.344 1 92.75 322 VAL B N 1
ATOM 6293 C CA . VAL B 1 322 ? 2.871 -21.375 14.539 1 92.75 322 VAL B CA 1
ATOM 6294 C C . VAL B 1 322 ? 3.012 -19.859 14.391 1 92.75 322 VAL B C 1
ATOM 6296 O O . VAL B 1 322 ? 4.117 -19.312 14.492 1 92.75 322 VAL B O 1
ATOM 6299 N N . VAL B 1 323 ? 1.909 -19.188 14.242 1 93.06 323 VAL B N 1
ATOM 6300 C CA . VAL B 1 323 ? 1.929 -17.734 14.102 1 93.06 323 VAL B CA 1
ATOM 6301 C C . VAL B 1 323 ? 2.436 -17.094 15.391 1 93.06 323 VAL B C 1
ATOM 6303 O O . VAL B 1 323 ? 3.293 -16.203 15.359 1 93.06 323 VAL B O 1
ATOM 6306 N N . ALA B 1 324 ? 1.961 -17.562 16.5 1 90.19 324 ALA B N 1
ATOM 6307 C CA . ALA B 1 324 ? 2.387 -17.016 17.781 1 90.19 324 ALA B CA 1
ATOM 6308 C C . ALA B 1 324 ? 3.883 -17.234 18 1 90.19 324 ALA B C 1
ATOM 6310 O O . ALA B 1 324 ? 4.59 -16.312 18.422 1 90.19 324 ALA B O 1
ATOM 6311 N N . ARG B 1 325 ? 4.328 -18.406 17.672 1 91.19 325 ARG B N 1
ATOM 6312 C CA . ARG B 1 325 ? 5.746 -18.703 17.812 1 91.19 325 ARG B CA 1
ATOM 6313 C C . ARG B 1 325 ? 6.594 -17.844 16.875 1 91.19 325 ARG B C 1
ATOM 6315 O O . ARG B 1 325 ? 7.633 -17.328 17.281 1 91.19 325 ARG B O 1
ATOM 6322 N N . SER B 1 326 ? 6.145 -17.703 15.648 1 93.62 326 SER B N 1
ATOM 6323 C CA . SER B 1 326 ? 6.863 -16.906 14.664 1 93.62 326 SER B CA 1
ATOM 6324 C C . SER B 1 326 ? 6.898 -15.43 15.07 1 93.62 326 SER B C 1
ATOM 6326 O O . SER B 1 326 ? 7.91 -14.758 14.867 1 93.62 326 SER B O 1
ATOM 6328 N N . LEU B 1 327 ? 5.828 -15 15.633 1 90.94 327 LEU B N 1
ATOM 6329 C CA . LEU B 1 327 ? 5.742 -13.617 16.094 1 90.94 327 LEU B CA 1
ATOM 6330 C C . LEU B 1 327 ? 6.75 -13.352 17.203 1 90.94 327 LEU B C 1
ATOM 6332 O O . LEU B 1 327 ? 7.449 -12.336 17.172 1 90.94 327 LEU B O 1
ATOM 6336 N N . ARG B 1 328 ? 6.875 -14.266 18.172 1 88.88 328 ARG B N 1
ATOM 6337 C CA . ARG B 1 328 ? 7.836 -14.125 19.25 1 88.88 328 ARG B CA 1
ATOM 6338 C C . ARG B 1 328 ? 9.266 -14.102 18.719 1 88.88 328 ARG B C 1
ATOM 6340 O O . ARG B 1 328 ? 10.078 -13.281 19.141 1 88.88 328 ARG B O 1
ATOM 6347 N N . ALA B 1 329 ? 9.477 -14.984 17.797 1 91.62 329 ALA B N 1
ATOM 6348 C CA . ALA B 1 329 ? 10.812 -15.039 17.203 1 91.62 329 ALA B CA 1
ATOM 6349 C C . ALA B 1 329 ? 11.117 -13.766 16.422 1 91.62 329 ALA B C 1
ATOM 6351 O O . ALA B 1 329 ? 12.242 -13.258 16.453 1 91.62 329 ALA B O 1
ATOM 6352 N N . LEU B 1 330 ? 10.164 -13.258 15.703 1 89.81 330 LEU B N 1
ATOM 6353 C CA . LEU B 1 330 ? 10.312 -12.047 14.898 1 89.81 330 LEU B CA 1
ATOM 6354 C C . LEU B 1 330 ? 10.648 -10.852 15.781 1 89.81 330 LEU B C 1
ATOM 6356 O O . LEU B 1 330 ? 11.531 -10.055 15.453 1 89.81 330 LEU B O 1
ATOM 6360 N N . LEU B 1 331 ? 10.023 -10.781 16.906 1 83.88 331 LEU B N 1
ATOM 6361 C CA . LEU B 1 331 ? 10.164 -9.602 17.75 1 83.88 331 LEU B CA 1
ATOM 6362 C C . LEU B 1 331 ? 11.508 -9.602 18.469 1 83.88 331 LEU B C 1
ATOM 6364 O O . LEU B 1 331 ? 12 -8.547 18.875 1 83.88 331 LEU B O 1
ATOM 6368 N N . ARG B 1 332 ? 12.102 -10.805 18.594 1 86.56 332 ARG B N 1
ATOM 6369 C CA . ARG B 1 332 ? 13.461 -10.883 19.125 1 86.56 332 ARG B CA 1
ATOM 6370 C C . ARG B 1 332 ? 14.453 -10.227 18.172 1 86.56 332 ARG B C 1
ATOM 6372 O O . ARG B 1 332 ? 15.57 -9.875 18.578 1 86.56 332 ARG B O 1
ATOM 6379 N N . ARG B 1 333 ? 14.031 -10.039 16.969 1 87.69 333 ARG B N 1
ATOM 6380 C CA . ARG B 1 333 ? 14.898 -9.445 15.961 1 87.69 333 ARG B CA 1
ATOM 6381 C C . ARG B 1 333 ? 14.789 -7.922 15.977 1 87.69 333 ARG B C 1
ATOM 6383 O O . ARG B 1 333 ? 15.5 -7.238 15.234 1 87.69 333 ARG B O 1
ATOM 6390 N N . ALA B 1 334 ? 13.906 -7.414 16.797 1 89.94 334 ALA B N 1
ATOM 6391 C CA . ALA B 1 334 ? 13.773 -5.965 16.938 1 89.94 334 ALA B CA 1
ATOM 6392 C C . ALA B 1 334 ? 14.859 -5.406 17.859 1 89.94 334 ALA B C 1
ATOM 6394 O O . ALA B 1 334 ? 14.562 -4.895 18.938 1 89.94 334 ALA B O 1
ATOM 6395 N N . THR B 1 335 ? 16.109 -5.387 17.359 1 88.56 335 THR B N 1
ATOM 6396 C CA . THR B 1 335 ? 17.266 -4.883 18.094 1 88.56 335 THR B CA 1
ATOM 6397 C C . THR B 1 335 ? 17.297 -3.357 18.062 1 88.56 335 THR B C 1
ATOM 6399 O O . THR B 1 335 ? 16.594 -2.73 17.281 1 88.56 335 THR B O 1
ATOM 6402 N N . PRO B 1 336 ? 18.141 -2.789 18.938 1 85.19 336 PRO B N 1
ATOM 6403 C CA . PRO B 1 336 ? 18.312 -1.336 18.875 1 85.19 336 PRO B CA 1
ATOM 6404 C C . PRO B 1 336 ? 18.781 -0.854 17.5 1 85.19 336 PRO B C 1
ATOM 6406 O O . PRO B 1 336 ? 18.344 0.201 17.031 1 85.19 336 PRO B O 1
ATOM 6409 N N . ALA B 1 337 ? 19.531 -1.696 16.859 1 83.81 337 ALA B N 1
ATOM 6410 C CA . ALA B 1 337 ? 20.016 -1.346 15.531 1 83.81 337 ALA B CA 1
ATOM 6411 C C . ALA B 1 337 ? 18.859 -1.329 14.523 1 83.81 337 ALA B C 1
ATOM 6413 O O . ALA B 1 337 ? 18.812 -0.455 13.656 1 83.81 337 ALA B O 1
ATOM 6414 N N . ALA B 1 338 ? 17.969 -2.289 14.656 1 87.62 338 ALA B N 1
ATOM 6415 C CA . ALA B 1 338 ? 16.812 -2.344 13.75 1 87.62 338 ALA B CA 1
ATOM 6416 C C . ALA B 1 338 ? 15.898 -1.143 13.961 1 87.62 338 ALA B C 1
ATOM 6418 O O . ALA B 1 338 ? 15.359 -0.587 13 1 87.62 338 ALA B O 1
ATOM 6419 N N . ILE B 1 339 ? 15.766 -0.754 15.188 1 88.38 339 ILE B N 1
ATOM 6420 C CA . ILE B 1 339 ? 14.93 0.392 15.516 1 88.38 339 ILE B CA 1
ATOM 6421 C C . ILE B 1 339 ? 15.555 1.669 14.961 1 88.38 339 ILE B C 1
ATOM 6423 O O . ILE B 1 339 ? 14.859 2.525 14.414 1 88.38 339 ILE B O 1
ATOM 6427 N N . GLU B 1 340 ? 16.828 1.795 15.117 1 83.19 340 GLU B N 1
ATOM 6428 C CA . GLU B 1 340 ? 17.547 2.945 14.578 1 83.19 340 GLU B CA 1
ATOM 6429 C C . GLU B 1 340 ? 17.375 3.029 13.062 1 83.19 340 GLU B C 1
ATOM 6431 O O . GLU B 1 340 ? 17.172 4.117 12.508 1 83.19 340 GLU B O 1
ATOM 6436 N N . GLU B 1 341 ? 17.438 1.877 12.422 1 79.88 341 GLU B N 1
ATOM 6437 C CA . GLU B 1 341 ? 17.281 1.838 10.977 1 79.88 341 GLU B CA 1
ATOM 6438 C C . GLU B 1 341 ? 15.883 2.312 10.57 1 79.88 341 GLU B C 1
ATOM 6440 O O . GLU B 1 341 ? 15.727 3.029 9.578 1 79.88 341 GLU B O 1
ATOM 6445 N N . ALA B 1 342 ? 14.914 1.89 11.336 1 85.06 342 ALA B N 1
ATOM 6446 C CA . ALA B 1 342 ? 13.547 2.312 11.047 1 85.06 342 ALA B CA 1
ATOM 6447 C C . ALA B 1 342 ? 13.383 3.82 11.234 1 85.06 342 ALA B C 1
ATOM 6449 O O . ALA B 1 342 ? 12.688 4.477 10.461 1 85.06 342 ALA B O 1
ATOM 6450 N N . THR B 1 343 ? 13.984 4.391 12.227 1 83.75 343 THR B N 1
ATOM 6451 C CA . THR B 1 343 ? 13.953 5.832 12.477 1 83.75 343 THR B CA 1
ATOM 6452 C C . THR B 1 343 ? 14.664 6.582 11.359 1 83.75 343 THR B C 1
ATOM 6454 O O . THR B 1 343 ? 14.211 7.648 10.93 1 83.75 343 THR B O 1
ATOM 6457 N N . GLU B 1 344 ? 15.742 5.988 10.914 1 75.94 344 GLU B N 1
ATOM 6458 C CA . GLU B 1 344 ? 16.5 6.578 9.812 1 75.94 344 GLU B CA 1
ATOM 6459 C C . GLU B 1 344 ? 15.68 6.625 8.531 1 75.94 344 GLU B C 1
ATOM 6461 O O . GLU B 1 344 ? 15.812 7.551 7.73 1 75.94 344 GLU B O 1
ATOM 6466 N N . GLU B 1 345 ? 14.859 5.617 8.391 1 74.94 345 GLU B N 1
ATOM 6467 C CA . GLU B 1 345 ? 13.984 5.625 7.223 1 74.94 345 GLU B CA 1
ATOM 6468 C C . GLU B 1 345 ? 13.047 6.828 7.25 1 74.94 345 GLU B C 1
ATOM 6470 O O . GLU B 1 345 ? 12.789 7.445 6.215 1 74.94 345 GLU B O 1
ATOM 6475 N N . LEU B 1 346 ? 12.547 7.176 8.398 1 79.69 346 LEU B N 1
ATOM 6476 C CA . LEU B 1 346 ? 11.711 8.359 8.547 1 79.69 346 LEU B CA 1
ATOM 6477 C C . LEU B 1 346 ? 12.5 9.633 8.266 1 79.69 346 LEU B C 1
ATOM 6479 O O . LEU B 1 346 ? 11.992 10.555 7.633 1 79.69 346 LEU B O 1
ATOM 6483 N N . ALA B 1 347 ? 13.711 9.648 8.734 1 78.88 347 ALA B N 1
ATOM 6484 C CA . ALA B 1 347 ? 14.586 10.789 8.477 1 78.88 347 ALA B CA 1
ATOM 6485 C C . ALA B 1 347 ? 14.844 10.953 6.984 1 78.88 347 ALA B C 1
ATOM 6487 O O . ALA B 1 347 ? 14.828 12.07 6.465 1 78.88 347 ALA B O 1
ATOM 6488 N N . THR B 1 348 ? 15.047 9.828 6.324 1 71.31 348 THR B N 1
ATOM 6489 C CA . THR B 1 348 ? 15.25 9.852 4.879 1 71.31 348 THR B CA 1
ATOM 6490 C C . THR B 1 348 ? 14.023 10.438 4.176 1 71.31 348 THR B C 1
ATOM 6492 O O . THR B 1 348 ? 14.156 11.273 3.281 1 71.31 348 THR B O 1
ATOM 6495 N N . ASP B 1 349 ? 12.922 9.953 4.637 1 71.56 349 ASP B N 1
ATOM 6496 C CA . ASP B 1 349 ? 11.68 10.461 4.062 1 71.56 349 ASP B CA 1
ATOM 6497 C C . ASP B 1 349 ? 11.562 11.977 4.254 1 71.56 349 ASP B C 1
ATOM 6499 O O . ASP B 1 349 ? 11.164 12.695 3.334 1 71.56 349 ASP B O 1
ATOM 6503 N N . PHE B 1 350 ? 11.906 12.5 5.375 1 81.38 350 PHE B N 1
ATOM 6504 C CA . PHE B 1 350 ? 11.875 13.922 5.68 1 81.38 350 PHE B CA 1
ATOM 6505 C C . PHE B 1 350 ? 12.797 14.695 4.746 1 81.38 350 PHE B C 1
ATOM 6507 O O . PHE B 1 350 ? 12.375 15.664 4.105 1 81.38 350 PHE B O 1
ATOM 6514 N N . TYR B 1 351 ? 13.969 14.297 4.582 1 72.69 351 TYR B N 1
ATOM 6515 C CA . TYR B 1 351 ? 14.953 15.031 3.793 1 72.69 351 TYR B CA 1
ATOM 6516 C C . TYR B 1 351 ? 14.594 15 2.312 1 72.69 351 TYR B C 1
ATOM 6518 O O . TYR B 1 351 ? 14.828 15.977 1.59 1 72.69 351 TYR B O 1
ATOM 6526 N N . CYS B 1 352 ? 13.969 13.883 1.909 1 64.44 352 CYS B N 1
ATOM 6527 C CA . CYS B 1 352 ? 13.594 13.758 0.506 1 64.44 352 CYS B CA 1
ATOM 6528 C C . CYS B 1 352 ? 12.438 14.688 0.168 1 64.44 352 CYS B C 1
ATOM 6530 O O . CYS B 1 352 ? 12.289 15.109 -0.98 1 64.44 352 CYS B O 1
ATOM 6532 N N . ASN B 1 353 ? 11.703 15.078 1.253 1 71.44 353 ASN B N 1
ATOM 6533 C CA . ASN B 1 353 ? 10.453 15.766 0.942 1 71.44 353 ASN B CA 1
ATOM 6534 C C . ASN B 1 353 ? 10.438 17.188 1.502 1 71.44 353 ASN B C 1
ATOM 6536 O O . ASN B 1 353 ? 9.516 17.953 1.232 1 71.44 353 ASN B O 1
ATOM 6540 N N . ARG B 1 354 ? 11.461 17.531 2.262 1 81.94 354 ARG B N 1
ATOM 6541 C CA . ARG B 1 354 ? 11.461 18.859 2.863 1 81.94 354 ARG B CA 1
ATOM 6542 C C . ARG B 1 354 ? 11.734 19.922 1.817 1 81.94 354 ARG B C 1
ATOM 6544 O O . ARG B 1 354 ? 12.133 19.625 0.693 1 81.94 354 ARG B O 1
ATOM 6551 N N . LEU B 1 355 ? 11.445 21.188 2.08 1 82.06 355 LEU B N 1
ATOM 6552 C CA . LEU B 1 355 ? 11.664 22.328 1.199 1 82.06 355 LEU B CA 1
ATOM 6553 C C . LEU B 1 355 ? 13.148 22.547 0.958 1 82.06 355 LEU B C 1
ATOM 6555 O O . LEU B 1 355 ? 13.961 22.406 1.873 1 82.06 355 LEU B O 1
ATOM 6559 N N . PRO B 1 356 ? 13.516 22.922 -0.219 1 75.5 356 PRO B N 1
ATOM 6560 C CA . PRO B 1 356 ? 14.898 23.359 -0.443 1 75.5 356 PRO B CA 1
ATOM 6561 C C . PRO B 1 356 ? 15.219 24.688 0.25 1 75.5 356 PRO B C 1
ATOM 6563 O O . PRO B 1 356 ? 14.305 25.422 0.625 1 75.5 356 PRO B O 1
ATOM 6566 N N . PRO B 1 357 ? 16.453 24.859 0.532 1 74 357 PRO B N 1
ATOM 6567 C CA . PRO B 1 357 ? 16.797 26.172 1.088 1 74 357 PRO B CA 1
ATOM 6568 C C . PRO B 1 357 ? 16.359 27.328 0.194 1 74 357 PRO B C 1
ATOM 6570 O O . PRO B 1 357 ? 16.422 27.219 -1.033 1 74 357 PRO B O 1
ATOM 6573 N N . PRO B 1 358 ? 15.695 28.203 0.811 1 75.81 358 PRO B N 1
ATOM 6574 C CA . PRO B 1 358 ? 15.273 29.328 -0.012 1 75.81 358 PRO B CA 1
ATOM 6575 C C . PRO B 1 358 ? 16.422 29.953 -0.806 1 75.81 358 PRO B C 1
ATOM 6577 O O . PRO B 1 358 ? 17.578 29.906 -0.365 1 75.81 358 PRO B O 1
ATOM 6580 N N . ALA B 1 359 ? 16 30.547 -2.25 1 58.72 359 ALA B N 1
ATOM 6581 C CA . ALA B 1 359 ? 16.75 31.078 -3.391 1 58.72 359 ALA B CA 1
ATOM 6582 C C . ALA B 1 359 ? 18.219 31.281 -3.043 1 58.72 359 ALA B C 1
ATOM 6584 O O . ALA B 1 359 ? 18.609 32.375 -2.607 1 58.72 359 ALA B O 1
ATOM 6585 N N . LEU B 1 360 ? 18.781 30.312 -2.27 1 46.19 360 LEU B N 1
ATOM 6586 C CA . LEU B 1 360 ? 20.219 30.469 -2.449 1 46.19 360 LEU B CA 1
ATOM 6587 C C . LEU B 1 360 ? 20.609 30.281 -3.912 1 46.19 360 LEU B C 1
ATOM 6589 O O . LEU B 1 360 ? 20.203 29.297 -4.547 1 46.19 360 LEU B O 1
ATOM 6593 N N . ALA B 1 361 ? 20.484 31.25 -4.691 1 43.62 361 ALA B N 1
ATOM 6594 C CA . ALA B 1 361 ? 21.219 31.078 -5.945 1 43.62 361 ALA B CA 1
ATOM 6595 C C . ALA B 1 361 ? 22.328 30.047 -5.797 1 43.62 361 ALA B C 1
ATOM 6597 O O . ALA B 1 361 ? 23.031 30.016 -4.785 1 43.62 361 ALA B O 1
ATOM 6598 N N . PRO B 1 362 ? 21.984 28.875 -6.441 1 43.31 362 PRO B N 1
ATOM 6599 C CA . PRO B 1 362 ? 23.141 28 -6.328 1 43.31 362 PRO B CA 1
ATOM 6600 C C . PRO B 1 362 ? 24.469 28.766 -6.301 1 43.31 362 PRO B C 1
ATOM 6602 O O . PRO B 1 362 ? 24.609 29.781 -7 1 43.31 362 PRO B O 1
ATOM 6605 N N . PRO B 1 363 ? 25.078 28.766 -5.199 1 42.88 363 PRO B N 1
ATOM 6606 C CA . PRO B 1 363 ? 26.359 29.453 -5.359 1 42.88 363 PRO B CA 1
ATOM 6607 C C . PRO B 1 363 ? 26.953 29.281 -6.754 1 42.88 363 PRO B C 1
ATOM 6609 O O . PRO B 1 363 ? 26.672 28.297 -7.43 1 42.88 363 PRO B O 1
ATOM 6612 N N . PRO B 1 364 ? 27.25 30.406 -7.27 1 41.62 364 PRO B N 1
ATOM 6613 C CA . PRO B 1 364 ? 27.922 30.219 -8.555 1 41.62 364 PRO B CA 1
ATOM 6614 C C . PRO B 1 364 ? 28.766 28.953 -8.602 1 41.62 364 PRO B C 1
ATOM 6616 O O . PRO B 1 364 ? 29.453 28.641 -7.633 1 41.62 364 PRO B O 1
ATOM 6619 N N . HIS B 1 365 ? 28.141 27.953 -9.227 1 43.97 365 HIS B N 1
ATOM 6620 C CA . HIS B 1 365 ? 28.969 26.766 -9.438 1 43.97 365 HIS B CA 1
ATOM 6621 C C . HIS B 1 365 ? 30.422 27.141 -9.68 1 43.97 365 HIS B C 1
ATOM 6623 O O . HIS B 1 365 ? 30.719 27.938 -10.57 1 43.97 365 HIS B O 1
ATOM 6629 N N . GLY B 1 366 ? 31.141 27.266 -8.586 1 46.34 366 GLY B N 1
ATOM 6630 C CA . GLY B 1 366 ? 32.562 27.391 -8.914 1 46.34 366 GLY B CA 1
ATOM 6631 C C . GLY B 1 366 ? 33.031 26.406 -9.961 1 46.34 366 GLY B C 1
ATOM 6632 O O . GLY B 1 366 ? 32.25 25.594 -10.445 1 46.34 366 GLY B O 1
ATOM 6633 N N . PRO B 1 367 ? 34.156 26.688 -10.516 1 47.47 367 PRO B N 1
ATOM 6634 C CA . PRO B 1 367 ? 34.688 25.734 -11.492 1 47.47 367 PRO B CA 1
ATOM 6635 C C . PRO B 1 367 ? 34.75 24.312 -10.945 1 47.47 367 PRO B C 1
ATOM 6637 O O . PRO B 1 367 ? 34.844 24.109 -9.727 1 47.47 367 PRO B O 1
ATOM 6640 N N . PRO B 1 368 ? 34.344 23.359 -11.695 1 49.38 368 PRO B N 1
ATOM 6641 C CA . PRO B 1 368 ? 34.5 21.984 -11.227 1 49.38 368 PRO B CA 1
ATOM 6642 C C . PRO B 1 368 ? 35.844 21.734 -10.562 1 49.38 368 PRO B C 1
ATOM 6644 O O . PRO B 1 368 ? 36.812 22.391 -10.898 1 49.38 368 PRO B O 1
ATOM 6647 N N . PRO B 1 36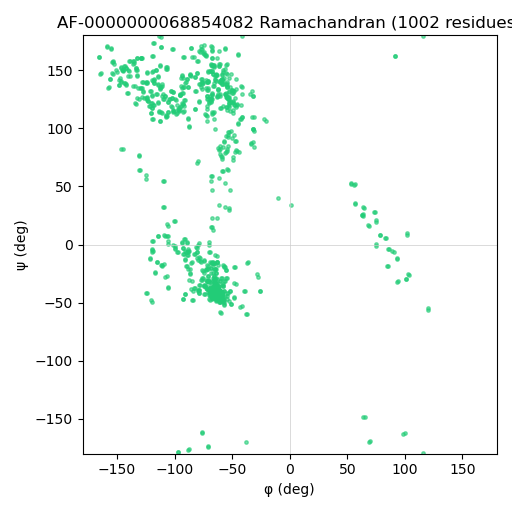9 ? 35.75 21.047 -9.453 1 45.56 369 PRO B N 1
ATOM 6648 C CA . PRO B 1 369 ? 37.031 20.781 -8.812 1 45.56 369 PRO B CA 1
ATOM 6649 C C . PRO B 1 369 ? 38.094 20.266 -9.805 1 45.56 369 PRO B C 1
ATOM 6651 O O . PRO B 1 369 ? 37.844 19.344 -10.57 1 45.56 369 PRO B O 1
ATOM 6654 N N . ALA B 1 370 ? 38.812 21.188 -10.391 1 43.56 370 ALA B N 1
ATOM 6655 C CA . ALA B 1 370 ? 39.875 20.797 -11.297 1 43.56 370 ALA B CA 1
ATOM 6656 C C . ALA B 1 370 ? 41.062 20.203 -10.523 1 43.56 370 ALA B C 1
ATOM 6658 O O . ALA B 1 370 ? 41.281 20.547 -9.367 1 43.56 370 ALA B O 1
ATOM 6659 N N . GLY B 1 371 ? 41.5 19.109 -11.016 1 46.06 371 GLY B N 1
ATOM 6660 C CA . GLY B 1 371 ? 42.75 18.531 -10.523 1 46.06 371 GLY B CA 1
ATOM 6661 C C . GLY B 1 371 ? 43.875 19.531 -10.477 1 46.06 371 GLY B C 1
ATOM 6662 O O . GLY B 1 371 ? 43.938 20.469 -11.266 1 46.06 371 GLY B O 1
ATOM 6663 N N . GLY B 1 372 ? 44.5 19.75 -9.352 1 46.06 372 GLY B N 1
ATOM 6664 C CA . GLY B 1 372 ? 45.75 20.484 -9.141 1 46.06 372 GLY B CA 1
ATOM 6665 C C . GLY B 1 372 ? 45.594 21.672 -8.227 1 46.06 372 GLY B C 1
ATOM 6666 O O . GLY B 1 372 ? 46.5 22.047 -7.496 1 46.06 372 GLY B O 1
ATOM 6667 N N . SER B 1 373 ? 44.656 22.625 -8.586 1 43.91 373 SER B N 1
ATOM 6668 C CA . SER B 1 373 ? 44.594 23.828 -7.754 1 43.91 373 SER B CA 1
ATOM 6669 C C . SER B 1 373 ? 43.844 23.547 -6.453 1 43.91 373 SER B C 1
ATOM 6671 O O . SER B 1 373 ? 43.062 22.594 -6.367 1 43.91 373 SER B O 1
ATOM 6673 N N . ARG B 1 374 ? 44.406 24.094 -5.367 1 51.34 374 ARG B N 1
ATOM 6674 C CA . ARG B 1 374 ? 43.812 24 -4.035 1 51.34 374 ARG B CA 1
ATOM 6675 C C . ARG B 1 374 ? 42.375 24.5 -4.035 1 51.34 374 ARG B C 1
ATOM 6677 O O . ARG B 1 374 ? 42.125 25.703 -3.998 1 51.34 374 ARG B O 1
ATOM 6684 N N . THR B 1 375 ? 41.469 23.812 -4.758 1 49.94 375 THR B N 1
ATOM 6685 C CA . THR B 1 375 ? 40.062 24.172 -4.715 1 49.94 375 THR B CA 1
ATOM 6686 C C . THR B 1 375 ? 39.438 23.75 -3.389 1 49.94 375 THR B C 1
ATOM 6688 O O . THR B 1 375 ? 39.656 22.641 -2.916 1 49.94 375 THR B O 1
ATOM 6691 N N . LEU B 1 376 ? 39.062 24.703 -2.578 1 52.53 376 LEU B N 1
ATOM 6692 C CA . LEU B 1 376 ? 38.344 24.438 -1.331 1 52.53 376 LEU B CA 1
ATOM 6693 C C . LEU B 1 376 ? 36.938 23.953 -1.605 1 52.53 376 LEU B C 1
ATOM 6695 O O . LEU B 1 376 ? 36.281 24.453 -2.512 1 52.53 376 LEU B O 1
ATOM 6699 N N . LEU B 1 377 ? 36.625 22.766 -1.098 1 51.41 377 LEU B N 1
ATOM 6700 C CA . LEU B 1 377 ? 35.312 22.141 -1.311 1 51.41 377 LEU B CA 1
ATOM 6701 C C . LEU B 1 377 ? 34.5 22.172 -0.03 1 51.41 377 LEU B C 1
ATOM 6703 O O . LEU B 1 377 ? 35.031 22.047 1.069 1 51.41 377 LEU B O 1
ATOM 6707 N N . ARG B 1 378 ? 33.219 22.703 -0.129 1 52.56 378 ARG B N 1
ATOM 6708 C CA . ARG B 1 378 ? 32.312 22.578 0.992 1 52.56 378 ARG B CA 1
ATOM 6709 C C . ARG B 1 378 ? 30.969 21.984 0.546 1 52.56 378 ARG B C 1
ATOM 6711 O O . ARG B 1 378 ? 30.469 22.312 -0.528 1 52.56 378 ARG B O 1
ATOM 6718 N N . LEU B 1 379 ? 30.453 21.078 1.429 1 56.25 379 LEU B N 1
ATOM 6719 C CA . LEU B 1 379 ? 29.109 20.562 1.21 1 56.25 379 LEU B CA 1
ATOM 6720 C C . LEU B 1 379 ? 28.047 21.562 1.677 1 56.25 379 LEU B C 1
ATOM 6722 O O . LEU B 1 379 ? 28.359 22.469 2.465 1 56.25 379 LEU B O 1
ATOM 6726 N N . CYS B 1 380 ? 26.891 21.453 1.174 1 58.28 380 CYS B N 1
ATOM 6727 C CA . CYS B 1 380 ? 25.797 22.297 1.629 1 58.28 380 CYS B CA 1
ATOM 6728 C C . CYS B 1 380 ? 25.594 22.172 3.135 1 58.28 380 CYS B C 1
ATOM 6730 O O . CYS B 1 380 ? 26.219 21.328 3.779 1 58.28 380 CYS B O 1
ATOM 6732 N N . ASP B 1 381 ? 24.812 23.047 3.633 1 57.34 381 ASP B N 1
ATOM 6733 C CA . ASP B 1 381 ? 24.547 23.094 5.066 1 57.34 381 ASP B CA 1
ATOM 6734 C C . ASP B 1 381 ? 24.047 21.75 5.578 1 57.34 381 ASP B C 1
ATOM 6736 O O . ASP B 1 381 ? 23.25 21.078 4.91 1 57.34 381 ASP B O 1
ATOM 6740 N N . PRO B 1 382 ? 24.578 21.328 6.695 1 57.97 382 PRO B N 1
ATOM 6741 C CA . PRO B 1 382 ? 24.188 20.031 7.258 1 57.97 382 PRO B CA 1
ATOM 6742 C C . PRO B 1 382 ? 22.688 19.906 7.469 1 57.97 382 PRO B C 1
ATOM 6744 O O . PRO B 1 382 ? 22.141 18.797 7.508 1 57.97 382 PRO B O 1
ATOM 6747 N N . ALA B 1 383 ? 22 21.016 7.57 1 61.62 383 ALA B N 1
ATOM 6748 C CA . ALA B 1 383 ? 20.547 20.984 7.746 1 61.62 383 ALA B CA 1
ATOM 6749 C C . ALA B 1 383 ? 19.859 20.453 6.496 1 61.62 383 ALA B C 1
ATOM 6751 O O . ALA B 1 383 ? 18.703 20.016 6.559 1 61.62 383 ALA B O 1
ATOM 6752 N N . HIS B 1 384 ? 20.641 20.453 5.422 1 60.47 384 HIS B N 1
ATOM 6753 C CA . HIS B 1 384 ? 20 20.141 4.156 1 60.47 384 HIS B CA 1
ATOM 6754 C C . HIS B 1 384 ? 20.516 18.828 3.584 1 60.47 384 HIS B C 1
ATOM 6756 O O . HIS B 1 384 ? 20.25 18.5 2.424 1 60.47 384 HIS B O 1
ATOM 6762 N N . ARG B 1 385 ? 21.312 18.156 4.391 1 56.16 385 ARG B N 1
ATOM 6763 C CA . ARG B 1 385 ? 21.891 16.906 3.918 1 56.16 385 ARG B CA 1
ATOM 6764 C C . ARG B 1 385 ? 21.953 15.875 5.043 1 56.16 385 ARG B C 1
ATOM 6766 O O . ARG B 1 385 ? 21.922 16.234 6.223 1 56.16 385 ARG B O 1
ATOM 6773 N N . ARG B 1 386 ? 21.891 14.617 4.578 1 65.31 386 ARG B N 1
ATOM 6774 C CA . ARG B 1 386 ? 22.016 13.508 5.516 1 65.31 386 ARG B CA 1
ATOM 6775 C C . ARG B 1 386 ? 22.828 12.367 4.906 1 65.31 386 ARG B C 1
ATOM 6777 O O . ARG B 1 386 ? 22.609 12 3.75 1 65.31 386 ARG B O 1
ATOM 6784 N N . LEU B 1 387 ? 23.828 11.922 5.734 1 56.72 387 LEU B N 1
ATOM 6785 C CA . LEU B 1 387 ? 24.594 10.758 5.32 1 56.72 387 LEU B CA 1
ATOM 6786 C C . LEU B 1 387 ? 23.984 9.477 5.883 1 56.72 387 LEU B C 1
ATOM 6788 O O . LEU B 1 387 ? 23.75 9.375 7.086 1 56.72 387 LEU B O 1
ATOM 6792 N N . VAL B 1 388 ? 23.5 8.656 5.039 1 58.12 388 VAL B N 1
ATOM 6793 C CA . VAL B 1 388 ? 22.938 7.387 5.465 1 58.12 388 VAL B CA 1
ATOM 6794 C C . VAL B 1 388 ? 23.891 6.25 5.117 1 58.12 388 VAL B C 1
ATOM 6796 O O . VAL B 1 388 ? 24.406 6.184 3.998 1 58.12 388 VAL B O 1
ATOM 6799 N N . ARG B 1 389 ? 24.266 5.504 6.227 1 51.41 389 ARG B N 1
ATOM 6800 C CA . ARG B 1 389 ? 25.141 4.344 6.055 1 51.41 389 ARG B CA 1
ATOM 6801 C C . ARG B 1 389 ? 24.328 3.047 6.082 1 51.41 389 ARG B C 1
ATOM 6803 O O . ARG B 1 389 ? 23.406 2.9 6.891 1 51.41 389 ARG B O 1
ATOM 6810 N N . GLY B 1 390 ? 24.281 2.346 5.016 1 51.03 390 GLY B N 1
ATOM 6811 C CA . GLY B 1 390 ? 23.625 1.046 4.992 1 51.03 390 GLY B CA 1
ATOM 6812 C C . GLY B 1 390 ? 23.984 0.221 3.771 1 51.03 390 GLY B C 1
ATOM 6813 O O . GLY B 1 390 ? 24.219 0.769 2.691 1 51.03 390 GLY B O 1
ATOM 6814 N N . GLY B 1 391 ? 24.031 -1.137 3.98 1 46.19 391 GLY B N 1
ATOM 6815 C CA . GLY B 1 391 ? 24.219 -2.086 2.896 1 46.19 391 GLY B CA 1
ATOM 6816 C C . GLY B 1 391 ? 25.562 -1.938 2.207 1 46.19 391 GLY B C 1
ATOM 6817 O O . GLY B 1 391 ? 25.672 -2.117 0.991 1 46.19 391 GLY B O 1
ATOM 6818 N N . GLY B 1 392 ? 26.688 -1.336 2.969 1 47.94 392 GLY B N 1
ATOM 6819 C CA . GLY B 1 392 ? 28.031 -1.165 2.408 1 47.94 392 GLY B CA 1
ATOM 6820 C C . GLY B 1 392 ? 28.188 0.124 1.625 1 47.94 392 GLY B C 1
ATOM 6821 O O . GLY B 1 392 ? 29.25 0.401 1.082 1 47.94 392 GLY B O 1
ATOM 6822 N N . PHE B 1 393 ? 27.031 0.864 1.5 1 44.19 393 PHE B N 1
ATOM 6823 C CA . PHE B 1 393 ? 27.078 2.121 0.763 1 44.19 393 PHE B CA 1
ATOM 6824 C C . PHE B 1 393 ? 26.812 3.303 1.687 1 44.19 393 PHE B C 1
ATOM 6826 O O . PHE B 1 393 ? 26.281 3.133 2.785 1 44.19 393 PHE B O 1
ATOM 6833 N N . VAL B 1 394 ? 27.547 4.457 1.396 1 52.75 394 VAL B N 1
ATOM 6834 C CA . VAL B 1 394 ? 27.234 5.73 2.035 1 52.75 394 VAL B CA 1
ATOM 6835 C C . VAL B 1 394 ? 26.438 6.609 1.07 1 52.75 394 VAL B C 1
ATOM 6837 O O . VAL B 1 394 ? 26.812 6.762 -0.094 1 52.75 394 VAL B O 1
ATOM 6840 N N . GLN B 1 395 ? 25.266 6.852 1.448 1 49.34 395 GLN B N 1
ATOM 6841 C CA . GLN B 1 395 ? 24.406 7.695 0.622 1 49.34 395 GLN B CA 1
ATOM 6842 C C . GLN B 1 395 ? 24.281 9.094 1.215 1 49.34 395 GLN B C 1
ATOM 6844 O O . GLN B 1 395 ? 24.125 9.25 2.43 1 49.34 395 GLN B O 1
ATOM 6849 N N . LEU B 1 396 ? 24.641 10.18 0.308 1 53.97 396 LEU B N 1
ATOM 6850 C CA . LEU B 1 396 ? 24.328 11.555 0.681 1 53.97 396 LEU B CA 1
ATOM 6851 C C . LEU B 1 396 ? 22.938 11.945 0.218 1 53.97 396 LEU B C 1
ATOM 6853 O O . LEU B 1 396 ? 22.672 12.047 -0.984 1 53.97 396 LEU B O 1
ATOM 6857 N N . GLN B 1 397 ? 22.094 12.047 1.188 1 55.59 397 GLN B N 1
ATOM 6858 C CA . GLN B 1 397 ? 20.766 12.555 0.904 1 55.59 397 GLN B CA 1
ATOM 6859 C C . GLN B 1 397 ? 20.688 14.062 1.118 1 55.59 397 GLN B C 1
ATOM 6861 O O . GLN B 1 397 ? 21.281 14.594 2.059 1 55.59 397 GLN B O 1
ATOM 6866 N N . HIS B 1 398 ? 20.172 14.805 0.175 1 52.22 398 HIS B N 1
ATOM 6867 C CA . HIS B 1 398 ? 20.047 16.25 0.339 1 52.22 398 HIS B CA 1
ATOM 6868 C C . HIS B 1 398 ? 18.719 16.75 -0.203 1 52.22 398 HIS B C 1
ATOM 6870 O O . HIS B 1 398 ? 18.062 16.062 -0.988 1 52.22 398 HIS B O 1
ATOM 6876 N N . CYS B 1 399 ? 18.281 17.891 0.258 1 56.94 399 CYS B N 1
ATOM 6877 C CA . CYS B 1 399 ? 17 18.453 -0.18 1 56.94 399 CYS B CA 1
ATOM 6878 C C . CYS B 1 399 ? 17.234 19.688 -1.06 1 56.94 399 CYS B C 1
ATOM 6880 O O . CYS B 1 399 ? 16.281 20.406 -1.377 1 56.94 399 CYS B O 1
ATOM 6882 N N . VAL B 1 400 ? 18.484 19.984 -1.45 1 57.88 400 VAL B N 1
ATOM 6883 C CA . VAL B 1 400 ? 18.812 21.203 -2.197 1 57.88 400 VAL B CA 1
ATOM 6884 C C . VAL B 1 400 ? 18.141 21.156 -3.564 1 57.88 400 VAL B C 1
ATOM 6886 O O . VAL B 1 400 ? 17.75 22.203 -4.098 1 57.88 400 VAL B O 1
ATOM 6889 N N . GLY B 1 401 ? 18.016 19.938 -4.105 1 58.5 401 GLY B N 1
ATOM 6890 C CA . GLY B 1 401 ? 17.422 19.781 -5.426 1 58.5 401 GLY B CA 1
ATOM 6891 C C . GLY B 1 401 ? 15.914 19.547 -5.375 1 58.5 401 GLY B C 1
ATOM 6892 O O . GLY B 1 401 ? 15.289 19.312 -6.41 1 58.5 401 GLY B O 1
ATOM 6893 N N . ASN B 1 402 ? 15.422 19.625 -4.199 1 57.47 402 ASN B N 1
ATOM 6894 C CA . ASN B 1 402 ? 13.977 19.453 -4.098 1 57.47 402 ASN B CA 1
ATOM 6895 C C . ASN B 1 402 ? 13.227 20.609 -4.754 1 57.47 402 ASN B C 1
ATOM 6897 O O . ASN B 1 402 ? 13.781 21.703 -4.922 1 57.47 402 ASN B O 1
ATOM 6901 N N . ALA B 1 403 ? 12.047 20.312 -5.289 1 58.16 403 ALA B N 1
ATOM 6902 C CA . ALA B 1 403 ? 11.188 21.328 -5.867 1 58.16 403 ALA B CA 1
ATOM 6903 C C . ALA B 1 403 ? 10.094 21.75 -4.887 1 58.16 403 ALA B C 1
ATOM 6905 O O . ALA B 1 403 ? 9.445 20.906 -4.27 1 58.16 403 ALA B O 1
ATOM 6906 N N . ARG B 1 404 ? 10.062 23.031 -4.652 1 65.94 404 ARG B N 1
ATOM 6907 C CA . ARG B 1 404 ? 9.016 23.531 -3.756 1 65.94 404 ARG B CA 1
ATOM 6908 C C . ARG B 1 404 ? 7.637 23.094 -4.238 1 65.94 404 ARG B C 1
ATOM 6910 O O . ARG B 1 404 ? 6.711 22.938 -3.439 1 65.94 404 ARG B O 1
ATOM 6917 N N . GLU B 1 405 ? 7.477 22.906 -5.578 1 60.53 405 GLU B N 1
ATOM 6918 C CA . GLU B 1 405 ? 6.207 22.5 -6.164 1 60.53 405 GLU B CA 1
ATOM 6919 C C . GLU B 1 405 ? 5.816 21.094 -5.711 1 60.53 405 GLU B C 1
ATOM 6921 O O . GLU B 1 405 ? 4.633 20.75 -5.684 1 60.53 405 GLU B O 1
ATOM 6926 N N . ASP B 1 406 ? 6.809 20.359 -5.281 1 49.03 406 ASP B N 1
ATOM 6927 C CA . ASP B 1 406 ? 6.559 18.984 -4.891 1 49.03 406 ASP B CA 1
ATOM 6928 C C . ASP B 1 406 ? 6.383 18.859 -3.377 1 49.03 406 ASP B C 1
ATOM 6930 O O . ASP B 1 406 ? 6.012 17.797 -2.873 1 49.03 406 ASP B O 1
ATOM 6934 N N . HIS B 1 407 ? 6.613 19.938 -2.701 1 50.75 407 HIS B N 1
ATOM 6935 C CA . HIS B 1 407 ? 6.59 19.938 -1.243 1 50.75 407 HIS B CA 1
ATOM 6936 C C . HIS B 1 407 ? 5.176 19.719 -0.717 1 50.75 407 HIS B C 1
ATOM 6938 O O . HIS B 1 407 ? 4.262 20.469 -1.055 1 50.75 407 HIS B O 1
ATOM 6944 N N . MET B 1 408 ? 4.98 18.594 0.172 1 40.72 408 MET B N 1
ATOM 6945 C CA . MET B 1 408 ? 3.75 18.25 0.872 1 40.72 408 MET B CA 1
ATOM 6946 C C . MET B 1 408 ? 2.641 17.906 -0.117 1 40.72 408 MET B C 1
ATOM 6948 O O . MET B 1 408 ? 1.483 18.281 0.088 1 40.72 408 MET B O 1
ATOM 6952 N N . ARG B 1 409 ? 2.926 17.469 -1.239 1 39.41 409 ARG B N 1
ATOM 6953 C CA . ARG B 1 409 ? 1.924 17 -2.189 1 39.41 409 ARG B CA 1
ATOM 6954 C C . ARG B 1 409 ? 1.244 15.734 -1.685 1 39.41 409 ARG B C 1
ATOM 6956 O O . ARG B 1 409 ? 1.831 14.977 -0.908 1 39.41 409 ARG B O 1
ATOM 6963 N N . LEU B 1 410 ? -0.121 15.664 -1.828 1 41.31 410 LEU B N 1
ATOM 6964 C CA . LEU B 1 410 ? -0.995 14.57 -1.411 1 41.31 410 LEU B CA 1
ATOM 6965 C C . LEU B 1 410 ? -0.406 13.227 -1.807 1 41.31 410 LEU B C 1
ATOM 6967 O O . LEU B 1 410 ? -0.078 13.008 -2.975 1 41.31 410 LEU B O 1
ATOM 6971 N N . THR B 1 411 ? 0.105 12.625 -0.781 1 44.5 411 THR B N 1
ATOM 6972 C CA . THR B 1 411 ? 0.623 11.273 -0.968 1 44.5 411 THR B CA 1
ATOM 6973 C C . THR B 1 411 ? -0.224 10.258 -0.207 1 44.5 411 THR B C 1
ATOM 6975 O O . THR B 1 411 ? -0.738 10.555 0.874 1 44.5 411 THR B O 1
ATOM 6978 N N . PHE B 1 412 ? -0.994 9.508 -0.771 1 44.75 412 PHE B N 1
ATOM 6979 C CA . PHE B 1 412 ? -1.819 8.492 -0.13 1 44.75 412 PHE B CA 1
ATOM 6980 C C . PHE B 1 412 ? -1.05 7.188 0.022 1 44.75 412 PHE B C 1
ATOM 6982 O O . PHE B 1 412 ? -0.175 6.879 -0.79 1 44.75 412 PHE B O 1
ATOM 6989 N N . PRO B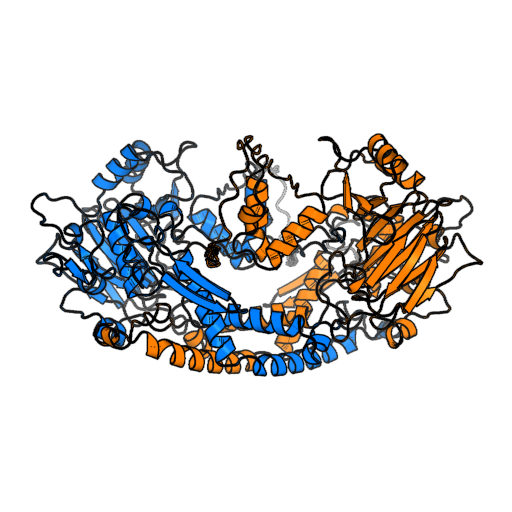 1 413 ? -1.506 6.688 1.165 1 42.91 413 PRO B N 1
ATOM 6990 C CA . PRO B 1 413 ? -0.862 5.387 1.358 1 42.91 413 PRO B CA 1
ATOM 6991 C C . PRO B 1 413 ? -1.078 4.441 0.18 1 42.91 413 PRO B C 1
ATOM 6993 O O . PRO B 1 413 ? -2.049 4.59 -0.566 1 42.91 413 PRO B O 1
ATOM 6996 N N . PRO B 1 414 ? -0.292 3.617 0.014 1 43.94 414 PRO B N 1
ATOM 6997 C CA . PRO B 1 414 ? -0.391 2.686 -1.11 1 43.94 414 PRO B CA 1
ATOM 6998 C C . PRO B 1 414 ? -1.713 1.921 -1.13 1 43.94 414 PRO B C 1
ATOM 7000 O O . PRO B 1 414 ? -2.178 1.512 -2.197 1 43.94 414 PRO B O 1
ATOM 7003 N N . GLU B 1 415 ? -2.398 1.885 0.032 1 47.19 415 GLU B N 1
ATOM 7004 C CA . GLU B 1 415 ? -3.691 1.219 0.164 1 47.19 415 GLU B CA 1
ATOM 7005 C C . GLU B 1 415 ? -4.773 1.953 -0.622 1 47.19 415 GLU B C 1
ATOM 7007 O O . GLU B 1 415 ? -5.781 1.355 -1.007 1 47.19 415 GLU B O 1
ATOM 7012 N N . ALA B 1 416 ? -4.441 3.189 -0.879 1 50 416 ALA B N 1
ATOM 7013 C CA . ALA B 1 416 ? -5.457 3.99 -1.554 1 50 416 ALA B CA 1
ATOM 7014 C C . ALA B 1 416 ? -5.281 3.941 -3.068 1 50 416 ALA B C 1
ATOM 7016 O O . ALA B 1 416 ? -6.145 4.406 -3.816 1 50 416 ALA B O 1
ATOM 7017 N N . ALA B 1 417 ? -4.371 3.352 -3.443 1 49.56 417 ALA B N 1
ATOM 7018 C CA . ALA B 1 417 ? -3.977 3.455 -4.848 1 49.56 417 ALA B CA 1
ATOM 7019 C C . ALA B 1 417 ? -5.023 2.822 -5.758 1 49.56 417 ALA B C 1
ATOM 7021 O O . ALA B 1 417 ? -5.414 3.41 -6.77 1 49.56 417 ALA B O 1
ATOM 7022 N N . PRO B 1 418 ? -5.637 1.672 -5.359 1 51.94 418 PRO B N 1
ATOM 7023 C CA . PRO B 1 418 ? -6.684 1.137 -6.23 1 51.94 418 PRO B CA 1
ATOM 7024 C C . PRO B 1 418 ? -7.852 2.1 -6.41 1 51.94 418 PRO B C 1
ATOM 7026 O O . PRO B 1 418 ? -8.352 2.27 -7.523 1 51.94 418 PRO B O 1
ATOM 7029 N N . ALA B 1 419 ? -8.148 2.682 -5.379 1 55.5 419 ALA B N 1
ATOM 7030 C CA . ALA B 1 419 ? -9.273 3.607 -5.461 1 55.5 419 ALA B CA 1
ATOM 7031 C C . ALA B 1 419 ? -8.906 4.844 -6.277 1 55.5 419 ALA B C 1
ATOM 7033 O O . ALA B 1 419 ? -9.711 5.316 -7.086 1 55.5 419 ALA B O 1
ATOM 7034 N N . LEU B 1 420 ? -7.754 5.324 -6.156 1 53.94 420 LEU B N 1
ATOM 7035 C CA . LEU B 1 420 ? -7.312 6.52 -6.867 1 53.94 420 LEU B CA 1
ATOM 7036 C C . LEU B 1 420 ? -7.133 6.23 -8.352 1 53.94 420 LEU B C 1
ATOM 7038 O O . LEU B 1 420 ? -7.504 7.047 -9.195 1 53.94 420 LEU B O 1
ATOM 7042 N N . LEU B 1 421 ? -6.762 5.031 -8.602 1 49.41 421 LEU B N 1
ATOM 7043 C CA . LEU B 1 421 ? -6.617 4.613 -9.992 1 49.41 421 LEU B CA 1
ATOM 7044 C C . LEU B 1 421 ? -7.98 4.41 -10.648 1 49.41 421 LEU B C 1
ATOM 7046 O O . LEU B 1 421 ? -8.18 4.793 -11.805 1 49.41 421 LEU B O 1
ATOM 7050 N N . GLN B 1 422 ? -8.828 3.816 -9.914 1 54.34 422 GLN B N 1
ATOM 7051 C CA . GLN B 1 422 ? -10.203 3.684 -10.398 1 54.34 422 GLN B CA 1
ATOM 7052 C C . GLN B 1 422 ? -10.812 5.051 -10.695 1 54.34 422 GLN B C 1
ATOM 7054 O O . GLN B 1 422 ? -11.461 5.238 -11.727 1 54.34 422 GLN B O 1
ATOM 7059 N N . LEU B 1 423 ? -10.461 5.895 -9.953 1 55.19 423 LEU B N 1
ATOM 7060 C CA . LEU B 1 423 ? -11.023 7.23 -10.109 1 55.19 423 LEU B CA 1
ATOM 7061 C C . LEU B 1 423 ? -10.352 7.969 -11.266 1 55.19 423 LEU B C 1
ATOM 7063 O O . LEU B 1 423 ? -11.023 8.664 -12.031 1 55.19 423 LEU B O 1
ATOM 7067 N N . THR B 1 424 ? -9.133 7.742 -11.438 1 49 424 THR B N 1
ATOM 7068 C CA . THR B 1 424 ? -8.406 8.406 -12.516 1 49 424 THR B CA 1
ATOM 7069 C C . THR B 1 424 ? -8.773 7.797 -13.867 1 49 424 THR B C 1
ATOM 7071 O O . THR B 1 424 ? -8.977 8.523 -14.844 1 49 424 THR B O 1
ATOM 7074 N N . ALA B 1 425 ? -8.992 6.52 -13.883 1 46.53 425 ALA B N 1
ATOM 7075 C CA . ALA B 1 425 ? -9.328 5.809 -15.109 1 46.53 425 ALA B CA 1
ATOM 7076 C C . ALA B 1 425 ? -10.781 6.07 -15.508 1 46.53 425 ALA B C 1
ATOM 7078 O O . ALA B 1 425 ? -11.117 6.039 -16.703 1 46.53 425 ALA B O 1
ATOM 7079 N N . SER B 1 426 ? -11.594 6.32 -14.57 1 46.19 426 SER B N 1
ATOM 7080 C CA . SER B 1 426 ? -13.016 6.523 -14.844 1 46.19 426 SER B CA 1
ATOM 7081 C C . SER B 1 426 ? -13.289 7.938 -15.344 1 46.19 426 SER B C 1
ATOM 7083 O O . SER B 1 426 ? -14.359 8.219 -15.875 1 46.19 426 SER B O 1
ATOM 7085 N N . TYR B 1 427 ? -12.281 8.758 -15.32 1 44.53 427 TYR B N 1
ATOM 7086 C CA . TYR B 1 427 ? -12.555 10.102 -15.812 1 44.53 427 TYR B CA 1
ATOM 7087 C C . TYR B 1 427 ? -12.75 10.094 -17.328 1 44.53 427 TYR B C 1
ATOM 7089 O O . TYR B 1 427 ? -12 9.445 -18.047 1 44.53 427 TYR B O 1
ATOM 7097 N N . PRO B 1 428 ? -13.953 10.656 -17.641 1 45.59 428 PRO B N 1
ATOM 7098 C CA . PRO B 1 428 ? -14.805 11.641 -16.969 1 45.59 428 PRO B CA 1
ATOM 7099 C C . PRO B 1 428 ? -16.047 11.016 -16.328 1 45.59 428 PRO B C 1
ATOM 7101 O O . PRO B 1 428 ? -16.953 11.742 -15.906 1 45.59 428 PRO B O 1
ATOM 7104 N N . GLN B 1 429 ? -16 9.82 -16.391 1 50.72 429 GLN B N 1
ATOM 7105 C CA . GLN B 1 429 ? -17.219 9.203 -15.867 1 50.72 429 GLN B CA 1
ATOM 7106 C C . GLN B 1 429 ? -17.234 9.227 -14.344 1 50.72 429 GLN B C 1
ATOM 7108 O O . GLN B 1 429 ? -16.172 9.18 -13.711 1 50.72 429 GLN B O 1
ATOM 7113 N N . TRP B 1 430 ? -18.391 9.438 -13.922 1 53.5 430 TRP B N 1
ATOM 7114 C CA . TRP B 1 430 ? -18.609 9.398 -12.484 1 53.5 430 TRP B CA 1
ATOM 7115 C C . TRP B 1 430 ? -18.547 7.969 -11.953 1 53.5 430 TRP B C 1
ATOM 7117 O O . TRP B 1 430 ? -19.016 7.035 -12.617 1 53.5 430 TRP B O 1
ATOM 7127 N N . LEU B 1 431 ? -17.859 7.816 -10.883 1 58.38 431 LEU B N 1
ATOM 7128 C CA . LEU B 1 431 ? -17.859 6.527 -10.195 1 58.38 431 LEU B CA 1
ATOM 7129 C C . LEU B 1 431 ? -18.594 6.621 -8.867 1 58.38 431 LEU B C 1
ATOM 7131 O O . LEU B 1 431 ? -18.469 7.617 -8.148 1 58.38 431 LEU B O 1
ATOM 7135 N N . ALA B 1 432 ? -19.5 5.77 -8.672 1 57.69 432 ALA B N 1
ATOM 7136 C CA . ALA B 1 432 ? -20.141 5.727 -7.359 1 57.69 432 ALA B CA 1
ATOM 7137 C C . ALA B 1 432 ? -19.125 5.422 -6.266 1 57.69 432 ALA B C 1
ATOM 7139 O O . ALA B 1 432 ? -18.219 4.617 -6.465 1 57.69 432 ALA B O 1
ATOM 7140 N N . ARG B 1 433 ? -19.188 6.277 -5.242 1 60.16 433 ARG B N 1
ATOM 7141 C CA . ARG B 1 433 ? -18.312 6.07 -4.09 1 60.16 433 ARG B CA 1
ATOM 7142 C C . ARG B 1 433 ? -18.203 4.586 -3.75 1 60.16 433 ARG B C 1
ATOM 7144 O O . ARG B 1 433 ? -17.109 4.105 -3.418 1 60.16 433 ARG B O 1
ATOM 7151 N N . GLU B 1 434 ? -19.219 3.947 -3.836 1 59.5 434 GLU B N 1
ATOM 7152 C CA . GLU B 1 434 ? -19.297 2.533 -3.48 1 59.5 434 GLU B CA 1
ATOM 7153 C C . GLU B 1 434 ? -18.453 1.677 -4.426 1 59.5 434 GLU B C 1
ATOM 7155 O O . GLU B 1 434 ? -17.938 0.637 -4.027 1 59.5 434 GLU B O 1
ATOM 7160 N N . ASP B 1 435 ? -18.391 2.213 -5.594 1 55.91 435 ASP B N 1
ATOM 7161 C CA . ASP B 1 435 ? -17.609 1.492 -6.598 1 55.91 435 ASP B CA 1
ATOM 7162 C C . ASP B 1 435 ? -16.109 1.674 -6.367 1 55.91 435 ASP B C 1
ATOM 7164 O O . ASP B 1 435 ? -15.312 0.834 -6.781 1 55.91 435 ASP B O 1
ATOM 7168 N N . VAL B 1 436 ? -15.828 2.832 -5.82 1 55.62 436 VAL B N 1
ATOM 7169 C CA . VAL B 1 436 ? -14.438 3.17 -5.547 1 55.62 436 VAL B CA 1
ATOM 7170 C C . VAL B 1 436 ? -14.016 2.584 -4.203 1 55.62 436 VAL B C 1
ATOM 7172 O O . VAL B 1 436 ? -12.891 2.107 -4.047 1 55.62 436 VAL B O 1
ATOM 7175 N N . VAL B 1 437 ? -14.859 2.814 -3.27 1 50.28 437 VAL B N 1
ATOM 7176 C CA . VAL B 1 437 ? -14.625 2.436 -1.88 1 50.28 437 VAL B CA 1
ATOM 7177 C C . VAL B 1 437 ? -14.914 0.948 -1.693 1 50.28 437 VAL B C 1
ATOM 7179 O O . VAL B 1 437 ? -14.75 0.409 -0.597 1 50.28 437 VAL B O 1
ATOM 7182 N N . GLU B 1 438 ? -15.273 0.357 -2.631 1 46.69 438 GLU B N 1
ATOM 7183 C CA . GLU B 1 438 ? -15.734 -1.01 -2.406 1 46.69 438 GLU B CA 1
ATOM 7184 C C . GLU B 1 438 ? -14.594 -1.91 -1.948 1 46.69 438 GLU B C 1
ATOM 7186 O O . GLU B 1 438 ? -13.594 -2.059 -2.654 1 46.69 438 GLU B O 1
ATOM 7191 N N . GLY B 1 439 ? -14.531 -2.475 -0.708 1 45.56 439 GLY B N 1
ATOM 7192 C CA . GLY B 1 439 ? -13.57 -3.209 0.098 1 45.56 439 GLY B CA 1
ATOM 7193 C C . GLY B 1 439 ? -12.469 -2.328 0.665 1 45.56 439 GLY B C 1
ATOM 7194 O O . GLY B 1 439 ? -11.453 -2.83 1.151 1 45.56 439 GLY B O 1
ATOM 7195 N N . SER B 1 440 ? -12.516 -1.127 0.351 1 45.66 440 SER B N 1
ATOM 7196 C CA . SER B 1 440 ? -11.477 -0.137 0.591 1 45.66 440 SER B CA 1
ATOM 7197 C C . SER B 1 440 ? -11.242 0.075 2.084 1 45.66 440 SER B C 1
ATOM 7199 O O . SER B 1 440 ? -12.141 -0.161 2.895 1 45.66 440 SER B O 1
ATOM 7201 N N . SER B 1 441 ? -10.047 -0.023 2.496 1 50.47 441 SER B N 1
ATOM 7202 C CA . SER B 1 441 ? -9.484 0.299 3.805 1 50.47 441 SER B CA 1
ATOM 7203 C C . SER B 1 441 ? -9.766 1.75 4.184 1 50.47 441 SER B C 1
ATOM 7205 O O . SER B 1 441 ? -10.141 2.559 3.332 1 50.47 441 SER B O 1
ATOM 7207 N N . ALA B 1 442 ? -9.836 1.871 5.418 1 51.28 442 ALA B N 1
ATOM 7208 C CA . ALA B 1 442 ? -9.82 3.211 6 1 51.28 442 ALA B CA 1
ATOM 7209 C C . ALA B 1 442 ? -8.875 4.133 5.23 1 51.28 442 ALA B C 1
ATOM 7211 O O . ALA B 1 442 ? -9.148 5.324 5.086 1 51.28 442 ALA B O 1
ATOM 7212 N N . VAL B 1 443 ? -8.148 3.562 4.547 1 51.22 443 VAL B N 1
ATOM 7213 C CA . VAL B 1 443 ? -7.164 4.312 3.779 1 51.22 443 VAL B CA 1
ATOM 7214 C C . VAL B 1 443 ? -7.801 4.859 2.504 1 51.22 443 VAL B C 1
ATOM 7216 O O . VAL B 1 443 ? -7.574 6.012 2.133 1 51.22 443 VAL B O 1
ATOM 7219 N N . VAL B 1 444 ? -8.695 4.062 1.89 1 57.16 444 VAL B N 1
ATOM 7220 C CA . VAL B 1 444 ? -9.336 4.523 0.663 1 57.16 444 VAL B CA 1
ATOM 7221 C C . VAL B 1 444 ? -10.375 5.59 0.994 1 57.16 444 VAL B C 1
ATOM 7223 O O . VAL B 1 444 ? -10.492 6.598 0.29 1 57.16 444 VAL B O 1
ATOM 7226 N N . GLU B 1 445 ? -10.859 5.297 2.055 1 54.69 445 GLU B N 1
ATOM 7227 C CA . GLU B 1 445 ? -11.805 6.316 2.5 1 54.69 445 GLU B CA 1
ATOM 7228 C C . GLU B 1 445 ? -11.086 7.621 2.836 1 54.69 445 GLU B C 1
ATOM 7230 O O . GLU B 1 445 ? -11.555 8.703 2.482 1 54.69 445 GLU B O 1
ATOM 7235 N N . GLN B 1 446 ? -10.023 7.43 3.377 1 52.78 446 GLN B N 1
ATOM 7236 C CA . GLN B 1 446 ? -9.227 8.609 3.705 1 52.78 446 GLN B CA 1
ATOM 7237 C C . GLN B 1 446 ? -8.641 9.242 2.449 1 52.78 446 GLN B C 1
ATOM 7239 O O . GLN B 1 446 ? -8.578 10.469 2.34 1 52.78 446 GLN B O 1
ATOM 7244 N N . MET B 1 447 ? -8.414 8.438 1.597 1 57.34 447 MET B N 1
ATOM 7245 C CA . MET B 1 447 ? -7.926 8.938 0.314 1 57.34 447 MET B CA 1
ATOM 7246 C C . MET B 1 447 ? -9.023 9.68 -0.435 1 57.34 447 MET B C 1
ATOM 7248 O O . MET B 1 447 ? -8.797 10.773 -0.957 1 57.34 447 MET B O 1
ATOM 7252 N N . LEU B 1 448 ? -10.148 8.992 -0.436 1 56.78 448 LEU B N 1
ATOM 7253 C CA . LEU B 1 448 ? -11.266 9.656 -1.099 1 56.78 448 LEU B CA 1
ATOM 7254 C C . LEU B 1 448 ? -11.617 10.961 -0.396 1 56.78 448 LEU B C 1
ATOM 7256 O O . LEU B 1 448 ? -11.836 11.984 -1.051 1 56.78 448 LEU B O 1
ATOM 7260 N N . ALA B 1 449 ? -11.445 10.789 0.828 1 53.31 449 ALA B N 1
ATOM 7261 C CA . ALA B 1 449 ? -11.711 12 1.6 1 53.31 449 ALA B CA 1
ATOM 7262 C C . ALA B 1 449 ? -10.617 13.039 1.382 1 53.31 449 ALA B C 1
ATOM 7264 O O . ALA B 1 449 ? -10.906 14.227 1.222 1 53.31 449 ALA B O 1
ATOM 7265 N N . GLY B 1 450 ? -9.453 12.586 1.295 1 50.84 450 GLY B N 1
ATOM 7266 C CA . GLY B 1 450 ? -8.336 13.484 1.038 1 50.84 450 GLY B CA 1
ATOM 7267 C C . GLY B 1 450 ? -8.359 14.07 -0.359 1 50.84 450 GLY B C 1
ATOM 7268 O O . GLY B 1 450 ? -8.172 15.281 -0.533 1 50.84 450 GLY B O 1
ATOM 7269 N N . CYS B 1 451 ? -8.688 13.203 -1.344 1 51.47 451 CYS B N 1
ATOM 7270 C CA . CYS B 1 451 ? -8.781 13.672 -2.721 1 51.47 451 CYS B CA 1
ATOM 7271 C C . CYS B 1 451 ? -9.953 14.633 -2.891 1 51.47 451 CYS B C 1
ATOM 7273 O O . CYS B 1 451 ? -9.836 15.641 -3.598 1 51.47 451 CYS B O 1
ATOM 7275 N N . TRP B 1 452 ? -10.961 14.18 -2.217 1 47.91 452 TRP B N 1
ATOM 7276 C CA . TRP B 1 452 ? -12.141 15.031 -2.26 1 47.91 452 TRP B CA 1
ATOM 7277 C C . TRP B 1 452 ? -11.883 16.359 -1.564 1 47.91 452 TRP B C 1
ATOM 7279 O O . TRP B 1 452 ? -12.227 17.422 -2.092 1 47.91 452 TRP B O 1
ATOM 7289 N N . ALA B 1 453 ? -11.188 16.219 -0.565 1 45.53 453 ALA B N 1
ATOM 7290 C CA . ALA B 1 453 ? -10.883 17.406 0.209 1 45.53 453 ALA B CA 1
ATOM 7291 C C . ALA B 1 453 ? -9.914 18.312 -0.541 1 45.53 453 ALA B C 1
ATOM 7293 O O . ALA B 1 453 ? -9.984 19.547 -0.432 1 45.53 453 ALA B O 1
ATOM 7294 N N . GLU B 1 454 ? -9.133 17.656 -1.388 1 42.56 454 GLU B N 1
ATOM 7295 C CA . GLU B 1 454 ? -8.141 18.422 -2.145 1 42.56 454 GLU B CA 1
ATOM 7296 C C . GLU B 1 454 ? -8.688 18.844 -3.508 1 42.56 454 GLU B C 1
ATOM 7298 O O . GLU B 1 454 ? -7.98 19.469 -4.297 1 42.56 454 GLU B O 1
ATOM 7303 N N . GLY B 1 455 ? -9.953 18.469 -3.717 1 42.09 455 GLY B N 1
ATOM 7304 C CA . GLY B 1 455 ? -10.648 18.859 -4.934 1 42.09 455 GLY B CA 1
ATOM 7305 C C . GLY B 1 455 ? -10.266 18.031 -6.137 1 42.09 455 GLY B C 1
ATOM 7306 O O . GLY B 1 455 ? -10.547 18.406 -7.277 1 42.09 455 GLY B O 1
ATOM 7307 N N . VAL B 1 456 ? -9.562 17.047 -5.965 1 47.53 456 VAL B N 1
ATOM 7308 C CA . VAL B 1 456 ? -9.117 16.203 -7.07 1 47.53 456 VAL B CA 1
ATOM 7309 C C . VAL B 1 456 ? -10.188 15.164 -7.391 1 47.53 456 VAL B C 1
ATOM 7311 O O . VAL B 1 456 ? -10.18 14.57 -8.477 1 47.53 456 VAL B O 1
ATOM 7314 N N . LEU B 1 457 ? -11.07 15.039 -6.469 1 52.94 457 LEU B N 1
ATOM 7315 C CA . LEU B 1 457 ? -12.188 14.117 -6.656 1 52.94 457 LEU B CA 1
ATOM 7316 C C . LEU B 1 457 ? -13.516 14.867 -6.621 1 52.94 457 LEU B C 1
ATOM 7318 O O . LEU B 1 457 ? -13.797 15.602 -5.672 1 52.94 457 LEU B O 1
ATOM 7322 N N . GLU B 1 458 ? -14.211 14.742 -7.727 1 51.19 458 GLU B N 1
ATOM 7323 C CA . GLU B 1 458 ? -15.555 15.297 -7.836 1 51.19 458 GLU B CA 1
ATOM 7324 C C . GLU B 1 458 ? -16.609 14.266 -7.445 1 51.19 458 GLU B C 1
ATOM 7326 O O . GLU B 1 458 ? -16.453 13.078 -7.711 1 51.19 458 GLU B O 1
ATOM 7331 N N . THR B 1 459 ? -17.531 14.758 -6.664 1 53.09 459 THR B N 1
ATOM 7332 C CA . THR B 1 459 ? -18.641 13.875 -6.328 1 53.09 459 THR B CA 1
ATOM 7333 C C . THR B 1 459 ? -19.969 14.461 -6.797 1 53.09 459 THR B C 1
ATOM 7335 O O . THR B 1 459 ? -20.109 15.68 -6.902 1 53.09 459 THR B O 1
ATOM 7338 N N . ARG B 1 460 ? -20.734 13.742 -7.5 1 51.97 460 ARG B N 1
ATOM 7339 C CA . ARG B 1 460 ? -22.094 14.172 -7.832 1 51.97 460 ARG B CA 1
ATOM 7340 C C . ARG B 1 460 ? -23.125 13.195 -7.285 1 51.97 460 ARG B C 1
ATOM 7342 O O . ARG B 1 460 ? -22.859 11.992 -7.164 1 51.97 460 ARG B O 1
ATOM 7349 N N . ALA B 1 461 ? -24.141 13.805 -6.828 1 49.97 461 ALA B N 1
ATOM 7350 C CA . ALA B 1 461 ? -25.266 12.984 -6.359 1 49.97 461 ALA B CA 1
ATOM 7351 C C . ALA B 1 461 ? -25.922 12.25 -7.52 1 49.97 461 ALA B C 1
ATOM 7353 O O . ALA B 1 461 ? -26.047 12.789 -8.625 1 49.97 461 ALA B O 1
ATOM 7354 N N . GLU B 1 462 ? -25.891 11.047 -7.656 1 47.16 462 GLU B N 1
ATOM 7355 C CA . GLU B 1 462 ? -26.703 10.375 -8.672 1 47.16 462 GLU B CA 1
ATOM 7356 C C . GLU B 1 462 ? -28.156 10.859 -8.633 1 47.16 462 GLU B C 1
ATOM 7358 O O . GLU B 1 462 ? -28.75 10.961 -7.559 1 47.16 462 GLU B O 1
ATOM 7363 N N . PRO B 1 463 ? -28.562 11.414 -9.766 1 38.09 463 PRO B N 1
ATOM 7364 C CA . PRO B 1 463 ? -29.984 11.75 -9.758 1 38.09 463 PRO B CA 1
ATOM 7365 C C . PRO B 1 463 ? -30.875 10.594 -9.297 1 38.09 463 PRO B C 1
ATOM 7367 O O . PRO B 1 463 ? -30.562 9.43 -9.578 1 38.09 463 PRO B O 1
ATOM 7370 N N . HIS B 1 464 ? -31.469 10.688 -8.273 1 36.72 464 HIS B N 1
ATOM 7371 C CA . HIS B 1 464 ? -32.531 9.75 -7.938 1 36.72 464 HIS B CA 1
ATOM 7372 C C . HIS B 1 464 ? -33.438 9.477 -9.141 1 36.72 464 HIS B C 1
ATOM 7374 O O . HIS B 1 464 ? -33.75 10.383 -9.906 1 36.72 464 HIS B O 1
ATOM 7380 N N . PRO B 1 465 ? -33.406 8.344 -9.766 1 36.88 465 PRO B N 1
ATOM 7381 C CA . PRO B 1 465 ? -34.5 8.273 -10.758 1 36.88 465 PRO B CA 1
ATOM 7382 C C . PRO B 1 465 ? -35.75 9.023 -10.336 1 36.88 465 PRO B C 1
ATOM 7384 O O . PRO B 1 465 ? -36 9.172 -9.133 1 36.88 465 PRO B O 1
ATOM 7387 N N . PRO B 1 466 ? -36.281 9.812 -11.234 1 29.25 466 PRO B N 1
ATOM 7388 C CA . PRO B 1 466 ? -37.562 10.422 -10.891 1 29.25 466 PRO B CA 1
ATOM 7389 C C . PRO B 1 466 ? -38.531 9.43 -10.289 1 29.25 466 PRO B C 1
ATOM 7391 O O . PRO B 1 466 ? -38.531 8.25 -10.664 1 29.25 466 PRO B O 1
ATOM 7394 N N . LEU B 1 467 ? -39 9.672 -9.07 1 29.77 467 LEU B N 1
ATOM 7395 C CA . LEU B 1 467 ? -40.156 9.016 -8.469 1 29.77 467 LEU B CA 1
ATOM 7396 C C . LEU B 1 467 ? -41.344 8.984 -9.445 1 29.77 467 LEU B C 1
ATOM 7398 O O . LEU B 1 467 ? -41.812 10.031 -9.859 1 29.77 467 LEU B O 1
ATOM 7402 N N . THR B 1 468 ? -41.406 8.07 -10.375 1 30.2 468 THR B N 1
ATOM 7403 C CA . THR B 1 468 ? -42.719 7.988 -11.016 1 30.2 468 THR B CA 1
ATOM 7404 C C . THR B 1 468 ? -43.844 8.109 -9.992 1 30.2 468 THR B C 1
ATOM 7406 O O . THR B 1 468 ? -43.719 7.637 -8.859 1 30.2 468 THR B O 1
ATOM 7409 N N . SER B 1 469 ? -44.812 9.008 -10.25 1 26.17 469 SER B N 1
ATOM 7410 C CA . SER B 1 469 ? -46.062 9.32 -9.562 1 26.17 469 SER B CA 1
ATOM 7411 C C . SER B 1 469 ? -46.875 8.062 -9.281 1 26.17 469 SER B C 1
ATOM 7413 O O . SER B 1 469 ? -47.406 7.438 -10.211 1 26.17 469 SER B O 1
ATOM 7415 N N . ARG B 1 470 ? -46.562 7.16 -8.359 1 26.19 470 ARG B N 1
ATOM 7416 C CA . ARG B 1 470 ? -47.562 6.207 -7.906 1 26.19 470 ARG B CA 1
ATOM 7417 C C . ARG B 1 470 ? -48.875 6.918 -7.535 1 26.19 470 ARG B C 1
ATOM 7419 O O . ARG B 1 470 ? -48.844 8.055 -7.055 1 26.19 470 ARG B O 1
ATOM 7426 N N . GLY B 1 471 ? -49.969 6.512 -8.195 1 23.83 471 GLY B N 1
ATOM 7427 C CA . GLY B 1 471 ? -51.375 6.73 -7.863 1 23.83 471 GLY B CA 1
ATOM 7428 C C . GLY B 1 471 ? -51.656 6.66 -6.375 1 23.83 471 GLY B C 1
ATOM 7429 O O . GLY B 1 471 ? -50.812 6.234 -5.598 1 23.83 471 GLY B O 1
ATOM 7430 N N . ALA B 1 472 ? -53.031 6.648 -6.02 1 24.06 472 ALA B N 1
ATOM 7431 C CA . ALA B 1 472 ? -53.906 6.785 -4.848 1 24.06 472 ALA B CA 1
AT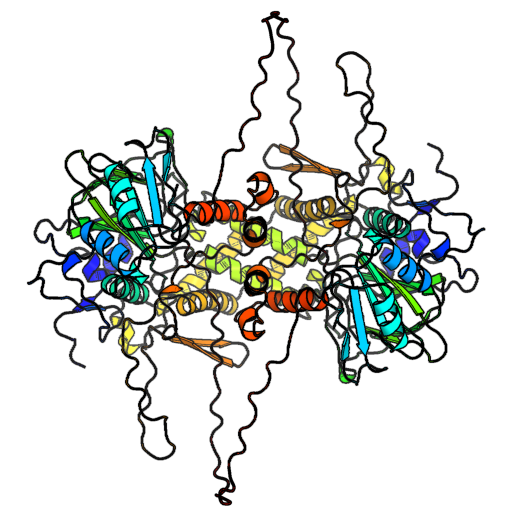OM 7432 C C . ALA B 1 472 ? -53.562 5.746 -3.785 1 24.06 472 ALA B C 1
ATOM 7434 O O . ALA B 1 472 ? -53 4.688 -4.102 1 24.06 472 ALA B O 1
ATOM 7435 N N . GLY B 1 473 ? -53.75 6.09 -2.396 1 22.27 473 GLY B N 1
ATOM 7436 C CA . GLY B 1 473 ? -53.469 5.773 -1.006 1 22.27 473 GLY B CA 1
ATOM 7437 C C . GLY B 1 473 ? -54.031 4.426 -0.58 1 22.27 473 GLY B C 1
ATOM 7438 O O . GLY B 1 473 ? -54.188 4.164 0.614 1 22.27 473 GLY B O 1
ATOM 7439 N N . LYS B 1 474 ? -54.312 3.428 -1.438 1 23.34 474 LYS B N 1
ATOM 7440 C CA . LYS B 1 474 ? -55.062 2.523 -0.576 1 23.34 474 LYS B CA 1
ATOM 7441 C C . LYS B 1 474 ? -54.25 2.105 0.639 1 23.34 474 LYS B C 1
ATOM 7443 O O . LYS B 1 474 ? -53.062 1.766 0.51 1 23.34 474 LYS B O 1
ATOM 7448 N N . LYS B 1 475 ? -54.688 2.396 1.901 1 19.25 475 LYS B N 1
ATOM 7449 C CA . LYS B 1 475 ? -54.281 2.246 3.295 1 19.25 475 LYS B CA 1
ATOM 7450 C C . LYS B 1 475 ? -53.906 0.798 3.605 1 19.25 475 LYS B C 1
ATOM 7452 O O . LYS B 1 475 ? -54.812 -0.034 3.834 1 19.25 475 LYS B O 1
ATOM 7457 N N . LYS B 1 476 ? -53.062 0.082 2.732 1 20.08 476 LYS B N 1
ATOM 7458 C CA . LYS B 1 476 ? -53.062 -1.27 3.285 1 20.08 476 LYS B CA 1
ATOM 7459 C C . LYS B 1 476 ? -52.438 -1.281 4.684 1 20.08 476 LYS B C 1
ATOM 7461 O O . LYS B 1 476 ? -51.625 -0.414 5.023 1 20.08 476 LYS B O 1
ATOM 7466 N N . ARG B 1 477 ? -52.969 -2.047 5.656 1 19.42 477 ARG B N 1
ATOM 7467 C CA . ARG B 1 477 ? -52.719 -2.496 7.02 1 19.42 477 ARG B CA 1
ATOM 7468 C C . ARG B 1 477 ? -51.281 -2.961 7.188 1 19.42 477 ARG B C 1
ATOM 7470 O O . ARG B 1 477 ? -50.656 -3.471 6.242 1 19.42 477 ARG B O 1
ATOM 7477 N N . ALA B 1 478 ? -50.531 -2.566 8.25 1 19.08 478 ALA B N 1
ATOM 7478 C CA . ALA B 1 478 ? -49.25 -2.41 8.891 1 19.08 478 ALA B CA 1
ATOM 7479 C C . ALA B 1 478 ? -48.562 -3.764 9.102 1 19.08 478 ALA B C 1
ATOM 7481 O O . ALA B 1 478 ? -48.531 -4.277 10.219 1 19.08 478 ALA B O 1
ATOM 7482 N N . ARG B 1 479 ? -48.75 -4.77 8.148 1 18.41 479 ARG B N 1
ATOM 7483 C CA . ARG B 1 479 ? -48.156 -6.02 8.617 1 18.41 479 ARG B CA 1
ATOM 7484 C C . ARG B 1 479 ? -46.656 -5.887 8.797 1 18.41 479 ARG B C 1
ATOM 7486 O O . ARG B 1 479 ? -46 -5.086 8.117 1 18.41 479 ARG B O 1
ATOM 7493 N N . GLY B 1 480 ? -46.062 -6.387 10.016 1 18.84 480 GLY B N 1
ATOM 7494 C CA . GLY B 1 480 ? -44.844 -6.41 10.82 1 18.84 480 GLY B CA 1
ATOM 7495 C C . GLY B 1 480 ? -43.625 -6.926 10.07 1 18.84 480 GLY B C 1
ATOM 7496 O O . GLY B 1 480 ? -43.344 -8.117 10.117 1 18.84 480 GLY B O 1
ATOM 7497 N N . SER B 1 481 ? -43.281 -6.355 8.852 1 19.03 481 SER B N 1
ATOM 7498 C CA . SER B 1 481 ? -42.469 -6.949 7.805 1 19.03 481 SER B CA 1
ATOM 7499 C C . SER B 1 481 ? -41 -7.008 8.227 1 19.03 481 SER B C 1
ATOM 7501 O O . SER B 1 481 ? -40.469 -6.043 8.773 1 19.03 481 SER B O 1
ATOM 7503 N N . GLY B 1 482 ? -40.438 -8.203 8.578 1 18.31 482 GLY B N 1
ATOM 7504 C CA . GLY B 1 482 ? -39.188 -8.766 9.039 1 18.31 482 GLY B CA 1
ATOM 7505 C C . GLY B 1 482 ? -38 -8.312 8.211 1 18.31 482 GLY B C 1
ATOM 7506 O O . GLY B 1 482 ? -38.125 -8.086 7.008 1 18.31 482 GLY B O 1
ATOM 7507 N N . GLY B 1 483 ? -37 -7.531 8.805 1 18.69 483 GLY B N 1
ATOM 7508 C CA . GLY B 1 483 ? -35.844 -6.676 8.555 1 18.69 483 GLY B CA 1
ATOM 7509 C C . GLY B 1 483 ? -34.719 -7.391 7.84 1 18.69 483 GLY B C 1
ATOM 7510 O O . GLY B 1 483 ? -34 -8.203 8.438 1 18.69 483 GLY B O 1
ATOM 7511 N N . THR B 1 484 ? -34.969 -7.969 6.633 1 18.11 484 THR B N 1
ATOM 7512 C CA . THR B 1 484 ? -33.969 -8.812 5.984 1 18.11 484 THR B CA 1
ATOM 7513 C C . THR B 1 484 ? -32.75 -7.988 5.613 1 18.11 484 THR B C 1
ATOM 7515 O O . THR B 1 484 ? -32.875 -6.926 5 1 18.11 484 THR B O 1
ATOM 7518 N N . MET B 1 485 ? -31.656 -8.078 6.488 1 17.97 485 MET B N 1
ATOM 7519 C CA . MET B 1 485 ? -30.328 -7.504 6.621 1 17.97 485 MET B CA 1
ATOM 7520 C C . MET B 1 485 ? -29.516 -7.699 5.336 1 17.97 485 MET B C 1
ATOM 7522 O O . MET B 1 485 ? -29.328 -8.828 4.883 1 17.97 485 MET B O 1
ATOM 7526 N N . ARG B 1 486 ? -29.641 -6.848 4.371 1 18.38 486 ARG B N 1
ATOM 7527 C CA . ARG B 1 486 ? -29.016 -6.824 3.055 1 18.38 486 ARG B CA 1
ATOM 7528 C C . ARG B 1 486 ? -27.5 -6.754 3.174 1 18.38 486 ARG B C 1
ATOM 7530 O O . ARG B 1 486 ? -26.953 -5.812 3.754 1 18.38 486 ARG B O 1
ATOM 7537 N N . VAL B 1 487 ? -26.875 -7.93 3.336 1 18.41 487 VAL B N 1
ATOM 7538 C CA . VAL B 1 487 ? -25.469 -8.273 3.492 1 18.41 487 VAL B CA 1
ATOM 7539 C C . VAL B 1 487 ? -24.688 -7.789 2.279 1 18.41 487 VAL B C 1
ATOM 7541 O O . VAL B 1 487 ? -24.922 -8.234 1.153 1 18.41 487 VAL B O 1
ATOM 7544 N N . ALA B 1 488 ? -24.484 -6.477 2.215 1 19.58 488 ALA B N 1
ATOM 7545 C CA . ALA B 1 488 ? -23.719 -5.852 1.135 1 19.58 488 ALA B CA 1
ATOM 7546 C C . ALA B 1 488 ? -22.344 -6.488 1.002 1 19.58 488 ALA B C 1
ATOM 7548 O O . ALA B 1 488 ? -21.594 -6.574 1.98 1 19.58 488 ALA B O 1
ATOM 7549 N N . HIS B 1 489 ? -22.234 -7.449 0.124 1 20.41 489 HIS B N 1
ATOM 7550 C CA . HIS B 1 489 ? -21.125 -8.297 -0.299 1 20.41 489 HIS B CA 1
ATOM 7551 C C . HIS B 1 489 ? -19.969 -7.469 -0.818 1 20.41 489 HIS B C 1
ATOM 7553 O O . HIS B 1 489 ? -20.047 -6.883 -1.899 1 20.41 489 HIS B O 1
ATOM 7559 N N . ASP B 1 490 ? -19.391 -6.652 0.094 1 20.48 490 ASP B N 1
ATOM 7560 C CA . ASP B 1 490 ? -18.234 -5.836 -0.273 1 20.48 490 ASP B CA 1
ATOM 7561 C C . ASP B 1 490 ? -17.094 -6.699 -0.806 1 20.48 490 ASP B C 1
ATOM 7563 O O . ASP B 1 490 ? -16.578 -7.562 -0.094 1 20.48 490 ASP B O 1
ATOM 7567 N N . LYS B 1 491 ? -17.109 -6.922 -2.061 1 23.47 491 LYS B N 1
ATOM 7568 C CA . LYS B 1 491 ? -16.156 -7.719 -2.812 1 23.47 491 LYS B CA 1
ATOM 7569 C C . LYS B 1 491 ? -14.742 -7.141 -2.68 1 23.47 491 LYS B C 1
ATOM 7571 O O . LYS B 1 491 ? -14.461 -6.055 -3.186 1 23.47 491 LYS B O 1
ATOM 7576 N N . ARG B 1 492 ? -14.047 -7.352 -1.603 1 25.31 492 ARG B N 1
ATOM 7577 C CA . ARG B 1 492 ? -12.633 -7.035 -1.427 1 25.31 492 ARG B CA 1
ATOM 7578 C C . ARG B 1 492 ? -11.789 -7.652 -2.537 1 25.31 492 ARG B C 1
ATOM 7580 O O . ARG B 1 492 ? -11.852 -8.867 -2.77 1 25.31 492 ARG B O 1
ATOM 7587 N N . ALA B 1 493 ? -11.523 -6.84 -3.496 1 23 493 ALA B N 1
ATOM 7588 C CA . ALA B 1 493 ? -10.758 -7.145 -4.703 1 23 493 ALA B CA 1
ATOM 7589 C C . ALA B 1 493 ? -9.383 -7.719 -4.348 1 23 493 ALA B C 1
ATOM 7591 O O . ALA B 1 493 ? -8.594 -7.074 -3.658 1 23 493 ALA B O 1
ATOM 7592 N N . ARG B 1 494 ? -9.273 -8.953 -4.035 1 23.27 494 ARG B N 1
ATOM 7593 C CA . ARG B 1 494 ? -8.031 -9.672 -3.754 1 23.27 494 ARG B CA 1
ATOM 7594 C C . ARG B 1 494 ? -7.031 -9.508 -4.891 1 23.27 494 ARG B C 1
ATOM 7596 O O . ARG B 1 494 ? -7.41 -9.523 -6.062 1 23.27 494 ARG B O 1
ATOM 7603 N N . PRO B 1 495 ? -5.828 -9.031 -4.508 1 21.92 495 PRO B N 1
ATOM 7604 C CA . PRO B 1 495 ? -4.773 -8.805 -5.5 1 21.92 495 PRO B CA 1
ATOM 7605 C C . PRO B 1 495 ? -4.5 -10.039 -6.359 1 21.92 495 PRO B C 1
ATOM 7607 O O . PRO B 1 495 ? -4.691 -11.172 -5.902 1 21.92 495 PRO B O 1
ATOM 7610 N N . ALA B 1 496 ? -4.676 -9.906 -7.648 1 25.09 496 ALA B N 1
ATOM 7611 C CA . ALA B 1 496 ? -4.578 -10.922 -8.688 1 25.09 496 ALA B CA 1
ATOM 7612 C C . ALA B 1 496 ? -3.248 -11.664 -8.617 1 25.09 496 ALA B C 1
ATOM 7614 O O . ALA B 1 496 ? -2.221 -11.07 -8.273 1 25.09 496 ALA B O 1
ATOM 7615 N N . LEU B 1 497 ? -3.348 -12.93 -8.461 1 23.39 497 LEU B N 1
ATOM 7616 C CA . LEU B 1 497 ? -2.262 -13.891 -8.586 1 23.39 497 LEU B CA 1
ATOM 7617 C C . LEU B 1 497 ? -1.46 -13.641 -9.859 1 23.39 497 LEU B C 1
ATOM 7619 O O . LEU B 1 497 ? -2.002 -13.727 -10.969 1 23.39 497 LEU B O 1
ATOM 7623 N N . THR B 1 498 ? -0.564 -12.688 -9.898 1 24.05 498 THR B N 1
ATOM 7624 C CA . THR B 1 498 ? 0.235 -12.359 -11.07 1 24.05 498 THR B CA 1
ATOM 7625 C C . THR B 1 498 ? 0.995 -13.586 -11.57 1 24.05 498 THR B C 1
ATOM 7627 O O . THR B 1 498 ? 1.775 -14.188 -10.828 1 24.05 498 THR B O 1
ATOM 7630 N N . ASN B 1 499 ? 0.399 -14.523 -12.312 1 24.19 499 ASN B N 1
ATOM 7631 C CA . ASN B 1 499 ? 1.192 -15.414 -13.148 1 24.19 499 ASN B CA 1
ATOM 7632 C C . ASN B 1 499 ? 2.129 -14.641 -14.07 1 24.19 499 ASN B C 1
ATOM 7634 O O . ASN B 1 499 ? 1.817 -14.422 -15.242 1 24.19 499 ASN B O 1
ATOM 7638 N N . ALA B 1 500 ? 2.604 -13.594 -13.781 1 25.33 500 ALA B N 1
ATOM 7639 C CA . ALA B 1 500 ? 3.521 -12.891 -14.68 1 25.33 500 ALA B CA 1
ATOM 7640 C C . ALA B 1 500 ? 4.691 -13.781 -15.078 1 25.33 500 ALA B C 1
ATOM 7642 O O . ALA B 1 500 ? 5.211 -14.539 -14.25 1 25.33 500 ALA B O 1
ATOM 7643 N N . PRO B 1 501 ? 4.93 -13.914 -16.516 1 21.3 501 PRO B N 1
ATOM 7644 C CA . PRO B 1 501 ? 6.043 -14.711 -17.031 1 21.3 501 PRO B CA 1
ATOM 7645 C C . PRO B 1 501 ? 7.387 -14.328 -16.422 1 21.3 501 PRO B C 1
ATOM 7647 O O . PRO B 1 501 ? 7.582 -13.172 -16.031 1 21.3 501 PRO B O 1
ATOM 7650 N N . ARG B 1 502 ? 8 -15.258 -15.742 1 21.53 502 ARG B N 1
ATOM 7651 C CA . ARG B 1 502 ? 9.375 -15.32 -15.242 1 21.53 502 ARG B CA 1
ATOM 7652 C C . ARG B 1 502 ? 10.375 -14.961 -16.344 1 21.53 502 ARG B C 1
ATOM 7654 O O . ARG B 1 502 ? 10.312 -15.508 -17.438 1 21.53 502 ARG B O 1
ATOM 7661 N N . ASP B 1 503 ? 10.781 -13.562 -16.359 1 20.56 503 ASP B N 1
ATOM 7662 C CA . ASP B 1 503 ? 12.016 -13.516 -17.141 1 20.56 503 ASP B CA 1
ATOM 7663 C C . ASP B 1 503 ? 13.031 -14.531 -16.625 1 20.56 503 ASP B C 1
ATOM 7665 O O . ASP B 1 503 ? 13.133 -14.766 -15.414 1 20.56 503 ASP B O 1
#

Sequence (1006 aa):
MLPDAASADALEWLLGPEHPPAIFARDTWERRPLLVRRSADRSHFDRLGSGSACDPSRVPLRDVGQPSRLFSHARLRRLLQEHGPLPAGSSMRVVRCAIGGQGGRSEAHPPAGGYSAAWVSEQLKAGYTVQLFRPQVYCDRLWTLLAALECRFGALCGASVYLTPAGSQGLAPHHDDVEVFILQTEGRKTWAVYAPEPGNELPHRPSGDLPRSRLGRRVLRATLRPGDLLYLPRGFVHEAACSDKHRSTHITVSTYQRQTYADVLAPLLHSLLGTATEGRGSLSRQLRAGLPLGCLLTPPPEEEAADAPWGGARGSGEVGEVVARSLRALLRRATPAAIEEATEELATDFYCNRLPPPALAPPPHGPPPAGGSRTLLRLCDPAHRRLVRGGGFVQLQHCVGNAREDHMRLTFPPEAAPALLQLTASYPQWLAREDVVEGSSAVVEQMLAGCWAEGVLETRAEPHPPLTSRGAGKKKRARGSGGTMRVAHDKRARPALTNAPRDMLPDAASADALEWLLGPEHPPAIFARDTWERRPLLVRRSADRSHFDRLGSGSACDPSRVPLRDVGQPSRLFSHARLRRLLQEHGPLPAGSSMRVVRCAIGGQGGRSEAHPPAGGYSAAWVSEQLKAGYTVQLFRPQVYCDRLWTLLAALECRFGALCGASVYLTPAGSQGLAPHHDDVEVFILQTEGRKTWAVYAPEPGNELPHRPSGDLPRSRLGRRVLRATLRPGDLLYLPRGFVHEAACSDKHRSTHITVSTYQRQTYADVLAPLLHSLLGTATEGRGSLSRQLRAGLPLGCLLTPPPEEEAADAPWGGARGSGEVGEVVARSLRALLRRATPAAIEEATEELATDFYCNRLPPPALAPPPHGPPPAGGSRTLLRLCDPAHRRLVRGGGFVQLQHCVGNAREDHMRLTFPPEAAPALLQLTASYPQWLAREDVVEGSSAVVEQMLAGCWAEGVLETRAEPHPPLTSRGAGKKKRARGSGGTMRVAHDKRARPALTNAPRD

Radius of gyration: 32.47 Å; Cα contacts (8 Å, |Δi|>4): 2043; chains: 2; bounding box: 105×97×67 Å

Secondary structure (DSSP, 8-state):
----SSEEEHHHHHH-TTS-HHHHHHHTTTTS-EEE--TT-TTTGGGB--S--SSTTEEEB--TTS---SS-HHHHHHHHHHHPSBPTTTSEEEEEE-TTS-S-EEEE---TT-B-HHHHHHHHHTTPEEEEE-GGGT-HHHHHHHHHHHHHHSS-EEEEEEEE-TT-B---SB--SSEEEEEEEEE-EEEEEEPPPTT-SS-SS---SPPGGG---EEEEEEE-TT-EEEE-TT-EEEEE--SS--EEEEEEEE-TT-BHHHHHHHHHHHHHHHHHHSSSHHHHHHHSBPPTTTTSPPPPGGGGGG-SS-STHHHHHHHHHHHHHHHHHHTT--HHHHHHHHHHHHHHHHHHSPPPTT-----------SSS-----PPPGGGEEEEEETTEEEEEESTT--GGGTT-----GGGHHHHHHHHHHTTS---HHHHSTT--HHHHHHHHHHHHTTSS----------------------------------------------/----SSEEEHHHHHH-TTS-HHHHHHHTTTTS-EEE--TT-TTTGGGB--S--SSTTEEEB--TTS---SS-HHHHHHHHHHHPSBPTTTSEEEEEE-TTS-S-EEEE---TT-B-HHHHHHHHHTTPEEEEE-GGGT-HHHHHHHHHHHHHHSS-EEEEEEEE-TT-B---SB--SSEEEEEEEEE-EEEEEEPPPTT-SS-SS---SPPGGG---EEEEEEE-TT-EEEE-TT-EEEEE--SS--EEEEEEEE-TT-BHHHHHHHHHHHHHHHHHHSSSHHHHHHHSBPPTTTTSPPPPGGGGGG-SS-STHHHHHHHHHHHHHHHHHHTT--HHHHHHHHHHHHHHHHHHSPPPTT-----------SSS-----PPPGGGEEEEEETTEEEEEESTT--GGGTT-----GGGHHHHHHHHHHTTS---HHHHSTT--HHHHHHHHHHHHTTSS------------------------------------PPP-------

Foldseek 3Di:
DPQPVFKDQLVCLQQDPVQDPVNCVVPPALPHKDKDDDPVCLCSLVQFDFAATPQLRMTGGHDCPDPDFLDDPVNVLVLLVVPDDDAFLAFKWKKFADVQRPDDIDTDTDDPRHHHSVVVVVSQVVFIKMKTWQCVLRHRSVLSSQSSVCLVPVWHKTKIKIWTFAPTWGFAKWFALWKKKKAWGFKKKKKWKADADVPCRNPLHIDGHDDPVRGHDTDDIDMDGRPMMMIDRGRIIMTMHHHNPIITMMMMMTTCRLVDPVSLVVVLLVVLLVPQCPDDDPLVCLSVDDQFPQCPPDQDDPVVQVPDPGRNVVRVVVVVVSVVVSVVVSVVVSDPVSSVVSVVVVSLVSLQAHRAGTPPVPPPPDDPPDPDDPDDDDDPDPSFWDWDDDPNDTDIGGCNPPNSVRHPGDDADPLQVQLVVVQVVCPPPDDDPCRSCQLGPVRNVVVQVSSVVSRVDDDDDPPDPPPPPDDDDDDDDDPPDDDPDPPPCSPNPPDDPPPPDDD/DPQPVFKDQLVCLQQDPVQDPVNCVVPPALPHKDKDDDPVCLCSLVQFDFAAGPQLRMTGGHDCPDPDFLDDLVNVLVLLVVDDDDAFLAFKWKKFADVQRPGDIDTDTDPPRHHHSVVVVVSQVVFIKMKTWQCVLRHRSVLSSQSSVCLVPVWHKTKIKIWTFAPTWGFAKWFALWKKKKAWGFKKKKKWKAAADVPCRNPLHIDGHDDPVRGHHTDDIDMDGRPMMMIDRGRIIMTMHHHNPIITMMMMMTTCRCVDPVSLVVVLLVVLLVPQCPDDDPLVCLSVDDQFPQCPPDQDDPVVQVPDPGRNVVRVVVVVVSVVVSVVVSVVPSDPVSSVVSVVVVSLVSLQAHRARTPPVPPPPDDPPDPDDPDDDDDPDPSFWDWDDDPNDTDIGGCNPPNSVRHPGDDADPLQVQLVVVQVVCPPPDDDPCRSCQLGPVRNVVVQVSSVVSRVDDDDDPPDPPPDDDDDDPPPDDPPDDDPDPPPPSPNPPDDPPPPDDD

InterPro domains:
  IPR003347 JmjC domain [PF08007] (131-261)
  IPR003347 JmjC domain [PS51184] (131-272)
  IPR039994 Histone lysine demethylase/ribosomal histidine hydroxylase NO66-like [PTHR13096] (6-443)

Solvent-accessible surface area (backbone atoms only — not comparable to full-atom values): 53248 Å² total; per-residue (Å²): 128,75,77,68,86,52,57,39,48,35,63,39,61,71,53,31,86,91,38,46,58,46,56,37,55,73,73,29,60,79,68,43,68,44,80,40,82,29,89,91,38,53,57,54,59,34,21,56,27,64,40,64,40,98,48,59,38,25,31,33,49,44,81,66,80,68,87,55,62,72,46,39,74,66,49,50,44,50,48,25,63,71,62,38,48,37,57,66,9,71,36,45,40,37,24,24,25,35,77,86,39,86,46,69,76,46,72,64,80,63,60,99,74,18,45,34,41,67,57,51,50,51,40,35,72,71,36,24,15,38,37,37,45,50,49,42,63,80,31,58,41,51,34,19,49,33,33,7,40,23,55,56,45,39,34,57,49,48,42,34,36,40,40,32,28,43,56,21,16,41,52,41,31,30,26,44,34,30,34,36,39,36,37,27,47,28,54,32,38,36,36,40,32,21,44,42,55,88,46,42,57,33,31,84,54,57,66,36,55,50,58,77,90,72,57,50,59,73,75,45,73,48,70,40,38,27,32,16,33,40,36,40,26,28,21,41,27,36,34,48,37,26,49,76,82,31,36,26,22,35,37,39,38,32,29,54,60,79,42,21,46,46,59,35,47,52,55,33,54,52,49,51,52,51,52,42,44,70,37,57,49,71,66,10,44,55,26,32,35,65,54,60,63,19,41,51,37,70,58,58,61,82,86,61,46,80,74,47,68,55,59,30,69,64,26,53,63,52,48,42,53,52,49,52,53,50,50,55,58,51,54,72,63,65,39,70,66,47,44,49,51,26,47,46,51,53,26,48,33,38,42,42,36,29,55,23,71,34,81,56,63,71,64,76,75,62,75,70,85,54,88,84,59,92,65,86,83,81,77,76,60,63,86,42,40,44,79,44,79,54,96,94,41,72,38,62,42,52,13,71,82,37,53,55,81,60,41,49,34,76,35,64,61,37,72,18,34,65,32,54,47,51,54,60,68,37,60,87,50,84,70,55,64,64,74,45,44,43,55,47,47,75,46,20,52,45,34,52,45,34,33,38,32,22,39,69,40,86,83,75,80,73,77,67,75,78,78,74,82,74,78,79,83,80,87,79,81,83,75,87,80,80,84,79,78,78,64,77,65,64,59,36,76,38,66,14,50,58,80,35,56,71,76,128,74,75,68,88,53,56,39,49,34,62,38,61,69,53,31,87,93,39,46,56,47,56,36,56,73,70,28,61,77,68,45,69,44,79,38,81,30,87,90,37,52,57,54,61,33,20,58,26,63,41,64,40,97,49,60,38,24,31,33,50,44,82,65,79,69,88,55,63,73,46,38,73,65,52,50,43,53,48,25,65,73,63,39,49,37,57,69,9,71,37,45,42,37,25,25,25,37,77,87,37,86,44,70,75,46,70,62,77,65,60,99,74,20,45,34,42,66,57,51,51,51,41,36,73,72,38,24,15,39,37,36,44,49,48,42,65,78,31,57,40,51,33,18,48,33,33,8,40,25,57,56,44,39,35,56,49,49,44,33,35,39,39,33,28,43,56,20,15,40,50,39,32,28,24,43,34,30,33,35,38,38,36,28,47,29,56,31,38,37,36,41,33,20,44,43,54,88,48,42,57,32,31,84,55,56,65,34,58,47,58,78,92,73,56,50,59,73,76,46,73,48,70,39,38,27,34,17,33,40,36,40,27,29,21,40,27,34,35,48,37,26,48,76,83,31,36,26,20,36,36,38,38,32,29,54,59,79,41,21,46,47,57,35,47,52,56,32,53,50,49,49,50,51,52,43,44,70,38,55,48,71,66,10,45,54,26,34,34,66,54,59,60,18,39,51,37,69,57,57,63,82,86,59,46,78,74,46,68,55,58,29,66,65,27,52,62,52,48,42,53,53,50,52,52,50,50,56,56,51,56,70,62,64,38,71,66,48,45,50,50,28,46,45,50,53,27,49,34,40,41,45,35,31,54,23,71,34,80,55,64,70,63,75,77,61,77,69,86,54,87,85,61,91,65,86,82,80,78,76,59,62,87,44,39,44,80,44,79,56,97,94,41,73,38,66,44,53,12,70,83,37,53,54,82,59,40,47,34,74,36,65,60,36,71,17,35,65,33,53,47,51,52,60,68,37,59,89,50,86,70,54,64,64,72,45,43,44,52,45,48,75,47,19,51,46,33,50,46,36,33,36,32,22,38,67,41,88,83,74,80,71,76,66,73,77,78,72,82,75,80,84,74,80,79,73,80,83,73,87,78,80,82,78,77,80,58,77,65,60,56,36,78,41,66,12,54,60,80,36,58,68,79